Protein AF-A0A3B8Q0F9-F1 (afdb_monomer_lite)

pLDDT: mean 77.48, std 20.97, range [22.42, 98.75]

Secondary structure (DSSP, 8-state):
-PPPTHHHHHHHHHHHHHHHHHHHHTT------PPP-EEEEEE-TT-EEEEEEE--TTEEEEEEEESSTTSPPEEEEEEE--SSEEEEEEEEEPPSS--EEEEEEEETTS---SSSSS--HHHHHT-TTT--TT-TTGGG--SSSSS--HHHHHHHT--TTS----S--EEEESPTT--SB-TTPPEEEEESSPBPTT----TTTEEEEETTEEPPEEEEE-TTSSEEEEEESSPPPTT-EEEEEEEGGG-BBTTSPBP-SS-SSSSS-EEEEEEEBPP--EETT--EEEEEEEEEEPTTT--EEE-TT-EEEETT-TTTSEEE--TTSEEEE-SEESEEEEEEEEGGGSTT--TTTS-B--EEEEEEEE-TT-S-EESTTTSEEEE--B-TT-EEE--SSS-EEEE--HHHHHH-GGGTT-EEEEPTT-EE-TT--B--EEEEEEE-TTS-SSPPPTT---S-EEEEEESS--EESS-BEEEEE-PPPTTT--PPPTT-EEEEEEEETTTTEEEEEEEEEE-TTSSEEEEPTT--B-SSEEEEEE-GGGG--PPPPPP-----HHHHHHHHHHHHHHHHHHHHHHHHHHHHHHHHHHHHHHHHHHHHHHHHHHTTSS-HHHHHHHHHHHHHHHHHHHHHHHHHHHT-HHHHHHHHHHHHHHHHHHHHHHHSS-TTT--HHHHHHHHHHHHHHHHHHHHHHHHHHHHHHHHHS-THHHHHHHHHHHHHTTTT-------------PPPPHHHHHHHHHHHHHHHHHHHTTHHHHTTHHHHHHHHHHHHHHHHHHHHHHHHHS-S-------------

Radius of gyration: 35.99 Å; chains: 1; bounding box: 81×77×98 Å

Sequence (817 aa):
MFCPQSTLRQCAHLRTALWGIVAAVGWWTTVRAQPFQISEVRLDSQGHLQVGFSGDAASYFLLRKQASLSGPEAAVALSLGDSGPSGLTDPQSVSAGSSFFRVEKRPLTDPLDVDGDGLDDVYELNRPEILDPLDPSDGAQDPDGDGASNLEEYGNGTDPQVADSLLTRPTFSPASGEGGVSVRREMVVRFSRPLAVGTLFTSETLFAEFGGRKLLTRLEFSADRRLVTLFYLEPLPGGARIRVSLVGDALIDDQGEEVDADADGLPGGVARVDFETTSNVAVGGTAIQGQVFASEVVAGSGMNRPLAGVTITVDGREETLRAITDAAGRFILEPCPAGEFFVHVDGRTSPGSHWPDGAYYPFVGKKWSAMAGRRDNLAPGNGEIFLPLIAADALQVVSATQPVIVELPPSALVANPQLAGVQLTVPPNALFDELGVRGGRVGIAPVPPDRLPEPLPPGLDFPLVITVQTDGPQNFDRPAAVRFPNLPDPKSGLTLAPGAKSSLWSFNHDVGAWELAGPMTVTADGRFVESDPGVGIRQPGWHGWFSRASLGKKRKKPQCEGLGLQDAWDVFKTGYDCAKNLSSGLQLFGHGMDVISNVKTLSDGLTKLREDYDNRIIDAETLKTGVESLSAAKNAAKSYVELLTAQNPATKAIELGKCASSFAKVGMDKACKNKACAGRVVRGLCSTLQPAVNAADTLVQNFSDLDKSIRSAPLTAVCTSFDLLGTSLGVGSNSGPELSRVRPHADPDPRILALLDAAIRDANEFASHFAPVVTTYDALVVLDAWFTSVLTGGLNLLVDDAGGLGNVSYALMLDGV

Foldseek 3Di:
DDDDPVVVVVVVVVVVVVVVVCVVPVPCPDPPPDQKDFPDWDADPQQKIKIKTQFDQQKKKWKWKDQDPPGDIATQWIAHTDNGIDMTIRPDHDDPHFMFIFMDIGGPVDFDQRCPLQDGPNNQNVVVVQHDSNDSCQQQDQQCPLPDGVNRCVVVVHDSNDRDQPAKEKDWVVAAAAEAFALFFKIKIFIPAAFDPPQDDDCVAKFKDFPRDTFDWDWDAQPRRRMIIIGGPAGHAAQGKMKIKGWQQRTAGPVRFTHPYCPPSHHTDMDIGIYGHHHFDFFALWKEKAFEFALDADPPPNHTHGFFQWKKAFRNGRPPFIWTAHNRRMIMGPRTDAAKTKMKTAFCRTPVHPPPQFKTFHIFIAIAHIHHNYRHHAGPDPRYFYTYTDGNPFKDWAAQAAKDKAAADPVQCVVPVLFPPWIWTAGHQFFAASVRDTIFIKGKHWGQQPRHRDHDDPPDQFLTKMFIDTNHTWWGSFFTKTKTFQAQGPPLRDGDDAFDKKWKWFQDSRSNGIDTQGMWTQHNVSTMIIADPRTHDTTTHMMGMGDPCSVPDDDDDDDDPDDDPVLVVVLVVLVVLLVVLVVVLVVLLVLLVLLLVLLVVLLVLLVVLLVCLQVLVDALLVSLVSLVVSVVSLVSSVVSLVVSVVVPLLVSLVVLLVSLVVNCVSLCPRQVPPVVPRDPVSVVCVVPSPVVSVLSVVSSVLSVLSNVLCVVQPCVQLVVLSVVLSVVSVNPDDDDDDDDDDDRRDNRDVVSSVSSVSNSVSSVVSSVSCVVNVVCVVSVVVVVVVVVVCVVVVVCVVVVVVPDDSIDTDIDDDDDD

Structure (mmCIF, N/CA/C/O backbone):
data_AF-A0A3B8Q0F9-F1
#
_entry.id   AF-A0A3B8Q0F9-F1
#
loop_
_atom_site.group_PDB
_atom_site.id
_atom_site.type_symbol
_atom_site.label_atom_id
_atom_site.label_alt_id
_atom_site.label_comp_id
_atom_site.label_asym_id
_atom_site.label_entity_id
_atom_site.label_seq_id
_atom_site.pdbx_PDB_ins_code
_atom_site.Cartn_x
_atom_site.Cartn_y
_atom_site.Cartn_z
_atom_site.occupancy
_atom_site.B_iso_or_equiv
_atom_site.auth_seq_id
_atom_site.auth_comp_id
_atom_site.auth_asym_id
_atom_site.auth_atom_id
_atom_site.pdbx_PDB_model_num
ATOM 1 N N . MET A 1 1 ? -7.243 -5.416 -47.169 1.00 23.98 1 MET A N 1
ATOM 2 C CA . MET A 1 1 ? -6.537 -4.375 -46.390 1.00 23.98 1 MET A CA 1
ATOM 3 C C . MET A 1 1 ? -7.485 -3.982 -45.267 1.00 23.98 1 MET A C 1
ATOM 5 O O . MET A 1 1 ? -8.503 -3.368 -45.545 1.00 23.98 1 MET A O 1
ATOM 9 N N . PHE A 1 2 ? -7.271 -4.503 -44.058 1.00 23.45 2 PHE A N 1
ATOM 10 C CA . PHE A 1 2 ? -8.232 -4.398 -42.954 1.00 23.45 2 PHE A CA 1
ATOM 11 C C . PHE A 1 2 ? -8.104 -3.041 -42.250 1.00 23.45 2 PHE A C 1
ATOM 13 O O . PHE A 1 2 ? -7.049 -2.724 -41.708 1.00 23.45 2 PHE A O 1
ATOM 20 N N . CYS A 1 3 ? -9.183 -2.258 -42.258 1.00 22.42 3 CYS A N 1
ATOM 21 C CA . CYS A 1 3 ? -9.372 -1.100 -41.387 1.00 22.42 3 CYS A CA 1
ATOM 22 C C . CYS A 1 3 ? -9.876 -1.615 -40.019 1.00 22.42 3 CYS A C 1
ATOM 24 O O . CYS A 1 3 ? -10.807 -2.425 -40.004 1.00 22.42 3 CYS A O 1
ATOM 26 N N . PRO A 1 4 ? -9.270 -1.239 -38.877 1.00 26.61 4 PRO A N 1
ATOM 27 C CA . PRO A 1 4 ? -9.602 -1.842 -37.589 1.00 26.61 4 PRO A CA 1
ATOM 28 C C . PRO A 1 4 ? -10.961 -1.357 -37.063 1.00 26.61 4 PRO A C 1
ATOM 30 O O . PRO A 1 4 ? -11.317 -0.189 -37.194 1.00 26.61 4 PRO A O 1
ATOM 33 N N . GLN A 1 5 ? -11.689 -2.262 -36.400 1.00 27.64 5 GLN A N 1
ATOM 34 C CA . GLN A 1 5 ? -12.982 -2.071 -35.715 1.00 27.64 5 GLN A CA 1
ATOM 35 C C . GLN A 1 5 ? -12.969 -1.030 -34.561 1.00 27.64 5 GLN A C 1
ATOM 37 O O . GLN A 1 5 ? -13.919 -0.960 -33.779 1.00 27.64 5 GLN A O 1
ATOM 42 N N . SER A 1 6 ? -11.913 -0.221 -34.416 1.00 28.28 6 SER A N 1
ATOM 43 C CA . SER A 1 6 ? -11.739 0.731 -33.310 1.00 28.28 6 SER A CA 1
ATOM 44 C C . SER A 1 6 ? -12.651 1.958 -33.406 1.00 28.28 6 SER A C 1
ATOM 46 O O . SER A 1 6 ? -13.071 2.473 -32.373 1.00 28.28 6 SER A O 1
ATOM 48 N N . THR A 1 7 ? -13.047 2.386 -34.605 1.00 35.03 7 THR A N 1
ATOM 49 C CA . THR A 1 7 ? -13.880 3.589 -34.794 1.00 35.03 7 THR A CA 1
ATOM 50 C C . THR A 1 7 ? -15.346 3.392 -34.396 1.00 35.03 7 THR A C 1
ATOM 52 O O . THR A 1 7 ? -15.960 4.309 -33.856 1.00 35.03 7 THR A O 1
ATOM 55 N N . LEU A 1 8 ? -15.908 2.186 -34.548 1.00 33.09 8 LEU A N 1
ATOM 56 C CA . LEU A 1 8 ? -17.293 1.900 -34.131 1.00 33.09 8 LEU A CA 1
ATOM 57 C C . LEU A 1 8 ? -17.437 1.759 -32.604 1.00 33.09 8 LEU A C 1
ATOM 59 O O . LEU A 1 8 ? -18.436 2.212 -32.044 1.00 33.09 8 LEU A O 1
ATOM 63 N N . ARG A 1 9 ? -16.429 1.206 -31.906 1.00 29.66 9 ARG A N 1
ATOM 64 C CA . ARG A 1 9 ? -16.402 1.191 -30.426 1.00 29.66 9 ARG A CA 1
ATOM 65 C C . ARG A 1 9 ? -16.199 2.593 -29.840 1.00 29.66 9 ARG A C 1
ATOM 67 O O . ARG A 1 9 ? -16.775 2.900 -28.802 1.00 29.66 9 ARG A O 1
ATOM 74 N N . GLN A 1 10 ? -15.460 3.466 -30.525 1.00 37.19 10 GLN A N 1
ATOM 75 C CA . GLN A 1 10 ? -15.245 4.854 -30.097 1.00 37.19 10 GLN A CA 1
ATOM 76 C C . GLN A 1 10 ? -16.517 5.719 -30.208 1.00 37.19 10 GLN A C 1
ATOM 78 O O . GLN A 1 10 ? -16.784 6.516 -29.310 1.00 37.19 10 GLN A O 1
ATOM 83 N N . CYS A 1 11 ? -17.379 5.496 -31.208 1.00 30.83 11 CYS A N 1
ATOM 84 C CA . CYS A 1 11 ? -18.694 6.153 -31.271 1.00 30.83 11 CYS A CA 1
ATOM 85 C C . CYS A 1 11 ? -19.674 5.675 -30.178 1.00 30.83 11 CYS A C 1
ATOM 87 O O . CYS A 1 11 ? -20.519 6.450 -29.725 1.00 30.83 11 CYS A O 1
ATOM 89 N N . ALA A 1 12 ? -19.564 4.422 -29.717 1.00 30.06 12 ALA A N 1
ATOM 90 C CA . ALA A 1 12 ? -20.393 3.900 -28.626 1.00 30.06 12 ALA A CA 1
ATOM 91 C C . ALA A 1 12 ? -20.037 4.536 -27.268 1.00 30.06 12 ALA A C 1
ATOM 93 O O . ALA A 1 12 ? -20.944 4.867 -26.504 1.00 30.06 12 ALA A O 1
ATOM 94 N N . HIS A 1 13 ? -18.748 4.803 -27.015 1.00 32.00 13 HIS A N 1
ATOM 95 C CA . HIS A 1 13 ? -18.298 5.522 -25.816 1.00 32.00 13 HIS A CA 1
ATOM 96 C C . HIS A 1 13 ? -18.789 6.977 -25.776 1.00 32.00 13 HIS A C 1
ATOM 98 O O . HIS A 1 13 ? -19.157 7.458 -24.703 1.00 32.00 13 HIS A O 1
ATOM 104 N N . LEU A 1 14 ? -18.898 7.647 -26.934 1.00 33.50 14 LEU A N 1
ATOM 105 C CA . LEU A 1 14 ? -19.500 8.982 -27.027 1.00 33.50 14 LEU A CA 1
ATOM 106 C C . LEU A 1 14 ? -20.990 8.969 -26.648 1.00 33.50 14 LEU A C 1
ATOM 108 O O . LEU A 1 14 ? -21.444 9.884 -25.972 1.00 33.50 14 LEU A O 1
ATOM 112 N N . ARG A 1 15 ? -21.755 7.930 -27.021 1.00 33.16 15 ARG A N 1
ATOM 113 C CA . ARG A 1 15 ? -23.181 7.812 -26.654 1.00 33.16 15 ARG A CA 1
ATOM 114 C C . ARG A 1 15 ? -23.390 7.572 -25.161 1.00 33.16 15 ARG A C 1
ATOM 116 O O . ARG A 1 15 ? -24.294 8.181 -24.601 1.00 33.16 15 ARG A O 1
ATOM 123 N N . THR A 1 16 ? -22.568 6.747 -24.512 1.00 31.69 16 T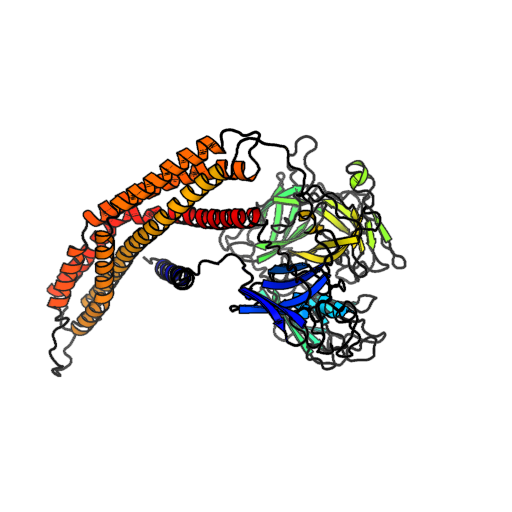HR A N 1
ATOM 124 C CA . THR A 1 16 ? -22.638 6.537 -23.053 1.00 31.69 16 THR A CA 1
ATOM 125 C C . THR A 1 16 ? -22.148 7.750 -22.262 1.00 31.69 16 THR A C 1
ATOM 127 O O . THR A 1 16 ? -22.737 8.072 -21.235 1.00 31.69 16 THR A O 1
ATOM 130 N N . ALA A 1 17 ? -21.144 8.478 -22.765 1.00 35.19 17 ALA A N 1
ATOM 131 C CA . ALA A 1 17 ? -20.680 9.721 -22.151 1.00 35.19 17 ALA A CA 1
ATOM 132 C C . ALA A 1 17 ? -21.689 10.873 -22.339 1.00 35.19 17 ALA A C 1
ATOM 134 O O . ALA A 1 17 ? -21.999 11.570 -21.377 1.00 35.19 17 ALA A O 1
ATOM 135 N N . LEU A 1 18 ? -22.289 11.035 -23.530 1.00 32.78 18 LEU A N 1
ATOM 136 C CA . LEU A 1 18 ? -23.318 12.057 -23.769 1.00 32.78 18 LEU A CA 1
ATOM 137 C C . LEU A 1 18 ? -24.656 11.741 -23.088 1.00 32.78 18 LEU A C 1
ATOM 139 O O . LEU A 1 18 ? -25.292 12.670 -22.603 1.00 32.78 18 LEU A O 1
ATOM 143 N N . TRP A 1 19 ? -25.096 10.478 -23.003 1.00 28.91 19 TRP A N 1
ATOM 144 C CA . TRP A 1 19 ? -26.298 10.133 -22.224 1.00 28.91 19 TRP A CA 1
ATOM 145 C C . TRP A 1 19 ? -26.065 10.257 -20.715 1.00 28.91 19 TRP A C 1
ATOM 147 O O . TRP A 1 19 ? -26.982 10.672 -20.011 1.00 28.91 19 TRP A O 1
ATOM 157 N N . GLY A 1 20 ? -24.843 10.006 -20.230 1.00 32.50 20 GLY A N 1
ATOM 158 C CA . GLY A 1 20 ? -24.444 10.341 -18.858 1.00 32.50 20 GLY A CA 1
ATOM 159 C C . GLY A 1 20 ? -24.546 11.844 -18.571 1.00 32.50 20 GLY A C 1
ATOM 160 O O . GLY A 1 20 ? -25.018 12.238 -17.509 1.00 32.50 20 GLY A O 1
ATOM 161 N N . ILE A 1 21 ? -24.216 12.688 -19.555 1.00 36.66 21 ILE A N 1
ATOM 162 C CA . ILE A 1 21 ? -24.368 14.149 -19.464 1.00 36.66 21 ILE A CA 1
ATOM 163 C C . ILE A 1 21 ? -25.846 14.574 -19.579 1.00 36.66 21 ILE A C 1
ATOM 165 O O . ILE A 1 21 ? -26.286 15.440 -18.830 1.00 36.66 21 ILE A O 1
ATOM 169 N N . VAL A 1 22 ? -26.657 13.962 -20.450 1.00 33.81 22 VAL A N 1
ATOM 170 C CA . VAL A 1 22 ? -28.088 14.310 -20.603 1.00 33.81 22 VAL A CA 1
ATOM 171 C C . VAL A 1 22 ? -28.930 13.845 -19.407 1.00 33.81 22 VAL A C 1
ATOM 173 O O . VAL A 1 22 ? -29.836 14.569 -19.000 1.00 33.81 22 VAL A O 1
ATOM 176 N N . ALA A 1 23 ? -28.613 12.703 -18.789 1.00 30.59 23 ALA A N 1
ATOM 177 C CA . ALA A 1 23 ? -29.279 12.244 -17.567 1.00 30.59 23 ALA A CA 1
ATOM 178 C C . ALA A 1 23 ? -28.883 13.082 -16.335 1.00 30.59 23 ALA A C 1
ATOM 180 O O . ALA A 1 23 ? -29.732 13.361 -15.494 1.00 30.59 23 ALA A O 1
ATOM 181 N N . ALA A 1 24 ? -27.631 13.557 -16.266 1.00 34.50 24 ALA A N 1
ATOM 182 C CA . ALA A 1 24 ? -27.171 14.441 -15.194 1.00 34.50 24 ALA A CA 1
ATOM 183 C C . ALA A 1 24 ? -27.649 15.899 -15.347 1.00 34.50 24 ALA A C 1
ATOM 185 O O . ALA A 1 24 ? -27.795 16.597 -14.348 1.00 34.50 24 ALA A O 1
ATOM 186 N N . VAL A 1 25 ? -27.916 16.371 -16.572 1.00 39.97 25 VAL A N 1
ATOM 187 C CA . VAL A 1 25 ? -28.259 17.784 -16.845 1.00 39.97 25 VAL A CA 1
ATOM 188 C C . VAL A 1 25 ? -29.751 17.992 -17.166 1.00 39.97 25 VAL A C 1
ATOM 190 O O . VAL A 1 25 ? -30.274 19.087 -16.973 1.00 39.97 25 VAL A O 1
ATOM 193 N N . GLY A 1 26 ? -30.478 16.957 -17.600 1.00 26.95 26 GLY A N 1
ATOM 194 C CA . GLY A 1 26 ? -31.901 17.036 -17.966 1.00 26.95 26 GLY A CA 1
ATOM 195 C C . GLY A 1 26 ? -32.890 17.004 -16.793 1.00 26.95 26 GLY A C 1
ATOM 196 O O . GLY A 1 26 ? -34.060 17.329 -16.982 1.00 26.95 26 GLY A O 1
ATOM 197 N N . TRP A 1 27 ? -32.437 16.649 -15.588 1.00 28.58 27 TRP A N 1
ATOM 198 C CA . TRP A 1 27 ? -33.233 16.635 -14.350 1.00 28.58 27 TRP A CA 1
ATOM 199 C C . TRP A 1 27 ? -32.750 17.687 -13.344 1.00 28.58 27 TRP A C 1
ATOM 201 O O . TRP A 1 27 ? -32.653 17.438 -12.152 1.00 28.58 27 TRP A O 1
ATOM 211 N N . TRP A 1 28 ? -32.455 18.897 -13.814 1.00 28.17 28 TRP A N 1
ATOM 212 C CA . TRP A 1 28 ? -32.331 20.059 -12.934 1.00 28.17 28 TRP A CA 1
ATOM 213 C C . TRP A 1 28 ? -33.190 21.182 -13.499 1.00 28.17 28 TRP A C 1
ATOM 215 O O . TRP A 1 28 ? -32.713 22.169 -14.057 1.00 28.17 28 TRP A O 1
ATOM 225 N N . THR A 1 29 ? -34.508 21.044 -13.339 1.00 27.69 29 THR A N 1
ATOM 226 C CA . THR A 1 29 ? -35.329 22.240 -13.154 1.00 27.69 29 THR A CA 1
ATOM 227 C C . THR A 1 29 ? -34.683 23.035 -12.032 1.00 27.69 29 THR A C 1
ATOM 229 O O . THR A 1 29 ? -34.469 22.500 -10.947 1.00 27.69 29 THR A O 1
ATOM 232 N N . THR A 1 30 ? -34.328 24.283 -12.313 1.00 34.12 30 THR A N 1
ATOM 233 C CA . THR A 1 30 ? -33.719 25.219 -11.372 1.00 34.12 30 THR A CA 1
ATOM 234 C C . THR A 1 30 ? -34.550 25.324 -10.093 1.00 34.12 30 THR A C 1
ATOM 236 O O . THR A 1 30 ? -35.436 26.174 -9.992 1.00 34.12 30 THR A O 1
ATOM 239 N N . VAL A 1 31 ? -34.243 24.500 -9.094 1.00 26.25 31 VAL A N 1
ATOM 240 C CA . VAL A 1 31 ? -34.523 24.833 -7.705 1.00 26.25 31 VAL A CA 1
ATOM 241 C C . VAL A 1 31 ? -33.462 25.861 -7.357 1.00 26.25 31 VAL A C 1
ATOM 243 O O . VAL A 1 31 ? -32.296 25.545 -7.142 1.00 26.25 31 VAL A O 1
ATOM 246 N N . ARG A 1 32 ? -33.839 27.139 -7.404 1.00 32.34 32 ARG A N 1
ATOM 247 C CA . ARG A 1 32 ? -33.058 28.161 -6.711 1.00 32.34 32 ARG A CA 1
ATOM 248 C C . ARG A 1 32 ? -33.005 27.720 -5.248 1.00 32.34 32 ARG A C 1
ATOM 250 O O . ARG A 1 32 ? -34.052 27.722 -4.608 1.00 32.34 32 ARG A O 1
ATOM 257 N N . ALA A 1 33 ? -31.835 27.335 -4.741 1.00 35.81 33 ALA A N 1
ATOM 258 C CA . ALA A 1 33 ? -31.642 27.183 -3.306 1.00 35.81 33 ALA A CA 1
ATOM 259 C C . ALA A 1 33 ? -31.989 28.534 -2.665 1.00 35.81 33 ALA A C 1
ATOM 261 O O . ALA A 1 33 ? -31.340 29.548 -2.936 1.00 35.81 33 ALA A O 1
ATOM 262 N N . GLN A 1 34 ? -33.087 28.574 -1.913 1.00 40.88 34 GLN A N 1
ATOM 263 C CA . GLN A 1 34 ? -33.388 29.716 -1.064 1.00 40.88 34 GLN A CA 1
ATOM 264 C C . GLN A 1 34 ? -32.306 29.790 0.026 1.00 40.88 34 GLN A C 1
ATOM 266 O O . GLN A 1 34 ? -31.802 28.745 0.446 1.00 40.88 34 GLN A O 1
ATOM 271 N N . PRO A 1 35 ? -31.909 30.991 0.483 1.00 56.03 35 PRO A N 1
ATOM 272 C CA . PRO A 1 35 ? -31.082 31.099 1.680 1.00 56.03 35 PRO A CA 1
ATOM 273 C C . PRO A 1 35 ? -31.777 30.362 2.834 1.00 56.03 35 PRO A C 1
ATOM 275 O O . PRO A 1 35 ? -33.001 30.419 2.937 1.00 56.03 35 PRO A O 1
ATOM 278 N N . PHE A 1 36 ? -31.010 29.661 3.674 1.00 65.62 36 PHE A N 1
ATOM 279 C CA . PHE A 1 36 ? -31.542 28.967 4.849 1.00 65.62 36 PHE A CA 1
ATOM 280 C C . PHE A 1 36 ? -32.373 29.943 5.691 1.00 65.62 36 PHE A C 1
ATOM 282 O O . PHE A 1 36 ? -31.880 30.993 6.110 1.00 65.62 36 PHE A O 1
ATOM 289 N N . GLN A 1 37 ? -33.649 29.618 5.883 1.00 70.12 37 GLN A N 1
ATOM 290 C CA . GLN A 1 37 ? -34.597 30.441 6.620 1.00 70.12 37 GLN A CA 1
ATOM 291 C C . GLN A 1 37 ? -35.366 29.582 7.611 1.00 70.12 37 GLN A C 1
ATOM 293 O O . GLN A 1 37 ? -35.874 28.507 7.282 1.00 70.12 37 GLN A O 1
ATOM 298 N N . ILE A 1 38 ? -35.471 30.113 8.824 1.00 76.81 38 ILE A N 1
ATOM 299 C CA . ILE A 1 38 ? -36.429 29.651 9.817 1.00 76.81 38 ILE A CA 1
ATOM 300 C C . ILE A 1 38 ? -37.811 30.058 9.318 1.00 76.81 38 ILE A C 1
ATOM 302 O O . ILE A 1 38 ? -38.065 31.235 9.060 1.00 76.81 38 ILE A O 1
ATOM 306 N N . SER A 1 39 ? -38.675 29.069 9.132 1.00 81.19 39 SER A N 1
ATOM 307 C CA . SER A 1 39 ? -40.028 29.239 8.615 1.00 81.19 39 SER A CA 1
ATOM 308 C C . SER A 1 39 ? -41.043 29.499 9.724 1.00 81.19 39 SER A C 1
ATOM 310 O O . SER A 1 39 ? -42.042 30.170 9.481 1.00 81.19 39 SER A O 1
ATOM 312 N N . GLU A 1 40 ? -40.806 28.980 10.933 1.00 84.62 40 GLU A N 1
ATOM 313 C CA . GLU A 1 40 ? -41.718 29.118 12.071 1.00 84.62 40 GLU A CA 1
ATOM 314 C C . GLU A 1 40 ? -40.946 29.086 13.396 1.00 84.62 40 GLU A C 1
ATOM 316 O O . GLU A 1 40 ? -39.981 28.342 13.547 1.00 84.62 40 GLU A O 1
ATOM 321 N N . VAL A 1 41 ? -41.391 29.872 14.376 1.00 85.69 41 VAL A N 1
ATOM 322 C CA . VAL A 1 41 ? -40.988 29.733 15.779 1.00 85.69 41 VAL A CA 1
ATOM 323 C C . VAL A 1 41 ? -42.256 29.787 16.616 1.00 85.69 41 VAL A C 1
ATOM 325 O O . VAL A 1 41 ? -42.997 30.769 16.535 1.00 85.69 41 VAL A O 1
ATOM 328 N N . ARG A 1 42 ? -42.523 28.749 17.408 1.00 87.56 42 ARG A N 1
ATOM 329 C CA . ARG A 1 42 ? -43.707 28.683 18.273 1.00 87.56 42 ARG A CA 1
ATOM 330 C C . ARG A 1 42 ? -43.398 28.014 19.604 1.00 87.56 42 ARG A C 1
ATOM 332 O O . ARG A 1 42 ? -42.406 27.307 19.731 1.00 87.56 42 ARG A O 1
ATOM 339 N N . LEU A 1 43 ? -44.276 28.227 20.575 1.00 86.00 43 LEU A N 1
ATOM 340 C CA . LEU A 1 43 ? -44.323 27.433 21.797 1.00 86.00 43 LEU A CA 1
ATOM 341 C C . LEU A 1 43 ? -45.443 26.402 21.662 1.00 86.00 43 LEU A C 1
ATOM 343 O O . LEU A 1 43 ? -46.529 26.738 21.179 1.00 86.00 43 LEU A O 1
ATOM 347 N N . ASP A 1 44 ? -45.187 25.162 22.062 1.00 84.31 44 ASP A N 1
ATOM 348 C CA . ASP A 1 44 ? -46.238 24.151 22.162 1.00 84.31 44 ASP A CA 1
ATOM 349 C C . ASP A 1 44 ? -47.092 24.333 23.434 1.00 84.31 44 ASP A C 1
ATOM 351 O O . ASP A 1 44 ? -46.878 25.240 24.243 1.00 84.31 44 ASP A O 1
ATOM 355 N N . SER A 1 45 ? -48.087 23.465 23.632 1.00 83.25 45 SER A N 1
ATOM 356 C CA . SER A 1 45 ? -48.972 23.514 24.806 1.00 83.25 45 SER A CA 1
ATOM 357 C C . SER A 1 45 ? -48.267 23.255 26.144 1.00 83.25 45 SER A C 1
ATOM 359 O O . SER A 1 45 ? -48.862 23.495 27.192 1.00 83.25 45 SER A O 1
ATOM 361 N N . GLN A 1 46 ? -47.041 22.731 26.118 1.00 84.81 46 GLN A N 1
ATOM 362 C CA . GLN A 1 46 ? -46.202 22.469 27.288 1.00 84.81 46 GLN A CA 1
ATOM 363 C C . GLN A 1 46 ? -45.168 23.587 27.513 1.00 84.81 46 GLN A C 1
ATOM 365 O O . GLN A 1 46 ? -44.473 23.589 28.526 1.00 84.81 46 GLN A O 1
ATOM 370 N N . GLY A 1 47 ? -45.110 24.577 26.615 1.00 84.19 47 GLY A N 1
ATOM 371 C CA . GLY A 1 47 ? -44.169 25.690 26.681 1.00 84.19 47 GLY A CA 1
ATOM 372 C C . GLY A 1 47 ? -42.788 25.364 26.110 1.00 84.19 47 GLY A C 1
ATOM 373 O O . GLY A 1 47 ? -41.843 26.103 26.394 1.00 84.19 47 GLY A O 1
ATOM 374 N N . HIS A 1 48 ? -42.647 24.293 25.324 1.00 87.94 48 HIS A N 1
ATOM 375 C CA . HIS A 1 48 ? -41.411 23.970 24.611 1.00 87.94 48 HIS A CA 1
ATOM 376 C C . HIS A 1 48 ? -41.282 24.808 23.346 1.00 87.94 48 HIS A C 1
ATOM 378 O O . HIS A 1 48 ? -42.250 24.986 22.600 1.00 87.94 48 HIS A O 1
ATOM 384 N N . LEU A 1 49 ? -40.077 25.313 23.086 1.00 88.75 49 LEU A N 1
ATOM 385 C CA . LEU A 1 49 ? -39.794 26.043 21.858 1.00 88.75 49 LEU A CA 1
ATOM 386 C C . LEU A 1 49 ? -39.671 25.070 20.690 1.00 88.75 49 LEU A C 1
ATOM 388 O O . LEU A 1 49 ? -38.784 24.227 20.692 1.00 88.75 49 LEU A O 1
ATOM 392 N N . GLN A 1 50 ? -40.495 25.260 19.666 1.00 89.25 50 GLN A N 1
ATOM 393 C CA . GLN A 1 50 ? -40.382 24.583 18.380 1.00 89.25 50 GLN A CA 1
ATOM 394 C C . GLN A 1 50 ? -39.904 25.577 17.324 1.00 89.25 50 GLN A C 1
ATOM 396 O O . GLN A 1 50 ? -40.512 26.634 17.126 1.00 89.25 50 GLN A O 1
ATOM 401 N N . VAL A 1 51 ? -38.825 25.227 16.631 1.00 89.25 51 VAL A N 1
ATOM 402 C CA . VAL A 1 51 ? -38.245 26.019 15.545 1.00 89.25 51 VAL A CA 1
ATOM 403 C C . VAL A 1 51 ? -38.351 25.218 14.255 1.00 89.25 51 VAL A C 1
ATOM 405 O O . VAL A 1 51 ? -37.689 24.196 14.111 1.00 89.25 51 VAL A O 1
ATOM 408 N N . GLY A 1 52 ? -39.186 25.676 13.326 1.00 87.75 52 GLY A N 1
ATOM 409 C CA . GLY A 1 52 ? -39.338 25.099 11.992 1.00 87.75 52 GLY A CA 1
ATOM 410 C C . GLY A 1 52 ? -38.454 25.807 10.969 1.00 87.75 52 GLY A C 1
ATOM 411 O O . GLY A 1 52 ? -38.312 27.031 11.001 1.00 87.75 52 GLY A O 1
ATOM 412 N N . PHE A 1 53 ? -37.872 25.058 10.039 1.00 86.50 53 PHE A N 1
ATOM 413 C CA . PHE A 1 53 ? -36.997 25.569 8.984 1.00 86.50 53 PHE A CA 1
ATOM 414 C C . PHE A 1 53 ? -37.066 24.693 7.726 1.00 86.50 53 PHE A C 1
ATOM 416 O O . PHE A 1 53 ? -37.643 23.607 7.719 1.00 86.50 53 PHE A O 1
ATOM 423 N N . SER A 1 54 ? -36.484 25.175 6.626 1.00 82.62 54 SER A N 1
ATOM 424 C CA . SER A 1 54 ? -36.333 24.350 5.419 1.00 82.62 54 SER A CA 1
ATOM 425 C C . SER A 1 54 ? -35.256 23.290 5.649 1.00 82.62 54 SER A C 1
ATOM 427 O O . SER A 1 54 ? -34.110 23.649 5.933 1.00 82.62 54 SER A O 1
ATOM 429 N N . GLY A 1 55 ? -35.622 22.014 5.536 1.00 80.50 55 GLY A N 1
ATOM 430 C CA . GLY A 1 55 ? -34.691 20.898 5.643 1.00 80.50 55 GLY A CA 1
ATOM 431 C C . GLY A 1 55 ? -33.720 20.824 4.466 1.00 80.50 55 GLY A C 1
ATOM 432 O O . GLY A 1 55 ? -33.868 21.498 3.441 1.00 80.50 55 GLY A O 1
ATOM 433 N N . ASP A 1 56 ? -32.685 20.014 4.650 1.00 83.31 56 ASP A N 1
ATOM 434 C CA . ASP A 1 56 ? -31.729 19.639 3.617 1.00 83.31 56 ASP A CA 1
ATOM 435 C C . ASP A 1 56 ? -31.211 18.232 3.919 1.00 83.31 56 ASP A C 1
ATOM 437 O O . ASP A 1 56 ? -30.528 18.039 4.920 1.00 83.31 56 ASP A O 1
ATOM 441 N N . ALA A 1 57 ? -31.502 17.274 3.038 1.00 87.00 57 ALA A N 1
ATOM 442 C CA . ALA A 1 57 ? -31.088 15.879 3.187 1.00 87.00 57 ALA A CA 1
ATOM 443 C C . ALA A 1 57 ? -29.560 15.673 3.175 1.00 87.00 57 ALA A C 1
ATOM 445 O O . ALA A 1 57 ? -29.081 14.612 3.556 1.00 87.00 57 ALA A O 1
ATOM 446 N N . ALA A 1 58 ? -28.778 16.664 2.732 1.00 84.44 58 ALA A N 1
ATOM 447 C CA . ALA A 1 58 ? -27.316 16.626 2.789 1.00 84.44 58 ALA A CA 1
ATOM 448 C C . ALA A 1 58 ? -26.747 17.221 4.094 1.00 84.44 58 ALA A C 1
ATOM 450 O O . ALA A 1 58 ? -25.537 17.445 4.202 1.00 84.44 58 ALA A O 1
ATOM 451 N N . SER A 1 59 ? -27.596 17.559 5.066 1.00 88.00 59 SER A N 1
ATOM 452 C CA . SER A 1 59 ? -27.210 18.223 6.313 1.00 88.00 59 SER A CA 1
ATOM 453 C C . SER A 1 59 ? -27.922 17.633 7.529 1.00 88.00 59 SER A C 1
ATOM 455 O O . SER A 1 59 ? -28.969 17.010 7.406 1.00 88.00 59 SER A O 1
ATOM 457 N N . TYR A 1 60 ? -27.375 17.894 8.711 1.00 92.75 60 TYR A N 1
ATOM 458 C CA . TYR A 1 60 ? -28.067 17.764 9.988 1.00 92.75 60 TYR A CA 1
ATOM 459 C C . TYR A 1 60 ? -28.137 19.136 10.669 1.00 92.75 60 TYR A C 1
ATOM 461 O O . TYR A 1 60 ? -27.466 20.097 10.263 1.00 92.75 60 TYR A O 1
ATOM 469 N N . PHE A 1 61 ? -29.016 19.260 11.656 1.00 92.38 61 PHE A N 1
ATOM 470 C CA . PHE A 1 61 ? -29.356 20.536 12.269 1.00 92.38 61 PHE A CA 1
ATOM 471 C C . PHE A 1 61 ? -29.220 20.463 13.781 1.00 92.38 61 PHE A C 1
ATOM 473 O O . PHE A 1 61 ? -29.632 19.483 14.391 1.00 92.38 61 PHE A O 1
ATOM 480 N N . LEU A 1 62 ? -28.685 21.531 14.373 1.00 92.88 62 LEU A N 1
ATOM 481 C CA . LEU A 1 62 ? -28.517 21.667 15.815 1.00 92.88 62 LEU A CA 1
ATOM 482 C C . LEU A 1 62 ? -29.259 22.904 16.305 1.00 92.88 62 LEU A C 1
ATOM 484 O O . LEU A 1 62 ? -29.114 23.992 15.743 1.00 92.88 62 LEU A O 1
ATOM 488 N N . LEU A 1 63 ? -29.998 22.764 17.397 1.00 92.38 63 LEU A N 1
ATOM 489 C CA . LEU A 1 63 ? -30.595 23.865 18.131 1.00 92.38 63 LEU A CA 1
ATOM 490 C C . LEU A 1 63 ? -29.678 24.199 19.301 1.00 92.38 63 LEU A C 1
ATOM 492 O O . LEU A 1 63 ? -29.468 23.384 20.196 1.00 92.38 63 LEU A O 1
ATOM 496 N N . ARG A 1 64 ? -29.140 25.416 19.299 1.00 89.44 64 ARG A N 1
ATOM 497 C CA . ARG A 1 64 ? -28.337 25.959 20.394 1.00 89.44 64 ARG A CA 1
ATOM 498 C C . ARG A 1 64 ? -29.140 26.964 21.200 1.00 89.44 64 ARG A C 1
ATOM 500 O O . ARG A 1 64 ? -29.886 27.757 20.628 1.00 89.44 64 ARG A O 1
ATOM 507 N N . LYS A 1 65 ? -28.933 26.965 22.513 1.00 88.06 65 LYS A N 1
ATOM 508 C CA . LYS A 1 65 ? -29.558 27.851 23.495 1.00 88.06 65 LYS A CA 1
ATOM 509 C C . LYS A 1 65 ? -28.489 28.574 24.305 1.00 88.06 65 LYS A C 1
ATOM 511 O O . LYS A 1 65 ? -27.491 27.984 24.707 1.00 88.06 65 LYS A O 1
ATOM 516 N N . GLN A 1 66 ? -28.720 29.848 24.589 1.00 85.25 66 GLN A N 1
ATOM 517 C CA . GLN A 1 66 ? -27.889 30.642 25.493 1.00 85.25 66 GLN A CA 1
ATOM 518 C C . GLN A 1 66 ? -28.752 31.588 26.331 1.00 85.25 66 GLN A C 1
ATOM 520 O O . GLN A 1 66 ? -29.761 32.122 25.866 1.00 85.25 66 GLN A O 1
ATOM 525 N N . ALA A 1 67 ? -28.330 31.827 27.571 1.00 80.81 67 ALA A N 1
ATOM 526 C CA . ALA A 1 67 ? -29.026 32.729 28.491 1.00 80.81 67 ALA A CA 1
ATOM 527 C C . ALA A 1 67 ? -28.751 34.221 28.206 1.00 80.81 67 ALA A C 1
ATOM 529 O O . ALA A 1 67 ? -29.487 35.092 28.657 1.00 80.81 67 ALA A O 1
ATOM 530 N N . SER A 1 68 ? -27.678 34.548 27.477 1.00 77.62 68 SER A N 1
ATOM 531 C CA . SER A 1 68 ? -27.365 35.915 27.038 1.00 77.62 68 SER A CA 1
ATOM 532 C C . SER A 1 68 ? -26.579 35.896 25.727 1.00 77.62 68 SER A C 1
ATOM 534 O O . SER A 1 68 ? -25.912 34.909 25.445 1.00 77.62 68 SER A O 1
ATOM 536 N N . LEU A 1 69 ? -26.613 36.987 24.951 1.00 72.12 69 LEU A N 1
ATOM 537 C CA . LEU A 1 69 ? -25.913 37.110 23.654 1.00 72.12 69 LEU A CA 1
ATOM 538 C C . LEU A 1 69 ? -24.379 36.988 23.729 1.00 72.12 69 LEU A C 1
ATOM 540 O O . LEU A 1 69 ? -23.721 36.910 22.696 1.00 72.12 69 LEU A O 1
ATOM 544 N N . SER A 1 70 ? -23.806 37.044 24.931 1.00 72.56 70 SER A N 1
ATOM 545 C CA . SER A 1 70 ? -22.369 36.898 25.180 1.00 72.56 70 SER A CA 1
ATOM 546 C C . SER A 1 70 ? -22.040 35.691 26.064 1.00 72.56 70 SER A C 1
ATOM 548 O O . SER A 1 70 ? -20.913 35.582 26.543 1.00 72.56 70 SER A O 1
ATOM 550 N N . GLY A 1 71 ? -23.032 34.852 26.372 1.00 69.88 71 GLY A N 1
ATOM 551 C CA . GLY A 1 71 ? -22.881 33.680 27.228 1.00 69.88 71 GLY A CA 1
ATOM 552 C C . GLY A 1 71 ? -22.433 32.436 26.455 1.00 69.88 71 GLY A C 1
ATOM 553 O O . GLY A 1 71 ? -22.394 32.456 25.228 1.00 69.88 71 GLY A O 1
ATOM 554 N N . PRO A 1 72 ? -22.089 31.347 27.164 1.00 72.12 72 PRO A N 1
ATOM 555 C CA . PRO A 1 72 ? -21.840 30.061 26.525 1.00 72.12 72 PRO A CA 1
ATOM 556 C C . PRO A 1 72 ? -23.126 29.528 25.877 1.00 72.12 72 PRO A C 1
ATOM 558 O O . PRO A 1 72 ? -24.216 29.649 26.444 1.00 72.12 72 PRO A O 1
ATOM 561 N N . GLU A 1 73 ? -22.985 28.940 24.691 1.00 83.12 73 GLU A N 1
ATOM 562 C CA . GLU A 1 73 ? -24.067 28.278 23.963 1.00 83.12 73 GLU A CA 1
ATOM 563 C C . GLU A 1 73 ? -24.053 26.778 24.266 1.00 83.12 73 GLU A C 1
ATOM 565 O O . GLU A 1 73 ? -23.013 26.135 24.138 1.00 83.12 73 GLU A O 1
ATOM 570 N N . ALA A 1 74 ? -25.207 26.218 24.619 1.00 86.31 74 ALA A N 1
ATOM 571 C CA . ALA A 1 74 ? -25.404 24.781 24.790 1.00 86.31 74 ALA A CA 1
ATOM 572 C C . ALA A 1 74 ? -26.253 24.234 23.638 1.00 86.31 74 ALA A C 1
ATOM 574 O O . ALA A 1 74 ? -27.209 24.894 23.223 1.00 86.31 74 ALA A O 1
ATOM 575 N N . ALA A 1 75 ? -25.916 23.058 23.113 1.00 92.06 75 ALA A N 1
ATOM 576 C CA . ALA A 1 75 ? -26.823 22.325 22.235 1.00 92.06 75 ALA A CA 1
ATOM 577 C C . ALA A 1 75 ? -27.978 21.751 23.071 1.00 92.06 75 ALA A C 1
ATOM 579 O O . ALA A 1 75 ? -27.773 21.358 24.216 1.00 92.06 75 ALA A O 1
ATOM 580 N N . VAL A 1 76 ? -29.197 21.789 22.534 1.00 92.00 76 VAL A N 1
ATOM 581 C CA . VAL A 1 76 ? -30.406 21.318 23.236 1.00 92.00 76 VAL A CA 1
ATOM 582 C C . VAL A 1 76 ? -31.259 20.364 22.407 1.00 92.00 76 VAL A C 1
ATOM 584 O O . VAL A 1 76 ? -32.138 19.718 22.963 1.00 92.00 76 VAL A O 1
ATOM 587 N N . ALA A 1 77 ? -31.041 20.299 21.092 1.00 93.25 77 ALA A N 1
ATOM 588 C CA . ALA A 1 77 ? -31.677 19.323 20.214 1.00 93.25 77 ALA A CA 1
ATOM 589 C C . ALA A 1 77 ? -30.893 19.192 18.907 1.00 93.25 77 ALA A C 1
ATOM 591 O O . ALA A 1 77 ? -30.367 20.192 18.404 1.00 93.25 77 ALA A O 1
ATOM 592 N N . LEU A 1 78 ? -30.865 17.988 18.344 1.00 95.06 78 LEU A N 1
ATOM 593 C CA . LEU A 1 78 ? -30.274 17.690 17.046 1.00 95.06 78 LEU A CA 1
ATOM 594 C C . LEU A 1 78 ? -31.233 16.841 16.205 1.00 95.06 78 LEU A C 1
ATOM 596 O O . LEU A 1 78 ? -32.077 16.128 16.744 1.00 95.06 78 LEU A O 1
ATOM 600 N N . SER A 1 79 ? -31.128 16.928 14.880 1.00 92.88 79 SER A N 1
ATOM 601 C CA . SER A 1 79 ? -31.840 16.023 13.972 1.00 92.88 79 SER A CA 1
ATOM 602 C C . SER A 1 79 ? -31.154 15.929 12.614 1.00 92.88 79 SER A C 1
ATOM 604 O O . SER A 1 79 ? -30.610 16.921 12.114 1.00 92.88 79 SER A O 1
ATOM 606 N N . LEU A 1 80 ? -31.265 14.773 11.957 1.00 92.19 80 LEU A N 1
ATOM 607 C CA . LEU A 1 80 ? -30.952 14.662 10.532 1.00 92.19 80 LEU A CA 1
ATOM 608 C C . LEU A 1 80 ? -31.903 15.538 9.710 1.00 92.19 80 LEU A C 1
ATOM 610 O O . LEU A 1 80 ? -33.041 15.815 10.102 1.00 92.19 80 LEU A O 1
ATOM 614 N N . GLY A 1 81 ? -31.400 16.035 8.588 1.00 86.31 81 GLY A N 1
ATOM 615 C CA . GLY A 1 81 ? -32.178 16.805 7.636 1.00 86.31 81 GLY A CA 1
ATOM 616 C C . GLY A 1 81 ? -32.924 15.923 6.646 1.00 86.31 81 GLY A C 1
ATOM 617 O O . GLY A 1 81 ? -32.438 14.874 6.241 1.00 86.31 81 GLY A O 1
ATOM 618 N N . ASP A 1 82 ? -34.074 16.415 6.191 1.00 83.31 82 ASP A N 1
ATOM 619 C CA . ASP A 1 82 ? -34.863 15.813 5.117 1.00 83.31 82 ASP A CA 1
ATOM 620 C C . ASP A 1 82 ? -35.029 16.788 3.947 1.00 83.31 82 ASP A C 1
ATOM 622 O O . ASP A 1 82 ? -34.789 17.987 4.060 1.00 83.31 82 ASP A O 1
ATOM 626 N N . SER A 1 83 ? -35.504 16.296 2.800 1.00 75.50 83 SER A N 1
ATOM 627 C CA . SER A 1 83 ? -35.788 17.131 1.615 1.00 75.50 83 SER A CA 1
ATOM 628 C C . SER A 1 83 ? -37.019 18.056 1.750 1.00 75.50 83 SER A C 1
ATOM 630 O O . SER A 1 83 ? -37.353 18.775 0.806 1.00 75.50 83 SER A O 1
ATOM 632 N N . GLY A 1 84 ? -37.698 18.046 2.905 1.00 79.38 84 GLY A N 1
ATOM 633 C CA . GLY A 1 84 ? -38.905 18.827 3.208 1.00 79.38 84 GLY A CA 1
ATOM 634 C C . GLY A 1 84 ? -38.733 19.806 4.381 1.00 79.38 84 GLY A C 1
ATOM 635 O O . GLY A 1 84 ? -37.615 20.061 4.818 1.00 79.38 84 GLY A O 1
ATOM 636 N N . PRO A 1 85 ? -39.824 20.404 4.898 1.00 79.75 85 PRO A N 1
ATOM 637 C CA . PRO A 1 85 ? -39.779 21.184 6.133 1.00 79.75 85 PRO A CA 1
ATOM 638 C C . PRO A 1 85 ? -39.302 20.319 7.305 1.00 79.75 85 PRO A C 1
ATOM 640 O O . PRO A 1 85 ? -39.821 19.224 7.512 1.00 79.75 85 PRO A O 1
ATOM 643 N N . SER A 1 86 ? -38.357 20.836 8.081 1.00 84.00 86 SER A N 1
ATOM 644 C CA . SER A 1 86 ? -37.805 20.195 9.278 1.00 84.00 86 SER A CA 1
ATOM 645 C C . SER A 1 86 ? -38.037 21.088 10.497 1.00 84.00 86 SER A C 1
ATOM 647 O O . SER A 1 86 ? -38.408 22.259 10.366 1.00 84.00 86 SER A O 1
ATOM 649 N N . GLY A 1 87 ? -37.830 20.555 11.699 1.00 88.19 87 GLY A N 1
ATOM 650 C CA . GLY A 1 87 ? -37.906 21.361 12.909 1.00 88.19 87 GLY A CA 1
ATOM 651 C C . GLY A 1 87 ? -37.240 20.710 14.109 1.00 88.19 87 GLY A C 1
ATOM 652 O O . GLY A 1 87 ? -37.149 19.491 14.190 1.00 88.19 87 GLY A O 1
ATOM 653 N N . LEU A 1 88 ? -36.792 21.551 15.037 1.00 91.81 88 LEU A N 1
ATOM 654 C CA . LEU A 1 88 ? -36.167 21.151 16.296 1.00 91.81 88 LEU A CA 1
ATOM 655 C C . LEU A 1 88 ? -36.985 21.683 17.468 1.00 91.81 88 LEU A C 1
ATOM 657 O O . LEU A 1 88 ? -37.549 22.779 17.389 1.00 91.81 88 LEU A O 1
ATOM 661 N N . THR A 1 89 ? -37.034 20.911 18.550 1.00 91.38 89 THR A N 1
ATOM 662 C CA . THR A 1 89 ? -37.762 21.268 19.772 1.00 91.38 89 THR A CA 1
ATOM 663 C C . THR A 1 89 ? -36.794 21.308 20.944 1.00 91.38 89 THR A C 1
ATOM 665 O O . THR A 1 89 ? -36.100 20.327 21.168 1.00 91.38 89 THR A O 1
ATOM 668 N N . ASP A 1 90 ? -36.750 22.413 21.693 1.00 90.12 90 ASP A N 1
ATOM 669 C CA . ASP A 1 90 ? -36.077 22.438 23.000 1.00 90.12 90 ASP A CA 1
ATOM 670 C C . ASP A 1 90 ? -36.906 21.582 23.974 1.00 90.12 90 ASP A C 1
ATOM 672 O O . ASP A 1 90 ? -38.058 21.943 24.235 1.00 90.12 90 ASP A O 1
ATOM 676 N N . PRO A 1 91 ? -36.371 20.470 24.510 1.00 85.00 91 PRO A N 1
ATOM 677 C CA . PRO A 1 91 ? -37.117 19.593 25.411 1.00 85.00 91 PRO A CA 1
ATOM 678 C C . PRO A 1 91 ? -37.421 20.249 26.767 1.00 85.00 91 PRO A C 1
ATOM 680 O O . PRO A 1 91 ? -38.178 19.695 27.562 1.00 85.00 91 PRO A O 1
ATOM 683 N N . GLN A 1 92 ? -36.840 21.417 27.065 1.00 84.56 92 GLN A N 1
ATOM 684 C CA . GLN A 1 92 ? -37.115 22.174 28.281 1.00 84.56 92 GLN A CA 1
ATOM 685 C C . GLN A 1 92 ? -38.114 23.306 28.034 1.00 84.56 92 GLN A C 1
ATOM 687 O O . GLN A 1 92 ? -37.999 24.085 27.087 1.00 84.56 92 GLN A O 1
ATOM 692 N N . SER A 1 93 ? -39.076 23.461 28.949 1.00 80.00 93 SER A N 1
ATOM 693 C CA . SER A 1 93 ? -40.023 24.578 28.904 1.00 80.00 93 SER A CA 1
ATOM 694 C C . SER A 1 93 ? -39.284 25.913 29.011 1.00 80.00 93 SER A C 1
ATOM 696 O O . SER A 1 93 ? -38.416 26.079 29.877 1.00 80.00 93 SER A O 1
ATOM 698 N N . VAL A 1 94 ? -39.649 26.888 28.180 1.00 74.12 94 VAL A N 1
ATOM 699 C CA . VAL A 1 94 ? -39.050 28.226 28.228 1.00 74.12 94 VAL A CA 1
ATOM 700 C C . VAL A 1 94 ? -39.454 28.919 29.537 1.00 74.12 94 VAL A C 1
ATOM 702 O O . VAL A 1 94 ? -40.632 29.159 29.793 1.00 74.12 94 VAL A O 1
ATOM 705 N N . SER A 1 95 ? -38.473 29.220 30.391 1.00 67.25 95 SER A N 1
ATOM 706 C CA . SER A 1 95 ? -38.679 29.886 31.682 1.00 67.25 95 SER A CA 1
ATOM 707 C C . SER A 1 95 ? -38.767 31.412 31.542 1.00 67.25 95 SER A C 1
ATOM 709 O O . SER A 1 95 ? -38.356 31.988 30.535 1.00 67.25 95 SER A O 1
ATOM 711 N N . ALA A 1 96 ? -39.314 32.089 32.560 1.00 59.94 96 ALA A N 1
ATOM 712 C CA . ALA A 1 96 ? -39.445 33.547 32.569 1.00 59.94 96 ALA A CA 1
ATOM 713 C C . ALA A 1 96 ? -38.065 34.237 32.495 1.00 59.94 96 ALA A C 1
ATOM 715 O O . ALA A 1 96 ? -37.263 34.137 33.424 1.00 59.94 96 ALA A O 1
ATOM 716 N N . GLY A 1 97 ? -37.801 34.943 31.391 1.00 65.50 97 GLY A N 1
ATOM 717 C CA . GLY A 1 97 ? -36.533 35.617 31.091 1.00 65.50 97 GLY A CA 1
ATOM 718 C C . GLY A 1 97 ? -36.238 35.642 29.584 1.00 65.50 97 GLY A C 1
ATOM 719 O O . GLY A 1 97 ? -37.001 35.104 28.786 1.00 65.50 97 GLY A O 1
ATOM 720 N N . SER A 1 98 ? -35.130 36.266 29.173 1.00 65.06 98 SER A N 1
ATOM 721 C CA . SER A 1 98 ? -34.678 36.237 27.772 1.00 65.06 98 SER A CA 1
ATOM 722 C C . SER A 1 98 ? -33.765 35.030 27.537 1.00 65.06 98 SER A C 1
ATOM 724 O O . SER A 1 98 ? -32.689 34.960 28.122 1.00 65.06 98 SER A O 1
ATOM 726 N N . SER A 1 99 ? -34.175 34.097 26.675 1.00 77.56 99 SER A N 1
ATOM 727 C CA . SER A 1 99 ? -33.319 33.022 26.148 1.00 77.56 99 SER A CA 1
ATOM 728 C C . SER A 1 99 ? -33.124 33.224 24.649 1.00 77.56 99 SER A C 1
ATOM 730 O O . SER A 1 99 ? -34.064 33.585 23.941 1.00 77.56 99 SER A O 1
ATOM 732 N N . PHE A 1 100 ? -31.910 32.998 24.157 1.00 81.25 100 PHE A N 1
ATOM 733 C CA . PHE A 1 100 ? -31.571 33.168 22.747 1.00 81.25 100 PHE A CA 1
ATOM 734 C C . PHE A 1 100 ? -31.295 31.809 22.126 1.00 81.25 100 PHE A C 1
ATOM 736 O O . PHE A 1 100 ? -30.608 30.981 22.724 1.00 81.25 100 PHE A O 1
ATOM 743 N N . PHE A 1 101 ? -31.810 31.611 20.917 1.00 84.88 101 PHE A N 1
ATOM 744 C CA . PHE A 1 101 ? -31.717 30.349 20.203 1.00 84.88 101 PHE A CA 1
ATOM 745 C C . PHE A 1 101 ? -31.069 30.553 18.837 1.00 84.88 101 PHE A C 1
ATOM 747 O O . PHE A 1 101 ? -31.257 31.591 18.198 1.00 84.88 101 PHE A O 1
ATOM 754 N N . ARG A 1 102 ? -30.306 29.558 18.389 1.00 85.88 102 ARG A N 1
ATOM 755 C CA . ARG A 1 102 ? -29.713 29.510 17.052 1.00 85.88 102 ARG A CA 1
ATOM 756 C C . ARG A 1 102 ? -29.910 28.122 16.473 1.00 85.88 102 ARG A C 1
ATOM 758 O O . ARG A 1 102 ? -29.588 27.147 17.139 1.00 85.88 102 ARG A O 1
ATOM 765 N N . VAL A 1 103 ? -30.376 28.049 15.229 1.00 86.00 103 VAL A N 1
ATOM 766 C CA . VAL A 1 103 ? -30.305 26.811 14.447 1.00 86.00 103 VAL A CA 1
ATOM 767 C C . VAL A 1 103 ? -29.030 26.842 13.621 1.00 86.00 103 VAL A C 1
ATOM 769 O O . VAL A 1 103 ? -28.792 27.791 12.871 1.00 86.00 103 VAL A O 1
ATOM 772 N N . GLU A 1 104 ? -28.203 25.823 13.784 1.00 87.38 104 GLU A N 1
ATOM 773 C CA . GLU A 1 104 ? -26.984 25.613 13.019 1.00 87.38 104 GLU A CA 1
ATOM 774 C C . GLU A 1 104 ? -27.216 24.484 12.018 1.00 87.38 104 GLU A C 1
ATOM 776 O O . GLU A 1 104 ? -27.686 23.412 12.384 1.00 87.38 104 GLU A O 1
ATOM 781 N N . LYS A 1 105 ? -26.910 24.743 10.746 1.00 86.62 105 LYS A N 1
ATOM 782 C CA . LYS A 1 105 ? -26.946 23.744 9.679 1.00 86.62 105 LYS A CA 1
ATOM 783 C C . LYS A 1 105 ? -25.529 23.237 9.446 1.00 86.62 105 LYS A C 1
ATOM 785 O O . LYS A 1 105 ? -24.636 24.045 9.180 1.00 86.62 105 LYS A O 1
ATOM 790 N N . ARG A 1 106 ? -25.336 21.923 9.499 1.00 85.69 106 ARG A N 1
ATOM 791 C CA . ARG A 1 106 ? -24.034 21.271 9.343 1.00 85.69 106 ARG A CA 1
ATOM 792 C C . ARG A 1 106 ? -24.100 20.217 8.237 1.00 85.69 106 ARG A C 1
ATOM 794 O O . ARG A 1 106 ? -25.082 19.482 8.175 1.00 85.69 106 ARG A O 1
ATOM 801 N N . PRO A 1 107 ? -23.109 20.137 7.337 1.00 84.00 107 PRO A N 1
ATOM 802 C CA . PRO A 1 107 ? -23.098 19.097 6.315 1.00 84.00 107 PRO A CA 1
ATOM 803 C C . PRO A 1 107 ? -22.842 17.728 6.957 1.00 84.00 107 PRO A C 1
ATOM 805 O O . PRO A 1 107 ? -22.008 17.619 7.853 1.00 84.00 107 PRO A O 1
ATOM 808 N N . LEU A 1 108 ? -23.489 16.675 6.447 1.00 83.31 108 LEU A N 1
ATOM 809 C CA . LEU A 1 108 ? -23.267 15.298 6.930 1.00 83.31 108 LEU A CA 1
ATOM 810 C C . LEU A 1 108 ? -21.817 14.815 6.727 1.00 83.31 108 LEU A C 1
ATOM 812 O O . LEU A 1 108 ? -21.402 13.832 7.319 1.00 83.31 108 LEU A O 1
ATOM 816 N N . THR A 1 109 ? -21.042 15.495 5.877 1.00 84.94 109 THR A N 1
ATOM 817 C CA . THR A 1 109 ? -19.637 15.171 5.581 1.00 84.94 109 THR A CA 1
ATOM 818 C C . THR A 1 109 ? -18.626 15.809 6.542 1.00 84.94 109 THR A C 1
ATOM 820 O O . THR A 1 109 ? -17.431 15.593 6.365 1.00 84.94 109 THR A O 1
ATOM 823 N N . ASP A 1 110 ? -19.070 16.652 7.479 1.00 84.31 110 ASP A N 1
ATOM 824 C CA . ASP A 1 110 ? -18.234 17.281 8.520 1.00 84.31 110 ASP A CA 1
ATOM 825 C C . ASP A 1 110 ? -19.011 17.323 9.856 1.00 84.31 110 ASP A C 1
ATOM 827 O O . ASP A 1 110 ? -19.351 18.418 10.342 1.00 84.31 110 ASP A O 1
ATOM 831 N N . PRO A 1 111 ? -19.385 16.142 10.399 1.00 90.56 111 PRO A N 1
ATOM 832 C CA . PRO A 1 111 ? -20.109 16.054 11.659 1.00 90.56 111 PRO A CA 1
ATOM 833 C C . PRO A 1 111 ? -19.248 16.559 12.822 1.00 90.56 111 PRO A C 1
ATOM 835 O O . PRO A 1 111 ? -18.016 16.519 12.775 1.00 90.56 111 PRO A O 1
ATOM 838 N N . LEU A 1 112 ? -19.910 17.118 13.830 1.00 90.88 112 LEU A N 1
ATOM 839 C CA . LEU A 1 112 ? -19.301 17.435 15.119 1.00 90.88 112 LEU A CA 1
ATOM 840 C C . LEU A 1 112 ? -19.474 16.240 16.065 1.00 90.88 112 LEU A C 1
ATOM 842 O O . LEU A 1 112 ? -20.095 15.256 15.695 1.00 90.88 112 LEU A O 1
ATOM 846 N N . ASP A 1 113 ? -18.894 16.368 17.248 1.00 94.44 113 ASP A N 1
ATOM 847 C CA . ASP A 1 113 ? -19.101 15.529 18.430 1.00 94.44 113 ASP A CA 1
ATOM 848 C C . ASP A 1 113 ? -19.505 16.534 19.522 1.00 94.44 113 ASP A C 1
ATOM 850 O O . ASP A 1 113 ? -18.682 17.347 19.975 1.00 94.44 113 ASP A O 1
ATOM 854 N N . VAL A 1 114 ? -20.813 16.683 19.738 1.00 92.62 114 VAL A N 1
ATOM 855 C CA . VAL A 1 114 ? -21.372 17.807 20.501 1.00 92.62 114 VAL A CA 1
ATOM 856 C C . VAL A 1 114 ? -21.230 17.634 22.003 1.00 92.62 114 VAL A C 1
ATOM 858 O O . VAL A 1 114 ? -21.033 18.641 22.700 1.00 92.62 114 VAL A O 1
ATOM 861 N N . ASP A 1 115 ? -21.336 16.413 22.499 1.00 90.81 115 ASP A N 1
ATOM 862 C CA . ASP A 1 115 ? -21.249 16.090 23.917 1.00 90.81 115 ASP A CA 1
ATOM 863 C C . ASP A 1 115 ? -19.844 15.626 24.347 1.00 90.81 115 ASP A C 1
ATOM 865 O O . ASP A 1 115 ? -19.491 15.774 25.524 1.00 90.81 115 ASP A O 1
ATOM 869 N N . GLY A 1 116 ? -18.979 15.276 23.392 1.00 92.25 116 GLY A N 1
ATOM 870 C CA . GLY A 1 116 ? -17.541 15.108 23.565 1.00 92.25 116 GLY A CA 1
ATOM 871 C C . GLY A 1 116 ? -17.129 13.712 24.011 1.00 92.25 116 GLY A C 1
ATOM 872 O O . GLY A 1 116 ? -16.098 13.589 24.688 1.00 92.25 116 GLY A O 1
ATOM 873 N N . ASP A 1 117 ? -17.925 12.693 23.705 1.00 87.69 117 ASP A N 1
ATOM 874 C CA . ASP A 1 117 ? -17.665 11.306 24.089 1.00 87.69 117 ASP A CA 1
ATOM 875 C C . ASP A 1 117 ? -16.785 10.544 23.073 1.00 87.69 117 ASP A C 1
ATOM 877 O O . ASP A 1 117 ? -16.205 9.503 23.401 1.00 87.69 117 ASP A O 1
ATOM 881 N N . GLY A 1 118 ? -16.574 11.127 21.889 1.00 88.62 118 GLY A N 1
ATOM 882 C CA . GLY A 1 118 ? -15.772 10.584 20.798 1.00 88.62 118 GLY A CA 1
ATOM 883 C C . GLY A 1 118 ? -16.575 9.954 19.655 1.00 88.62 118 GLY A C 1
ATOM 884 O O . GLY A 1 118 ? -15.949 9.547 18.668 1.00 88.62 118 GLY A O 1
ATOM 885 N N . LEU A 1 119 ? -17.904 9.887 19.760 1.00 91.06 119 LEU A N 1
ATOM 886 C CA . LEU A 1 119 ? -18.831 9.559 18.680 1.00 91.06 119 LEU A CA 1
ATOM 887 C C . LEU A 1 119 ? -19.217 10.839 17.924 1.00 91.06 119 LEU A C 1
ATOM 889 O O . LEU A 1 119 ? -19.243 11.930 18.480 1.00 91.06 119 LEU A O 1
ATOM 893 N N . ASP A 1 120 ? -19.438 10.744 16.610 1.00 96.00 120 ASP A N 1
ATOM 894 C CA . ASP A 1 120 ? -19.897 11.906 15.842 1.00 96.00 120 ASP A CA 1
ATOM 895 C C . ASP A 1 120 ? -21.430 11.994 15.805 1.00 96.00 120 ASP A C 1
ATOM 897 O O . ASP A 1 120 ? -22.110 10.975 15.666 1.00 96.00 120 ASP A O 1
ATOM 901 N N . ASP A 1 121 ? -21.963 13.222 15.802 1.00 93.69 121 ASP A N 1
ATOM 902 C CA . ASP A 1 121 ? -23.401 13.507 15.875 1.00 93.69 121 ASP A CA 1
ATOM 903 C C . ASP A 1 121 ? -24.202 12.720 14.819 1.00 93.69 121 ASP A C 1
ATOM 905 O O . ASP A 1 121 ? -25.365 12.371 15.018 1.00 93.69 121 ASP A O 1
ATOM 909 N N . VAL A 1 122 ? -23.627 12.490 13.630 1.00 94.75 122 VAL A N 1
ATOM 910 C CA . VAL A 1 122 ? -24.319 11.795 12.537 1.00 94.75 122 VAL A CA 1
ATOM 911 C C . VAL A 1 122 ? -24.359 10.292 12.796 1.00 94.75 122 VAL A C 1
ATOM 913 O O . VAL A 1 122 ? -25.367 9.658 12.477 1.00 94.75 122 VAL A O 1
ATOM 916 N N . TYR A 1 123 ? -23.304 9.709 13.357 1.00 94.19 123 TYR A N 1
ATOM 917 C CA . TYR A 1 123 ? -23.277 8.305 13.761 1.00 94.19 123 TYR A CA 1
ATOM 918 C C . TYR A 1 123 ? -24.370 7.990 14.788 1.00 94.19 123 TYR A C 1
ATOM 920 O O . TYR A 1 123 ? -25.123 7.026 14.608 1.00 94.19 123 TYR A O 1
ATOM 928 N N . GLU A 1 124 ? -24.498 8.847 15.794 1.00 95.62 124 GLU A N 1
ATOM 929 C CA . GLU A 1 124 ? -25.466 8.731 16.883 1.00 95.62 124 GLU A CA 1
ATOM 930 C C . GLU A 1 124 ? -26.900 8.996 16.409 1.00 95.62 124 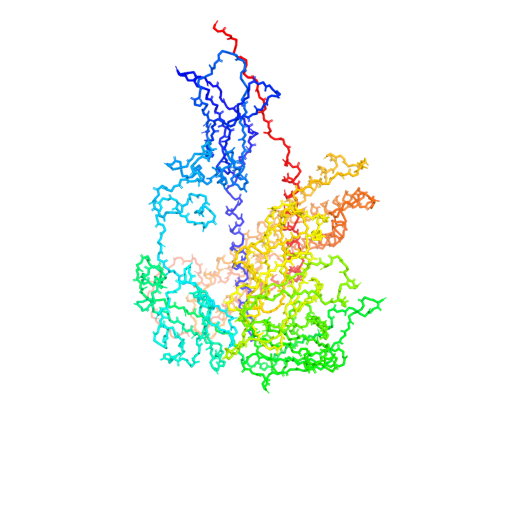GLU A C 1
ATOM 932 O O . GLU A 1 124 ? -27.801 8.194 16.651 1.00 95.62 124 GLU A O 1
ATOM 937 N N . LEU A 1 125 ? -27.121 10.051 15.610 1.00 94.31 125 LEU A N 1
ATOM 938 C CA . LEU A 1 125 ? -28.437 10.355 15.031 1.00 94.31 125 LEU A CA 1
ATOM 939 C C . LEU A 1 125 ? -28.973 9.253 14.101 1.00 94.31 125 LEU A C 1
ATOM 941 O O . LEU A 1 125 ? -30.181 9.189 13.860 1.00 94.31 125 LEU A O 1
ATOM 945 N N . ASN A 1 126 ? -28.100 8.404 13.552 1.00 93.38 126 ASN A N 1
ATOM 946 C CA . ASN A 1 126 ? -28.503 7.227 12.781 1.00 93.38 126 ASN A CA 1
ATOM 947 C C . ASN A 1 126 ? -28.840 6.010 13.665 1.00 93.38 126 ASN A C 1
ATOM 949 O O . ASN A 1 126 ? -29.407 5.045 13.153 1.00 93.38 126 ASN A O 1
ATOM 953 N N . ARG A 1 127 ? -28.529 6.050 14.969 1.00 93.06 127 ARG A N 1
ATOM 954 C CA . ARG A 1 127 ? -28.796 4.992 15.963 1.00 93.06 127 ARG A CA 1
ATOM 955 C C . ARG A 1 127 ? -29.513 5.530 17.217 1.00 93.06 127 ARG A C 1
ATOM 957 O O . ARG A 1 127 ? -29.125 5.195 18.335 1.00 93.06 127 ARG A O 1
ATOM 964 N N . PRO A 1 128 ? -30.627 6.271 17.060 1.00 91.69 128 PRO A N 1
ATOM 965 C CA . PRO A 1 128 ? -31.289 6.971 18.165 1.00 91.69 128 PRO A CA 1
ATOM 966 C C . PRO A 1 128 ? -31.928 6.045 19.217 1.00 91.69 128 PRO A C 1
ATOM 968 O O . PRO A 1 128 ? -32.509 6.523 20.187 1.00 91.69 128 PRO A O 1
ATOM 971 N N . GLU A 1 129 ? -31.915 4.724 19.007 1.00 90.19 129 GLU A N 1
ATOM 972 C CA . GLU A 1 129 ? -32.423 3.753 19.985 1.00 90.19 129 GLU A CA 1
ATOM 973 C C . GLU A 1 129 ? -31.424 3.459 21.113 1.00 90.19 129 GLU A C 1
ATOM 975 O O . GLU A 1 129 ? -31.844 3.021 22.183 1.00 90.19 129 GLU A O 1
ATOM 980 N N . ILE A 1 130 ? -30.128 3.684 20.871 1.00 92.75 130 ILE A N 1
ATOM 981 C CA . ILE A 1 130 ? -29.039 3.370 21.811 1.00 92.75 130 ILE A CA 1
ATOM 982 C C . ILE A 1 130 ? -28.053 4.526 22.024 1.00 92.75 130 ILE A C 1
ATOM 984 O O . ILE A 1 130 ? -27.294 4.458 22.983 1.00 92.75 130 ILE A O 1
ATOM 988 N N . LEU A 1 131 ? -28.068 5.544 21.153 1.00 95.00 131 LEU A N 1
ATOM 989 C CA . LEU A 1 131 ? -27.175 6.703 21.198 1.00 95.00 131 LEU A CA 1
ATOM 990 C C . LEU A 1 131 ? -27.967 8.022 21.160 1.00 95.00 131 LEU A C 1
ATOM 992 O O . LEU A 1 131 ? -28.984 8.118 20.463 1.00 95.00 131 LEU A O 1
ATOM 996 N N . ASP A 1 132 ? -27.492 9.030 21.883 1.00 94.25 132 ASP A N 1
ATOM 997 C CA . ASP A 1 132 ? -28.020 10.388 21.982 1.00 94.25 132 ASP A CA 1
ATOM 998 C C . ASP A 1 132 ? -26.856 11.404 21.925 1.00 94.25 132 ASP A C 1
ATOM 1000 O O . ASP A 1 132 ? -26.148 11.521 22.917 1.00 94.25 132 ASP A O 1
ATOM 1004 N N . PRO A 1 133 ? -26.751 12.245 20.868 1.00 95.69 133 PRO A N 1
ATOM 1005 C CA . PRO A 1 133 ? -25.695 13.269 20.691 1.00 95.69 133 PRO A CA 1
ATOM 1006 C C . PRO A 1 133 ? -25.588 14.366 21.770 1.00 95.69 133 PRO A C 1
ATOM 1008 O O . PRO A 1 133 ? -24.978 15.426 21.564 1.00 95.69 133 PRO A O 1
ATOM 1011 N N . LEU A 1 134 ? -26.333 14.224 22.862 1.00 95.19 134 LEU A N 1
ATOM 1012 C CA . LEU A 1 134 ? -26.373 15.109 24.017 1.00 95.19 134 LEU A CA 1
ATOM 1013 C C . LEU A 1 134 ? -26.083 14.368 25.337 1.00 95.19 134 LEU A C 1
ATOM 1015 O O . LEU A 1 134 ? -26.089 15.031 26.386 1.00 95.19 134 LEU A O 1
ATOM 1019 N N . ASP A 1 135 ? -25.867 13.048 25.318 1.00 93.94 135 ASP A N 1
ATOM 1020 C CA . ASP A 1 135 ? -25.554 12.217 26.481 1.00 93.94 135 ASP A CA 1
ATOM 1021 C C . ASP A 1 135 ? -24.145 11.607 26.373 1.00 93.94 135 ASP A C 1
ATOM 1023 O O . ASP A 1 135 ? -23.999 10.451 25.994 1.00 93.94 135 ASP A O 1
ATOM 1027 N N . PRO A 1 136 ? -23.107 12.275 26.911 1.00 93.88 136 PRO A N 1
ATOM 1028 C CA . PRO A 1 136 ? -21.722 11.831 26.744 1.00 93.88 136 PRO A CA 1
ATOM 1029 C C . PRO A 1 136 ? -21.373 10.541 27.509 1.00 93.88 136 PRO A C 1
ATOM 1031 O O . PRO A 1 136 ? -20.200 10.190 27.668 1.00 93.88 136 PRO A O 1
ATOM 1034 N N . SER A 1 137 ? -22.360 9.905 28.144 1.00 92.88 137 SER A N 1
ATOM 1035 C CA . SER A 1 137 ? -22.184 8.660 28.879 1.00 92.88 137 SER A CA 1
ATOM 1036 C C . SER A 1 137 ? -22.458 7.416 28.040 1.00 92.88 137 SER A C 1
ATOM 1038 O O . SER A 1 137 ? -22.062 6.328 28.465 1.00 92.88 137 SER A O 1
ATOM 1040 N N . ASP A 1 138 ? -23.110 7.542 26.885 1.00 93.88 138 ASP A N 1
ATOM 1041 C CA . ASP A 1 138 ? -23.478 6.413 26.036 1.00 93.88 138 ASP A CA 1
ATOM 1042 C C . ASP A 1 138 ? -22.340 5.902 25.143 1.00 93.88 138 ASP A C 1
ATOM 1044 O O . ASP A 1 138 ? -22.281 4.694 24.921 1.00 93.88 138 ASP A O 1
ATOM 1048 N N . GLY A 1 139 ? -21.339 6.714 24.793 1.00 91.00 139 GLY A N 1
ATOM 1049 C CA . GLY A 1 139 ? -20.120 6.233 24.135 1.00 91.00 139 GLY A CA 1
ATOM 1050 C C . GLY A 1 139 ? -19.369 5.152 24.914 1.00 91.00 139 GLY A C 1
ATOM 1051 O O . GLY A 1 139 ? -18.687 4.315 24.324 1.00 91.00 139 GLY A O 1
ATOM 1052 N N . ALA A 1 140 ? -19.523 5.119 26.242 1.00 91.19 140 ALA A N 1
ATOM 1053 C CA . ALA A 1 140 ? -18.931 4.106 27.118 1.00 91.19 140 ALA A CA 1
ATOM 1054 C C . ALA A 1 140 ? -19.871 2.927 27.444 1.00 91.19 140 ALA A C 1
ATOM 1056 O O . ALA A 1 140 ? -19.486 2.049 28.222 1.00 91.19 140 ALA A O 1
ATOM 1057 N N . GLN A 1 141 ? -21.102 2.923 26.928 1.00 92.81 141 GLN A N 1
ATOM 1058 C CA . GLN A 1 141 ? -22.049 1.826 27.129 1.00 92.81 141 GLN A CA 1
ATOM 1059 C C . GLN A 1 141 ? -21.750 0.660 26.183 1.00 92.81 141 GLN A C 1
ATOM 1061 O O . GLN A 1 141 ? -21.097 0.830 25.161 1.00 92.81 141 GLN A O 1
ATOM 1066 N N . ASP A 1 142 ? -2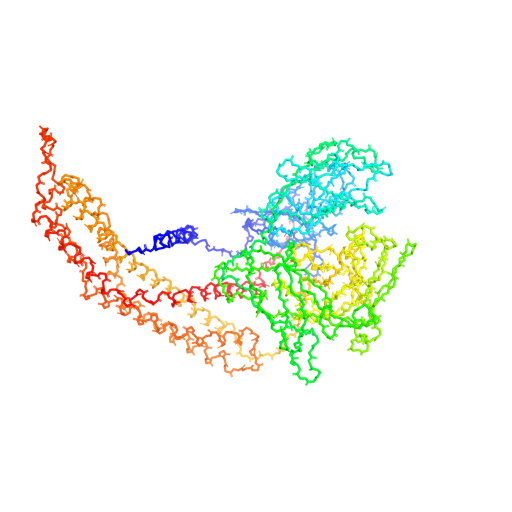2.245 -0.512 26.571 1.00 89.69 142 ASP A N 1
ATOM 1067 C CA . ASP A 1 142 ? -22.144 -1.791 25.859 1.00 89.69 142 ASP A CA 1
ATOM 1068 C C . ASP A 1 142 ? -23.575 -2.368 25.778 1.00 89.69 142 ASP A C 1
ATOM 1070 O O . ASP A 1 142 ? -24.021 -3.071 26.698 1.00 89.69 142 ASP A O 1
ATOM 1074 N N . PRO A 1 143 ? -24.384 -1.924 24.794 1.00 87.00 143 PRO A N 1
ATOM 1075 C CA . PRO A 1 143 ? -25.799 -2.276 24.714 1.00 87.00 143 PRO A CA 1
ATOM 1076 C C . PRO A 1 143 ? -26.049 -3.739 24.332 1.00 87.00 143 PRO A C 1
ATOM 1078 O O . PRO A 1 143 ? -27.092 -4.288 24.706 1.00 87.00 143 PRO A O 1
ATOM 1081 N N . ASP A 1 144 ? -25.135 -4.362 23.588 1.00 83.69 144 ASP A N 1
ATOM 1082 C CA . ASP A 1 144 ? -25.275 -5.732 23.087 1.00 83.69 144 ASP A CA 1
ATOM 1083 C C . ASP A 1 144 ? -24.542 -6.792 23.934 1.00 83.69 144 ASP A C 1
ATOM 1085 O O . ASP A 1 144 ? -24.857 -7.985 23.839 1.00 83.69 144 ASP A O 1
ATOM 1089 N N . GLY A 1 145 ? -23.698 -6.358 24.871 1.00 81.25 145 GLY A N 1
ATOM 1090 C CA . GLY A 1 145 ? -23.110 -7.160 25.936 1.00 81.25 145 GLY A CA 1
ATOM 1091 C C . GLY A 1 145 ? -21.899 -7.982 25.509 1.00 81.25 145 GLY A C 1
ATOM 1092 O O . GLY A 1 145 ? -21.618 -9.003 26.155 1.00 81.25 145 GLY A O 1
ATOM 1093 N N . ASP A 1 146 ? -21.215 -7.601 24.432 1.00 73.94 146 ASP A N 1
ATOM 1094 C CA . ASP A 1 146 ? -20.025 -8.298 23.937 1.00 73.94 146 ASP A CA 1
ATOM 1095 C C . ASP A 1 146 ? -18.712 -7.854 24.615 1.00 73.94 146 ASP A C 1
ATOM 1097 O O . ASP A 1 146 ? -17.674 -8.517 24.483 1.00 73.94 146 ASP A O 1
ATOM 1101 N N . GLY A 1 147 ? -18.777 -6.802 25.438 1.00 77.75 147 GLY A N 1
ATOM 1102 C CA . GLY A 1 147 ? -17.661 -6.242 26.188 1.00 77.75 147 GLY A CA 1
ATOM 1103 C C . GLY A 1 147 ? -16.888 -5.134 25.470 1.00 77.75 147 GLY A C 1
ATOM 1104 O O . GLY A 1 147 ? -15.910 -4.652 26.054 1.00 77.75 147 GLY A O 1
ATOM 1105 N N . ALA A 1 148 ? -17.280 -4.743 24.256 1.00 80.38 148 ALA A N 1
ATOM 1106 C CA . ALA A 1 148 ? -16.840 -3.525 23.590 1.00 80.38 148 ALA A CA 1
ATOM 1107 C C . ALA A 1 148 ? -17.798 -2.370 23.917 1.00 80.38 148 ALA A C 1
ATOM 1109 O O . ALA A 1 148 ? -18.999 -2.541 24.085 1.00 80.38 148 ALA A O 1
ATOM 1110 N N . SER A 1 149 ? -17.248 -1.169 24.068 1.00 88.19 149 SER A N 1
ATOM 1111 C CA . SER A 1 149 ? -18.065 0.042 24.177 1.00 88.19 149 SER A CA 1
ATOM 1112 C C . SER A 1 149 ? -18.469 0.571 22.801 1.00 88.19 149 SER A C 1
ATOM 1114 O O . SER A 1 149 ? -17.714 0.422 21.839 1.00 88.19 149 SER A O 1
ATOM 1116 N N . ASN A 1 150 ? -19.574 1.317 22.732 1.00 90.12 150 ASN A N 1
ATOM 1117 C CA . ASN A 1 150 ? -20.031 1.994 21.513 1.00 90.12 150 ASN A CA 1
ATOM 1118 C C . ASN A 1 150 ? -18.908 2.796 20.815 1.00 90.12 150 ASN A C 1
ATOM 1120 O O . ASN A 1 150 ? -18.816 2.815 19.585 1.00 90.12 150 ASN A O 1
ATOM 1124 N N . LEU A 1 151 ? -18.022 3.439 21.590 1.00 89.94 151 LEU A N 1
ATOM 1125 C CA . LEU A 1 151 ? -16.846 4.162 21.090 1.00 89.94 151 LEU A CA 1
ATOM 1126 C C . LEU A 1 151 ? -15.789 3.237 20.467 1.00 89.94 151 LEU A C 1
ATOM 1128 O O . LEU A 1 151 ? -15.175 3.577 19.450 1.00 89.94 151 LEU A O 1
ATOM 1132 N N . GLU A 1 152 ? -15.535 2.083 21.082 1.00 79.50 152 GLU A N 1
ATOM 1133 C CA . GLU A 1 152 ? -14.599 1.090 20.549 1.00 79.50 152 GLU A CA 1
ATOM 1134 C C . GLU A 1 152 ? -15.128 0.496 19.247 1.00 79.50 152 GLU A C 1
ATOM 1136 O O . GLU A 1 152 ? -14.373 0.376 18.280 1.00 79.50 152 GLU A O 1
ATOM 1141 N N . GLU A 1 153 ? -16.422 0.207 19.186 1.00 85.31 153 GLU A N 1
ATOM 1142 C CA . GLU A 1 153 ? -17.084 -0.289 17.985 1.00 85.31 153 GLU A CA 1
ATOM 1143 C C . GLU A 1 153 ? -17.125 0.751 16.867 1.00 85.31 153 GLU A C 1
ATOM 1145 O O . GLU A 1 153 ? -16.783 0.441 15.725 1.00 85.31 153 GLU A O 1
ATOM 1150 N N . TYR A 1 154 ? -17.401 2.018 17.188 1.00 88.56 154 TYR A N 1
ATOM 1151 C CA . TYR A 1 154 ? -17.267 3.131 16.245 1.00 88.56 154 TYR A CA 1
ATOM 1152 C C . TYR A 1 154 ? -15.844 3.223 15.669 1.00 88.56 154 TYR A C 1
ATOM 1154 O O . TYR A 1 154 ? -15.659 3.374 14.457 1.00 88.56 154 TYR A O 1
ATOM 1162 N N . GLY A 1 155 ? -14.823 3.062 16.517 1.00 77.94 155 GLY A N 1
ATOM 1163 C CA . GLY A 1 155 ? -13.420 3.020 16.098 1.00 77.94 155 GLY A CA 1
ATOM 1164 C C . GLY A 1 155 ? -13.060 1.800 15.240 1.00 77.94 155 GLY A C 1
ATOM 1165 O O . GLY A 1 155 ? -12.173 1.895 14.385 1.00 77.94 155 GLY A O 1
ATOM 1166 N N . ASN A 1 156 ? -13.751 0.676 15.446 1.00 74.44 156 ASN A N 1
ATOM 1167 C CA . ASN A 1 156 ? -13.539 -0.589 14.739 1.00 74.44 156 ASN A CA 1
ATOM 1168 C C . ASN A 1 156 ? -14.436 -0.760 13.499 1.00 74.44 156 ASN A C 1
ATOM 1170 O O . ASN A 1 156 ? -14.160 -1.625 12.664 1.00 74.44 156 ASN A O 1
ATOM 1174 N N . GLY A 1 157 ? -15.462 0.080 13.337 1.00 80.62 157 GLY A N 1
ATOM 1175 C CA . GLY A 1 157 ? -16.464 -0.027 12.279 1.00 80.62 157 GLY A CA 1
ATOM 1176 C C . GLY A 1 157 ? -17.426 -1.207 12.453 1.00 80.62 157 GLY A C 1
ATOM 1177 O O . GLY A 1 157 ? -17.937 -1.702 11.444 1.00 80.62 157 GLY A O 1
ATOM 1178 N N . THR A 1 158 ? -17.627 -1.671 13.688 1.00 79.81 158 THR A N 1
ATOM 1179 C CA . THR A 1 158 ? -18.592 -2.721 14.058 1.00 79.81 158 THR A CA 1
ATOM 1180 C C . THR A 1 158 ? -19.935 -2.096 14.464 1.00 79.81 158 THR A C 1
ATOM 1182 O O . THR A 1 158 ? -20.101 -0.876 14.352 1.00 79.81 158 THR A O 1
ATOM 1185 N N . ASP A 1 159 ? -20.954 -2.913 14.741 1.00 82.00 159 ASP A N 1
ATOM 1186 C CA . ASP A 1 159 ? -22.324 -2.429 14.950 1.00 82.00 159 ASP A CA 1
ATOM 1187 C C . ASP A 1 159 ? -22.731 -2.560 16.426 1.00 82.00 159 ASP A C 1
ATOM 1189 O O . ASP A 1 159 ? -22.997 -3.687 16.827 1.00 82.00 159 ASP A O 1
ATOM 1193 N N . PRO A 1 160 ? -22.921 -1.450 17.172 1.00 87.81 160 PRO A N 1
ATOM 1194 C CA . PRO A 1 160 ? -23.166 -1.432 18.629 1.00 87.81 160 PRO A CA 1
ATOM 1195 C C . PRO A 1 160 ? -24.480 -2.037 19.127 1.00 87.81 160 PRO A C 1
ATOM 1197 O O . PRO A 1 160 ? -24.916 -1.850 20.266 1.00 87.81 160 PRO A O 1
ATOM 1200 N N . GLN A 1 161 ? -25.194 -2.701 18.230 1.00 86.62 161 GLN A N 1
ATOM 1201 C CA . GLN A 1 161 ? -26.410 -3.447 18.518 1.00 86.62 161 GLN A CA 1
ATOM 1202 C C . GLN A 1 161 ? -26.238 -4.945 18.240 1.00 86.62 161 GLN A C 1
ATOM 1204 O O . GLN A 1 161 ? -27.196 -5.710 18.404 1.00 86.62 161 GLN A O 1
ATOM 1209 N N . VAL A 1 162 ? -25.069 -5.368 17.758 1.00 81.50 162 VAL A N 1
ATOM 1210 C CA . VAL A 1 162 ? -24.790 -6.713 17.271 1.00 81.50 162 VAL A CA 1
ATOM 1211 C C . VAL A 1 162 ? -23.498 -7.209 17.897 1.00 81.50 162 VAL A C 1
ATOM 1213 O O . VAL A 1 162 ? -22.430 -7.021 17.327 1.00 81.50 162 VAL A O 1
ATOM 1216 N N . ALA A 1 163 ? -23.658 -7.978 18.977 1.00 77.69 163 ALA A N 1
ATOM 1217 C CA . ALA A 1 163 ? -22.547 -8.565 19.711 1.00 77.69 163 ALA A CA 1
ATOM 1218 C C . ALA A 1 163 ? -21.503 -9.181 18.766 1.00 77.69 163 ALA A C 1
ATOM 1220 O O . ALA A 1 163 ? -21.781 -10.175 18.071 1.00 77.69 163 ALA A O 1
ATOM 1221 N N . ASP A 1 164 ? -20.304 -8.603 18.749 1.00 70.88 164 ASP A N 1
ATOM 1222 C CA . ASP A 1 164 ? -19.197 -9.079 17.951 1.00 70.88 164 ASP A CA 1
ATOM 1223 C C . ASP A 1 164 ? -18.815 -10.490 18.407 1.00 70.88 164 ASP A C 1
ATOM 1225 O O . ASP A 1 164 ? -18.752 -10.850 19.589 1.00 70.88 164 ASP A O 1
ATOM 1229 N N . SER A 1 165 ? -18.537 -11.348 17.426 1.00 62.41 165 SER A N 1
ATOM 1230 C CA . SER A 1 165 ? -18.040 -12.686 17.720 1.00 62.41 165 SER A CA 1
ATOM 1231 C C . SER A 1 165 ? -16.670 -12.570 18.390 1.00 62.41 165 SER A C 1
ATOM 1233 O O . SER A 1 165 ? -15.679 -12.223 17.748 1.00 62.41 165 SER A O 1
ATOM 1235 N N . LEU A 1 166 ? -16.598 -12.932 19.674 1.00 70.50 166 LEU A N 1
ATOM 1236 C CA . LEU A 1 166 ? -15.346 -13.046 20.433 1.00 70.50 166 LEU A CA 1
ATOM 1237 C C . LEU A 1 166 ? -14.398 -14.134 19.892 1.00 70.50 166 LEU A C 1
ATOM 1239 O O . LEU A 1 166 ? -13.290 -14.295 20.417 1.00 70.50 166 LEU A O 1
ATOM 1243 N N . LEU A 1 167 ? -14.819 -14.889 18.869 1.00 84.75 167 LEU A N 1
ATOM 1244 C CA . LEU A 1 167 ? -14.012 -15.929 18.252 1.00 84.75 167 LEU A CA 1
ATOM 1245 C C . LEU A 1 167 ? -12.787 -15.338 17.557 1.00 84.75 167 LEU A C 1
ATOM 1247 O O . LEU A 1 167 ? -12.794 -14.266 16.944 1.00 84.75 167 LEU A O 1
ATOM 1251 N N . THR A 1 168 ? -11.692 -16.082 17.641 1.00 91.81 168 THR A N 1
ATOM 1252 C CA . THR A 1 168 ? -10.460 -15.717 16.956 1.00 91.81 168 THR A CA 1
ATOM 1253 C C . THR A 1 168 ? -10.643 -15.840 15.448 1.00 91.81 168 THR A C 1
ATOM 1255 O O . THR A 1 168 ? -10.922 -16.925 14.949 1.00 91.81 168 THR A O 1
ATOM 1258 N N . ARG A 1 169 ? -10.412 -14.744 14.717 1.00 92.06 169 ARG A N 1
ATOM 1259 C CA . ARG A 1 169 ? -10.558 -14.672 13.257 1.00 92.06 169 ARG A CA 1
ATOM 1260 C C . ARG A 1 169 ? -9.214 -14.448 12.564 1.00 92.06 169 ARG A C 1
ATOM 1262 O O . ARG A 1 169 ? -8.414 -13.631 13.040 1.00 92.06 169 ARG A O 1
ATOM 1269 N N . PRO A 1 170 ? -8.941 -15.137 11.444 1.00 94.50 170 PRO A N 1
ATOM 1270 C CA . PRO A 1 170 ? -7.750 -14.920 10.641 1.00 94.50 170 PRO A CA 1
ATOM 1271 C C . PRO A 1 170 ? -7.954 -13.820 9.587 1.00 94.50 170 PRO A C 1
ATOM 1273 O O . PRO A 1 170 ? -9.002 -13.692 8.963 1.00 94.50 170 PRO A O 1
ATOM 1276 N N . THR A 1 171 ? -6.892 -13.074 9.307 1.00 92.38 171 THR A N 1
ATOM 1277 C CA . THR A 1 171 ? -6.749 -12.224 8.118 1.00 92.38 171 THR A CA 1
ATOM 1278 C C . THR A 1 171 ? -5.558 -12.704 7.301 1.00 92.38 171 THR A C 1
ATOM 1280 O O . THR A 1 171 ? -4.574 -13.196 7.859 1.00 92.38 171 THR A O 1
ATOM 1283 N N . PHE A 1 172 ? -5.644 -12.574 5.979 1.00 92.62 172 PHE A N 1
ATOM 1284 C CA . PHE A 1 172 ? -4.701 -13.181 5.041 1.00 92.62 172 PHE A CA 1
ATOM 1285 C C . PHE A 1 172 ? -4.007 -12.128 4.183 1.00 92.62 172 PHE A C 1
ATOM 1287 O O . PHE A 1 172 ? -4.618 -11.146 3.764 1.00 92.62 172 PHE A O 1
ATOM 1294 N N . SER A 1 173 ? -2.724 -12.351 3.912 1.00 90.81 173 SER A N 1
ATOM 1295 C CA . SER A 1 173 ? -1.923 -11.544 2.997 1.00 90.81 173 SER A CA 1
ATOM 1296 C C . SER A 1 173 ? -0.942 -12.463 2.254 1.00 90.81 173 SER A C 1
ATOM 1298 O O . SER A 1 173 ? -0.037 -12.985 2.905 1.00 90.81 173 SER A O 1
ATOM 1300 N N . PRO A 1 174 ? -1.084 -12.694 0.936 1.00 93.19 174 PRO A N 1
ATOM 1301 C CA . PRO A 1 174 ? -2.058 -12.088 0.023 1.00 93.19 174 PRO A CA 1
ATOM 1302 C C . PRO A 1 174 ? -3.524 -12.319 0.408 1.00 93.19 174 PRO A C 1
ATOM 1304 O O . PRO A 1 174 ? -3.873 -13.354 0.979 1.00 93.19 174 PRO A O 1
ATOM 1307 N N . ALA A 1 175 ? -4.374 -11.344 0.100 1.00 90.69 175 ALA A N 1
ATOM 1308 C CA . ALA A 1 175 ? -5.812 -11.437 0.310 1.00 90.69 175 ALA A CA 1
ATOM 1309 C C . ALA A 1 175 ? -6.478 -12.333 -0.749 1.00 90.69 175 ALA A C 1
ATOM 1311 O O . ALA A 1 175 ? -5.929 -12.602 -1.821 1.00 90.69 175 ALA A O 1
ATOM 1312 N N . SER A 1 176 ? -7.700 -12.794 -0.469 1.00 92.69 176 SER A N 1
ATOM 1313 C CA . SER A 1 176 ? -8.461 -13.583 -1.443 1.00 92.69 176 SER A CA 1
ATOM 1314 C C . SER A 1 176 ? -8.857 -12.717 -2.641 1.00 92.69 176 SER A C 1
ATOM 1316 O O . SER A 1 176 ? -9.371 -11.614 -2.481 1.00 92.69 176 SER A O 1
ATOM 1318 N N . GLY A 1 177 ? -8.605 -13.217 -3.848 1.00 92.81 177 GLY A N 1
ATOM 1319 C CA . GLY A 1 177 ? -8.765 -12.502 -5.111 1.00 92.81 177 GLY A CA 1
ATOM 1320 C C . GLY A 1 177 ? -7.609 -11.562 -5.463 1.00 92.81 177 GLY A C 1
ATOM 1321 O O . GLY A 1 177 ? -7.671 -10.928 -6.516 1.00 92.81 177 GLY A O 1
ATOM 1322 N N . GLU A 1 178 ? -6.567 -11.459 -4.632 1.00 91.69 178 GLU A N 1
ATOM 1323 C CA . GLU A 1 178 ? -5.417 -10.604 -4.928 1.00 91.69 178 GLU A CA 1
ATOM 1324 C C . GLU A 1 178 ? -4.680 -11.109 -6.176 1.00 91.69 178 GLU A C 1
ATOM 1326 O O . GLU A 1 178 ? -4.370 -12.294 -6.306 1.00 91.69 178 GLU A O 1
ATOM 1331 N N . GLY A 1 179 ? -4.418 -10.204 -7.116 1.00 90.75 179 GLY A N 1
ATOM 1332 C CA . GLY A 1 179 ? -3.695 -10.491 -8.350 1.00 90.75 179 GLY A CA 1
ATOM 1333 C C . GLY A 1 179 ? -2.394 -9.708 -8.428 1.00 90.75 179 GLY A C 1
ATOM 1334 O O . GLY A 1 179 ? -2.200 -8.718 -7.727 1.00 90.75 179 GLY A O 1
ATOM 1335 N N . GLY A 1 180 ? -1.501 -10.139 -9.317 1.00 88.38 180 GLY A N 1
ATOM 1336 C CA . GLY A 1 180 ? -0.207 -9.483 -9.472 1.00 88.38 180 GLY A CA 1
ATOM 1337 C C . GLY A 1 180 ? 0.719 -9.740 -8.285 1.00 88.38 180 GLY A C 1
ATOM 1338 O O . GLY A 1 180 ? 1.528 -8.885 -7.953 1.00 88.38 180 GLY A O 1
ATOM 1339 N N . VAL A 1 181 ? 0.621 -10.918 -7.670 1.00 91.88 181 VAL A N 1
ATOM 1340 C CA . VAL A 1 181 ? 1.447 -11.330 -6.530 1.00 91.88 181 VAL A CA 1
ATOM 1341 C C . VAL A 1 181 ? 2.833 -11.801 -7.003 1.00 91.88 181 VAL A C 1
ATOM 1343 O O . VAL A 1 181 ? 2.950 -12.463 -8.041 1.00 91.88 181 VAL A O 1
ATOM 1346 N N . SER A 1 182 ? 3.914 -11.475 -6.282 1.00 91.69 182 SER A N 1
ATOM 1347 C CA . SER A 1 182 ? 5.250 -12.003 -6.619 1.00 91.69 182 SER A CA 1
ATOM 1348 C C . SER A 1 182 ? 5.282 -13.531 -6.508 1.00 91.69 182 SER A C 1
ATOM 1350 O O . SER A 1 182 ? 4.680 -14.124 -5.618 1.00 91.69 182 SER A O 1
ATOM 1352 N N . VAL A 1 183 ? 6.058 -14.188 -7.371 1.00 93.19 183 VAL A N 1
ATOM 1353 C CA . VAL A 1 183 ? 6.309 -15.635 -7.266 1.00 93.19 183 VAL A CA 1
ATOM 1354 C C . VAL A 1 183 ? 7.112 -16.022 -6.017 1.00 93.19 183 VAL A C 1
ATOM 1356 O O . VAL A 1 183 ? 7.221 -17.201 -5.700 1.00 93.19 183 VAL A O 1
ATOM 1359 N N . ARG A 1 184 ? 7.690 -15.052 -5.307 1.00 90.25 184 ARG A N 1
ATOM 1360 C CA . ARG A 1 184 ? 8.407 -15.265 -4.041 1.00 90.25 184 ARG A CA 1
ATOM 1361 C C . ARG A 1 184 ? 7.592 -14.873 -2.811 1.00 90.25 184 ARG A C 1
ATOM 1363 O O . ARG A 1 184 ? 8.059 -15.071 -1.698 1.00 90.25 184 ARG A O 1
ATOM 1370 N N . ARG A 1 185 ? 6.385 -14.336 -3.010 1.00 90.25 185 ARG A N 1
ATOM 1371 C CA . ARG A 1 185 ? 5.544 -13.819 -1.935 1.00 90.25 185 ARG A CA 1
ATOM 1372 C C . ARG A 1 185 ? 5.123 -14.937 -0.987 1.00 90.25 185 ARG A C 1
ATOM 1374 O O . ARG A 1 185 ? 4.511 -15.910 -1.418 1.00 90.25 185 ARG A O 1
ATOM 1381 N N . GLU A 1 186 ? 5.416 -14.768 0.294 1.00 92.31 186 GLU A N 1
ATOM 1382 C CA . GLU A 1 186 ? 4.951 -15.613 1.398 1.00 92.31 186 GLU A CA 1
ATOM 1383 C C . GLU A 1 186 ? 3.464 -15.398 1.721 1.00 92.31 186 GLU A C 1
ATOM 1385 O O . GLU A 1 186 ? 2.890 -14.361 1.397 1.00 92.31 186 GLU A O 1
ATOM 1390 N N . MET A 1 187 ? 2.829 -16.371 2.380 1.00 94.12 187 MET A N 1
ATOM 1391 C CA . MET A 1 187 ? 1.479 -16.200 2.925 1.00 94.12 187 MET A CA 1
ATOM 1392 C C . MET A 1 187 ? 1.558 -15.865 4.413 1.00 94.12 187 MET A C 1
ATOM 1394 O O . MET A 1 187 ? 2.065 -16.658 5.200 1.00 94.12 187 MET A O 1
ATOM 1398 N N . VAL A 1 188 ? 1.001 -14.729 4.813 1.00 92.12 188 VAL A N 1
ATOM 1399 C CA . VAL A 1 188 ? 0.899 -14.292 6.206 1.00 92.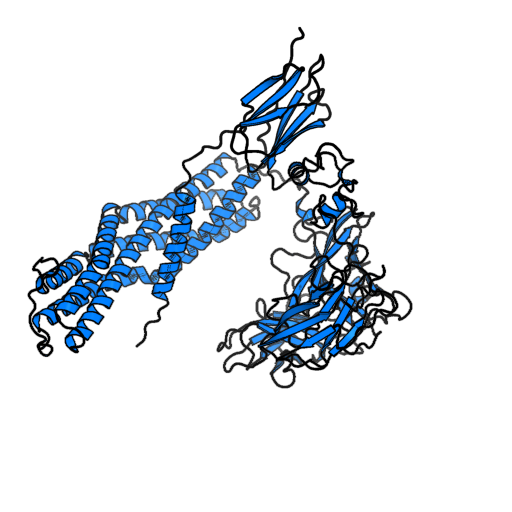12 188 VAL A CA 1
ATOM 1400 C C . VAL A 1 188 ? -0.546 -14.424 6.669 1.00 92.12 188 VAL A C 1
ATOM 1402 O O . VAL A 1 188 ? -1.443 -13.811 6.092 1.00 92.12 188 VAL A O 1
ATOM 1405 N N . VAL A 1 189 ? -0.757 -15.173 7.751 1.00 94.75 189 VAL A N 1
ATOM 1406 C CA . VAL A 1 189 ? -2.044 -15.275 8.445 1.00 94.75 189 VAL A CA 1
ATOM 1407 C C . VAL A 1 189 ? -1.920 -14.583 9.798 1.00 94.75 189 VAL A C 1
ATOM 1409 O O . VAL A 1 189 ? -1.050 -14.941 10.597 1.00 94.75 189 VAL A O 1
ATOM 1412 N N . ARG A 1 190 ? -2.762 -13.577 10.056 1.00 91.94 190 ARG A N 1
ATOM 1413 C CA . ARG A 1 190 ? -2.815 -12.866 11.345 1.00 91.94 190 ARG A CA 1
ATOM 1414 C C . ARG A 1 190 ? -4.123 -13.165 12.055 1.00 91.94 190 ARG A C 1
ATOM 1416 O O . ARG A 1 190 ? -5.179 -13.002 11.459 1.00 91.94 190 ARG A O 1
ATOM 1423 N N . PHE A 1 191 ? -4.042 -13.529 13.321 1.00 93.12 191 PHE A N 1
ATOM 1424 C CA . PHE A 1 191 ? -5.184 -13.828 14.172 1.00 93.12 191 PHE A CA 1
ATOM 1425 C C . PHE A 1 191 ? -5.553 -12.608 15.024 1.00 93.12 191 PHE A C 1
ATOM 1427 O O . PHE A 1 191 ? -4.669 -11.914 15.538 1.00 93.12 191 PHE A O 1
ATOM 1434 N N . SER A 1 192 ? -6.854 -12.354 15.195 1.00 89.12 192 SER A N 1
ATOM 1435 C CA . SER A 1 192 ? -7.364 -11.278 16.062 1.00 89.12 192 SER A CA 1
ATOM 1436 C C . SER A 1 192 ? -6.954 -11.461 17.532 1.00 89.12 192 SER A C 1
ATOM 1438 O O . SER A 1 192 ? -6.736 -10.479 18.250 1.00 89.12 192 SER A O 1
ATOM 1440 N N . ARG A 1 193 ? -6.740 -12.711 17.962 1.00 89.50 193 ARG A N 1
ATOM 1441 C CA . ARG A 1 193 ? -6.262 -13.097 19.297 1.00 89.50 193 ARG A CA 1
ATOM 1442 C C . ARG A 1 193 ? -5.100 -14.102 19.208 1.00 89.50 193 ARG A C 1
ATOM 1444 O O . ARG A 1 193 ? -4.905 -14.723 18.163 1.00 89.50 193 ARG A O 1
ATOM 1451 N N . PRO A 1 194 ? -4.281 -14.251 20.265 1.00 92.19 194 PRO A N 1
ATOM 1452 C CA . PRO A 1 194 ? -3.232 -15.263 20.315 1.00 92.19 194 PRO A CA 1
ATOM 1453 C C . PRO A 1 194 ? -3.794 -16.683 20.254 1.00 92.19 194 PRO A C 1
ATOM 1455 O O . PRO A 1 194 ? -4.801 -16.987 20.887 1.00 92.19 194 PRO A O 1
ATOM 1458 N N . LEU A 1 195 ? -3.075 -17.582 19.588 1.00 94.94 195 LEU A N 1
ATOM 1459 C CA . LEU A 1 195 ? -3.331 -19.017 19.696 1.00 94.94 195 LEU A CA 1
ATOM 1460 C C . LEU A 1 195 ? -2.800 -19.587 21.017 1.00 94.94 195 LEU A C 1
ATOM 1462 O O . LEU A 1 195 ? -1.762 -19.148 21.525 1.00 94.94 195 LEU A O 1
ATOM 1466 N N . ALA A 1 196 ? -3.446 -20.624 21.553 1.00 94.50 196 ALA A N 1
ATOM 1467 C CA . ALA A 1 196 ? -2.993 -21.274 22.780 1.00 94.50 196 ALA A CA 1
ATOM 1468 C C . ALA A 1 196 ? -1.597 -21.902 22.636 1.00 94.50 196 ALA A C 1
ATOM 1470 O O . ALA A 1 196 ? -1.307 -22.576 21.652 1.00 94.50 196 ALA A O 1
ATOM 1471 N N . VAL A 1 197 ? -0.768 -21.769 23.686 1.00 89.00 197 VAL A N 1
ATOM 1472 C CA . VAL A 1 197 ? 0.205 -22.762 24.219 1.00 89.00 197 VAL A CA 1
ATOM 1473 C C . VAL A 1 197 ? 0.568 -23.986 23.345 1.00 89.00 197 VAL A C 1
ATOM 1475 O O . VAL A 1 197 ? 1.670 -24.177 22.822 1.00 89.00 197 VAL A O 1
ATOM 1478 N N . GLY A 1 198 ? -0.412 -24.879 23.241 1.00 86.50 198 GLY A N 1
ATOM 1479 C CA . GLY A 1 198 ? -0.282 -26.206 22.650 1.00 86.50 198 GLY A CA 1
ATOM 1480 C C . GLY A 1 198 ? -0.846 -26.342 21.241 1.00 86.50 198 GLY A C 1
ATOM 1481 O O . GLY A 1 198 ? -0.785 -27.443 20.707 1.00 86.50 198 GLY A O 1
ATOM 1482 N N . THR A 1 199 ? -1.383 -25.279 20.641 1.00 91.56 199 THR A N 1
ATOM 1483 C CA . THR A 1 199 ? -1.950 -25.331 19.290 1.00 91.56 199 THR A CA 1
ATOM 1484 C C . THR A 1 199 ? -0.851 -25.638 18.279 1.00 91.56 199 THR A C 1
ATOM 1486 O O . THR A 1 199 ? 0.146 -24.918 18.186 1.00 91.56 199 THR A O 1
ATOM 1489 N N . LEU A 1 200 ? -1.014 -26.748 17.556 1.00 85.56 200 LEU A N 1
ATOM 1490 C CA . LEU A 1 200 ? -0.043 -27.248 16.590 1.00 85.56 200 LEU A CA 1
ATOM 1491 C C . LEU A 1 200 ? -0.548 -27.009 15.175 1.00 85.56 200 LEU A C 1
ATOM 1493 O O . LEU A 1 200 ? -1.650 -27.416 14.818 1.00 85.56 200 LEU A O 1
ATOM 1497 N N . PHE A 1 201 ? 0.312 -26.437 14.342 1.00 87.69 201 PHE A N 1
ATOM 1498 C CA . PHE A 1 201 ? 0.084 -26.430 12.908 1.00 87.69 201 PHE A CA 1
ATOM 1499 C C . PHE A 1 201 ? 0.712 -27.654 12.264 1.00 87.69 201 PHE A C 1
ATOM 1501 O O . PHE A 1 201 ? 1.807 -28.091 12.622 1.00 87.69 201 PHE A O 1
ATOM 1508 N N . THR A 1 202 ? 0.025 -28.170 11.260 1.00 84.00 202 THR A N 1
ATOM 1509 C CA . THR A 1 202 ? 0.511 -29.248 10.409 1.00 84.00 202 THR A CA 1
ATOM 1510 C C . THR A 1 202 ? 0.324 -28.851 8.949 1.00 84.00 202 THR A C 1
ATOM 1512 O O . THR A 1 202 ? -0.395 -27.902 8.637 1.00 84.00 202 THR A O 1
ATOM 1515 N N . SER A 1 203 ? 0.903 -29.626 8.033 1.00 82.31 203 SER A N 1
ATOM 1516 C CA . SER A 1 203 ? 0.617 -29.510 6.596 1.00 82.31 203 SER A CA 1
ATOM 1517 C C . SER A 1 203 ? -0.843 -29.817 6.228 1.00 82.31 203 SER A C 1
ATOM 1519 O O . SER A 1 203 ? -1.204 -29.761 5.053 1.00 82.31 203 SER A O 1
ATOM 1521 N N . GLU A 1 204 ? -1.679 -30.191 7.199 1.00 87.56 204 GLU A N 1
ATOM 1522 C CA . GLU A 1 204 ? -3.117 -30.399 7.034 1.00 87.56 204 GLU A CA 1
ATOM 1523 C C . GLU A 1 204 ? -3.947 -29.225 7.564 1.00 87.56 204 GLU A C 1
ATOM 1525 O O . GLU A 1 204 ? -5.078 -29.060 7.123 1.00 87.56 204 GLU A O 1
ATOM 1530 N N . THR A 1 205 ? -3.401 -28.386 8.454 1.00 93.31 205 THR A N 1
ATOM 1531 C CA . THR A 1 205 ? -4.139 -27.241 9.016 1.00 93.31 205 THR A CA 1
ATOM 1532 C C . THR A 1 205 ? -3.863 -25.936 8.286 1.00 93.31 205 THR A C 1
ATOM 1534 O O . THR A 1 205 ? -4.765 -25.118 8.171 1.00 93.31 205 THR A O 1
ATOM 1537 N N . LEU A 1 206 ? -2.649 -25.738 7.767 1.00 95.81 206 LEU A N 1
ATOM 1538 C CA . LEU A 1 206 ? -2.309 -24.603 6.911 1.00 95.81 206 LEU A CA 1
ATOM 1539 C C . LEU A 1 206 ? -1.410 -25.076 5.774 1.00 95.81 206 LEU A C 1
ATOM 1541 O O . LEU A 1 206 ? -0.273 -25.499 5.995 1.00 95.81 206 LEU A O 1
ATOM 1545 N N . PHE A 1 207 ? -1.923 -25.013 4.550 1.00 96.19 207 PHE A N 1
ATOM 1546 C CA . PHE A 1 207 ? -1.203 -25.479 3.371 1.00 96.19 207 PHE A CA 1
ATOM 1547 C C . PHE A 1 207 ? -1.594 -24.699 2.124 1.00 96.19 207 PHE A C 1
ATOM 1549 O O . PHE A 1 207 ? -2.688 -24.143 2.028 1.00 96.19 207 PHE A O 1
ATOM 1556 N N . ALA A 1 208 ? -0.684 -24.694 1.155 1.00 97.44 208 ALA A N 1
ATOM 1557 C CA . ALA A 1 208 ? -0.888 -24.086 -0.146 1.00 97.44 208 ALA A CA 1
ATOM 1558 C C . ALA A 1 208 ? -0.927 -25.149 -1.246 1.00 97.44 208 ALA A C 1
ATOM 1560 O O . ALA A 1 208 ? -0.229 -26.161 -1.169 1.00 97.44 208 ALA A O 1
ATOM 1561 N N . GLU A 1 209 ? -1.713 -24.908 -2.287 1.00 97.12 209 GLU A N 1
ATOM 1562 C CA . GLU A 1 209 ? -1.941 -25.823 -3.394 1.00 97.12 209 GLU A CA 1
ATOM 1563 C C . GLU A 1 209 ? -1.854 -25.119 -4.746 1.00 97.12 209 GLU A C 1
ATOM 1565 O O . GLU A 1 209 ? -2.293 -23.980 -4.923 1.00 97.12 209 GLU A O 1
ATOM 1570 N N . PHE A 1 210 ? -1.358 -25.859 -5.735 1.00 96.50 210 PHE A N 1
ATOM 1571 C CA . PHE A 1 210 ? -1.423 -25.494 -7.143 1.00 96.50 210 PHE A CA 1
ATOM 1572 C C . PHE A 1 210 ? -1.763 -26.729 -7.981 1.00 96.50 210 PHE A C 1
ATOM 1574 O O . PHE A 1 210 ? -1.155 -27.790 -7.828 1.00 96.50 210 PHE A O 1
ATOM 1581 N N . GLY A 1 211 ? -2.765 -26.617 -8.859 1.00 92.31 211 GLY A N 1
ATOM 1582 C CA . GLY A 1 211 ? -3.190 -27.731 -9.717 1.00 92.31 211 GLY A CA 1
ATOM 1583 C C . GLY A 1 211 ? -3.619 -28.989 -8.944 1.00 92.31 211 GLY A C 1
ATOM 1584 O O . GLY A 1 211 ? -3.390 -30.101 -9.417 1.00 92.31 211 GLY A O 1
ATOM 1585 N N . GLY A 1 212 ? -4.187 -28.822 -7.742 1.00 88.94 212 GLY A N 1
ATOM 1586 C CA . GLY A 1 212 ? -4.611 -29.920 -6.863 1.00 88.94 212 GLY A CA 1
ATOM 1587 C C . GLY A 1 212 ? -3.470 -30.655 -6.149 1.00 88.94 212 GLY A C 1
ATOM 1588 O O . GLY A 1 212 ? -3.676 -31.757 -5.647 1.00 88.94 212 GLY A O 1
ATOM 1589 N N . ARG A 1 213 ? -2.256 -30.091 -6.136 1.00 93.81 213 ARG A N 1
ATOM 1590 C CA . ARG A 1 213 ? -1.106 -30.624 -5.395 1.00 93.81 213 ARG A CA 1
ATOM 1591 C C . ARG A 1 213 ? -0.682 -29.642 -4.316 1.00 93.81 213 ARG A C 1
ATOM 1593 O O . ARG A 1 213 ? -0.541 -28.456 -4.608 1.00 93.81 213 ARG A O 1
ATOM 1600 N N . LYS A 1 214 ? -0.410 -30.151 -3.112 1.00 94.94 214 LYS A N 1
ATOM 1601 C CA . LYS A 1 214 ? 0.200 -29.364 -2.038 1.00 94.94 214 LYS A CA 1
ATOM 1602 C C . LYS A 1 214 ? 1.620 -28.951 -2.422 1.00 94.94 214 LYS A C 1
ATOM 1604 O O . LYS A 1 214 ? 2.402 -29.771 -2.909 1.00 94.94 214 LYS A O 1
ATOM 1609 N N . LEU A 1 215 ? 1.926 -27.680 -2.209 1.00 95.62 215 LEU A N 1
ATOM 1610 C CA . LEU A 1 215 ? 3.257 -27.114 -2.366 1.00 95.62 215 LEU A CA 1
ATOM 1611 C C . LEU A 1 215 ? 4.107 -27.442 -1.136 1.00 95.62 215 LEU A C 1
ATOM 1613 O O . LEU A 1 215 ? 3.583 -27.648 -0.041 1.00 95.62 215 LEU A O 1
ATOM 1617 N N . LEU A 1 216 ? 5.426 -27.496 -1.316 1.00 94.06 216 LEU A N 1
ATOM 1618 C CA . LEU A 1 216 ? 6.349 -27.661 -0.200 1.00 94.06 216 LEU A CA 1
ATOM 1619 C C . LEU A 1 216 ? 6.488 -26.335 0.541 1.00 94.06 216 LEU A C 1
ATOM 1621 O O . LEU A 1 216 ? 6.895 -25.328 -0.042 1.00 94.06 216 LEU A O 1
ATOM 1625 N N . THR A 1 217 ? 6.151 -26.352 1.826 1.00 93.44 217 THR A N 1
ATOM 1626 C CA . THR A 1 217 ? 6.085 -25.146 2.646 1.00 93.44 217 THR A CA 1
ATOM 1627 C C . THR A 1 217 ? 6.730 -25.348 4.010 1.00 93.44 217 THR A C 1
ATOM 1629 O O . THR A 1 217 ? 6.856 -26.467 4.511 1.00 93.44 217 THR A O 1
ATOM 1632 N N . ARG A 1 218 ? 7.109 -24.236 4.633 1.00 91.00 218 ARG A N 1
ATOM 1633 C CA . ARG A 1 218 ? 7.559 -24.148 6.023 1.00 91.00 218 ARG A CA 1
ATOM 1634 C C . ARG A 1 218 ? 6.729 -23.088 6.733 1.00 91.00 218 ARG A C 1
ATOM 1636 O O . ARG A 1 218 ? 6.413 -22.066 6.137 1.00 91.00 218 ARG A O 1
ATOM 1643 N N . LEU A 1 219 ? 6.390 -23.328 7.994 1.00 91.69 219 LEU A N 1
ATOM 1644 C CA . LEU A 1 219 ? 5.656 -22.372 8.820 1.00 91.69 219 LEU A CA 1
ATOM 1645 C C . LEU A 1 219 ? 6.606 -21.718 9.828 1.00 91.69 219 LEU A C 1
ATOM 1647 O O . LEU A 1 219 ? 7.421 -22.411 10.439 1.00 91.69 219 LEU A O 1
ATOM 1651 N N . GLU A 1 220 ? 6.484 -20.406 10.007 1.00 90.31 220 GLU A N 1
ATOM 1652 C CA . GLU A 1 220 ? 7.145 -19.635 11.062 1.00 90.31 220 GLU A CA 1
ATOM 1653 C C . GLU A 1 220 ? 6.094 -18.955 11.938 1.00 90.31 220 GLU A C 1
ATOM 1655 O O . GLU A 1 220 ? 5.156 -18.350 11.421 1.00 90.31 220 GLU A O 1
ATOM 1660 N N . PHE A 1 221 ? 6.263 -19.026 13.259 1.00 88.75 221 PHE A N 1
ATOM 1661 C CA . PHE A 1 221 ? 5.317 -18.465 14.223 1.00 88.75 221 PHE A CA 1
ATOM 1662 C C . PHE A 1 221 ? 5.885 -17.228 14.898 1.00 88.75 221 PHE A C 1
ATOM 1664 O O . PHE A 1 221 ? 7.046 -17.201 15.320 1.00 88.75 221 PHE A O 1
ATOM 1671 N N . SER A 1 222 ? 5.037 -16.223 15.081 1.00 90.56 222 SER A N 1
ATOM 1672 C CA . SER A 1 222 ? 5.349 -15.136 15.996 1.00 90.56 222 SER A CA 1
ATOM 1673 C C . SER A 1 222 ? 5.340 -15.640 17.438 1.00 90.56 222 SER A C 1
ATOM 1675 O O . SER A 1 222 ? 4.520 -16.482 17.819 1.00 90.56 222 SER A O 1
ATOM 1677 N N . ALA A 1 223 ? 6.233 -15.124 18.289 1.00 89.50 223 ALA A N 1
ATOM 1678 C CA . ALA A 1 223 ? 6.241 -15.581 19.683 1.00 89.50 223 ALA A CA 1
ATOM 1679 C C . ALA A 1 223 ? 5.035 -15.084 20.507 1.00 89.50 223 ALA A C 1
ATOM 1681 O O . ALA A 1 223 ? 4.799 -15.612 21.590 1.00 89.50 223 ALA A O 1
ATOM 1682 N N . ASP A 1 224 ? 4.271 -14.103 20.012 1.00 89.12 224 ASP A N 1
ATOM 1683 C CA . ASP A 1 224 ? 2.977 -13.694 20.584 1.00 89.12 224 ASP A CA 1
ATOM 1684 C C . ASP A 1 224 ? 1.794 -14.537 20.075 1.00 89.12 224 ASP A C 1
ATOM 1686 O O . ASP A 1 224 ? 0.665 -14.317 20.504 1.00 89.12 224 ASP A O 1
ATOM 1690 N N . ARG A 1 225 ? 2.051 -15.501 19.177 1.00 92.25 225 ARG A N 1
ATOM 1691 C CA . ARG A 1 225 ? 1.075 -16.444 18.610 1.00 92.25 225 ARG A CA 1
ATOM 1692 C C . ARG A 1 225 ? -0.100 -15.807 17.878 1.00 92.25 225 ARG A C 1
ATOM 1694 O O . ARG A 1 225 ? -1.128 -16.453 17.702 1.00 92.25 225 ARG A O 1
ATOM 1701 N N . ARG A 1 226 ? 0.054 -14.564 17.431 1.00 91.94 226 ARG A N 1
ATOM 1702 C CA . ARG A 1 226 ? -0.935 -13.857 16.608 1.00 91.94 226 ARG A CA 1
ATOM 1703 C C . ARG A 1 226 ? -0.627 -13.928 15.116 1.00 91.94 226 ARG A C 1
ATOM 1705 O O . ARG A 1 226 ? -1.419 -13.443 14.317 1.00 91.94 226 ARG A O 1
ATOM 1712 N N . LEU A 1 227 ? 0.507 -14.499 14.714 1.00 91.62 227 LEU A N 1
ATOM 1713 C CA . LEU A 1 227 ? 0.913 -14.581 13.317 1.00 91.62 227 LEU A CA 1
ATOM 1714 C C . LEU A 1 227 ? 1.567 -15.923 12.994 1.00 91.62 227 LEU A C 1
ATOM 1716 O O . LEU A 1 227 ? 2.410 -16.427 13.740 1.00 91.62 227 LEU A O 1
ATOM 1720 N N . VAL A 1 228 ? 1.206 -16.457 11.830 1.00 92.62 228 VAL A N 1
ATOM 1721 C CA . VAL A 1 228 ? 1.945 -17.518 11.147 1.00 92.62 228 VAL A CA 1
ATOM 1722 C C . VAL A 1 228 ? 2.280 -17.067 9.728 1.00 92.62 228 VAL A C 1
ATOM 1724 O O . VAL A 1 228 ? 1.409 -16.593 8.998 1.00 92.62 228 VAL A O 1
ATOM 1727 N N . THR A 1 229 ? 3.540 -17.228 9.334 1.00 92.06 229 THR A N 1
ATOM 1728 C CA . THR A 1 229 ? 3.982 -17.046 7.948 1.00 92.06 229 THR A CA 1
ATOM 1729 C C . THR A 1 229 ? 4.268 -18.407 7.327 1.00 92.06 229 THR A C 1
ATOM 1731 O O . THR A 1 229 ? 5.052 -19.193 7.858 1.00 92.06 229 THR A O 1
ATOM 1734 N N . LEU A 1 230 ? 3.634 -18.685 6.193 1.00 94.06 230 LEU A N 1
ATOM 1735 C CA . LEU A 1 230 ? 3.891 -19.828 5.333 1.00 94.06 230 LEU A CA 1
ATOM 1736 C C . LEU A 1 230 ? 4.866 -19.404 4.228 1.00 94.06 230 LEU A C 1
ATOM 1738 O O . LEU A 1 230 ? 4.525 -18.635 3.328 1.00 94.06 230 LEU A O 1
ATOM 1742 N N . PHE A 1 231 ? 6.076 -19.950 4.305 1.00 92.81 231 PHE A N 1
ATOM 1743 C CA . PHE A 1 231 ? 7.132 -19.811 3.309 1.00 92.81 231 PHE A CA 1
ATOM 1744 C C . PHE A 1 231 ? 7.076 -20.962 2.315 1.00 92.81 231 PHE A C 1
ATOM 1746 O O . PHE A 1 231 ? 6.929 -22.123 2.706 1.00 92.81 231 PHE A O 1
ATOM 1753 N N . TYR A 1 232 ? 7.249 -20.650 1.037 1.00 93.19 232 TYR A N 1
ATOM 1754 C CA . TYR A 1 232 ? 7.386 -21.643 -0.023 1.00 93.19 232 TYR A CA 1
ATOM 1755 C C . TYR A 1 232 ? 8.852 -22.064 -0.145 1.00 93.19 232 TYR A C 1
ATOM 1757 O O . TYR A 1 232 ? 9.743 -21.221 -0.110 1.00 93.19 232 TYR A O 1
ATOM 1765 N N . LEU A 1 233 ? 9.120 -23.366 -0.282 1.00 91.44 233 LEU A N 1
ATOM 1766 C CA . LEU A 1 233 ? 10.498 -23.867 -0.424 1.00 91.44 233 LEU A CA 1
ATOM 1767 C C . LEU A 1 233 ? 11.049 -23.739 -1.852 1.00 91.44 233 LEU A C 1
ATOM 1769 O O . LEU A 1 233 ? 12.240 -23.938 -2.079 1.00 91.44 233 LEU A O 1
ATOM 1773 N N . GLU A 1 234 ? 10.186 -23.398 -2.805 1.00 90.44 234 GLU A N 1
ATOM 1774 C CA . GLU A 1 234 ? 10.515 -23.093 -4.194 1.00 90.44 234 GLU A CA 1
ATOM 1775 C C . GLU A 1 234 ? 9.667 -21.890 -4.639 1.00 90.44 234 GLU A C 1
ATOM 1777 O O . GLU A 1 234 ? 8.557 -21.720 -4.121 1.00 90.44 234 GLU A O 1
ATOM 1782 N N . PRO A 1 235 ? 10.134 -21.064 -5.598 1.00 91.88 235 PRO A N 1
ATOM 1783 C CA . PRO A 1 235 ? 9.306 -20.007 -6.163 1.00 91.88 235 PRO A CA 1
ATOM 1784 C C . PRO A 1 235 ? 7.980 -20.562 -6.685 1.00 91.88 235 PRO A C 1
ATOM 1786 O O . PRO A 1 235 ? 7.941 -21.587 -7.373 1.00 91.88 235 PRO A O 1
ATOM 1789 N N . LEU A 1 236 ? 6.895 -19.850 -6.398 1.00 95.38 236 LEU A N 1
ATOM 1790 C CA . LEU A 1 236 ? 5.577 -20.158 -6.922 1.00 95.38 236 LEU A CA 1
ATOM 1791 C C . LEU A 1 236 ? 5.599 -20.172 -8.461 1.00 95.38 236 LEU A C 1
ATOM 1793 O O . LEU A 1 236 ? 6.331 -19.405 -9.098 1.00 95.38 236 LEU A O 1
ATOM 1797 N N . PRO A 1 237 ? 4.766 -21.005 -9.103 1.00 94.31 237 PRO A N 1
ATOM 1798 C CA . PRO A 1 237 ? 4.555 -20.914 -10.541 1.00 94.31 237 PRO A CA 1
ATOM 1799 C C . PRO A 1 237 ? 4.079 -19.504 -10.922 1.00 94.31 237 PRO A C 1
ATOM 1801 O O . PRO A 1 237 ? 3.232 -18.936 -10.238 1.00 94.31 237 PRO A O 1
ATOM 1804 N N . GLY A 1 238 ? 4.620 -18.929 -11.999 1.00 93.88 238 GLY A N 1
ATOM 1805 C CA . GLY A 1 238 ? 4.199 -17.615 -12.500 1.00 93.88 238 GLY A CA 1
ATOM 1806 C C . GLY A 1 238 ? 2.926 -17.697 -13.345 1.00 93.88 238 GLY A C 1
ATOM 1807 O O . GLY A 1 238 ? 2.734 -18.675 -14.069 1.00 93.88 238 GLY A O 1
ATOM 1808 N N . GLY A 1 239 ? 2.078 -16.667 -13.282 1.00 93.00 239 GLY A N 1
ATOM 1809 C CA . GLY A 1 239 ? 0.792 -16.632 -13.989 1.00 93.00 239 GLY A CA 1
ATOM 1810 C C . GLY A 1 239 ? -0.177 -17.713 -13.507 1.00 93.00 239 GLY A C 1
ATOM 1811 O O . GLY A 1 239 ? -0.909 -18.291 -14.311 1.00 93.00 239 GLY A O 1
ATOM 1812 N N . ALA A 1 240 ? -0.120 -18.047 -12.219 1.00 95.31 240 ALA A N 1
ATOM 1813 C CA . ALA A 1 240 ? -0.825 -19.172 -11.630 1.00 95.31 240 ALA A CA 1
ATOM 1814 C C . ALA A 1 240 ? -1.765 -18.724 -10.514 1.00 95.31 240 ALA A C 1
ATOM 1816 O O . ALA A 1 240 ? -1.440 -17.834 -9.732 1.00 95.31 240 ALA A O 1
ATOM 1817 N N . ARG A 1 241 ? -2.905 -19.411 -10.401 1.00 96.69 241 ARG A N 1
ATOM 1818 C CA . ARG A 1 241 ? -3.795 -19.300 -9.245 1.00 96.69 241 ARG A CA 1
ATOM 1819 C C . ARG A 1 241 ? -3.327 -20.250 -8.149 1.00 96.69 241 ARG A C 1
ATOM 1821 O O . ARG A 1 241 ? -3.336 -21.467 -8.349 1.00 96.69 241 ARG A O 1
ATOM 1828 N N . ILE A 1 242 ? -2.934 -19.689 -7.015 1.00 98.12 242 ILE A N 1
ATOM 1829 C CA . ILE A 1 242 ? -2.516 -20.417 -5.819 1.00 98.12 242 ILE A CA 1
ATOM 1830 C C . ILE A 1 242 ? -3.668 -20.400 -4.826 1.00 98.12 242 ILE A C 1
ATOM 1832 O O . ILE A 1 242 ? -4.299 -19.364 -4.626 1.00 98.12 242 ILE A O 1
ATOM 1836 N N . ARG A 1 243 ? -3.937 -21.549 -4.206 1.00 97.94 243 ARG A N 1
ATOM 1837 C CA . ARG A 1 243 ? -4.921 -21.671 -3.131 1.00 97.94 243 ARG A CA 1
ATOM 1838 C C . ARG A 1 243 ? -4.217 -21.935 -1.818 1.00 97.94 243 ARG A C 1
ATOM 1840 O O . ARG A 1 243 ? -3.477 -22.904 -1.727 1.00 97.94 243 ARG A O 1
ATOM 1847 N N . VAL A 1 244 ? -4.500 -21.150 -0.793 1.00 97.94 244 VAL A N 1
ATOM 1848 C CA . VAL A 1 244 ? -4.140 -21.461 0.591 1.00 97.94 244 VAL A CA 1
ATOM 1849 C C . VAL A 1 244 ? -5.401 -21.855 1.342 1.00 97.94 244 VAL A C 1
ATOM 1851 O O . VAL A 1 244 ? -6.430 -21.194 1.212 1.00 97.94 244 VAL A O 1
ATOM 1854 N N . SER A 1 245 ? -5.320 -22.930 2.121 1.00 97.06 245 SER A N 1
ATOM 1855 C CA . SER A 1 245 ? -6.396 -23.354 3.015 1.00 97.06 245 SER A CA 1
ATOM 1856 C C . SER A 1 245 ? -5.938 -23.284 4.467 1.00 97.06 245 SER A C 1
ATOM 1858 O O . SER A 1 245 ? -4.829 -23.724 4.777 1.00 97.06 245 SER A O 1
ATOM 1860 N N . LEU A 1 246 ? -6.806 -22.761 5.334 1.00 97.56 246 LEU A N 1
ATOM 1861 C CA . LEU A 1 246 ? -6.660 -22.779 6.788 1.00 97.56 246 LEU A CA 1
ATOM 1862 C C . LEU A 1 246 ? -7.842 -23.549 7.384 1.00 97.56 246 LEU A C 1
ATOM 1864 O O . LEU A 1 246 ? -8.986 -23.174 7.151 1.00 97.56 246 LEU A O 1
ATOM 1868 N N . VAL A 1 247 ? -7.566 -24.612 8.134 1.00 96.88 247 VAL A N 1
ATOM 1869 C CA . VAL A 1 247 ? -8.577 -25.418 8.834 1.00 96.88 247 VAL A CA 1
ATOM 1870 C C . VAL A 1 247 ? -8.626 -24.973 10.294 1.00 96.88 247 VAL A C 1
ATOM 1872 O O . VAL A 1 247 ? -7.653 -25.182 11.020 1.00 96.88 247 VAL A O 1
ATOM 1875 N N . GLY A 1 248 ? -9.734 -24.350 10.696 1.00 95.81 248 GLY A N 1
ATOM 1876 C CA . GLY A 1 248 ? -9.962 -23.787 12.029 1.00 95.81 248 GLY A CA 1
ATOM 1877 C C . GLY A 1 248 ? -10.239 -24.828 13.109 1.00 95.81 248 GLY A C 1
ATOM 1878 O O . GLY A 1 248 ? -9.805 -24.637 14.238 1.00 95.81 248 GLY A O 1
ATOM 1879 N N . ASP A 1 249 ? -10.838 -25.970 12.747 1.00 93.62 249 ASP A N 1
ATOM 1880 C CA . ASP A 1 249 ? -11.307 -27.020 13.679 1.00 93.62 249 ASP A CA 1
ATOM 1881 C C . ASP A 1 249 ? -10.223 -27.556 14.641 1.00 93.62 249 ASP A C 1
ATOM 1883 O O . ASP A 1 249 ? -10.505 -28.149 15.678 1.00 93.62 249 ASP A O 1
ATOM 1887 N N . ALA A 1 250 ? -8.945 -27.422 14.273 1.00 88.50 250 ALA A N 1
ATOM 1888 C CA . ALA A 1 250 ? -7.808 -27.889 15.070 1.00 88.50 250 ALA A CA 1
ATOM 1889 C C . ALA A 1 250 ? -6.992 -26.746 15.697 1.00 88.50 250 ALA A C 1
ATOM 1891 O O . ALA A 1 250 ? -5.974 -26.996 16.353 1.00 88.50 250 ALA A O 1
ATOM 1892 N N . LEU A 1 251 ? -7.386 -25.495 15.460 1.00 95.06 251 LEU A N 1
ATOM 1893 C CA . LEU A 1 251 ? -6.682 -24.309 15.921 1.00 95.06 251 LEU A CA 1
ATOM 1894 C C . LEU A 1 251 ? -7.408 -23.740 17.128 1.00 95.06 251 LEU A C 1
ATOM 1896 O O . LEU A 1 251 ? -8.479 -23.167 16.995 1.00 95.06 251 LEU A O 1
ATOM 1900 N N . ILE A 1 252 ? -6.797 -23.896 18.300 1.00 95.12 252 ILE A N 1
ATOM 1901 C CA . ILE A 1 252 ? -7.357 -23.419 19.562 1.00 95.12 252 ILE A CA 1
ATOM 1902 C C . ILE A 1 252 ? -6.730 -22.078 19.935 1.00 95.12 252 ILE A C 1
ATOM 1904 O O . ILE A 1 252 ? -5.497 -21.922 19.893 1.00 95.12 252 ILE A O 1
ATOM 1908 N N . ASP A 1 253 ? -7.565 -21.119 20.303 1.00 93.69 253 ASP A N 1
ATOM 1909 C CA . ASP A 1 253 ? -7.137 -19.811 20.773 1.00 93.69 253 ASP A CA 1
ATOM 1910 C C . ASP A 1 253 ? -6.797 -19.779 22.269 1.00 93.69 253 ASP A C 1
ATOM 1912 O O . ASP A 1 253 ? -6.871 -20.784 22.976 1.00 93.69 253 ASP A O 1
ATOM 1916 N N . ASP A 1 254 ? -6.350 -18.626 22.765 1.00 90.94 254 ASP A N 1
ATOM 1917 C CA . ASP A 1 254 ? -5.976 -18.452 24.169 1.00 90.94 254 ASP A CA 1
ATOM 1918 C C . ASP A 1 254 ? -7.139 -18.536 25.177 1.00 90.94 254 ASP A C 1
ATOM 1920 O O . ASP A 1 254 ? -6.869 -18.603 26.379 1.00 90.94 254 ASP A O 1
ATOM 1924 N N . GLN A 1 255 ? -8.395 -18.579 24.718 1.00 89.44 255 GLN A N 1
ATOM 1925 C CA . GLN A 1 255 ? -9.585 -18.834 25.539 1.00 89.44 255 GLN A CA 1
ATOM 1926 C C . GLN A 1 255 ? -10.041 -20.293 25.492 1.00 89.44 255 GLN A C 1
ATOM 1928 O O . GLN A 1 255 ? -10.861 -20.699 26.313 1.00 89.44 255 GLN A O 1
ATOM 1933 N N . GLY A 1 256 ? -9.460 -21.103 24.607 1.00 90.12 256 GLY A N 1
ATOM 1934 C CA . GLY A 1 256 ? -9.833 -22.503 24.442 1.00 90.12 256 GLY A CA 1
ATOM 1935 C C . GLY A 1 256 ? -10.895 -22.741 23.369 1.00 90.12 256 GLY A C 1
ATOM 1936 O O . GLY A 1 256 ? -11.358 -23.875 23.264 1.00 90.12 256 GLY A O 1
ATOM 1937 N N . GLU A 1 257 ? -11.242 -21.724 22.579 1.00 92.94 257 GLU A N 1
ATOM 1938 C CA . GLU A 1 257 ? -12.209 -21.824 21.484 1.00 92.94 257 GLU A CA 1
ATOM 1939 C C . GLU A 1 257 ? -11.510 -22.155 20.158 1.00 92.94 257 GLU A C 1
ATOM 1941 O O . GLU A 1 257 ? -10.328 -21.846 19.957 1.00 92.94 257 GLU A O 1
ATOM 1946 N N . GLU A 1 258 ? -12.233 -22.806 19.244 1.00 95.38 258 GLU A N 1
ATOM 1947 C CA . GLU A 1 258 ? -11.746 -23.038 17.881 1.00 95.38 258 GLU A CA 1
ATOM 1948 C C . GLU A 1 258 ? -11.749 -21.725 17.086 1.00 95.38 258 GLU A C 1
ATOM 1950 O O . GLU A 1 258 ? -12.671 -20.914 17.184 1.00 95.38 258 GLU A O 1
ATOM 1955 N N . VAL A 1 259 ? -10.709 -21.516 16.278 1.00 95.12 259 VAL A N 1
ATOM 1956 C CA . VAL A 1 259 ? -10.601 -20.363 15.374 1.00 95.12 259 VAL A CA 1
ATOM 1957 C C . VAL A 1 259 ? -11.730 -20.423 14.346 1.00 95.12 259 VAL A C 1
ATOM 1959 O O . VAL A 1 259 ? -11.806 -21.398 13.603 1.00 95.12 259 VAL A O 1
ATOM 1962 N N . ASP A 1 260 ? -12.533 -19.360 14.268 1.00 95.12 260 ASP A N 1
ATOM 1963 C CA . ASP A 1 260 ? -13.526 -19.094 13.215 1.00 95.12 260 ASP A CA 1
ATOM 1964 C C . ASP A 1 260 ? -12.775 -18.761 11.916 1.00 95.12 260 ASP A C 1
ATOM 1966 O O . ASP A 1 260 ? -12.401 -17.614 11.647 1.00 95.12 260 ASP A O 1
ATOM 1970 N N . ALA A 1 261 ? -12.413 -19.800 11.163 1.00 95.62 261 ALA A N 1
ATOM 1971 C CA . ALA A 1 261 ? -11.491 -19.678 10.042 1.00 95.62 261 ALA A CA 1
ATOM 1972 C C . ALA A 1 261 ? -12.154 -19.081 8.795 1.00 95.62 261 ALA A C 1
ATOM 1974 O O . ALA A 1 261 ? -11.490 -18.359 8.048 1.00 95.62 261 ALA A O 1
ATOM 1975 N N . ASP A 1 262 ? -13.428 -19.385 8.546 1.00 92.75 262 ASP A N 1
ATOM 1976 C CA . ASP A 1 262 ? -14.209 -18.864 7.419 1.00 92.75 262 ASP A CA 1
ATOM 1977 C C . ASP A 1 262 ? -15.064 -17.633 7.763 1.00 92.75 262 ASP A C 1
ATOM 1979 O O . ASP A 1 262 ? -15.703 -17.082 6.862 1.00 92.75 262 ASP A O 1
ATOM 1983 N N . ALA A 1 263 ? -14.953 -17.126 8.995 1.00 88.38 263 ALA A N 1
ATOM 1984 C CA . ALA A 1 263 ? -15.580 -15.899 9.477 1.00 88.38 263 ALA A CA 1
ATOM 1985 C C . ALA A 1 263 ? -17.116 -15.938 9.414 1.00 88.38 263 ALA A C 1
ATOM 1987 O O . ALA A 1 263 ? -17.755 -14.909 9.171 1.00 88.38 263 ALA A O 1
ATOM 1988 N N . ASP A 1 264 ? -17.715 -17.116 9.608 1.00 86.25 264 ASP A N 1
ATOM 1989 C CA . ASP A 1 264 ? -19.170 -17.301 9.611 1.00 86.25 264 ASP A CA 1
ATOM 1990 C C . ASP A 1 264 ? -19.801 -17.088 11.001 1.00 86.25 264 ASP A C 1
ATOM 1992 O O . ASP A 1 264 ? -21.027 -17.102 11.144 1.00 86.25 264 ASP A O 1
ATOM 1996 N N . GLY A 1 265 ? -18.963 -16.814 12.010 1.00 86.19 265 GLY A N 1
ATOM 1997 C CA . GLY A 1 265 ? -19.369 -16.602 13.394 1.00 86.19 265 GLY A CA 1
ATOM 1998 C C . GLY A 1 265 ? -19.510 -17.890 14.206 1.00 86.19 265 GLY A C 1
ATOM 1999 O O . GLY A 1 265 ? -19.945 -17.812 15.358 1.00 86.19 265 GLY A O 1
ATOM 2000 N N . LEU A 1 266 ? -19.149 -19.050 13.651 1.00 89.25 266 LEU A N 1
ATOM 2001 C CA . LEU A 1 266 ? -19.095 -20.330 14.350 1.00 89.25 266 LEU A CA 1
ATOM 2002 C C . LEU A 1 266 ? -17.636 -20.760 14.596 1.00 89.25 266 LEU A C 1
ATOM 2004 O O . LEU A 1 266 ? -16.746 -20.428 13.817 1.00 89.25 266 LEU A O 1
ATOM 2008 N N . PRO A 1 267 ? -17.354 -21.507 15.681 1.00 92.00 267 PRO A N 1
ATOM 2009 C CA . PRO A 1 267 ? -16.021 -22.058 15.900 1.00 92.00 267 PRO A CA 1
ATOM 2010 C C . PRO A 1 267 ? -15.643 -23.063 14.801 1.00 92.00 267 PRO A C 1
ATOM 2012 O O . PRO A 1 267 ? -16.471 -23.886 14.397 1.00 92.00 267 PRO A O 1
ATOM 2015 N N . GLY A 1 268 ? -14.384 -23.020 14.358 1.00 94.69 268 GLY A N 1
ATOM 2016 C CA . GLY A 1 268 ? -13.832 -23.952 13.377 1.00 94.69 268 GLY A CA 1
ATOM 2017 C C . GLY A 1 268 ? -13.978 -23.474 11.928 1.00 94.69 268 GLY A C 1
ATOM 2018 O O . GLY A 1 268 ? -13.748 -22.311 11.605 1.00 94.69 268 GLY A O 1
ATOM 2019 N N . GLY A 1 269 ? -14.269 -24.398 11.015 1.00 96.38 269 GLY A N 1
ATOM 2020 C CA . GLY A 1 269 ? -14.489 -24.086 9.602 1.00 96.38 269 GLY A CA 1
ATOM 2021 C C . GLY A 1 269 ? -13.215 -24.088 8.753 1.00 96.38 269 GLY A C 1
ATOM 2022 O O . GLY A 1 269 ? -12.115 -24.429 9.204 1.00 96.38 269 GLY A O 1
ATOM 2023 N N . VAL A 1 270 ? -13.355 -23.766 7.461 1.00 97.25 270 VAL A N 1
ATOM 2024 C CA . VAL A 1 270 ? -12.228 -23.813 6.508 1.00 97.25 270 VAL A CA 1
ATOM 2025 C C . VAL A 1 270 ? -12.168 -22.568 5.637 1.00 97.25 270 VAL A C 1
ATOM 2027 O O . VAL A 1 270 ? -12.872 -22.455 4.627 1.00 97.25 270 VAL A O 1
ATOM 2030 N N . ALA A 1 271 ? -11.198 -21.706 5.935 1.00 97.19 271 ALA A N 1
ATOM 2031 C CA . ALA A 1 271 ? -10.843 -20.587 5.077 1.00 97.19 271 ALA A CA 1
ATOM 2032 C C . ALA A 1 271 ? -10.176 -21.090 3.793 1.00 97.19 271 ALA A C 1
ATOM 2034 O O . ALA A 1 271 ? -9.255 -21.913 3.834 1.00 97.19 271 ALA A O 1
ATOM 2035 N N . ARG A 1 272 ? -10.585 -20.547 2.642 1.00 96.81 272 ARG A N 1
ATOM 2036 C CA . ARG A 1 272 ? -9.896 -20.751 1.359 1.00 96.81 272 ARG A CA 1
ATOM 2037 C C . ARG A 1 272 ? -9.584 -19.411 0.721 1.00 96.81 272 ARG A C 1
ATOM 2039 O O . ARG A 1 272 ? -10.486 -18.655 0.370 1.00 96.81 272 ARG A O 1
ATOM 2046 N N . VAL A 1 273 ? -8.299 -19.161 0.530 1.00 97.12 273 VAL A N 1
ATOM 2047 C CA . VAL A 1 273 ? -7.776 -17.934 -0.060 1.00 97.12 273 VAL A CA 1
ATOM 2048 C C . VAL A 1 273 ? -7.170 -18.277 -1.402 1.00 97.12 273 VAL A C 1
ATOM 2050 O O . VAL A 1 273 ? -6.240 -19.075 -1.481 1.00 97.12 273 VAL A O 1
ATOM 2053 N N . ASP A 1 274 ? -7.710 -17.696 -2.464 1.00 97.31 274 ASP A N 1
ATOM 2054 C CA . ASP A 1 274 ? -7.163 -17.840 -3.807 1.00 97.31 274 ASP A CA 1
ATOM 2055 C C . ASP A 1 274 ? -6.493 -16.532 -4.227 1.00 97.31 274 ASP A C 1
ATOM 2057 O O . ASP A 1 274 ? -7.130 -15.491 -4.143 1.00 97.31 274 ASP A O 1
ATOM 2061 N N . PHE A 1 275 ? -5.262 -16.572 -4.731 1.00 96.62 275 PHE A N 1
ATOM 2062 C CA . PHE A 1 275 ? -4.581 -15.397 -5.293 1.00 96.62 275 PHE A CA 1
ATOM 2063 C C . PHE A 1 275 ? -3.846 -15.752 -6.591 1.00 96.62 275 PHE A C 1
ATOM 2065 O O . PHE A 1 275 ? -3.601 -16.928 -6.875 1.00 96.62 275 PHE A O 1
ATOM 2072 N N . GLU A 1 276 ? -3.504 -14.748 -7.399 1.00 95.88 276 GLU A N 1
ATOM 2073 C CA . GLU A 1 276 ? -2.869 -14.922 -8.709 1.00 95.88 276 GLU A CA 1
ATOM 2074 C C . GLU A 1 276 ? -1.461 -14.314 -8.760 1.00 95.88 276 GLU A C 1
ATOM 2076 O O . GLU A 1 276 ? -1.256 -13.120 -8.522 1.00 95.88 276 GLU A O 1
ATOM 2081 N N . THR A 1 277 ? -0.477 -15.139 -9.122 1.00 95.19 277 THR A N 1
ATOM 2082 C CA . THR A 1 277 ? 0.916 -14.710 -9.282 1.00 95.19 277 THR A CA 1
ATOM 2083 C C . THR A 1 277 ? 1.157 -14.011 -10.620 1.00 95.19 277 THR A C 1
ATOM 2085 O O . THR A 1 277 ? 0.562 -14.338 -11.650 1.00 95.19 277 THR A O 1
ATOM 2088 N N . THR A 1 278 ? 2.096 -13.066 -10.632 1.00 92.50 278 THR A N 1
ATOM 2089 C CA . THR A 1 278 ? 2.600 -12.420 -11.854 1.00 92.50 278 THR A CA 1
ATOM 2090 C C . THR A 1 278 ? 3.242 -13.425 -12.810 1.00 92.50 278 THR A C 1
ATOM 2092 O O . THR A 1 278 ? 3.798 -14.451 -12.407 1.00 92.50 278 THR A O 1
ATOM 2095 N N . SER A 1 279 ? 3.192 -13.129 -14.111 1.00 90.62 279 SER A N 1
ATOM 2096 C CA . SER A 1 279 ? 3.965 -13.882 -15.100 1.00 90.62 279 SER A CA 1
ATOM 2097 C C . SER A 1 279 ? 5.435 -13.475 -15.035 1.00 90.62 279 SER A C 1
ATOM 2099 O O . SER A 1 279 ? 5.764 -12.294 -15.065 1.00 90.62 279 SER A O 1
ATOM 2101 N N . ASN A 1 280 ? 6.333 -14.458 -15.035 1.00 92.12 280 ASN A N 1
ATOM 2102 C CA . ASN A 1 280 ? 7.777 -14.252 -15.174 1.00 92.12 280 ASN A CA 1
ATOM 2103 C C . ASN A 1 280 ? 8.321 -14.806 -16.503 1.00 92.12 280 ASN A C 1
ATOM 2105 O O . ASN A 1 280 ? 9.514 -15.071 -16.648 1.00 92.12 280 ASN A O 1
ATOM 2109 N N . VAL A 1 281 ? 7.447 -15.011 -17.493 1.00 93.12 281 VAL A N 1
ATOM 2110 C CA . VAL A 1 281 ? 7.834 -15.490 -18.826 1.00 93.12 281 VAL A CA 1
ATOM 2111 C C . VAL A 1 281 ? 8.250 -14.309 -19.694 1.00 93.12 281 VAL A C 1
ATOM 2113 O O . VAL A 1 281 ? 7.480 -13.372 -19.888 1.00 93.12 281 VAL A O 1
ATOM 2116 N N . ALA A 1 282 ? 9.457 -14.370 -20.253 1.00 94.50 282 ALA A N 1
ATOM 2117 C CA . ALA A 1 282 ? 9.961 -13.333 -21.142 1.00 94.50 282 ALA A CA 1
ATOM 2118 C C . ALA A 1 282 ? 9.198 -13.285 -22.476 1.00 94.50 282 ALA A C 1
ATOM 2120 O O . ALA A 1 282 ? 8.915 -14.320 -23.084 1.00 94.50 282 ALA A O 1
ATOM 2121 N N . VAL A 1 283 ? 8.925 -12.073 -22.963 1.00 95.75 283 VAL A N 1
ATOM 2122 C CA . VAL A 1 283 ? 8.241 -11.832 -24.238 1.00 95.75 283 VAL A CA 1
ATOM 2123 C C . VAL A 1 283 ? 9.217 -11.200 -25.227 1.00 95.75 283 VAL A C 1
ATOM 2125 O O . VAL A 1 283 ? 9.787 -10.139 -24.975 1.00 95.75 283 VAL A O 1
ATOM 2128 N N . GLY A 1 284 ? 9.407 -11.840 -26.383 1.00 94.88 284 GLY A N 1
ATOM 2129 C CA . GLY A 1 284 ? 10.323 -11.359 -27.421 1.00 94.88 284 GLY A CA 1
ATOM 2130 C C . GLY A 1 284 ? 10.013 -9.926 -27.874 1.00 94.88 284 GLY A C 1
ATOM 2131 O O . GLY A 1 284 ? 8.851 -9.543 -28.001 1.00 94.88 284 GLY A O 1
ATOM 2132 N N . GLY A 1 285 ? 11.060 -9.128 -28.102 1.00 94.19 285 GLY A N 1
ATOM 2133 C CA . GLY A 1 285 ? 10.931 -7.716 -28.480 1.00 94.19 285 GLY A CA 1
ATOM 2134 C C . GLY A 1 285 ? 10.436 -6.795 -27.358 1.00 94.19 285 GLY A C 1
ATOM 2135 O O . GLY A 1 285 ? 10.149 -5.632 -27.629 1.00 94.19 285 GLY A O 1
ATOM 2136 N N . THR A 1 286 ? 10.331 -7.295 -26.123 1.00 97.69 286 THR A N 1
ATOM 2137 C CA . THR A 1 286 ? 9.954 -6.509 -24.942 1.00 97.69 286 THR A CA 1
ATOM 2138 C C . THR A 1 286 ? 11.193 -6.210 -24.109 1.00 97.69 286 THR A C 1
ATOM 2140 O O . THR A 1 286 ? 11.925 -7.135 -23.757 1.00 97.69 286 THR A O 1
ATOM 2143 N N . ALA A 1 287 ? 11.423 -4.938 -23.790 1.00 97.44 287 ALA A N 1
ATOM 2144 C CA . ALA A 1 287 ? 12.509 -4.515 -22.912 1.00 97.44 287 ALA A CA 1
ATOM 2145 C C . ALA A 1 287 ? 12.045 -3.436 -21.933 1.00 97.44 287 ALA A C 1
ATOM 2147 O O . ALA A 1 287 ? 11.177 -2.631 -22.280 1.00 97.44 287 ALA A O 1
ATOM 2148 N N . ILE A 1 288 ? 12.668 -3.410 -20.752 1.00 97.31 288 ILE A N 1
ATOM 2149 C CA . ILE A 1 288 ? 12.629 -2.282 -19.815 1.00 97.31 288 ILE A CA 1
ATOM 2150 C C . ILE A 1 288 ? 14.012 -1.644 -19.755 1.00 97.31 288 ILE A C 1
ATOM 2152 O O . ILE A 1 288 ? 15.013 -2.339 -19.584 1.00 97.31 288 ILE A O 1
ATOM 2156 N N . GLN A 1 289 ? 14.059 -0.319 -19.831 1.00 97.38 289 GLN A N 1
ATOM 2157 C CA . GLN A 1 289 ? 15.273 0.464 -19.638 1.00 97.38 289 GLN A CA 1
ATOM 2158 C C . GLN A 1 289 ? 15.145 1.399 -18.433 1.00 97.38 289 GLN A C 1
ATOM 2160 O O . GLN A 1 289 ? 14.059 1.865 -18.086 1.00 97.38 289 GLN A O 1
ATOM 2165 N N . GLY A 1 290 ? 16.271 1.707 -17.805 1.00 97.00 290 GLY A N 1
ATOM 2166 C CA . GLY A 1 290 ? 16.311 2.640 -16.688 1.00 97.00 290 GLY A CA 1
ATOM 2167 C C . GLY A 1 290 ? 17.732 3.031 -16.323 1.00 97.00 290 GLY A C 1
ATOM 2168 O O . GLY A 1 290 ? 18.701 2.608 -16.962 1.00 97.00 290 GLY A O 1
ATOM 2169 N N . GLN A 1 291 ? 17.849 3.853 -15.288 1.00 97.50 291 GLN A N 1
ATOM 2170 C CA . GLN A 1 291 ? 19.119 4.334 -14.773 1.00 97.50 291 GLN A CA 1
ATOM 2171 C C . GLN A 1 291 ? 19.109 4.317 -13.245 1.00 97.50 291 GLN A C 1
ATOM 2173 O O . GLN A 1 291 ? 18.180 4.814 -12.613 1.00 97.50 291 GLN A O 1
ATOM 2178 N N . VAL A 1 292 ? 20.147 3.733 -12.650 1.00 97.38 292 VAL A N 1
ATOM 2179 C CA . VAL A 1 292 ? 20.303 3.637 -11.199 1.00 97.38 292 VAL A CA 1
ATOM 2180 C C . VAL A 1 292 ? 21.296 4.687 -10.717 1.00 97.38 292 VAL A C 1
ATOM 2182 O O . VAL A 1 292 ? 22.400 4.829 -11.251 1.00 97.38 292 VAL A O 1
ATOM 2185 N N . PHE A 1 293 ? 20.903 5.409 -9.678 1.00 96.81 293 PHE A N 1
ATOM 2186 C CA . PHE A 1 293 ? 21.660 6.468 -9.038 1.00 96.81 293 PHE A CA 1
ATOM 2187 C C . PHE A 1 293 ? 21.776 6.224 -7.538 1.00 96.81 293 PHE A C 1
ATOM 2189 O O . PHE A 1 293 ? 20.971 5.523 -6.928 1.00 96.81 293 PHE A O 1
ATOM 2196 N N . ALA A 1 294 ? 22.761 6.866 -6.925 1.00 95.69 294 ALA A N 1
ATOM 2197 C CA . ALA A 1 294 ? 22.789 7.008 -5.485 1.00 95.69 294 ALA A CA 1
ATOM 2198 C C . ALA A 1 294 ? 21.712 8.006 -5.032 1.00 95.69 294 ALA A C 1
ATOM 2200 O O . ALA A 1 294 ? 21.482 9.034 -5.692 1.00 95.69 294 ALA A O 1
ATOM 2201 N N . SER A 1 295 ? 21.082 7.745 -3.887 1.00 93.31 295 SER A N 1
ATOM 2202 C CA . SER A 1 295 ? 20.196 8.724 -3.250 1.00 93.31 295 SER A CA 1
ATOM 2203 C C . SER A 1 295 ? 20.976 9.962 -2.800 1.00 93.31 295 SER A C 1
ATOM 2205 O O . SER A 1 295 ? 20.402 11.043 -2.754 1.00 93.31 295 SER A O 1
ATOM 2207 N N . GLU A 1 296 ? 22.284 9.876 -2.552 1.00 89.00 296 GLU A N 1
ATOM 2208 C CA . GLU A 1 296 ? 23.114 11.063 -2.347 1.00 89.00 296 GLU A CA 1
ATOM 2209 C C . GLU A 1 296 ? 23.433 11.751 -3.678 1.00 89.00 296 GLU A C 1
ATOM 2211 O O . GLU A 1 296 ? 23.837 11.123 -4.663 1.00 89.00 296 GLU A O 1
ATOM 2216 N N . VAL A 1 297 ? 23.318 13.077 -3.690 1.00 86.81 297 VAL A N 1
ATOM 2217 C CA . VAL A 1 297 ? 23.782 13.901 -4.811 1.00 86.81 297 VAL A CA 1
ATOM 2218 C C . VAL A 1 297 ? 25.297 14.099 -4.758 1.00 86.81 297 VAL A C 1
ATOM 2220 O O . VAL A 1 297 ? 25.922 14.032 -3.697 1.00 86.81 297 VAL A O 1
ATOM 2223 N N . VAL A 1 298 ? 25.904 14.408 -5.904 1.00 84.00 298 VAL A N 1
ATOM 2224 C CA . VAL A 1 298 ? 27.313 14.812 -5.956 1.00 84.00 298 VAL A CA 1
ATOM 2225 C C . VAL A 1 298 ? 27.480 16.119 -5.176 1.00 84.00 298 VAL A C 1
ATOM 2227 O O . VAL A 1 298 ? 26.896 17.151 -5.537 1.00 84.00 298 VAL A O 1
ATOM 2230 N N . ALA A 1 299 ? 28.281 16.062 -4.107 1.00 75.19 299 ALA A N 1
ATOM 2231 C CA . ALA A 1 299 ? 28.471 17.152 -3.155 1.00 75.19 299 ALA A CA 1
ATOM 2232 C C . ALA A 1 299 ? 28.753 18.490 -3.860 1.00 75.19 299 ALA A C 1
ATOM 2234 O O . ALA A 1 299 ? 29.627 18.589 -4.719 1.00 75.19 299 ALA A O 1
ATOM 2235 N N . GLY A 1 300 ? 27.977 19.518 -3.505 1.00 71.44 300 GLY A N 1
ATOM 2236 C CA . GLY A 1 300 ? 28.121 20.879 -4.035 1.00 71.44 300 GLY A CA 1
ATOM 2237 C C . GLY A 1 300 ? 27.566 21.124 -5.444 1.00 71.44 300 GLY A C 1
ATOM 2238 O O . GLY A 1 300 ? 27.581 22.270 -5.881 1.00 71.44 300 GLY A O 1
ATOM 2239 N N . SER A 1 301 ? 27.059 20.104 -6.148 1.00 79.06 301 SER A N 1
ATOM 2240 C CA . SER A 1 301 ? 26.538 20.261 -7.521 1.00 79.06 301 SER A CA 1
ATOM 2241 C C . SER A 1 301 ? 25.041 19.985 -7.682 1.00 79.06 301 SER A C 1
ATOM 2243 O O . SER A 1 301 ? 24.452 20.422 -8.665 1.00 79.06 301 SER A O 1
ATOM 2245 N N . GLY A 1 302 ? 24.430 19.233 -6.757 1.00 78.75 302 GLY A N 1
ATOM 2246 C CA . GLY A 1 302 ? 23.036 18.786 -6.880 1.00 78.75 302 GLY A CA 1
ATOM 2247 C C . GLY A 1 302 ? 22.798 17.753 -7.991 1.00 78.75 302 GLY A C 1
ATOM 2248 O O . GLY A 1 302 ? 21.657 17.372 -8.228 1.00 78.75 302 GLY A O 1
ATOM 2249 N N . MET A 1 303 ? 23.851 17.290 -8.673 1.00 89.31 303 MET A N 1
ATOM 2250 C CA . MET A 1 303 ? 23.745 16.323 -9.766 1.00 89.31 303 MET A CA 1
ATOM 2251 C C . MET A 1 303 ? 23.590 14.888 -9.251 1.00 89.31 303 MET A C 1
ATOM 2253 O O . MET A 1 303 ? 24.171 14.512 -8.228 1.00 89.31 303 MET A O 1
ATOM 2257 N N . ASN A 1 304 ? 22.855 14.067 -10.007 1.00 94.12 304 ASN A N 1
ATOM 2258 C CA . ASN A 1 304 ? 22.717 12.634 -9.753 1.00 94.12 304 ASN A CA 1
ATOM 2259 C C . ASN A 1 304 ? 24.063 11.905 -9.918 1.00 94.12 304 ASN A C 1
ATOM 2261 O O . ASN A 1 304 ? 24.788 12.129 -10.889 1.00 94.12 304 ASN A O 1
ATOM 2265 N N . ARG A 1 305 ? 24.384 10.999 -8.983 1.00 95.31 305 ARG A N 1
ATOM 2266 C CA . ARG A 1 305 ? 25.568 10.127 -9.041 1.00 95.31 305 ARG A CA 1
ATOM 2267 C C . ARG A 1 305 ? 25.174 8.748 -9.591 1.00 95.31 305 ARG A C 1
ATOM 2269 O O . ARG A 1 305 ? 24.490 8.026 -8.869 1.00 95.31 305 ARG A O 1
ATOM 2276 N N . PRO A 1 306 ? 25.561 8.364 -10.821 1.00 97.00 306 PRO A N 1
ATOM 2277 C CA . PRO A 1 306 ? 25.202 7.061 -11.386 1.00 97.00 306 PRO A CA 1
ATOM 2278 C C . PRO A 1 306 ? 25.892 5.900 -10.666 1.00 97.00 306 PRO A C 1
ATOM 2280 O O . PRO A 1 306 ? 27.035 6.034 -10.227 1.00 97.00 306 PRO A O 1
ATOM 2283 N N . LEU A 1 307 ? 25.205 4.759 -10.575 1.00 98.06 307 LEU A N 1
ATOM 2284 C CA . LEU A 1 307 ? 25.720 3.533 -9.963 1.00 98.06 307 LEU A CA 1
ATOM 2285 C C . LEU A 1 307 ? 25.936 2.443 -11.008 1.00 98.06 307 LEU A C 1
ATOM 2287 O O . LEU A 1 307 ? 24.983 1.869 -11.529 1.00 98.06 307 LEU A O 1
ATOM 2291 N N . ALA A 1 308 ? 27.203 2.136 -11.277 1.00 98.38 308 ALA A N 1
ATOM 2292 C CA . ALA A 1 308 ? 27.608 1.039 -12.150 1.00 98.38 308 ALA A CA 1
ATOM 2293 C C . ALA A 1 308 ? 27.579 -0.314 -11.429 1.00 98.38 308 ALA A C 1
ATOM 2295 O O . ALA A 1 308 ? 27.751 -0.372 -10.210 1.00 98.38 308 ALA A O 1
ATOM 2296 N N . GLY A 1 309 ? 27.417 -1.402 -12.183 1.00 98.31 309 GLY A N 1
ATOM 2297 C CA . GLY A 1 309 ? 27.493 -2.775 -11.676 1.00 98.31 309 GLY A CA 1
ATOM 2298 C C . GLY A 1 309 ? 26.342 -3.206 -10.762 1.00 98.31 309 GLY A C 1
ATOM 2299 O O . GLY A 1 309 ? 26.433 -4.259 -10.139 1.00 98.31 309 GLY A O 1
ATOM 2300 N N . VAL A 1 310 ? 25.265 -2.426 -10.669 1.00 98.50 310 VAL A N 1
ATOM 2301 C CA . VAL A 1 310 ? 24.031 -2.832 -9.982 1.00 98.50 310 VAL A CA 1
ATOM 2302 C C . VAL A 1 310 ? 23.381 -3.944 -10.797 1.00 98.50 310 VAL A C 1
ATOM 2304 O O . VAL A 1 310 ? 23.240 -3.811 -12.014 1.00 98.50 310 VAL A O 1
ATOM 2307 N N . THR A 1 311 ? 23.005 -5.039 -10.141 1.00 98.38 311 THR A N 1
ATOM 2308 C CA . THR A 1 311 ? 22.348 -6.180 -10.787 1.00 98.38 311 THR A CA 1
ATOM 2309 C C . THR A 1 311 ? 20.836 -6.032 -10.682 1.00 98.38 311 THR A C 1
ATOM 2311 O O . THR A 1 311 ? 20.313 -5.794 -9.602 1.00 98.38 311 THR A O 1
ATOM 2314 N N . ILE A 1 312 ? 20.129 -6.212 -11.793 1.00 97.81 312 ILE A N 1
ATOM 2315 C CA . ILE A 1 312 ? 18.669 -6.274 -11.846 1.00 97.81 312 ILE A CA 1
ATOM 2316 C C . ILE A 1 312 ? 18.278 -7.690 -12.259 1.00 97.81 312 ILE A C 1
ATOM 2318 O O . ILE A 1 312 ? 18.765 -8.158 -13.285 1.00 97.81 312 ILE A O 1
ATOM 2322 N N . THR A 1 313 ? 17.403 -8.358 -11.513 1.00 97.00 313 THR A N 1
ATOM 2323 C CA . THR A 1 313 ? 16.902 -9.712 -11.815 1.00 97.00 313 THR A CA 1
ATOM 2324 C C . THR A 1 313 ? 15.382 -9.762 -11.769 1.00 97.00 313 THR A C 1
ATOM 2326 O O . THR A 1 313 ? 14.780 -9.052 -10.973 1.00 97.00 313 THR A O 1
ATOM 2329 N N . VAL A 1 314 ? 14.759 -10.610 -12.587 1.00 96.12 314 VAL A N 1
ATOM 2330 C CA . VAL A 1 314 ? 13.318 -10.914 -12.488 1.00 96.12 314 VAL A CA 1
ATOM 2331 C C . VAL A 1 314 ? 13.088 -12.031 -11.473 1.00 96.12 314 VAL A C 1
ATOM 2333 O O . VAL A 1 314 ? 13.777 -13.054 -11.529 1.00 96.12 314 VAL A O 1
ATOM 2336 N N . ASP A 1 315 ? 12.091 -11.858 -10.605 1.00 92.81 315 ASP A N 1
ATOM 2337 C CA . ASP A 1 315 ? 11.757 -12.832 -9.565 1.00 92.81 315 ASP A CA 1
ATOM 2338 C C . ASP A 1 315 ? 11.366 -14.208 -10.160 1.00 92.81 315 ASP A C 1
ATOM 2340 O O . ASP A 1 315 ? 10.547 -14.338 -11.079 1.00 92.81 315 ASP A O 1
ATOM 2344 N N . GLY A 1 316 ? 11.988 -15.270 -9.643 1.00 91.81 316 GLY A N 1
ATOM 2345 C CA . GLY A 1 316 ? 11.874 -16.653 -10.117 1.00 91.81 316 GLY A CA 1
ATOM 2346 C C . GLY A 1 316 ? 12.607 -16.945 -11.434 1.00 91.81 316 GLY A C 1
ATOM 2347 O O . GLY A 1 316 ? 12.423 -18.021 -12.017 1.00 91.81 316 GLY A O 1
ATOM 2348 N N . ARG A 1 317 ? 13.396 -15.993 -11.950 1.00 94.75 317 ARG A N 1
ATOM 2349 C CA . ARG A 1 317 ? 14.179 -16.107 -13.195 1.00 94.75 317 ARG A CA 1
ATOM 2350 C C . ARG A 1 317 ? 15.557 -15.454 -13.083 1.00 94.75 317 ARG A C 1
ATOM 2352 O O . ARG A 1 317 ? 16.137 -15.073 -14.097 1.00 94.75 317 ARG A O 1
ATOM 2359 N N . GLU A 1 318 ? 16.115 -15.360 -11.886 1.00 92.75 318 GLU A N 1
ATOM 2360 C CA . GLU A 1 318 ? 17.307 -14.556 -11.590 1.00 92.75 318 GLU A CA 1
ATOM 2361 C C . GLU A 1 318 ? 18.536 -14.974 -12.405 1.00 92.75 318 GLU A C 1
ATOM 2363 O O . GLU A 1 318 ? 19.363 -14.142 -12.779 1.00 92.75 318 GLU A O 1
ATOM 2368 N N . GLU A 1 319 ? 18.641 -16.264 -12.727 1.00 92.06 319 GLU A N 1
ATOM 2369 C CA . GLU A 1 319 ? 19.742 -16.815 -13.520 1.00 92.06 319 GLU A CA 1
ATOM 2370 C C . GLU A 1 319 ? 19.637 -16.499 -15.019 1.00 92.06 319 GLU A C 1
ATOM 2372 O O . GLU A 1 319 ? 20.647 -16.512 -15.721 1.00 92.06 319 GLU A O 1
ATOM 2377 N N . THR A 1 320 ? 18.431 -16.218 -15.523 1.00 92.88 320 THR A N 1
ATOM 2378 C CA . THR A 1 320 ? 18.151 -16.146 -16.971 1.00 92.88 320 THR A CA 1
ATOM 2379 C C . THR A 1 320 ? 17.665 -14.779 -17.440 1.00 92.88 320 THR A C 1
ATOM 2381 O O . THR A 1 320 ? 17.981 -14.384 -18.559 1.00 92.88 320 THR A O 1
ATOM 2384 N N . LEU A 1 321 ? 16.941 -14.036 -16.601 1.00 96.00 321 LEU A N 1
ATOM 2385 C CA . LEU A 1 321 ? 16.407 -12.709 -16.897 1.00 96.00 321 LEU A CA 1
ATOM 2386 C C . LEU A 1 321 ? 17.041 -11.690 -15.953 1.00 96.00 321 LEU A C 1
ATOM 2388 O O . LEU A 1 321 ? 16.547 -11.438 -14.850 1.00 96.00 321 LEU A O 1
ATOM 2392 N N . ARG A 1 322 ? 18.162 -11.114 -16.395 1.00 97.00 322 ARG A N 1
ATOM 2393 C CA . ARG A 1 322 ? 18.926 -10.138 -15.617 1.00 97.00 322 ARG A CA 1
ATOM 2394 C C . ARG A 1 322 ? 19.612 -9.083 -16.477 1.00 97.00 322 ARG A C 1
ATOM 2396 O O . ARG A 1 322 ? 19.953 -9.340 -17.628 1.00 97.00 322 ARG A O 1
ATOM 2403 N N . ALA A 1 323 ? 19.875 -7.924 -15.884 1.00 97.75 323 ALA A N 1
ATOM 2404 C CA . ALA A 1 323 ? 20.667 -6.840 -16.456 1.00 97.75 323 ALA A CA 1
ATOM 2405 C C . ALA A 1 323 ? 21.691 -6.323 -15.435 1.00 97.75 323 ALA A C 1
ATOM 2407 O O . ALA A 1 323 ? 21.543 -6.532 -14.232 1.00 97.75 323 ALA A O 1
ATOM 2408 N N . ILE A 1 324 ? 22.740 -5.656 -15.915 1.00 98.38 324 ILE A N 1
ATOM 2409 C CA . ILE A 1 324 ? 23.755 -5.009 -15.076 1.00 98.38 324 ILE A CA 1
ATOM 2410 C C . ILE A 1 324 ? 23.911 -3.571 -15.554 1.00 98.38 324 ILE A C 1
ATOM 2412 O O . ILE A 1 324 ? 23.971 -3.331 -16.762 1.00 98.38 324 ILE A O 1
ATOM 2416 N N . THR A 1 325 ? 23.971 -2.619 -14.624 1.00 98.75 325 THR A N 1
ATOM 2417 C CA . THR A 1 325 ? 24.143 -1.211 -14.983 1.00 98.75 325 THR A CA 1
ATOM 2418 C C . THR A 1 325 ? 25.547 -0.903 -15.505 1.00 98.75 325 THR A C 1
ATOM 2420 O O . THR A 1 325 ? 26.554 -1.383 -14.976 1.00 98.75 325 THR A O 1
ATOM 2423 N N . ASP A 1 326 ? 25.622 -0.065 -16.537 1.00 98.56 326 ASP A N 1
ATOM 2424 C CA . ASP A 1 326 ? 26.876 0.429 -17.109 1.00 98.56 326 ASP A CA 1
ATOM 2425 C C . ASP A 1 326 ? 27.532 1.535 -16.253 1.00 98.56 326 ASP A C 1
ATOM 2427 O O . ASP A 1 326 ? 27.056 1.888 -15.176 1.00 98.56 326 ASP A O 1
ATOM 2431 N N . ALA A 1 327 ? 28.633 2.126 -16.733 1.00 97.94 327 ALA A N 1
ATOM 2432 C CA . ALA A 1 327 ? 29.336 3.214 -16.039 1.00 97.94 327 ALA A CA 1
ATOM 2433 C C . ALA A 1 327 ? 28.480 4.480 -15.823 1.00 97.94 327 ALA A C 1
ATOM 2435 O O . ALA A 1 327 ? 28.750 5.261 -14.911 1.00 97.94 327 ALA A O 1
ATOM 2436 N N . ALA A 1 328 ? 27.458 4.692 -16.654 1.00 97.62 328 ALA A N 1
ATOM 2437 C CA . ALA A 1 328 ? 26.480 5.757 -16.492 1.00 97.62 328 ALA A CA 1
ATOM 2438 C C . ALA A 1 328 ? 25.280 5.307 -15.643 1.00 97.62 328 ALA A C 1
ATOM 2440 O O . ALA A 1 328 ? 24.340 6.075 -15.489 1.00 97.62 328 ALA A O 1
ATOM 2441 N N . GLY A 1 329 ? 25.288 4.105 -15.070 1.00 98.12 329 GLY A N 1
ATOM 2442 C CA . GLY A 1 329 ? 24.189 3.561 -14.282 1.00 98.12 329 GLY A CA 1
ATOM 2443 C C . GLY A 1 329 ? 23.008 3.072 -15.118 1.00 98.12 329 GLY A C 1
ATOM 2444 O O . GLY A 1 329 ? 21.974 2.740 -14.548 1.00 98.12 329 GLY A O 1
ATOM 2445 N N . ARG A 1 330 ? 23.116 3.032 -16.451 1.00 98.50 330 ARG A N 1
ATOM 2446 C CA . ARG A 1 330 ? 22.016 2.631 -17.338 1.00 98.50 330 ARG A CA 1
ATOM 2447 C C . ARG A 1 330 ? 21.948 1.122 -17.485 1.00 98.50 330 ARG A C 1
ATOM 2449 O O . ARG A 1 330 ? 22.982 0.464 -17.537 1.00 98.50 330 ARG A O 1
ATOM 2456 N N . PHE A 1 331 ? 20.742 0.586 -17.618 1.00 98.38 331 PHE A N 1
ATOM 2457 C CA . PHE A 1 331 ? 20.514 -0.821 -17.932 1.00 98.38 331 PHE A CA 1
ATOM 2458 C C . PHE A 1 331 ? 19.395 -0.982 -18.963 1.00 98.38 331 PHE A C 1
ATOM 2460 O O . PHE A 1 331 ? 18.525 -0.119 -19.098 1.00 98.38 331 PHE A O 1
ATOM 2467 N N . ILE A 1 332 ? 19.415 -2.121 -19.655 1.00 97.94 332 ILE A N 1
ATOM 2468 C CA . ILE A 1 332 ? 18.301 -2.629 -20.457 1.00 97.94 332 ILE A CA 1
ATOM 2469 C C . ILE A 1 332 ? 18.098 -4.090 -20.053 1.00 97.94 332 ILE A C 1
ATOM 2471 O O . ILE A 1 332 ? 19.020 -4.897 -20.166 1.00 97.94 332 ILE A O 1
ATOM 2475 N N . LEU A 1 333 ? 16.906 -4.418 -19.560 1.00 97.69 333 LEU A N 1
ATOM 2476 C CA . LEU A 1 333 ? 16.468 -5.781 -19.282 1.00 97.69 333 LEU A CA 1
ATOM 2477 C C . LEU A 1 333 ? 15.700 -6.296 -20.503 1.00 97.69 333 LEU A C 1
ATOM 2479 O O . LEU A 1 333 ? 14.564 -5.884 -20.732 1.00 97.69 333 LEU A O 1
ATOM 2483 N N . GLU A 1 334 ? 16.332 -7.165 -21.294 1.00 95.81 334 GLU A N 1
ATOM 2484 C CA . GLU A 1 334 ? 15.773 -7.695 -22.541 1.00 95.81 334 GLU A CA 1
ATOM 2485 C C . GLU A 1 334 ? 16.214 -9.152 -22.804 1.00 95.81 334 GLU A C 1
ATOM 2487 O O . GLU A 1 334 ? 17.410 -9.442 -22.739 1.00 95.81 334 GLU A O 1
ATOM 2492 N N . PRO A 1 335 ? 15.287 -10.056 -23.177 1.00 94.50 335 PRO A N 1
ATOM 2493 C CA . PRO A 1 335 ? 13.839 -9.860 -23.129 1.00 94.50 335 PRO A CA 1
ATOM 2494 C C . PRO A 1 335 ? 13.347 -9.785 -21.674 1.00 94.50 335 PRO A C 1
ATOM 2496 O O . PRO A 1 335 ? 13.940 -10.389 -20.783 1.00 94.50 335 PRO A O 1
ATOM 2499 N N . CYS A 1 336 ? 12.255 -9.066 -21.424 1.00 95.38 336 CYS A N 1
ATOM 2500 C CA . CYS A 1 336 ? 11.584 -9.058 -20.119 1.00 95.38 336 CYS A CA 1
ATOM 2501 C C . CYS A 1 336 ? 10.144 -9.593 -20.222 1.00 95.38 336 CYS A C 1
ATOM 2503 O O . CYS A 1 336 ? 9.616 -9.729 -21.335 1.00 95.38 336 CYS A O 1
ATOM 2505 N N . PRO A 1 337 ? 9.495 -9.934 -19.093 1.00 96.25 337 PRO A N 1
ATOM 2506 C CA . PRO A 1 337 ? 8.062 -10.207 -19.084 1.00 96.25 337 PRO A CA 1
ATOM 2507 C C . PRO A 1 337 ? 7.243 -8.992 -19.537 1.00 96.25 337 PRO A C 1
ATOM 2509 O O . PRO A 1 337 ? 7.726 -7.860 -19.523 1.00 96.25 337 PRO A O 1
ATOM 2512 N N . ALA A 1 338 ? 6.004 -9.241 -19.959 1.00 93.19 338 ALA A N 1
ATOM 2513 C CA . ALA A 1 338 ? 5.019 -8.206 -20.264 1.00 93.19 338 ALA A CA 1
ATOM 2514 C C . ALA A 1 338 ? 3.912 -8.188 -19.201 1.00 93.19 338 ALA A C 1
ATOM 2516 O O . ALA A 1 338 ? 3.653 -9.205 -18.559 1.00 93.19 338 ALA A O 1
ATOM 2517 N N . GLY A 1 339 ? 3.229 -7.051 -19.060 1.00 92.75 339 GLY A N 1
ATOM 2518 C CA . GLY A 1 339 ? 2.341 -6.796 -17.928 1.00 92.75 339 GLY A CA 1
ATOM 2519 C C . GLY A 1 339 ? 3.142 -6.492 -16.664 1.00 92.75 339 GLY A C 1
ATOM 2520 O O . GLY A 1 339 ? 4.283 -6.040 -16.758 1.00 92.75 339 GLY A O 1
ATOM 2521 N N . GLU A 1 340 ? 2.537 -6.727 -15.501 1.00 92.31 340 GLU A N 1
ATOM 2522 C CA . GLU A 1 340 ? 3.203 -6.556 -14.211 1.00 92.31 340 GLU A CA 1
ATOM 2523 C C . GLU A 1 340 ? 4.074 -7.766 -13.850 1.00 92.31 340 GLU A C 1
ATOM 2525 O O . GLU A 1 340 ? 3.655 -8.914 -14.010 1.00 92.31 340 GLU A O 1
ATOM 2530 N N . PHE A 1 341 ? 5.273 -7.505 -13.333 1.00 93.50 341 PHE A N 1
ATOM 2531 C CA . PHE A 1 341 ? 6.196 -8.520 -12.827 1.00 93.50 341 PHE A CA 1
ATOM 2532 C C . PHE A 1 341 ? 7.126 -7.930 -11.767 1.00 93.50 341 PHE A C 1
ATOM 2534 O O . PHE A 1 341 ? 7.377 -6.726 -11.748 1.00 93.50 341 PHE A O 1
ATOM 2541 N N . PHE A 1 342 ? 7.659 -8.777 -10.890 1.00 93.62 342 PHE A N 1
ATOM 2542 C CA . PHE A 1 342 ? 8.586 -8.344 -9.847 1.00 93.62 342 PHE A CA 1
ATOM 2543 C C . PHE A 1 342 ? 10.036 -8.443 -10.295 1.00 93.62 342 PHE A C 1
ATOM 2545 O O . PHE A 1 342 ? 10.436 -9.363 -11.017 1.00 93.62 342 PHE A O 1
ATOM 2552 N N . VAL A 1 343 ? 10.822 -7.478 -9.834 1.00 93.88 343 VAL A N 1
ATOM 2553 C CA . VAL A 1 343 ? 12.268 -7.474 -9.978 1.00 93.88 343 VAL A CA 1
ATOM 2554 C C . VAL A 1 343 ? 12.949 -7.219 -8.647 1.00 93.88 343 VAL A C 1
ATOM 2556 O O . VAL A 1 343 ? 12.424 -6.527 -7.776 1.00 93.88 343 VAL A O 1
ATOM 2559 N N . HIS A 1 344 ? 14.186 -7.683 -8.571 1.00 93.00 344 HIS A N 1
ATOM 2560 C CA . HIS A 1 344 ? 15.149 -7.330 -7.548 1.00 93.00 344 HIS A CA 1
ATOM 2561 C C . HIS A 1 344 ? 16.235 -6.439 -8.147 1.00 93.00 344 HIS A C 1
ATOM 2563 O O . HIS A 1 344 ? 16.905 -6.824 -9.105 1.00 93.00 344 HIS A O 1
ATOM 2569 N N . VAL A 1 345 ? 16.420 -5.248 -7.579 1.00 95.38 345 VAL A N 1
ATOM 2570 C CA . VAL A 1 345 ? 17.535 -4.344 -7.895 1.00 95.38 345 VAL A CA 1
ATOM 2571 C C . VAL A 1 345 ? 18.546 -4.442 -6.759 1.00 95.38 345 VAL A C 1
ATOM 2573 O O . VAL A 1 345 ? 18.291 -3.929 -5.676 1.00 95.38 345 VAL A O 1
ATOM 2576 N N . ASP A 1 346 ? 19.678 -5.105 -6.987 1.00 96.00 346 ASP A N 1
ATOM 2577 C CA . ASP A 1 346 ? 20.703 -5.370 -5.976 1.00 96.00 346 ASP A CA 1
ATOM 2578 C C . ASP A 1 346 ? 21.893 -4.407 -6.101 1.00 96.00 346 ASP A C 1
ATOM 2580 O O . ASP A 1 346 ? 22.784 -4.571 -6.943 1.00 96.00 346 ASP A O 1
ATOM 2584 N N . GLY A 1 347 ? 21.913 -3.388 -5.238 1.00 96.62 347 GLY A N 1
ATOM 2585 C CA . GLY A 1 347 ? 23.000 -2.417 -5.147 1.00 96.62 347 GLY A CA 1
ATOM 2586 C C . GLY A 1 347 ? 24.301 -2.982 -4.573 1.00 96.62 347 GLY A C 1
ATOM 2587 O O . GLY A 1 347 ? 25.368 -2.396 -4.790 1.00 96.62 347 GLY A O 1
ATOM 2588 N N . ARG A 1 348 ? 24.267 -4.136 -3.893 1.00 95.88 348 ARG A N 1
ATOM 2589 C CA . ARG A 1 348 ? 25.454 -4.737 -3.260 1.00 95.88 348 ARG A CA 1
ATOM 2590 C C . ARG A 1 348 ? 26.459 -5.230 -4.292 1.00 95.88 348 ARG A C 1
ATOM 2592 O O . ARG A 1 348 ? 27.642 -5.314 -3.988 1.00 95.88 348 ARG A O 1
ATOM 2599 N N . THR A 1 349 ? 26.009 -5.510 -5.517 1.00 97.19 349 THR A N 1
ATOM 2600 C CA . THR A 1 349 ? 26.889 -5.927 -6.619 1.00 97.19 349 THR A CA 1
ATOM 2601 C C . THR A 1 349 ? 27.639 -4.763 -7.266 1.00 97.19 349 THR A C 1
ATOM 2603 O O . THR A 1 349 ? 28.544 -4.992 -8.068 1.00 97.19 349 THR A O 1
ATOM 2606 N N . SER A 1 350 ? 27.281 -3.513 -6.944 1.00 97.69 350 SER A N 1
ATOM 2607 C CA . SER A 1 350 ? 28.001 -2.343 -7.442 1.00 97.69 350 SER A CA 1
ATOM 2608 C C . SER A 1 350 ? 29.443 -2.333 -6.919 1.00 97.69 350 SER A C 1
ATOM 2610 O O . SER A 1 350 ? 29.645 -2.556 -5.729 1.00 97.69 350 SER A O 1
ATOM 2612 N N . PRO A 1 351 ? 30.450 -1.955 -7.729 1.00 96.31 351 PRO A N 1
ATOM 2613 C CA . PRO A 1 351 ? 31.810 -1.721 -7.240 1.00 96.31 351 PRO A CA 1
ATOM 2614 C C . PRO A 1 351 ? 31.906 -0.626 -6.167 1.00 96.31 351 PRO A C 1
ATOM 2616 O O . PRO A 1 351 ? 32.921 -0.523 -5.488 1.00 96.31 351 PRO A O 1
ATOM 2619 N N . GLY A 1 352 ? 30.877 0.222 -6.034 1.00 93.94 352 GLY A N 1
ATOM 2620 C CA . GLY A 1 352 ? 30.779 1.204 -4.953 1.00 93.94 352 GLY A CA 1
ATOM 2621 C C . GLY A 1 352 ? 30.321 0.620 -3.611 1.00 93.94 352 GLY A C 1
ATOM 2622 O O . GLY A 1 352 ? 30.350 1.341 -2.615 1.00 93.94 352 GLY A O 1
ATOM 2623 N N . SER A 1 353 ? 29.900 -0.647 -3.583 1.00 96.25 353 SER A N 1
ATOM 2624 C CA . SER A 1 353 ? 29.461 -1.366 -2.388 1.00 96.25 353 SER A CA 1
ATOM 2625 C C . SER A 1 353 ? 30.576 -2.250 -1.835 1.00 96.25 353 SER A C 1
ATOM 2627 O O . SER A 1 353 ? 31.197 -3.020 -2.562 1.00 96.25 353 SER A O 1
ATOM 2629 N N . HIS A 1 354 ? 30.784 -2.188 -0.522 1.00 93.81 354 HIS A N 1
ATOM 2630 C CA . HIS A 1 354 ? 31.731 -3.023 0.221 1.00 93.81 354 HIS A CA 1
ATOM 2631 C C . HIS A 1 354 ? 30.978 -3.960 1.172 1.00 93.81 354 HIS A C 1
ATOM 2633 O O . HIS A 1 354 ? 31.201 -3.962 2.375 1.00 93.81 354 HIS A O 1
ATOM 2639 N N . TRP A 1 355 ? 30.026 -4.725 0.646 1.00 88.56 355 TRP A N 1
ATOM 2640 C CA . TRP A 1 355 ? 29.212 -5.644 1.441 1.00 88.56 355 TRP A CA 1
ATOM 2641 C C . TRP A 1 355 ? 29.964 -6.956 1.761 1.00 88.56 355 TRP A C 1
ATOM 2643 O O . TRP A 1 355 ? 30.629 -7.480 0.864 1.00 88.56 355 TRP A O 1
ATOM 2653 N N . PRO A 1 356 ? 29.840 -7.535 2.976 1.00 85.62 356 PRO A N 1
ATOM 2654 C CA . PRO A 1 356 ? 29.029 -7.073 4.112 1.00 85.62 356 PRO A CA 1
ATOM 2655 C C . PRO A 1 356 ? 29.775 -6.191 5.133 1.00 85.62 356 PRO A C 1
ATOM 2657 O O . PRO A 1 356 ? 29.163 -5.753 6.107 1.00 85.62 356 PRO A O 1
ATOM 2660 N N . ASP A 1 357 ? 31.074 -5.938 4.939 1.00 84.00 357 ASP A N 1
ATOM 2661 C CA . ASP A 1 357 ? 31.974 -5.380 5.969 1.00 84.00 357 ASP A CA 1
ATOM 2662 C C . ASP A 1 357 ? 32.284 -3.876 5.810 1.00 84.00 357 ASP A C 1
ATOM 2664 O O . ASP A 1 357 ? 33.242 -3.351 6.380 1.00 84.00 357 ASP A O 1
ATOM 2668 N N . GLY A 1 358 ? 31.489 -3.157 5.024 1.00 89.00 358 GLY A N 1
ATOM 2669 C CA . GLY A 1 358 ? 31.690 -1.748 4.704 1.00 89.00 358 GLY A CA 1
ATOM 2670 C C . GLY A 1 358 ? 30.414 -1.075 4.209 1.00 89.00 358 GLY A C 1
ATOM 2671 O O . GLY A 1 358 ? 29.331 -1.651 4.259 1.00 89.00 358 GLY A O 1
ATOM 2672 N N . ALA A 1 359 ? 30.531 0.170 3.741 1.00 91.69 359 ALA A N 1
ATOM 2673 C CA . ALA A 1 359 ? 29.382 0.908 3.222 1.00 91.69 359 ALA A CA 1
ATOM 2674 C C . ALA A 1 359 ? 28.886 0.294 1.904 1.00 91.69 359 ALA A C 1
ATOM 2676 O O . ALA A 1 359 ? 29.696 -0.101 1.060 1.00 91.69 359 ALA A O 1
ATOM 2677 N N . TYR A 1 360 ? 27.571 0.221 1.716 1.00 95.12 360 TYR A N 1
ATOM 2678 C CA . TYR A 1 360 ? 26.962 -0.479 0.583 1.00 95.12 360 TYR A CA 1
ATOM 2679 C C . TYR A 1 360 ? 25.628 0.143 0.167 1.00 95.12 360 TYR A C 1
ATOM 2681 O O . TYR A 1 360 ? 24.963 0.801 0.964 1.00 95.12 360 TYR A O 1
ATOM 2689 N N . TYR A 1 361 ? 25.228 -0.080 -1.083 1.00 95.25 361 TYR A N 1
ATOM 2690 C CA . TYR A 1 361 ? 23.867 0.195 -1.544 1.00 95.25 361 TYR A CA 1
ATOM 2691 C C . TYR A 1 361 ? 23.001 -1.050 -1.332 1.00 95.25 361 TYR A C 1
ATOM 2693 O O . TYR A 1 361 ? 23.442 -2.145 -1.700 1.00 95.25 361 TYR A O 1
ATOM 2701 N N . PRO A 1 362 ? 21.798 -0.921 -0.752 1.00 93.31 362 PRO A N 1
ATOM 2702 C CA . PRO A 1 362 ? 20.957 -2.062 -0.435 1.00 93.31 362 PRO A CA 1
ATOM 2703 C C . PRO A 1 362 ? 20.339 -2.655 -1.702 1.00 93.31 362 PRO A C 1
ATOM 2705 O O . PRO A 1 362 ? 20.497 -2.132 -2.811 1.00 93.31 362 PRO A O 1
ATOM 2708 N N . PHE A 1 363 ? 19.618 -3.756 -1.527 1.00 91.00 363 PHE A N 1
ATOM 2709 C CA . PHE A 1 363 ? 18.741 -4.280 -2.563 1.00 91.00 363 PHE A CA 1
ATOM 2710 C C . PHE A 1 363 ? 17.300 -3.807 -2.341 1.00 91.00 363 PHE A C 1
ATOM 2712 O O . PHE A 1 363 ? 16.928 -3.397 -1.243 1.00 91.00 363 PHE A O 1
ATOM 2719 N N . VAL A 1 364 ? 16.491 -3.851 -3.396 1.00 89.69 364 VAL A N 1
ATOM 2720 C CA . VAL A 1 364 ? 15.055 -3.565 -3.333 1.00 89.69 364 VAL A CA 1
ATOM 2721 C C . VAL A 1 364 ? 14.291 -4.485 -4.277 1.00 89.69 364 VAL A C 1
ATOM 2723 O O . VAL A 1 364 ? 14.577 -4.525 -5.477 1.00 89.69 364 VAL A O 1
ATOM 2726 N N . GLY A 1 365 ? 13.311 -5.201 -3.728 1.00 89.25 365 GLY A N 1
ATOM 2727 C CA . GLY A 1 365 ? 12.253 -5.853 -4.493 1.00 89.25 365 GLY A CA 1
ATOM 2728 C C . GLY A 1 365 ? 11.160 -4.843 -4.842 1.00 89.25 365 GLY A C 1
ATOM 2729 O O . GLY A 1 365 ? 10.755 -4.059 -3.976 1.00 89.25 365 GLY A O 1
ATOM 2730 N N . LYS A 1 366 ? 10.723 -4.813 -6.105 1.00 88.06 366 LYS A N 1
ATOM 2731 C CA . LYS A 1 366 ? 9.617 -3.956 -6.564 1.00 88.06 366 LYS A CA 1
ATOM 2732 C C . LYS A 1 366 ? 8.948 -4.468 -7.833 1.00 88.06 366 LYS A C 1
ATOM 2734 O O . LYS A 1 366 ? 9.537 -5.218 -8.611 1.00 88.06 366 LYS A O 1
ATOM 2739 N N . LYS A 1 367 ? 7.724 -3.996 -8.061 1.00 90.06 367 LYS A N 1
ATOM 2740 C CA . LYS A 1 367 ? 6.907 -4.340 -9.223 1.00 90.06 367 LYS A CA 1
ATOM 2741 C C . LYS A 1 367 ? 7.169 -3.387 -10.387 1.00 90.06 367 LYS A C 1
ATOM 2743 O O . LYS A 1 367 ? 7.123 -2.171 -10.223 1.00 90.06 367 LYS A O 1
ATOM 2748 N N . TRP A 1 368 ? 7.433 -3.933 -11.568 1.00 92.31 368 TRP A N 1
ATOM 2749 C CA . TRP A 1 368 ? 7.570 -3.208 -12.832 1.00 92.31 368 TRP A CA 1
ATOM 2750 C C . TRP A 1 368 ? 6.447 -3.587 -13.793 1.00 92.31 368 TRP A C 1
ATOM 2752 O O . TRP A 1 368 ? 5.807 -4.623 -13.631 1.00 92.31 368 TRP A O 1
ATOM 2762 N N . SER A 1 369 ? 6.219 -2.748 -14.805 1.00 93.38 369 SER A N 1
ATOM 2763 C CA . SER A 1 369 ? 5.244 -3.011 -15.861 1.00 93.38 369 SER A CA 1
ATOM 2764 C C . SER A 1 369 ? 5.844 -2.746 -17.237 1.00 93.38 369 SER A C 1
ATOM 2766 O O . SER A 1 369 ? 6.520 -1.737 -17.438 1.00 93.38 369 SER A O 1
ATOM 2768 N N . ALA A 1 370 ? 5.601 -3.650 -18.188 1.00 95.25 370 ALA A N 1
ATOM 2769 C CA . ALA A 1 370 ? 6.043 -3.503 -19.573 1.00 95.25 370 ALA A CA 1
ATOM 2770 C C . ALA A 1 370 ? 4.920 -3.801 -20.569 1.00 95.25 370 ALA A C 1
ATOM 2772 O O . ALA A 1 370 ? 4.215 -4.807 -20.472 1.00 95.25 370 ALA A O 1
ATOM 2773 N N . MET A 1 371 ? 4.800 -2.964 -21.598 1.00 95.00 371 MET A N 1
ATOM 2774 C CA . MET A 1 371 ? 3.964 -3.250 -22.759 1.00 95.00 371 MET A CA 1
ATOM 2775 C C . MET A 1 371 ? 4.674 -4.252 -23.674 1.00 95.00 371 MET A C 1
ATOM 2777 O O . MET A 1 371 ? 5.809 -4.021 -24.097 1.00 95.00 371 MET A O 1
ATOM 2781 N N . ALA A 1 372 ? 3.994 -5.350 -24.008 1.00 95.06 372 ALA A N 1
ATOM 2782 C CA . ALA A 1 372 ? 4.530 -6.399 -24.873 1.00 95.06 372 ALA A CA 1
ATOM 2783 C C . ALA A 1 372 ? 4.993 -5.853 -26.238 1.00 95.06 372 ALA A C 1
ATOM 2785 O O . ALA A 1 372 ? 4.302 -5.051 -26.868 1.00 95.06 372 ALA A O 1
ATOM 2786 N N . GLY A 1 373 ? 6.152 -6.315 -26.712 1.00 94.25 373 GLY A N 1
ATOM 2787 C CA . GLY A 1 373 ? 6.716 -5.951 -28.017 1.00 94.25 373 GLY A CA 1
ATOM 2788 C C . GLY A 1 373 ? 7.283 -4.528 -28.101 1.00 94.25 373 GLY A C 1
ATOM 2789 O O . GLY A 1 373 ? 7.621 -4.070 -29.194 1.00 94.25 373 GLY A O 1
ATOM 2790 N N . ARG A 1 374 ? 7.375 -3.816 -26.971 1.00 96.12 374 ARG A N 1
ATOM 2791 C CA . ARG A 1 374 ? 7.977 -2.481 -26.867 1.00 96.12 374 ARG A CA 1
ATOM 2792 C C . ARG A 1 374 ? 9.337 -2.567 -26.183 1.00 96.12 374 ARG A C 1
ATOM 2794 O O . ARG A 1 374 ? 9.488 -3.245 -25.172 1.00 96.12 374 ARG A O 1
ATOM 2801 N N . ARG A 1 375 ? 10.327 -1.850 -26.718 1.00 95.94 375 ARG A N 1
ATOM 2802 C CA . ARG A 1 375 ? 11.688 -1.776 -26.146 1.00 95.94 375 ARG A CA 1
ATOM 2803 C C . ARG A 1 375 ? 11.955 -0.481 -25.378 1.00 95.94 375 ARG A C 1
ATOM 2805 O O . ARG A 1 375 ? 12.986 -0.354 -24.738 1.00 95.94 375 ARG A O 1
ATOM 2812 N N . ASP A 1 376 ? 11.033 0.470 -25.458 1.00 93.62 376 ASP A N 1
ATOM 2813 C CA . ASP A 1 376 ? 11.097 1.788 -24.833 1.00 93.62 376 ASP A CA 1
ATOM 2814 C C . ASP A 1 376 ? 10.301 1.866 -23.520 1.00 93.62 376 ASP A C 1
ATOM 2816 O O . ASP A 1 376 ? 10.047 2.967 -23.033 1.00 93.62 376 ASP A O 1
ATOM 2820 N N . ASN A 1 377 ? 9.906 0.726 -22.928 1.00 96.25 377 ASN A N 1
ATOM 2821 C CA . ASN A 1 377 ? 9.322 0.741 -21.586 1.00 96.25 377 ASN A CA 1
ATOM 2822 C C . ASN A 1 377 ? 10.365 1.255 -20.593 1.00 96.25 377 ASN A C 1
ATOM 2824 O O . ASN A 1 377 ? 11.522 0.831 -20.615 1.00 96.25 377 ASN A O 1
ATOM 2828 N N . LEU A 1 378 ? 9.949 2.144 -19.701 1.00 95.31 378 LEU A N 1
ATOM 2829 C CA . LEU A 1 378 ? 10.804 2.645 -18.636 1.00 95.31 378 LEU A CA 1
ATOM 2830 C C . LEU A 1 378 ? 10.565 1.843 -17.359 1.00 95.31 378 LEU A C 1
ATOM 2832 O O . LEU A 1 378 ? 9.453 1.382 -17.103 1.00 95.31 378 LEU A O 1
ATOM 2836 N N . ALA A 1 379 ? 11.602 1.721 -16.532 1.00 91.88 379 ALA A N 1
ATOM 2837 C CA . ALA A 1 379 ? 11.402 1.417 -15.119 1.00 91.88 379 ALA A CA 1
ATOM 2838 C C . ALA A 1 379 ? 10.454 2.473 -14.487 1.00 91.88 379 ALA A C 1
ATOM 2840 O O . ALA A 1 379 ? 10.307 3.558 -15.061 1.00 91.88 379 ALA A O 1
ATOM 2841 N N . PRO A 1 380 ? 9.800 2.183 -13.344 1.00 84.50 380 PRO A N 1
ATOM 2842 C CA . PRO A 1 380 ? 8.774 3.044 -12.754 1.00 84.50 380 PRO A CA 1
ATOM 2843 C C . PRO A 1 380 ? 9.136 4.533 -12.679 1.00 84.50 380 PRO A C 1
ATOM 2845 O O . PRO A 1 380 ? 10.303 4.919 -12.585 1.00 84.50 380 PRO A O 1
ATOM 2848 N N . GLY A 1 381 ? 8.105 5.379 -12.730 1.00 82.88 381 GLY A N 1
ATOM 2849 C CA . GLY A 1 381 ? 8.261 6.829 -12.792 1.00 82.88 381 GLY A CA 1
ATOM 2850 C C . GLY A 1 381 ? 8.858 7.282 -14.125 1.00 82.88 381 GLY A C 1
ATOM 2851 O O . GLY A 1 381 ? 8.276 7.077 -15.187 1.00 82.88 381 GLY A O 1
ATOM 2852 N N . ASN A 1 382 ? 10.013 7.938 -14.063 1.00 87.50 382 ASN A N 1
ATOM 2853 C CA . ASN A 1 382 ? 10.755 8.445 -15.220 1.00 87.50 382 ASN A CA 1
ATOM 2854 C C . ASN A 1 382 ? 11.920 7.523 -15.637 1.00 87.50 382 ASN A C 1
ATOM 2856 O O . ASN A 1 382 ? 12.768 7.934 -16.428 1.00 87.50 382 ASN A O 1
ATOM 2860 N N . GLY A 1 383 ? 11.979 6.296 -15.107 1.00 91.50 383 GLY A N 1
ATOM 2861 C CA . GLY A 1 383 ? 13.078 5.361 -15.340 1.00 91.50 383 GLY A CA 1
ATOM 2862 C C . GLY A 1 383 ? 14.293 5.568 -14.431 1.00 91.50 383 GLY A C 1
ATOM 2863 O O . GLY A 1 383 ? 15.297 4.881 -14.621 1.00 91.50 383 GLY A O 1
ATOM 2864 N N . GLU A 1 384 ? 14.229 6.481 -13.458 1.00 93.88 384 GLU A N 1
ATOM 2865 C CA . GLU A 1 384 ? 15.286 6.694 -12.467 1.00 93.88 384 GLU A CA 1
ATOM 2866 C C . GLU A 1 384 ? 15.026 5.884 -11.191 1.00 93.88 384 GLU A C 1
ATOM 2868 O O . GLU A 1 384 ? 13.912 5.825 -10.677 1.00 93.88 384 GLU A O 1
ATOM 2873 N N . ILE A 1 385 ? 16.074 5.254 -10.662 1.00 94.25 385 ILE A N 1
ATOM 2874 C CA . ILE A 1 385 ? 16.018 4.455 -9.435 1.00 94.25 385 ILE A CA 1
ATOM 2875 C C . ILE A 1 385 ? 17.110 4.948 -8.497 1.00 94.25 385 ILE A C 1
ATOM 2877 O O . ILE A 1 385 ? 18.276 4.974 -8.882 1.00 94.25 385 ILE A O 1
ATOM 2881 N N . PHE A 1 386 ? 16.757 5.291 -7.261 1.00 95.00 386 PHE A N 1
ATOM 2882 C CA . PHE A 1 386 ? 17.708 5.793 -6.271 1.00 95.00 386 PHE A CA 1
ATOM 2883 C C . PHE A 1 386 ? 17.943 4.769 -5.162 1.00 95.00 386 PHE A C 1
ATOM 2885 O O . PHE A 1 386 ? 16.989 4.289 -4.556 1.00 95.00 386 PHE A O 1
ATOM 2892 N N . LEU A 1 387 ? 19.208 4.439 -4.895 1.00 95.31 387 LEU A N 1
ATOM 2893 C CA . LEU A 1 387 ? 19.608 3.574 -3.785 1.00 95.31 387 LEU A CA 1
ATOM 2894 C C . LEU A 1 387 ? 20.423 4.381 -2.761 1.00 95.31 387 LEU A C 1
ATOM 2896 O O . LEU A 1 387 ? 21.414 5.009 -3.151 1.00 95.31 387 LEU A O 1
ATOM 2900 N N . PRO A 1 388 ? 20.056 4.373 -1.467 1.00 93.62 388 PRO A N 1
ATOM 2901 C CA . PRO A 1 388 ? 20.818 5.072 -0.436 1.00 93.62 388 PRO A CA 1
ATOM 2902 C C . PRO A 1 388 ? 22.113 4.330 -0.108 1.00 93.62 388 PRO A C 1
ATOM 2904 O O . PRO A 1 388 ? 22.154 3.102 -0.154 1.00 93.62 388 PRO A O 1
ATOM 2907 N N . LEU A 1 389 ? 23.174 5.055 0.243 1.00 92.44 389 LEU A N 1
ATOM 2908 C CA . LEU A 1 389 ? 24.395 4.454 0.765 1.00 92.44 389 LEU A CA 1
ATOM 2909 C C . LEU A 1 389 ? 24.228 4.190 2.264 1.00 92.44 389 LEU A C 1
ATOM 2911 O O . LEU A 1 389 ? 24.171 5.112 3.078 1.00 92.44 389 LEU A O 1
ATOM 2915 N N . ILE A 1 390 ? 24.200 2.918 2.640 1.00 92.19 390 ILE A N 1
ATOM 2916 C CA . ILE A 1 390 ? 24.183 2.497 4.037 1.00 92.19 390 ILE A CA 1
ATOM 2917 C C . ILE A 1 390 ? 25.605 2.574 4.576 1.00 92.19 390 ILE A C 1
ATOM 2919 O O . ILE A 1 390 ? 26.530 1.991 4.008 1.00 92.19 390 ILE A O 1
ATOM 2923 N N . ALA A 1 391 ? 25.790 3.325 5.661 1.00 89.31 391 ALA A N 1
ATOM 2924 C CA . ALA A 1 391 ? 27.094 3.493 6.284 1.00 89.31 391 ALA A CA 1
ATOM 2925 C C . ALA A 1 391 ? 27.590 2.174 6.901 1.00 89.31 391 ALA A C 1
ATOM 2927 O O . ALA A 1 391 ? 26.803 1.358 7.378 1.00 89.31 391 ALA A O 1
ATOM 2928 N N . ALA A 1 392 ? 28.911 1.980 6.923 1.00 86.12 392 ALA A N 1
ATOM 2929 C CA . ALA A 1 392 ? 29.534 0.766 7.458 1.00 86.12 392 ALA A CA 1
ATOM 2930 C C . ALA A 1 392 ? 29.208 0.525 8.946 1.00 86.12 392 ALA A C 1
ATOM 2932 O O . ALA A 1 392 ? 29.181 -0.614 9.400 1.00 86.12 392 ALA A O 1
ATOM 2933 N N . ASP A 1 393 ? 28.959 1.599 9.697 1.00 85.44 393 ASP A N 1
ATOM 2934 C CA . ASP A 1 393 ? 28.626 1.595 11.121 1.00 85.44 393 ASP A CA 1
ATOM 2935 C C . ASP A 1 393 ? 27.113 1.604 11.398 1.00 85.44 393 ASP A C 1
ATOM 2937 O O . ASP A 1 393 ? 26.705 1.732 12.549 1.00 85.44 393 ASP A O 1
ATOM 2941 N N . ALA A 1 394 ? 26.268 1.473 10.369 1.00 87.00 394 ALA A N 1
ATOM 2942 C CA . ALA A 1 394 ? 24.819 1.581 10.531 1.00 87.00 394 ALA A CA 1
ATOM 2943 C C . ALA A 1 394 ? 24.183 0.359 11.214 1.00 87.00 394 ALA A C 1
ATOM 2945 O O . ALA A 1 394 ? 23.168 0.505 11.890 1.00 87.00 394 ALA A O 1
ATOM 2946 N N . LEU A 1 395 ? 24.735 -0.844 11.012 1.00 91.50 395 LEU A N 1
ATOM 2947 C CA . LEU A 1 395 ? 24.116 -2.095 11.458 1.00 91.50 395 LEU A CA 1
ATOM 2948 C C . LEU A 1 395 ? 24.550 -2.482 12.883 1.00 91.50 395 LEU A C 1
ATOM 2950 O O . LEU A 1 395 ? 25.741 -2.590 13.174 1.00 91.50 395 LEU A O 1
ATOM 2954 N N . GLN A 1 396 ? 23.581 -2.787 13.744 1.00 93.06 396 GLN A N 1
ATOM 2955 C CA . GLN A 1 396 ? 23.771 -3.240 15.124 1.00 93.06 396 GLN A CA 1
ATOM 2956 C C . GLN A 1 396 ? 23.259 -4.671 15.303 1.00 93.06 396 GLN A C 1
ATOM 2958 O O . GLN A 1 396 ? 22.234 -5.038 14.734 1.00 93.06 396 GLN A O 1
ATOM 2963 N N . VAL A 1 397 ? 23.952 -5.486 16.103 1.00 95.31 397 VAL A N 1
ATOM 2964 C CA . VAL A 1 397 ? 23.552 -6.877 16.388 1.00 95.31 397 VAL A CA 1
ATOM 2965 C C . VAL A 1 397 ? 22.277 -6.901 17.231 1.00 95.31 397 VAL A C 1
ATOM 2967 O O . VAL A 1 397 ? 22.212 -6.244 18.270 1.00 95.31 397 VAL A O 1
ATOM 2970 N N . VAL A 1 398 ? 21.278 -7.680 16.808 1.00 96.75 398 VAL A N 1
ATOM 2971 C CA . VAL A 1 398 ? 20.049 -7.880 17.593 1.00 96.75 398 VAL A CA 1
ATOM 2972 C C . VAL A 1 398 ? 20.259 -8.910 18.705 1.00 96.75 398 VAL A C 1
ATOM 2974 O O . VAL A 1 398 ? 21.168 -9.737 18.651 1.00 96.75 398 VAL A O 1
ATOM 2977 N N . SER A 1 399 ? 19.401 -8.890 19.726 1.00 96.75 399 SER A N 1
ATOM 2978 C CA . SER A 1 399 ? 19.482 -9.813 20.861 1.00 96.75 399 SER A CA 1
ATOM 2979 C C . SER A 1 399 ? 18.349 -10.837 20.837 1.00 96.75 399 SER A C 1
ATOM 2981 O O . SER A 1 399 ? 17.213 -10.531 20.485 1.00 96.75 399 SER A O 1
ATOM 2983 N N . ALA A 1 400 ? 18.654 -12.066 21.254 1.00 96.19 400 ALA A N 1
ATOM 2984 C CA . ALA A 1 400 ? 17.659 -13.122 21.429 1.00 96.19 400 ALA A CA 1
ATOM 2985 C C . ALA A 1 400 ? 16.830 -12.959 22.719 1.00 96.19 400 ALA A C 1
ATOM 2987 O O . ALA A 1 400 ? 15.794 -13.597 22.867 1.00 96.19 400 ALA A O 1
ATOM 2988 N N . THR A 1 401 ? 17.282 -12.142 23.675 1.00 96.62 401 THR A N 1
ATOM 2989 C CA . THR A 1 401 ? 16.706 -12.106 25.034 1.00 96.62 401 THR A CA 1
ATOM 2990 C C . THR A 1 401 ? 16.333 -10.715 25.520 1.00 96.62 401 THR A C 1
ATOM 2992 O O . THR A 1 401 ? 15.637 -10.606 26.526 1.00 96.62 401 THR A O 1
ATOM 2995 N N . GLN A 1 402 ? 16.787 -9.657 24.849 1.00 97.06 402 GLN A N 1
ATOM 2996 C CA . GLN A 1 402 ? 16.488 -8.270 25.206 1.00 97.06 402 GLN A CA 1
ATOM 2997 C C . GLN A 1 402 ? 16.060 -7.472 23.966 1.00 97.06 402 GLN A C 1
ATOM 2999 O O . GLN A 1 402 ? 16.557 -7.755 22.875 1.00 97.06 402 GLN A O 1
ATOM 3004 N N . PRO A 1 403 ? 15.173 -6.473 24.105 1.00 97.19 403 PRO A N 1
ATOM 3005 C CA . PRO A 1 403 ? 14.944 -5.497 23.047 1.00 97.19 403 PRO A CA 1
ATOM 3006 C C . PRO A 1 403 ? 16.235 -4.743 22.701 1.00 97.19 403 PRO A C 1
ATOM 3008 O O . PRO A 1 403 ? 17.043 -4.453 23.586 1.00 97.19 403 PRO A O 1
ATOM 3011 N N . VAL A 1 404 ? 16.413 -4.396 21.427 1.00 97.94 404 VAL A N 1
ATOM 3012 C CA . VAL A 1 404 ? 17.550 -3.596 20.947 1.00 97.94 404 VAL A CA 1
ATOM 3013 C C . VAL A 1 404 ? 17.038 -2.292 20.350 1.00 97.94 404 VAL A C 1
ATOM 3015 O O . VAL A 1 404 ? 16.174 -2.309 19.476 1.00 97.94 404 VAL A O 1
ATOM 3018 N N . ILE A 1 405 ? 17.574 -1.165 20.822 1.00 97.75 405 ILE A N 1
ATOM 3019 C CA . ILE A 1 405 ? 17.294 0.164 20.271 1.00 97.75 405 ILE A CA 1
ATOM 3020 C C . ILE A 1 405 ? 18.341 0.457 19.199 1.00 97.75 405 ILE A C 1
ATOM 3022 O O . ILE A 1 405 ? 19.529 0.547 19.494 1.00 97.75 405 ILE A O 1
ATOM 3026 N N . VAL A 1 406 ? 17.887 0.605 17.961 1.00 96.69 406 VAL A N 1
ATOM 3027 C CA . VAL A 1 406 ? 18.708 0.941 16.800 1.00 96.69 406 VAL A CA 1
ATOM 3028 C C . VAL A 1 406 ? 18.495 2.415 16.474 1.00 96.69 406 VAL A C 1
ATOM 3030 O O . VAL A 1 406 ? 17.381 2.834 16.160 1.00 96.69 406 VAL A O 1
ATOM 3033 N N . GLU A 1 407 ? 19.564 3.199 16.545 1.00 95.31 407 GLU A N 1
ATOM 3034 C CA . GLU A 1 407 ? 19.572 4.638 16.258 1.00 95.31 407 GLU A CA 1
ATOM 3035 C C . GLU A 1 407 ? 20.303 4.930 14.941 1.00 95.31 407 GLU A C 1
ATOM 3037 O O . GLU A 1 407 ? 21.009 4.077 14.396 1.00 95.31 407 GLU A O 1
ATOM 3042 N N . LEU A 1 408 ? 20.152 6.155 14.429 1.00 92.94 408 LEU A N 1
ATOM 3043 C CA . LEU A 1 408 ? 20.949 6.622 13.296 1.00 92.94 408 LEU A CA 1
ATOM 3044 C C . LEU A 1 408 ? 22.443 6.635 13.660 1.00 92.94 408 LEU A C 1
ATOM 3046 O O . LEU A 1 408 ? 22.796 7.101 14.748 1.00 92.94 408 LEU A O 1
ATOM 3050 N N . PRO A 1 409 ? 23.340 6.201 12.755 1.00 89.19 409 PRO A N 1
ATOM 3051 C CA . PRO A 1 409 ? 24.767 6.214 13.037 1.00 89.19 409 PRO A CA 1
ATOM 3052 C C . PRO A 1 409 ? 25.270 7.655 13.240 1.00 89.19 409 PRO A C 1
ATOM 3054 O O . PRO A 1 409 ? 24.741 8.590 12.621 1.00 89.19 409 PRO A O 1
ATOM 3057 N N . PRO A 1 410 ? 26.328 7.870 14.047 1.00 87.62 410 PRO A N 1
ATOM 3058 C CA . PRO A 1 410 ? 26.879 9.204 14.295 1.00 87.62 410 PRO A CA 1
ATOM 3059 C C . PRO A 1 410 ? 27.214 9.969 13.009 1.00 87.62 410 PRO A C 1
ATOM 3061 O O . PRO A 1 410 ? 27.009 11.180 12.928 1.00 87.62 410 PRO A O 1
ATOM 3064 N N . SER A 1 411 ? 27.674 9.253 11.979 1.00 82.56 411 SER A N 1
ATOM 3065 C CA . SER A 1 411 ? 27.962 9.791 10.647 1.00 82.56 411 SER A CA 1
ATOM 3066 C C . SER A 1 411 ? 26.745 10.470 9.996 1.00 82.56 411 SER A C 1
ATOM 3068 O O . SER A 1 411 ? 26.879 11.554 9.424 1.00 82.56 411 SER A O 1
ATOM 3070 N N . ALA A 1 412 ? 25.546 9.896 10.142 1.00 85.62 412 ALA A N 1
ATOM 3071 C CA . ALA A 1 412 ? 24.302 10.463 9.623 1.00 85.62 412 ALA A CA 1
ATOM 3072 C C . ALA A 1 412 ? 23.827 11.680 10.435 1.00 85.62 412 ALA A C 1
ATOM 3074 O O . ALA A 1 412 ? 23.331 12.654 9.860 1.00 85.62 412 ALA A O 1
ATOM 3075 N N . LEU A 1 413 ? 24.018 11.655 11.759 1.00 88.75 413 LEU A N 1
ATOM 3076 C CA . LEU A 1 413 ? 23.616 12.739 12.663 1.00 88.75 413 LEU A CA 1
ATOM 3077 C C . LEU A 1 413 ? 24.487 13.992 12.522 1.00 88.75 413 LEU A C 1
ATOM 3079 O O . LEU A 1 413 ? 23.977 15.099 12.661 1.00 88.75 413 LEU A O 1
ATOM 3083 N N . VAL A 1 414 ? 25.775 13.849 12.194 1.00 85.81 414 VAL A N 1
ATOM 3084 C CA . VAL A 1 414 ? 26.646 15.004 11.897 1.00 85.81 414 VAL A CA 1
ATOM 3085 C C . VAL A 1 414 ? 26.130 15.783 10.685 1.00 85.81 414 VAL A C 1
ATOM 3087 O O . VAL A 1 414 ? 26.133 17.013 10.699 1.00 85.81 414 VAL A O 1
ATOM 3090 N N . ALA A 1 415 ? 25.664 15.079 9.651 1.00 79.69 415 ALA A N 1
ATOM 3091 C CA . ALA A 1 415 ? 25.092 15.705 8.463 1.00 79.69 415 ALA A CA 1
ATOM 3092 C C . ALA A 1 415 ? 23.677 16.257 8.708 1.00 79.69 415 ALA A C 1
ATOM 3094 O O . ALA A 1 415 ? 23.285 17.232 8.069 1.00 79.69 415 ALA A O 1
ATOM 3095 N N . ASN A 1 416 ? 22.920 15.650 9.629 1.00 86.12 416 ASN A N 1
ATOM 3096 C CA . ASN A 1 416 ? 21.523 15.989 9.895 1.00 86.12 416 ASN A CA 1
ATOM 3097 C C . ASN A 1 416 ? 21.198 15.987 11.405 1.00 86.12 416 ASN A C 1
ATOM 3099 O O . ASN A 1 416 ? 20.495 15.089 11.882 1.00 86.12 416 ASN A O 1
ATOM 3103 N N . PRO A 1 417 ? 21.656 16.991 12.177 1.00 89.44 417 PRO A N 1
ATOM 3104 C CA . PRO A 1 417 ? 21.470 17.020 13.632 1.00 89.44 417 PRO A CA 1
ATOM 3105 C C . PRO A 1 417 ? 20.000 17.010 14.078 1.00 89.44 417 PRO A C 1
ATOM 3107 O O . PRO A 1 417 ? 19.677 16.533 15.163 1.00 89.44 417 PRO A O 1
ATOM 3110 N N . GLN A 1 418 ? 19.092 17.506 13.233 1.00 88.62 418 GLN A N 1
ATOM 3111 C CA . GLN A 1 418 ? 17.644 17.509 13.458 1.00 88.62 418 GLN A CA 1
ATOM 3112 C C . GLN A 1 418 ? 17.015 16.107 13.489 1.00 88.62 418 GLN A C 1
ATOM 3114 O O . GLN A 1 418 ? 15.869 15.968 13.903 1.00 88.62 418 GLN A O 1
ATOM 3119 N N . LEU A 1 419 ? 17.747 15.079 13.046 1.00 93.19 419 LEU A N 1
ATOM 3120 C CA . LEU A 1 419 ? 17.303 13.684 13.064 1.00 93.19 419 LEU A CA 1
ATOM 3121 C C . LEU A 1 419 ? 17.689 12.952 14.357 1.00 93.19 419 LEU A C 1
ATOM 3123 O O . LEU A 1 419 ? 17.481 11.746 14.475 1.00 93.19 419 LEU A O 1
ATOM 3127 N N . ALA A 1 420 ? 18.252 13.662 15.337 1.00 93.12 420 ALA A N 1
ATOM 3128 C CA . ALA A 1 420 ? 18.537 13.091 16.643 1.00 93.12 420 ALA A CA 1
ATOM 3129 C C . ALA A 1 420 ? 17.258 12.528 17.291 1.00 93.12 420 ALA A C 1
ATOM 3131 O O . ALA A 1 420 ? 16.231 13.204 17.368 1.00 93.12 420 ALA A O 1
ATOM 3132 N N . GLY A 1 421 ? 17.342 11.289 17.780 1.00 92.62 421 GLY A N 1
ATOM 3133 C CA . GLY A 1 421 ? 16.233 10.585 18.428 1.00 92.62 421 GLY A CA 1
ATOM 3134 C C . GLY A 1 421 ? 15.332 9.774 17.491 1.00 92.62 421 GLY A C 1
ATOM 3135 O O . GLY A 1 421 ? 14.351 9.208 17.971 1.00 92.62 421 GLY A O 1
ATOM 3136 N N . VAL A 1 422 ? 15.648 9.677 16.191 1.00 96.56 422 VAL A N 1
ATOM 3137 C CA . VAL A 1 422 ? 15.100 8.593 15.356 1.00 96.56 422 VAL A CA 1
ATOM 3138 C C . VAL A 1 422 ? 15.578 7.259 15.934 1.00 96.56 422 VAL A C 1
ATOM 3140 O O . VAL A 1 422 ? 16.785 7.053 16.074 1.00 96.56 422 VAL A O 1
ATOM 3143 N N . GLN A 1 423 ? 14.646 6.356 16.233 1.00 96.69 423 GLN A N 1
ATOM 3144 C CA . GLN A 1 423 ? 14.966 5.030 16.763 1.00 96.69 423 GLN A CA 1
ATOM 3145 C C . GLN A 1 423 ? 13.996 3.963 16.251 1.00 96.69 423 GLN A C 1
ATOM 3147 O O . GLN A 1 423 ? 12.804 4.217 16.066 1.00 96.69 423 GLN A O 1
ATOM 3152 N N . LEU A 1 424 ? 14.519 2.752 16.095 1.00 98.19 424 LEU A N 1
ATOM 3153 C CA . LEU A 1 424 ? 13.774 1.515 15.896 1.00 98.19 424 LEU A CA 1
ATOM 3154 C C . LEU A 1 424 ? 14.013 0.611 17.109 1.00 98.19 424 LEU A C 1
ATOM 3156 O O . LEU A 1 424 ? 15.157 0.348 17.463 1.00 98.19 424 LEU A O 1
ATOM 3160 N N . THR A 1 425 ? 12.956 0.113 17.740 1.00 98.25 425 THR A N 1
ATOM 3161 C CA . THR A 1 425 ? 13.062 -0.859 18.836 1.00 98.25 425 THR A CA 1
ATOM 3162 C C . THR A 1 425 ? 12.759 -2.249 18.299 1.00 98.25 425 THR A C 1
ATOM 3164 O O . THR A 1 425 ? 11.603 -2.585 18.047 1.00 98.25 425 THR A O 1
ATOM 3167 N N . VAL A 1 426 ? 13.804 -3.058 18.121 1.00 97.94 426 VAL A N 1
ATOM 3168 C CA . VAL A 1 426 ? 13.690 -4.443 17.656 1.00 97.94 426 VAL A CA 1
ATOM 3169 C C . VAL A 1 426 ? 13.404 -5.351 18.856 1.00 97.94 426 VAL A C 1
ATOM 3171 O O . VAL A 1 426 ? 14.217 -5.394 19.786 1.00 97.94 426 VAL A O 1
ATOM 3174 N N . PRO A 1 427 ? 12.278 -6.084 18.874 1.00 96.75 427 PRO A N 1
ATOM 3175 C CA . PRO A 1 427 ? 11.965 -6.992 19.971 1.00 96.75 427 PRO A CA 1
ATOM 3176 C C . PRO A 1 427 ? 12.943 -8.179 20.033 1.00 96.75 427 PRO A C 1
ATOM 3178 O O . PRO A 1 427 ? 13.542 -8.551 19.017 1.00 96.75 427 PRO A O 1
ATOM 3181 N N . PRO A 1 428 ? 13.118 -8.797 21.215 1.00 96.44 428 PRO A N 1
ATOM 3182 C CA . PRO A 1 428 ? 14.035 -9.915 21.373 1.00 96.44 428 PRO A CA 1
ATOM 3183 C C . PRO A 1 428 ? 13.653 -11.071 20.453 1.00 96.44 428 PRO A C 1
ATOM 3185 O O . PRO A 1 428 ? 12.484 -11.451 20.380 1.00 96.44 428 PRO A O 1
ATOM 3188 N N . ASN A 1 429 ? 14.653 -11.645 19.784 1.00 95.44 429 ASN A N 1
ATOM 3189 C CA . ASN A 1 429 ? 14.499 -12.793 18.889 1.00 95.44 429 ASN A CA 1
ATOM 3190 C C . ASN A 1 429 ? 13.517 -12.561 17.721 1.00 95.44 429 ASN A C 1
ATOM 3192 O O . ASN A 1 429 ? 13.064 -13.531 17.122 1.00 95.44 429 ASN A O 1
ATOM 3196 N N . ALA A 1 430 ? 13.161 -11.311 17.404 1.00 95.56 430 ALA A N 1
ATOM 3197 C CA . ALA A 1 430 ? 12.113 -11.025 16.425 1.00 95.56 430 ALA A CA 1
ATOM 3198 C C . ALA A 1 430 ? 12.591 -11.050 14.973 1.00 95.56 430 ALA A C 1
ATOM 3200 O O . ALA A 1 430 ? 11.788 -11.317 14.092 1.00 95.56 430 ALA A O 1
ATOM 3201 N N . LEU A 1 431 ? 13.865 -10.758 14.709 1.00 96.25 431 LEU A N 1
ATOM 3202 C CA . LEU A 1 431 ? 14.403 -10.720 13.350 1.00 96.25 431 LEU A CA 1
ATOM 3203 C C . LEU A 1 431 ? 14.723 -12.134 12.848 1.00 96.25 431 LEU A C 1
ATOM 3205 O O . LEU A 1 431 ? 15.415 -12.877 13.550 1.00 96.25 431 LEU A O 1
ATOM 3209 N N . PHE A 1 432 ? 14.261 -12.481 11.644 1.00 94.12 432 PHE A N 1
ATOM 3210 C CA . PHE A 1 432 ? 14.521 -13.781 11.026 1.00 94.12 432 PHE A CA 1
ATOM 3211 C C . PHE A 1 432 ? 14.544 -13.733 9.489 1.00 94.12 432 PHE A C 1
ATOM 3213 O O . PHE A 1 432 ? 14.019 -12.806 8.864 1.00 94.12 432 PHE A O 1
ATOM 3220 N N . ASP A 1 433 ? 15.212 -14.709 8.875 1.00 90.25 433 ASP A N 1
ATOM 3221 C CA . ASP A 1 433 ? 15.287 -14.868 7.419 1.00 90.25 433 ASP A CA 1
ATOM 3222 C C . ASP A 1 433 ? 14.207 -15.816 6.859 1.00 90.25 433 ASP A C 1
ATOM 3224 O O . ASP A 1 433 ? 13.447 -16.441 7.596 1.00 90.25 433 ASP A O 1
ATOM 3228 N N . GLU A 1 434 ? 14.133 -15.949 5.534 1.00 84.25 434 GLU A N 1
ATOM 3229 C CA . GLU A 1 434 ? 13.154 -16.824 4.864 1.00 84.25 434 GLU A CA 1
ATOM 3230 C C . GLU A 1 434 ? 13.316 -18.315 5.241 1.00 84.25 434 GLU A C 1
ATOM 3232 O O . GLU A 1 434 ? 12.363 -19.098 5.161 1.00 84.25 434 GLU A O 1
ATOM 3237 N N . LEU A 1 435 ? 14.495 -18.720 5.733 1.00 85.56 435 LEU A N 1
ATOM 3238 C CA . LEU A 1 435 ? 14.775 -20.071 6.229 1.00 85.56 435 LEU A CA 1
ATOM 3239 C C . LEU A 1 435 ? 14.387 -20.258 7.708 1.00 85.56 435 LEU A C 1
ATOM 3241 O O . LEU A 1 435 ? 14.426 -21.383 8.209 1.00 85.56 435 LEU A O 1
ATOM 3245 N N . GLY A 1 436 ? 13.968 -19.191 8.394 1.00 86.69 436 GLY A N 1
ATOM 3246 C CA . GLY A 1 436 ? 13.581 -19.197 9.807 1.00 86.69 436 GLY A CA 1
ATOM 3247 C C . GLY A 1 436 ? 14.762 -19.039 10.761 1.00 86.69 436 GLY A C 1
ATOM 3248 O O . GLY A 1 436 ? 14.607 -19.198 11.973 1.00 86.69 436 GLY A O 1
ATOM 3249 N N . VAL A 1 437 ? 15.956 -18.737 10.246 1.00 92.00 437 VAL A N 1
ATOM 3250 C CA . VAL A 1 437 ? 17.126 -18.470 11.081 1.00 92.00 437 VAL A CA 1
ATOM 3251 C C . VAL A 1 437 ? 16.937 -17.111 11.741 1.00 92.00 437 VAL A C 1
ATOM 3253 O O . VAL A 1 437 ? 16.778 -16.093 11.070 1.00 92.00 437 VAL A O 1
ATOM 3256 N N . ARG A 1 438 ? 16.941 -17.104 13.077 1.00 94.31 438 ARG A N 1
ATOM 3257 C CA . ARG A 1 438 ? 16.728 -15.903 13.892 1.00 94.31 438 ARG A CA 1
ATOM 3258 C C . ARG A 1 438 ? 18.040 -15.214 14.255 1.00 94.31 438 ARG A C 1
ATOM 3260 O O . ARG A 1 438 ? 19.071 -15.864 14.428 1.00 94.31 438 ARG A O 1
ATOM 3267 N N . GLY A 1 439 ? 17.970 -13.901 14.455 1.00 94.94 439 GLY A N 1
ATOM 3268 C CA . GLY A 1 439 ? 19.119 -13.050 14.766 1.00 94.94 439 GLY A CA 1
ATOM 3269 C C . GLY A 1 439 ? 19.615 -12.279 13.544 1.00 94.94 439 GLY A C 1
ATOM 3270 O O . GLY A 1 439 ? 18.903 -12.177 12.555 1.00 94.94 439 GLY A O 1
ATOM 3271 N N . GLY A 1 440 ? 20.817 -11.706 13.632 1.00 94.25 440 GLY A N 1
ATOM 3272 C CA . GLY A 1 440 ? 21.416 -10.865 12.588 1.00 94.25 440 GLY A CA 1
ATOM 3273 C C . GLY A 1 440 ? 21.720 -9.451 13.079 1.00 94.25 440 GLY A C 1
ATOM 3274 O O . GLY A 1 440 ? 21.849 -9.202 14.285 1.00 94.25 440 GLY A O 1
ATOM 3275 N N . ARG A 1 441 ? 21.844 -8.514 12.144 1.00 94.19 441 ARG A N 1
ATOM 3276 C CA . ARG A 1 441 ? 22.053 -7.092 12.414 1.00 94.19 441 ARG A CA 1
ATOM 3277 C C . ARG A 1 441 ? 20.987 -6.241 11.737 1.00 94.19 441 ARG A C 1
ATOM 3279 O O . ARG A 1 441 ? 20.517 -6.581 10.658 1.00 94.19 441 ARG A O 1
ATOM 3286 N N . VAL A 1 442 ? 20.647 -5.114 12.359 1.00 95.38 442 VAL A N 1
ATOM 3287 C CA . VAL A 1 442 ? 19.681 -4.127 11.853 1.00 95.38 442 VAL A CA 1
ATOM 3288 C C . VAL A 1 442 ? 20.271 -2.731 11.978 1.00 95.38 442 VAL A C 1
ATOM 3290 O O . VAL A 1 442 ? 20.907 -2.415 12.979 1.00 95.38 442 VAL A O 1
ATOM 3293 N N . GLY A 1 443 ? 20.045 -1.887 10.981 1.00 93.69 443 GLY A N 1
ATOM 3294 C CA . GLY A 1 443 ? 20.421 -0.480 10.997 1.00 93.69 443 GLY A CA 1
ATOM 3295 C C . GLY A 1 443 ? 19.358 0.398 10.366 1.00 93.69 443 GLY A C 1
ATOM 3296 O O . GLY A 1 443 ? 18.497 -0.083 9.628 1.00 93.69 443 GLY A O 1
ATOM 3297 N N . ILE A 1 444 ? 19.445 1.696 10.645 1.00 94.81 444 ILE A N 1
ATOM 3298 C CA . ILE A 1 444 ? 18.585 2.710 10.040 1.00 94.81 444 ILE A CA 1
ATOM 3299 C C . ILE A 1 444 ? 19.407 3.807 9.367 1.00 94.81 444 ILE A C 1
ATOM 3301 O O . ILE A 1 444 ? 20.458 4.209 9.866 1.00 94.81 444 ILE A O 1
ATOM 3305 N N . ALA A 1 445 ? 18.920 4.312 8.235 1.00 92.69 445 ALA A N 1
ATOM 3306 C CA . ALA A 1 445 ? 19.522 5.437 7.519 1.00 92.69 445 ALA A CA 1
ATOM 3307 C C . ALA A 1 445 ? 18.437 6.389 6.985 1.00 92.69 445 ALA A C 1
ATOM 3309 O O . ALA A 1 445 ? 17.367 5.922 6.593 1.00 92.69 445 ALA A O 1
ATOM 3310 N N . PRO A 1 446 ? 18.669 7.713 6.953 1.00 92.62 446 PRO A N 1
ATOM 3311 C CA . PRO A 1 446 ? 17.706 8.647 6.389 1.00 92.62 446 PRO A CA 1
ATOM 3312 C C . PRO A 1 446 ? 17.758 8.608 4.860 1.00 92.62 446 PRO A C 1
ATOM 3314 O O . PRO A 1 446 ? 18.831 8.505 4.266 1.00 92.62 446 PRO A O 1
ATOM 3317 N N . VAL A 1 447 ? 16.602 8.745 4.219 1.00 92.62 447 VAL A N 1
ATOM 3318 C CA . VAL A 1 447 ? 16.477 8.803 2.761 1.00 92.62 447 VAL A CA 1
ATOM 3319 C C . VAL A 1 447 ? 15.631 10.023 2.385 1.00 92.62 447 VAL A C 1
ATOM 3321 O O . VAL A 1 447 ? 14.553 10.212 2.953 1.00 92.62 447 VAL A O 1
ATOM 3324 N N . PRO A 1 448 ? 16.085 10.877 1.451 1.00 89.56 448 PRO A N 1
ATOM 3325 C CA . PRO A 1 448 ? 15.257 11.964 0.940 1.00 89.56 448 PRO A CA 1
ATOM 3326 C C . PRO A 1 448 ? 13.966 11.423 0.288 1.00 89.56 448 PRO A C 1
ATOM 3328 O O . PRO A 1 448 ? 14.062 10.519 -0.549 1.00 89.56 448 PRO A O 1
ATOM 3331 N N . PRO A 1 449 ? 12.772 11.955 0.627 1.00 90.62 449 PRO A N 1
ATOM 3332 C CA . PRO A 1 449 ? 11.492 11.483 0.082 1.00 90.62 449 PRO A CA 1
ATOM 3333 C C . PRO A 1 449 ? 11.358 11.579 -1.448 1.00 90.62 449 PRO A C 1
ATOM 3335 O O . PRO A 1 449 ? 10.563 10.865 -2.049 1.00 90.62 449 PRO A O 1
ATOM 3338 N N . ASP A 1 450 ? 12.137 12.447 -2.093 1.00 88.38 450 ASP A N 1
ATOM 3339 C CA . ASP A 1 450 ? 12.193 12.632 -3.547 1.00 88.38 450 ASP A CA 1
ATOM 3340 C C . ASP A 1 450 ? 13.246 11.743 -4.237 1.00 88.38 450 ASP A C 1
ATOM 3342 O O . ASP A 1 450 ? 13.379 11.773 -5.459 1.00 88.38 450 ASP A O 1
ATOM 3346 N N . ARG A 1 451 ? 14.004 10.946 -3.470 1.00 91.81 451 ARG A N 1
ATOM 3347 C CA . ARG A 1 451 ? 15.109 10.095 -3.957 1.00 91.81 451 ARG A CA 1
ATOM 3348 C C . ARG A 1 451 ? 14.991 8.669 -3.431 1.00 91.81 451 ARG A C 1
ATOM 3350 O O . ARG A 1 451 ? 15.964 8.068 -2.961 1.00 91.81 451 ARG A O 1
ATOM 3357 N N . LEU A 1 452 ? 13.771 8.155 -3.506 1.00 90.94 452 LEU A N 1
ATOM 3358 C CA . LEU A 1 452 ? 13.396 6.808 -3.104 1.00 90.94 452 LEU A CA 1
ATOM 3359 C C . LEU A 1 452 ? 13.539 5.832 -4.283 1.00 90.94 452 LEU A C 1
ATOM 3361 O O . LEU A 1 452 ? 13.386 6.241 -5.438 1.00 90.94 452 LEU A O 1
ATOM 3365 N N . PRO A 1 453 ? 13.792 4.536 -4.025 1.00 84.75 453 PRO A N 1
ATOM 3366 C CA . PRO A 1 453 ? 13.750 3.530 -5.080 1.00 84.75 453 PRO A CA 1
ATOM 3367 C C . PRO A 1 453 ? 12.350 3.347 -5.673 1.00 84.75 453 PRO A C 1
ATOM 3369 O O . PRO A 1 453 ? 12.257 2.893 -6.814 1.00 84.75 453 PRO A O 1
ATOM 3372 N N . GLU A 1 454 ? 11.307 3.686 -4.908 1.00 86.38 454 GLU A N 1
ATOM 3373 C CA . GLU A 1 454 ? 9.917 3.793 -5.347 1.00 86.38 454 GLU A CA 1
ATOM 3374 C C . GLU A 1 454 ? 9.335 5.141 -4.878 1.00 86.38 454 GLU A C 1
ATOM 3376 O O . GLU A 1 454 ? 9.376 5.421 -3.673 1.00 86.38 454 GLU A O 1
ATOM 3381 N N . PRO A 1 455 ? 8.811 5.990 -5.784 1.00 85.56 455 PRO A N 1
ATOM 3382 C CA . PRO A 1 455 ? 8.224 7.274 -5.414 1.00 85.56 455 PRO A CA 1
ATOM 3383 C C . PRO A 1 455 ? 7.057 7.142 -4.430 1.00 85.56 455 PRO A C 1
ATOM 3385 O O . PRO A 1 455 ? 6.361 6.127 -4.386 1.00 85.56 455 PRO A O 1
ATOM 3388 N N . LEU A 1 456 ? 6.800 8.205 -3.667 1.00 87.75 456 LEU A N 1
ATOM 3389 C CA . LEU A 1 456 ? 5.611 8.265 -2.821 1.00 87.75 456 LEU A CA 1
ATOM 3390 C C . LEU A 1 456 ? 4.328 8.311 -3.675 1.00 87.75 456 LEU A C 1
ATOM 3392 O O . LEU A 1 456 ? 4.305 8.989 -4.709 1.00 87.75 456 LEU A O 1
ATOM 3396 N N . PRO A 1 457 ? 3.235 7.661 -3.229 1.00 84.75 457 PRO A N 1
ATOM 3397 C CA . PRO A 1 457 ? 1.923 7.807 -3.844 1.00 84.75 457 PRO A CA 1
ATOM 3398 C C . PRO A 1 457 ? 1.496 9.280 -3.947 1.00 84.75 457 PRO A C 1
ATOM 3400 O O . PRO A 1 457 ? 1.758 10.061 -3.023 1.00 84.75 457 PRO A O 1
ATOM 3403 N N . PRO A 1 458 ? 0.789 9.683 -5.022 1.00 80.56 458 PRO A N 1
ATOM 3404 C CA . PRO A 1 458 ? 0.293 11.046 -5.163 1.00 80.56 458 PRO A CA 1
ATOM 3405 C C . PRO A 1 458 ? -0.485 11.513 -3.927 1.00 80.56 458 PRO A C 1
ATOM 3407 O O . PRO A 1 458 ? -1.435 10.873 -3.486 1.00 80.56 458 PRO A O 1
ATOM 3410 N N . GLY A 1 459 ? -0.089 12.661 -3.377 1.00 80.44 459 GLY A N 1
ATOM 3411 C CA . GLY A 1 459 ? -0.724 13.257 -2.200 1.00 80.44 459 GLY A CA 1
ATOM 3412 C C . GLY A 1 459 ? 0.035 13.033 -0.891 1.00 80.44 459 GLY A C 1
ATOM 3413 O O . GLY A 1 459 ? -0.072 13.897 -0.014 1.00 80.44 459 GLY A O 1
ATOM 3414 N N . LEU A 1 460 ? 0.855 11.981 -0.794 1.00 83.44 460 LEU A N 1
ATOM 3415 C CA . LEU A 1 460 ? 1.752 11.756 0.340 1.00 83.44 460 LEU A CA 1
ATOM 3416 C C . LEU A 1 460 ? 3.033 12.580 0.187 1.00 83.44 460 LEU A C 1
ATOM 3418 O O . LEU A 1 460 ? 3.593 12.695 -0.899 1.00 83.44 460 LEU A O 1
ATOM 3422 N N . ASP A 1 461 ? 3.460 13.198 1.284 1.00 85.19 461 ASP A N 1
ATOM 3423 C CA . ASP A 1 461 ? 4.645 14.054 1.334 1.00 85.19 461 ASP A CA 1
ATOM 3424 C C . ASP A 1 461 ? 5.272 13.918 2.723 1.00 85.19 461 ASP A C 1
ATOM 3426 O O . ASP A 1 461 ? 4.893 14.607 3.673 1.00 85.19 461 ASP A O 1
ATOM 3430 N N . PHE A 1 462 ? 6.125 12.905 2.877 1.00 91.75 462 PHE A N 1
ATOM 3431 C CA . PHE A 1 462 ? 6.679 12.548 4.179 1.00 91.75 462 PHE A CA 1
ATOM 3432 C C . PHE A 1 462 ? 7.741 13.569 4.609 1.00 91.75 462 PHE A C 1
ATOM 3434 O O . PHE A 1 462 ? 8.643 13.861 3.826 1.00 91.75 462 PHE A O 1
ATOM 3441 N N . PRO A 1 463 ? 7.717 14.066 5.864 1.00 90.38 463 PRO A N 1
ATOM 3442 C CA . PRO A 1 463 ? 8.778 14.937 6.380 1.00 90.38 463 PRO A CA 1
ATOM 3443 C C . PRO A 1 463 ? 10.155 14.258 6.398 1.00 90.38 463 PRO A C 1
ATOM 3445 O O . PRO A 1 463 ? 11.188 14.917 6.289 1.00 90.38 463 PRO A O 1
ATOM 3448 N N . LEU A 1 464 ? 10.167 12.933 6.569 1.00 92.38 464 LEU A N 1
ATOM 3449 C CA . LEU A 1 464 ? 11.351 12.085 6.573 1.00 92.38 464 LEU A CA 1
ATOM 3450 C C . LEU A 1 464 ? 10.971 10.681 6.108 1.00 92.38 464 LEU A C 1
ATOM 3452 O O . LEU A 1 464 ? 9.956 10.140 6.548 1.00 92.38 464 LEU A O 1
ATOM 3456 N N . VAL A 1 465 ? 11.836 10.075 5.297 1.00 95.44 465 VAL A N 1
ATOM 3457 C CA . VAL A 1 465 ? 11.863 8.625 5.101 1.00 95.44 465 VAL A CA 1
ATOM 3458 C C . VAL A 1 465 ? 13.108 8.076 5.776 1.00 95.44 465 VAL A C 1
ATOM 3460 O O . VAL A 1 465 ? 14.192 8.650 5.667 1.00 95.44 465 VAL A O 1
ATOM 3463 N N . ILE A 1 466 ? 12.961 6.966 6.484 1.00 95.56 466 ILE A N 1
ATOM 3464 C CA . ILE A 1 466 ? 14.083 6.135 6.904 1.00 95.56 466 ILE A CA 1
ATOM 3465 C C . ILE A 1 466 ? 14.060 4.851 6.096 1.00 95.56 466 ILE A C 1
ATOM 3467 O O . ILE A 1 466 ? 12.997 4.368 5.708 1.00 95.56 466 ILE A O 1
ATOM 3471 N N . THR A 1 467 ? 15.230 4.274 5.879 1.00 95.12 467 THR A N 1
ATOM 3472 C CA . THR A 1 467 ? 15.332 2.881 5.486 1.00 95.12 467 THR A CA 1
ATOM 3473 C C . THR A 1 467 ? 15.823 2.040 6.655 1.00 95.12 467 THR A C 1
ATOM 3475 O O . THR A 1 467 ? 16.762 2.441 7.341 1.00 95.12 467 THR A O 1
ATOM 3478 N N . VAL A 1 468 ? 15.166 0.905 6.894 1.00 96.25 468 VAL A N 1
ATOM 3479 C CA . VAL A 1 468 ? 15.598 -0.149 7.815 1.00 96.25 468 VAL A CA 1
ATOM 3480 C C . VAL A 1 468 ? 16.296 -1.215 6.983 1.00 96.25 468 VAL A C 1
ATOM 3482 O O . VAL A 1 468 ? 15.707 -1.743 6.046 1.00 96.25 468 VAL A O 1
ATOM 3485 N N . GLN A 1 469 ? 17.544 -1.522 7.315 1.00 93.81 469 GLN A N 1
ATOM 3486 C CA . GLN A 1 469 ? 18.381 -2.460 6.569 1.00 93.81 469 GLN A CA 1
ATOM 3487 C C . GLN A 1 469 ? 18.936 -3.531 7.494 1.00 93.81 469 GLN A C 1
ATOM 3489 O O . GLN A 1 469 ? 19.172 -3.275 8.675 1.00 93.81 469 GLN A O 1
ATOM 3494 N N . THR A 1 470 ? 19.157 -4.722 6.954 1.00 93.00 470 THR A N 1
ATOM 3495 C CA . THR A 1 470 ? 19.649 -5.880 7.706 1.00 93.00 470 THR A CA 1
ATOM 3496 C C . THR A 1 470 ? 20.818 -6.533 6.994 1.00 93.00 470 THR A C 1
ATOM 3498 O O . THR A 1 470 ? 21.106 -6.211 5.844 1.00 93.00 470 THR A O 1
ATOM 3501 N N . ASP A 1 471 ? 21.495 -7.466 7.662 1.00 88.81 471 ASP A N 1
ATOM 3502 C CA . ASP A 1 471 ? 22.562 -8.277 7.070 1.00 88.81 471 ASP A CA 1
ATOM 3503 C C . ASP A 1 471 ? 22.086 -9.565 6.371 1.00 88.81 471 ASP A C 1
ATOM 3505 O O . ASP A 1 471 ? 22.892 -10.453 6.093 1.00 88.81 471 ASP A O 1
ATOM 3509 N N . GLY A 1 472 ? 20.795 -9.658 6.043 1.00 86.94 472 GLY A N 1
ATOM 3510 C CA . GLY A 1 472 ? 20.207 -10.826 5.381 1.00 86.94 472 GLY A CA 1
ATOM 3511 C C . GLY A 1 472 ? 18.752 -11.096 5.771 1.00 86.94 472 GLY A C 1
ATOM 3512 O O . GLY A 1 472 ? 17.933 -11.246 4.871 1.00 86.94 472 GLY A O 1
ATOM 3513 N N . PRO A 1 473 ? 18.406 -11.138 7.070 1.00 91.56 473 PRO A N 1
ATOM 3514 C CA . PRO A 1 473 ? 17.037 -11.368 7.532 1.00 91.56 473 PRO A CA 1
ATOM 3515 C C . PRO A 1 473 ? 16.032 -10.337 7.004 1.00 91.56 473 PRO A C 1
ATOM 3517 O O . PRO A 1 473 ? 16.305 -9.140 7.043 1.00 91.56 473 PRO A O 1
ATOM 3520 N N . GLN A 1 474 ? 14.856 -10.772 6.551 1.00 90.19 474 GLN A N 1
ATOM 3521 C CA . GLN A 1 474 ? 13.884 -9.903 5.864 1.00 90.19 474 GLN A CA 1
ATOM 3522 C C . GLN A 1 474 ? 12.553 -9.753 6.605 1.00 90.19 474 GLN A C 1
ATOM 3524 O O . GLN A 1 474 ? 11.673 -9.042 6.135 1.00 90.19 474 GLN A O 1
ATOM 3529 N N . ASN A 1 475 ? 12.398 -10.371 7.777 1.00 92.25 475 ASN A N 1
ATOM 3530 C CA . ASN A 1 475 ? 11.131 -10.371 8.495 1.00 92.25 475 ASN A CA 1
ATOM 3531 C C . ASN A 1 475 ? 11.311 -10.090 9.990 1.00 92.25 475 ASN A C 1
ATOM 3533 O O . ASN A 1 475 ? 12.281 -10.532 10.613 1.00 92.25 475 ASN A O 1
ATOM 3537 N N . PHE A 1 476 ? 10.344 -9.373 10.569 1.00 94.25 476 PHE A N 1
ATOM 3538 C CA . PHE A 1 476 ? 10.162 -9.272 12.014 1.00 94.25 476 PHE A CA 1
ATOM 3539 C C . PHE A 1 476 ? 8.932 -10.080 12.440 1.00 94.25 476 PHE A C 1
ATOM 3541 O O . PHE A 1 476 ? 7.837 -9.891 11.912 1.00 94.25 476 PHE A O 1
ATOM 3548 N N . ASP A 1 477 ? 9.092 -10.961 13.430 1.00 89.75 477 ASP A N 1
ATOM 3549 C CA . ASP A 1 477 ? 8.019 -11.842 13.912 1.00 89.75 477 ASP A CA 1
ATOM 3550 C C . ASP A 1 477 ? 6.883 -11.076 14.603 1.00 89.75 477 ASP A C 1
ATOM 3552 O O . ASP A 1 477 ? 5.760 -11.562 14.698 1.00 89.75 477 ASP A O 1
ATOM 3556 N N . ARG A 1 478 ? 7.171 -9.851 15.044 1.00 91.31 478 ARG A N 1
ATOM 3557 C CA . ARG A 1 478 ? 6.220 -8.879 15.570 1.00 91.31 478 ARG A CA 1
ATOM 3558 C C . ARG A 1 478 ? 6.677 -7.466 15.199 1.00 91.31 478 ARG A C 1
ATOM 3560 O O . ARG A 1 478 ? 7.866 -7.269 14.941 1.00 91.31 478 ARG A O 1
ATOM 3567 N N . PRO A 1 479 ? 5.776 -6.474 15.204 1.00 93.75 479 PRO A N 1
ATOM 3568 C CA . PRO A 1 479 ? 6.121 -5.118 14.792 1.00 93.75 479 PRO A CA 1
ATOM 3569 C C . PRO A 1 479 ? 7.262 -4.519 15.625 1.00 93.75 479 PRO A C 1
ATOM 3571 O O . PRO A 1 479 ? 7.216 -4.513 16.856 1.00 93.75 479 PRO A O 1
ATOM 3574 N N . ALA A 1 480 ? 8.282 -3.993 14.948 1.00 97.50 480 ALA A N 1
ATOM 3575 C CA . ALA A 1 480 ? 9.352 -3.222 15.562 1.00 97.50 480 ALA A CA 1
ATOM 3576 C C . ALA A 1 480 ? 8.900 -1.764 15.719 1.00 97.50 480 ALA A C 1
ATOM 3578 O O . ALA A 1 480 ? 8.664 -1.065 14.728 1.00 97.50 480 ALA A O 1
ATOM 3579 N N . ALA A 1 481 ? 8.742 -1.312 16.964 1.00 98.00 481 ALA A N 1
ATOM 3580 C CA . ALA A 1 481 ? 8.261 0.035 17.260 1.00 98.00 481 ALA A CA 1
ATOM 3581 C C . ALA A 1 481 ? 9.238 1.089 16.725 1.00 98.00 481 ALA A C 1
ATOM 3583 O O . ALA A 1 481 ? 10.457 0.913 16.800 1.00 98.00 481 ALA A O 1
ATOM 3584 N N . VAL A 1 482 ? 8.717 2.196 16.204 1.00 98.44 482 VAL A N 1
ATOM 3585 C CA . VAL A 1 482 ? 9.525 3.231 15.554 1.00 98.44 482 VAL A CA 1
ATOM 3586 C C . VAL A 1 482 ? 9.152 4.618 16.062 1.00 98.44 482 VAL A C 1
ATOM 3588 O O . VAL A 1 482 ? 7.982 4.935 16.280 1.00 98.44 482 VAL A O 1
ATOM 3591 N N . ARG A 1 483 ? 10.170 5.460 16.239 1.00 98.12 483 ARG A N 1
ATOM 3592 C CA . ARG A 1 483 ? 10.043 6.866 16.623 1.00 98.12 483 ARG A CA 1
ATOM 3593 C C . ARG A 1 483 ? 10.703 7.734 15.565 1.00 98.12 483 ARG A C 1
ATOM 3595 O O . ARG A 1 483 ? 11.861 7.518 15.206 1.00 98.12 483 ARG A O 1
ATOM 3602 N N . PHE A 1 484 ? 9.987 8.767 15.147 1.00 97.62 484 PHE A N 1
ATOM 3603 C CA . PHE A 1 484 ? 10.490 9.823 14.280 1.00 97.62 484 PHE A CA 1
ATOM 3604 C C . PHE A 1 484 ? 10.498 11.163 15.029 1.00 97.62 484 PHE A C 1
ATOM 3606 O O . PHE A 1 484 ? 9.660 11.379 15.905 1.00 97.62 484 PHE A O 1
ATOM 3613 N N . PRO A 1 485 ? 11.394 12.104 14.694 1.00 96.44 485 PRO A N 1
ATOM 3614 C CA . PRO A 1 485 ? 11.244 13.493 15.106 1.00 96.44 485 PRO A CA 1
ATOM 3615 C C . PRO A 1 485 ? 9.962 14.077 14.498 1.00 96.44 485 PRO A C 1
ATOM 3617 O O . PRO A 1 485 ? 9.648 13.824 13.332 1.00 96.44 485 PRO A O 1
ATOM 3620 N N . ASN A 1 486 ? 9.244 14.896 15.270 1.00 95.19 486 ASN A N 1
ATOM 3621 C CA . ASN A 1 486 ? 8.073 15.648 14.810 1.00 95.19 486 ASN A CA 1
ATOM 3622 C C . ASN A 1 486 ? 8.522 16.840 13.949 1.00 95.19 486 ASN A C 1
ATOM 3624 O O . ASN A 1 486 ? 8.448 18.000 14.355 1.00 95.19 486 ASN A O 1
ATOM 3628 N N . LEU A 1 487 ? 9.093 16.533 12.783 1.00 93.06 487 LEU A N 1
ATOM 3629 C CA . LEU A 1 487 ? 9.558 17.521 11.818 1.00 93.06 487 LEU A CA 1
ATOM 3630 C C . LEU A 1 487 ? 8.374 18.279 11.199 1.00 93.06 487 LEU A C 1
ATOM 3632 O O . LEU A 1 487 ? 7.276 17.729 11.099 1.00 93.06 487 LEU A O 1
ATOM 3636 N N . PRO A 1 488 ? 8.585 19.531 10.756 1.00 90.56 488 PRO A N 1
ATOM 3637 C CA . PRO A 1 488 ? 7.554 20.285 10.061 1.00 90.56 488 PRO A CA 1
ATOM 3638 C C . PRO A 1 488 ? 7.070 19.559 8.805 1.00 90.56 488 PRO A C 1
ATOM 3640 O O . PRO A 1 488 ? 7.878 19.110 7.993 1.00 90.56 488 PRO A O 1
ATOM 3643 N N . ASP A 1 489 ? 5.755 19.506 8.621 1.00 86.06 489 ASP A N 1
ATOM 3644 C CA . ASP A 1 489 ? 5.141 18.990 7.401 1.00 86.06 489 ASP A CA 1
ATOM 3645 C C . ASP A 1 489 ? 5.639 19.793 6.174 1.00 86.06 489 ASP A C 1
ATOM 3647 O O . ASP A 1 489 ? 5.623 21.032 6.217 1.00 86.06 489 ASP A O 1
ATOM 3651 N N . PRO A 1 490 ? 6.088 19.140 5.081 1.00 85.62 490 PRO A N 1
ATOM 3652 C CA . PRO A 1 490 ? 6.715 19.828 3.947 1.00 85.62 490 PRO A CA 1
ATOM 3653 C C . PRO A 1 490 ? 5.823 20.868 3.253 1.00 85.62 490 PRO A C 1
ATOM 3655 O O . PRO A 1 490 ? 6.326 21.827 2.657 1.00 85.62 490 PRO A O 1
ATOM 3658 N N . LYS A 1 491 ? 4.493 20.722 3.336 1.00 82.94 491 LYS A N 1
ATOM 3659 C CA . LYS A 1 491 ? 3.527 21.608 2.668 1.00 82.94 491 LYS A CA 1
ATOM 3660 C C . LYS A 1 491 ? 3.158 22.813 3.529 1.00 82.94 491 LYS A C 1
ATOM 3662 O O . LYS A 1 491 ? 3.118 23.944 3.032 1.00 82.94 491 LYS A O 1
ATOM 3667 N N . SER A 1 492 ? 2.864 22.580 4.802 1.00 82.50 492 SER A N 1
ATOM 3668 C CA . SER A 1 492 ? 2.395 23.584 5.762 1.00 82.50 492 SER A CA 1
ATOM 3669 C C . SER A 1 492 ? 3.541 24.291 6.494 1.00 82.50 492 SER A C 1
ATOM 3671 O O . SER A 1 492 ? 3.412 25.467 6.850 1.00 82.50 492 SER A O 1
ATOM 3673 N N . GLY A 1 493 ? 4.669 23.603 6.690 1.00 87.19 493 GLY A N 1
ATOM 3674 C CA . GLY A 1 493 ? 5.788 24.038 7.523 1.00 87.19 493 GLY A CA 1
ATOM 3675 C C . GLY A 1 493 ? 5.486 24.013 9.025 1.00 87.19 493 GLY A C 1
ATOM 3676 O O . GLY A 1 493 ? 6.190 24.679 9.784 1.00 87.19 493 GLY A O 1
ATOM 3677 N N . LEU A 1 494 ? 4.438 23.304 9.457 1.00 86.12 494 LEU A N 1
ATOM 3678 C CA . LEU A 1 494 ? 4.036 23.185 10.859 1.00 86.12 494 LEU A CA 1
ATOM 3679 C C . LEU A 1 494 ? 4.309 21.776 11.386 1.00 86.12 494 LEU A C 1
ATOM 3681 O O . LEU A 1 494 ? 4.156 20.795 10.665 1.00 86.12 494 LEU A O 1
ATOM 3685 N N . THR A 1 495 ? 4.689 21.684 12.656 1.00 90.69 495 THR A N 1
ATOM 3686 C CA . THR A 1 495 ? 4.748 20.416 13.390 1.00 90.69 495 THR A CA 1
ATOM 3687 C C . THR A 1 495 ? 3.366 20.067 13.938 1.00 90.69 495 THR A C 1
ATOM 3689 O O . THR A 1 495 ? 2.520 20.949 14.137 1.00 90.69 495 THR A O 1
ATOM 3692 N N . LEU A 1 496 ? 3.135 18.789 14.229 1.00 89.81 496 LEU A N 1
ATOM 3693 C CA . LEU A 1 496 ? 1.909 18.359 14.897 1.00 89.81 496 LEU A CA 1
ATOM 3694 C C . LEU A 1 496 ? 1.908 18.777 16.378 1.00 89.81 496 LEU A C 1
ATOM 3696 O O . LEU A 1 496 ? 2.969 18.947 16.983 1.00 89.81 496 LEU A O 1
ATOM 3700 N N . ALA A 1 497 ? 0.723 18.970 16.961 1.00 91.50 497 ALA A N 1
ATOM 3701 C CA . ALA A 1 497 ? 0.581 19.265 18.389 1.00 91.50 497 ALA A CA 1
ATOM 3702 C C . ALA A 1 497 ? 0.834 18.005 19.246 1.00 91.50 497 ALA A C 1
ATOM 3704 O O . ALA A 1 497 ? 0.608 16.901 18.751 1.00 91.50 497 ALA A O 1
ATOM 3705 N N . PRO A 1 498 ? 1.259 18.141 20.518 1.00 93.81 498 PRO A N 1
ATOM 3706 C CA . PRO A 1 498 ? 1.327 17.012 21.447 1.00 93.81 498 PRO A CA 1
ATOM 3707 C C . PRO A 1 498 ? 0.017 16.215 21.491 1.00 93.81 498 PRO A C 1
ATOM 3709 O O . PRO A 1 498 ? -1.058 16.814 21.494 1.00 93.81 498 PRO A O 1
ATOM 3712 N N . GLY A 1 499 ? 0.106 14.884 21.503 1.00 88.38 499 GLY A N 1
ATOM 3713 C CA . GLY A 1 499 ? -1.051 13.982 21.492 1.00 88.38 499 GLY A CA 1
ATOM 3714 C C . GLY A 1 499 ? -1.772 13.852 20.145 1.00 88.38 499 GLY A C 1
ATOM 3715 O O . GLY A 1 499 ? -2.660 13.014 20.018 1.00 88.38 499 GLY A O 1
ATOM 3716 N N . ALA A 1 500 ? -1.403 14.631 19.121 1.00 89.25 500 ALA A N 1
ATOM 3717 C CA . ALA A 1 500 ? -2.033 14.515 17.810 1.00 89.25 500 ALA A CA 1
ATOM 3718 C C . ALA A 1 500 ? -1.738 13.154 17.160 1.00 89.25 500 ALA A C 1
ATOM 3720 O O . ALA A 1 500 ? -0.642 12.601 17.297 1.00 89.25 500 ALA A O 1
ATOM 3721 N N . LYS A 1 501 ? -2.714 12.647 16.402 1.00 89.31 501 LYS A N 1
ATOM 3722 C CA . LYS A 1 501 ? -2.587 11.405 15.640 1.00 89.31 501 LYS A CA 1
ATOM 3723 C C . LYS A 1 501 ? -1.898 11.619 14.290 1.00 89.31 501 LYS A C 1
ATOM 3725 O O . LYS A 1 501 ? -1.996 12.665 13.636 1.00 89.31 501 LYS A O 1
ATOM 3730 N N . SER A 1 502 ? -1.181 10.586 13.883 1.00 90.69 502 SER A N 1
ATOM 3731 C CA . SER A 1 502 ? -0.449 10.460 12.631 1.00 90.69 502 SER A CA 1
ATOM 3732 C C . SER A 1 502 ? -0.507 9.001 12.167 1.00 90.69 502 SER A C 1
ATOM 3734 O O . SER A 1 502 ? -1.134 8.157 12.805 1.00 90.69 502 SER A O 1
ATOM 3736 N N . SER A 1 503 ? 0.127 8.696 11.042 1.00 91.75 503 SER A N 1
ATOM 3737 C CA . SER A 1 503 ? 0.146 7.358 10.459 1.00 91.75 503 SER A CA 1
ATOM 3738 C C . SER A 1 503 ? 1.553 6.935 10.062 1.00 91.75 503 SER A C 1
ATOM 3740 O O . SER A 1 503 ? 2.289 7.730 9.475 1.00 91.75 503 SER A O 1
ATOM 3742 N N . LEU A 1 504 ? 1.903 5.683 10.360 1.00 95.19 504 LEU A N 1
ATOM 3743 C CA . LEU A 1 504 ? 3.111 5.015 9.890 1.00 95.19 504 LEU A CA 1
ATOM 3744 C C . LEU A 1 504 ? 2.833 4.434 8.509 1.00 95.19 504 LEU A C 1
ATOM 3746 O O . LEU A 1 504 ? 1.894 3.662 8.337 1.00 95.19 504 LEU A O 1
ATOM 3750 N N . TRP A 1 505 ? 3.686 4.748 7.546 1.00 94.62 505 TRP A N 1
ATOM 3751 C CA . TRP A 1 505 ? 3.642 4.192 6.201 1.00 94.62 505 TRP A CA 1
ATOM 3752 C C . TRP A 1 505 ? 4.896 3.375 5.945 1.00 94.62 505 TRP A C 1
ATOM 3754 O O . TRP A 1 505 ? 5.999 3.792 6.300 1.00 94.62 505 TRP A O 1
ATOM 3764 N N . SER A 1 506 ? 4.728 2.212 5.327 1.00 93.88 506 SER A N 1
ATOM 3765 C CA . SER A 1 506 ? 5.825 1.314 4.971 1.00 93.88 506 SER A CA 1
ATOM 3766 C C . SER A 1 506 ? 5.726 0.936 3.505 1.00 93.88 506 SER A C 1
ATOM 3768 O O . SER A 1 506 ? 4.636 0.668 3.006 1.00 93.88 506 SER A O 1
ATOM 3770 N N . PHE A 1 507 ? 6.858 0.900 2.815 1.00 91.31 507 PHE A N 1
ATOM 3771 C CA . PHE A 1 507 ? 6.932 0.263 1.515 1.00 91.31 507 PHE A CA 1
ATOM 3772 C C . PHE A 1 507 ? 6.954 -1.250 1.717 1.00 91.31 507 PHE A C 1
ATOM 3774 O O . PHE A 1 507 ? 7.906 -1.803 2.267 1.00 91.31 507 PHE A O 1
ATOM 3781 N N . ASN A 1 508 ? 5.875 -1.900 1.307 1.00 86.56 508 ASN A N 1
ATOM 3782 C CA . ASN A 1 508 ? 5.721 -3.337 1.352 1.00 86.56 508 ASN A CA 1
ATOM 3783 C C . ASN A 1 508 ? 6.398 -3.926 0.104 1.00 86.56 508 ASN A C 1
ATOM 3785 O O . ASN A 1 508 ? 5.863 -3.837 -1.001 1.00 86.56 508 ASN A O 1
ATOM 3789 N N . HIS A 1 509 ? 7.593 -4.501 0.271 1.00 81.56 509 HIS A N 1
ATOM 3790 C CA . HIS A 1 509 ? 8.388 -5.103 -0.817 1.00 81.56 509 HIS A CA 1
ATOM 3791 C C . HIS A 1 509 ? 7.707 -6.291 -1.490 1.00 81.56 509 HIS A C 1
ATOM 3793 O O . HIS A 1 509 ? 7.938 -6.590 -2.660 1.00 81.56 509 HIS A O 1
ATOM 3799 N N . ASP A 1 510 ? 6.843 -6.918 -0.721 1.00 72.31 510 ASP A N 1
ATOM 3800 C CA . ASP A 1 510 ? 6.101 -8.123 -1.002 1.00 72.31 510 ASP A CA 1
ATOM 3801 C C . ASP A 1 510 ? 4.900 -7.837 -1.933 1.00 72.31 510 ASP A C 1
ATOM 3803 O O . ASP A 1 510 ? 4.533 -8.660 -2.775 1.00 72.31 510 ASP A O 1
ATOM 3807 N N . VAL A 1 511 ? 4.331 -6.629 -1.836 1.00 77.88 511 VAL A N 1
ATOM 3808 C CA . VAL A 1 511 ? 3.274 -6.090 -2.722 1.00 77.88 511 VAL A CA 1
ATOM 3809 C C . VAL A 1 511 ? 3.850 -5.132 -3.780 1.00 77.88 511 VAL A C 1
ATOM 3811 O O . VAL A 1 511 ? 3.265 -4.912 -4.843 1.00 77.88 511 VAL A O 1
ATOM 3814 N N . GLY A 1 512 ? 5.031 -4.568 -3.522 1.00 79.94 512 GLY A N 1
ATOM 3815 C CA . GLY A 1 512 ? 5.657 -3.542 -4.351 1.00 79.94 512 GLY A CA 1
ATOM 3816 C C . GLY A 1 512 ? 4.953 -2.184 -4.262 1.00 79.94 512 GLY A C 1
ATOM 3817 O O . GLY A 1 512 ? 4.948 -1.450 -5.248 1.00 79.94 512 GLY A O 1
ATOM 3818 N N . ALA A 1 513 ? 4.341 -1.862 -3.117 1.00 84.44 513 ALA A N 1
ATOM 3819 C CA . ALA A 1 513 ? 3.560 -0.641 -2.914 1.00 84.44 513 ALA A CA 1
ATOM 3820 C C . ALA A 1 513 ? 3.737 -0.051 -1.505 1.00 84.44 513 ALA A C 1
ATOM 3822 O O . ALA A 1 513 ? 4.134 -0.732 -0.564 1.00 84.44 513 ALA A O 1
ATOM 3823 N N . TRP A 1 514 ? 3.427 1.238 -1.358 1.00 87.88 514 TRP A N 1
ATOM 3824 C CA . TRP A 1 514 ? 3.353 1.904 -0.056 1.00 87.88 514 TRP A CA 1
ATOM 3825 C C . TRP A 1 514 ? 2.015 1.620 0.624 1.00 87.88 514 TRP A C 1
ATOM 3827 O O . TRP A 1 514 ? 0.962 1.849 0.033 1.00 87.88 514 TRP A O 1
ATOM 3837 N N . GLU A 1 515 ? 2.061 1.202 1.886 1.00 87.56 515 GLU A N 1
ATOM 3838 C CA . GLU A 1 515 ? 0.887 0.830 2.673 1.00 87.56 515 GLU A CA 1
ATOM 3839 C C . GLU A 1 515 ? 0.880 1.513 4.041 1.00 87.56 515 GLU A C 1
ATOM 3841 O O . GLU A 1 515 ? 1.927 1.815 4.628 1.00 87.56 515 GLU A O 1
ATOM 3846 N N . LEU A 1 516 ? -0.326 1.734 4.564 1.00 88.25 516 LEU A N 1
ATOM 3847 C CA . LEU A 1 516 ? -0.544 2.172 5.935 1.00 88.25 516 LEU A CA 1
ATOM 3848 C C . LEU A 1 516 ? -0.205 1.016 6.887 1.00 88.25 516 LEU A C 1
ATOM 3850 O O . LEU A 1 516 ? -0.898 0.005 6.921 1.00 88.25 516 LEU A O 1
ATOM 3854 N N . ALA A 1 517 ? 0.849 1.174 7.682 1.00 86.75 517 ALA A N 1
ATOM 3855 C CA . ALA A 1 517 ? 1.291 0.166 8.646 1.00 86.75 517 ALA A CA 1
ATOM 3856 C C . ALA A 1 517 ? 0.593 0.286 10.013 1.00 86.75 517 ALA A C 1
ATOM 3858 O O . ALA A 1 517 ? 0.584 -0.682 10.779 1.00 86.75 517 ALA A O 1
ATOM 3859 N N . GLY A 1 518 ? 0.016 1.455 10.318 1.00 87.31 518 GLY A N 1
ATOM 3860 C CA . GLY A 1 518 ? -0.826 1.684 11.494 1.00 87.31 518 GLY A CA 1
ATOM 3861 C C . GLY A 1 518 ? -0.718 3.103 12.070 1.00 87.31 518 GLY A C 1
ATOM 3862 O O . GLY A 1 518 ? 0.007 3.942 11.525 1.00 87.31 518 GLY A O 1
ATOM 3863 N N . PRO A 1 519 ? -1.450 3.394 13.157 1.00 89.12 519 PRO A N 1
ATOM 3864 C CA . PRO A 1 519 ? -1.464 4.709 13.787 1.00 89.12 519 PRO A CA 1
ATOM 3865 C C . PRO A 1 519 ? -0.163 5.043 14.527 1.00 89.12 519 PRO A C 1
ATOM 3867 O O . PRO A 1 519 ? 0.599 4.179 14.971 1.00 89.12 519 PRO A O 1
ATOM 3870 N N . MET A 1 520 ? 0.074 6.343 14.656 1.00 94.94 520 MET A N 1
ATOM 3871 C CA . MET A 1 520 ? 1.151 6.924 15.443 1.00 94.94 520 MET A CA 1
ATOM 3872 C C . MET A 1 520 ? 0.630 8.101 16.270 1.00 94.94 520 MET A C 1
ATOM 3874 O O . MET A 1 520 ? -0.292 8.802 15.844 1.00 94.94 520 MET A O 1
ATOM 3878 N N . THR A 1 521 ? 1.278 8.390 17.394 1.00 93.94 521 THR A N 1
ATOM 3879 C CA . THR A 1 521 ? 0.915 9.485 18.300 1.00 93.94 521 THR A CA 1
ATOM 3880 C C . THR A 1 521 ? 2.107 10.400 18.556 1.00 93.94 521 THR A C 1
ATOM 3882 O O . THR A 1 521 ? 3.239 9.956 18.753 1.00 93.94 521 THR A O 1
ATOM 3885 N N . VAL A 1 522 ? 1.858 11.711 18.551 1.00 96.56 522 VAL A N 1
ATOM 3886 C CA . VAL A 1 522 ? 2.860 12.706 18.943 1.00 96.56 522 VAL A CA 1
ATOM 3887 C C . VAL A 1 522 ? 3.066 12.653 20.455 1.00 96.56 522 VAL A C 1
ATOM 3889 O O . VAL A 1 522 ? 2.103 12.737 21.219 1.00 96.56 522 VAL A O 1
ATOM 3892 N N . THR A 1 523 ? 4.319 12.582 20.899 1.00 94.25 523 THR A N 1
ATOM 3893 C CA . THR A 1 523 ? 4.676 12.542 22.323 1.00 94.25 523 THR A CA 1
ATOM 3894 C C . THR A 1 523 ? 4.141 13.755 23.089 1.00 94.25 523 THR A C 1
ATOM 3896 O O . THR A 1 523 ? 3.928 14.831 22.528 1.00 94.25 523 THR A O 1
ATOM 3899 N N . ALA A 1 524 ? 3.949 13.610 24.404 1.00 93.25 524 ALA A N 1
ATOM 3900 C CA . ALA A 1 524 ? 3.399 14.667 25.262 1.00 93.25 524 ALA A CA 1
ATOM 3901 C C . ALA A 1 524 ? 4.234 15.966 25.267 1.00 93.25 524 ALA A C 1
ATOM 3903 O O . ALA A 1 524 ? 3.705 17.050 25.497 1.00 93.25 524 ALA A O 1
ATOM 3904 N N . ASP A 1 525 ? 5.535 15.873 24.984 1.00 94.19 525 ASP A N 1
ATOM 3905 C CA . ASP A 1 525 ? 6.430 17.025 24.831 1.00 94.19 525 ASP A CA 1
ATOM 3906 C C . ASP A 1 525 ? 6.422 17.631 23.412 1.00 94.19 525 ASP A C 1
ATOM 3908 O O . ASP A 1 525 ? 7.095 18.630 23.159 1.00 94.19 525 ASP A O 1
ATOM 3912 N N . GLY A 1 526 ? 5.672 17.040 22.477 1.00 94.88 526 GLY A N 1
ATOM 3913 C CA . GLY A 1 526 ? 5.549 17.481 21.090 1.00 94.88 526 GLY A CA 1
ATOM 3914 C C . GLY A 1 526 ? 6.772 17.204 20.217 1.00 94.88 526 GLY A C 1
ATOM 3915 O O . GLY A 1 526 ? 6.810 17.677 19.080 1.00 94.88 526 GLY A O 1
ATOM 3916 N N . ARG A 1 527 ? 7.791 16.497 20.720 1.00 95.69 527 ARG A N 1
ATOM 3917 C CA . ARG A 1 527 ? 9.092 16.374 20.041 1.00 95.69 527 ARG A CA 1
ATOM 3918 C C . ARG A 1 527 ? 9.166 15.224 19.050 1.00 95.69 527 ARG A C 1
ATOM 3920 O O . ARG A 1 527 ? 9.920 15.319 18.080 1.00 95.69 527 ARG A O 1
ATOM 3927 N N . PHE A 1 528 ? 8.408 14.160 19.277 1.00 97.75 528 PHE A N 1
ATOM 3928 C CA . PHE A 1 528 ? 8.483 12.939 18.489 1.00 97.75 528 PHE A CA 1
ATOM 3929 C C . PHE A 1 528 ? 7.103 12.460 18.058 1.00 97.75 528 PHE A C 1
ATOM 3931 O O . PHE A 1 528 ? 6.094 12.831 18.649 1.00 97.75 528 PHE A O 1
ATOM 3938 N N . VAL A 1 529 ? 7.085 11.629 17.023 1.00 97.12 529 VAL A N 1
ATOM 3939 C CA . VAL A 1 529 ? 5.926 10.874 16.551 1.00 97.12 529 VAL A CA 1
ATOM 3940 C C . VAL A 1 529 ? 6.285 9.399 16.689 1.00 97.12 529 VAL A C 1
ATOM 3942 O O . VAL A 1 529 ? 7.258 8.943 16.084 1.00 97.12 529 VAL A O 1
ATOM 3945 N N . GLU A 1 530 ? 5.548 8.669 17.517 1.00 97.81 530 GLU A N 1
ATOM 3946 C CA . GLU A 1 530 ? 5.823 7.270 17.860 1.00 97.81 530 GLU A CA 1
ATOM 3947 C C . GLU A 1 530 ? 4.716 6.362 17.352 1.00 97.81 530 GLU A C 1
ATOM 3949 O O . GLU A 1 530 ? 3.549 6.738 17.392 1.00 97.81 530 GLU A O 1
ATOM 3954 N N . SER A 1 531 ? 5.070 5.172 16.873 1.00 96.88 531 SER A N 1
ATOM 3955 C CA . SER A 1 531 ? 4.078 4.130 16.607 1.00 96.88 531 SER A CA 1
ATOM 3956 C C . SER A 1 531 ? 3.314 3.781 17.881 1.00 96.88 531 SER A C 1
ATOM 3958 O O . SER A 1 531 ? 3.930 3.597 18.934 1.00 96.88 531 SER A O 1
ATOM 3960 N N . ASP A 1 532 ? 1.991 3.661 17.771 1.00 94.19 532 ASP A N 1
ATOM 3961 C CA . ASP A 1 532 ? 1.132 3.286 18.896 1.00 94.19 532 ASP A CA 1
ATOM 3962 C C . ASP A 1 532 ? 1.466 1.854 19.387 1.00 94.19 532 ASP A C 1
ATOM 3964 O O . ASP A 1 532 ? 2.088 1.071 18.658 1.00 94.19 532 ASP A O 1
ATOM 3968 N N . PRO A 1 533 ? 1.101 1.472 20.627 1.00 89.69 533 PRO A N 1
ATOM 3969 C CA . PRO A 1 533 ? 1.371 0.131 21.145 1.00 89.69 533 PRO A CA 1
ATOM 3970 C C . PRO A 1 533 ? 0.878 -0.980 20.204 1.00 89.69 533 PRO A C 1
ATOM 3972 O O . PRO A 1 533 ? -0.254 -0.957 19.735 1.00 89.69 533 PRO A O 1
ATOM 3975 N N . GLY A 1 534 ? 1.739 -1.959 19.912 1.00 85.25 534 GLY A N 1
ATOM 3976 C CA . GLY A 1 534 ? 1.433 -3.047 18.971 1.00 85.25 534 GLY A CA 1
ATOM 3977 C C . GLY A 1 534 ? 1.561 -2.679 17.485 1.00 85.25 534 GLY A C 1
ATOM 3978 O O . GLY A 1 534 ? 1.464 -3.563 16.633 1.00 85.25 534 GLY A O 1
ATOM 3979 N N . VAL A 1 535 ? 1.838 -1.414 17.158 1.00 90.75 535 VAL A N 1
ATOM 3980 C CA . VAL A 1 535 ? 2.112 -0.925 15.800 1.00 90.75 535 VAL A CA 1
ATOM 3981 C C . VAL A 1 535 ? 3.618 -0.782 15.592 1.00 90.75 535 VAL A C 1
ATOM 3983 O O . VAL A 1 535 ? 4.372 -0.460 16.509 1.00 90.75 535 VAL A O 1
ATOM 3986 N N . GLY A 1 536 ? 4.081 -1.012 14.366 1.00 94.50 536 GLY A N 1
ATOM 3987 C CA . GLY A 1 536 ? 5.489 -0.865 14.028 1.00 94.50 536 GLY A CA 1
ATOM 3988 C C . GLY A 1 536 ? 5.839 -1.418 12.654 1.00 94.50 536 GLY A C 1
ATOM 3989 O O . GLY A 1 536 ? 4.977 -1.832 11.877 1.00 94.50 536 GLY A O 1
ATOM 3990 N N . ILE A 1 537 ? 7.135 -1.433 12.376 1.00 96.62 537 ILE A N 1
ATOM 3991 C CA . ILE A 1 537 ? 7.721 -1.924 11.132 1.00 96.62 537 ILE A CA 1
ATOM 3992 C C . ILE A 1 537 ? 7.752 -3.455 11.154 1.00 96.62 537 ILE A C 1
ATOM 3994 O O . ILE A 1 537 ? 8.232 -4.058 12.111 1.00 96.62 537 ILE A O 1
ATOM 3998 N N . ARG A 1 538 ? 7.215 -4.090 10.107 1.00 91.69 538 ARG A N 1
ATOM 3999 C CA . ARG A 1 538 ? 7.052 -5.557 10.027 1.00 91.69 538 ARG A CA 1
ATOM 4000 C C . ARG A 1 538 ? 8.118 -6.241 9.171 1.00 91.69 538 ARG A C 1
ATOM 4002 O O . ARG A 1 538 ? 8.436 -7.399 9.407 1.00 91.69 538 ARG A O 1
ATOM 4009 N N . GLN A 1 539 ? 8.691 -5.508 8.225 1.00 92.00 539 GLN A N 1
ATOM 4010 C CA . GLN A 1 539 ? 9.766 -5.951 7.343 1.00 92.00 539 GLN A CA 1
ATOM 4011 C C . GLN A 1 539 ? 10.767 -4.797 7.181 1.00 92.00 539 GLN A C 1
ATOM 4013 O O . GLN A 1 539 ? 10.342 -3.637 7.213 1.00 92.00 539 GLN A O 1
ATOM 4018 N N . PRO A 1 540 ? 12.076 -5.072 7.036 1.00 93.12 540 PRO A N 1
ATOM 4019 C CA . PRO A 1 540 ? 13.050 -4.077 6.602 1.00 93.12 540 PRO A CA 1
ATOM 4020 C C . PRO A 1 540 ? 12.632 -3.461 5.262 1.00 93.12 540 PRO A C 1
ATOM 4022 O O . PRO A 1 540 ? 11.977 -4.112 4.450 1.00 93.12 540 PRO A O 1
ATOM 4025 N N . GLY A 1 541 ? 13.005 -2.210 5.021 1.00 94.12 541 GLY A N 1
ATOM 4026 C CA . GLY A 1 541 ? 12.535 -1.480 3.849 1.00 94.12 541 GLY A CA 1
ATOM 4027 C C . GLY A 1 541 ? 12.551 0.024 4.047 1.00 94.12 541 GLY A C 1
ATOM 4028 O O . GLY A 1 541 ? 13.455 0.559 4.688 1.00 94.12 541 GLY A O 1
ATOM 4029 N N . TRP A 1 542 ? 11.579 0.722 3.463 1.00 95.19 542 TRP A N 1
ATOM 4030 C CA . TRP A 1 542 ? 11.446 2.179 3.533 1.00 95.19 542 TRP A CA 1
ATOM 4031 C C . TRP A 1 542 ? 10.191 2.559 4.307 1.00 95.19 542 TRP A C 1
ATOM 4033 O O . TRP A 1 542 ? 9.114 2.024 4.056 1.00 95.19 542 TRP A O 1
ATOM 4043 N N . HIS A 1 543 ? 10.328 3.499 5.240 1.00 96.75 543 HIS A N 1
ATOM 4044 C CA . HIS A 1 543 ? 9.267 3.856 6.174 1.00 96.75 543 HIS A CA 1
ATOM 4045 C C . HIS A 1 543 ? 9.240 5.358 6.413 1.00 96.75 543 HIS A C 1
ATOM 4047 O O . HIS A 1 543 ? 10.282 6.008 6.521 1.00 96.75 543 HIS A O 1
ATOM 4053 N N . GLY A 1 544 ? 8.044 5.909 6.530 1.00 95.38 544 GLY A N 1
ATOM 4054 C CA . GLY A 1 544 ? 7.829 7.316 6.828 1.00 95.38 544 GLY A CA 1
ATOM 4055 C C . GLY A 1 544 ? 6.556 7.503 7.629 1.00 95.38 544 GLY A C 1
ATOM 4056 O O . GLY A 1 544 ? 5.848 6.545 7.935 1.00 95.38 544 GLY A O 1
ATOM 4057 N N . TRP A 1 545 ? 6.257 8.748 7.966 1.00 92.62 545 TRP A N 1
ATOM 4058 C CA . TRP A 1 545 ? 5.016 9.086 8.641 1.00 92.62 545 TRP A CA 1
ATOM 4059 C C . TRP A 1 545 ? 4.325 10.253 7.956 1.00 92.62 545 TRP A C 1
ATOM 4061 O O . TRP A 1 545 ? 4.961 11.093 7.314 1.00 92.62 545 TRP A O 1
ATOM 4071 N N . PHE A 1 546 ? 3.005 10.297 8.093 1.00 85.50 546 PHE A N 1
ATOM 4072 C CA . PHE A 1 546 ? 2.178 11.324 7.479 1.00 85.50 546 PHE A CA 1
ATOM 4073 C C . PHE A 1 546 ? 0.951 11.633 8.329 1.00 85.50 546 PHE A C 1
ATOM 4075 O O . PHE A 1 546 ? 0.350 10.739 8.924 1.00 85.50 546 PHE A O 1
ATOM 4082 N N . SER A 1 547 ? 0.539 12.899 8.342 1.00 77.12 547 SER A N 1
ATOM 4083 C CA . SER A 1 547 ? -0.725 13.321 8.940 1.00 77.12 547 SER A CA 1
ATOM 4084 C C . SER A 1 547 ? -1.400 14.364 8.058 1.00 77.12 547 SER A C 1
ATOM 4086 O O . SER A 1 547 ? -0.769 15.324 7.619 1.00 77.12 547 SER A O 1
ATOM 4088 N N . ARG A 1 548 ? -2.710 14.206 7.834 1.00 61.56 548 ARG A N 1
ATOM 4089 C CA . ARG A 1 548 ? -3.543 15.214 7.154 1.00 61.56 548 ARG A CA 1
ATOM 4090 C C . ARG A 1 548 ? -3.857 16.428 8.039 1.00 61.56 548 ARG A C 1
ATOM 4092 O O . ARG A 1 548 ? -4.265 17.464 7.517 1.00 61.56 548 ARG A O 1
ATOM 4099 N N . ALA A 1 549 ? -3.635 16.338 9.354 1.00 50.75 549 ALA A N 1
ATOM 4100 C CA . ALA A 1 549 ? -3.964 17.395 10.315 1.00 50.75 549 ALA A CA 1
ATOM 4101 C C . ALA A 1 549 ? -3.129 18.686 10.140 1.00 50.75 549 ALA A C 1
ATOM 4103 O O . ALA A 1 549 ? -3.473 19.732 10.694 1.00 50.75 549 ALA A O 1
ATOM 4104 N N . SER A 1 550 ? -2.062 18.659 9.329 1.00 42.72 550 SER A N 1
ATOM 4105 C CA . SER A 1 550 ? -1.222 19.826 9.009 1.00 42.72 550 SER A CA 1
ATOM 4106 C C . SER A 1 550 ? -1.945 20.923 8.201 1.00 42.72 550 SER A C 1
ATOM 4108 O O . SER A 1 550 ? -1.457 22.052 8.100 1.00 42.72 550 SER A O 1
ATOM 4110 N N . LEU A 1 551 ? -3.150 20.644 7.689 1.00 42.75 551 LEU A N 1
ATOM 4111 C CA . LEU A 1 551 ? -3.998 21.597 6.960 1.00 42.75 551 LEU A CA 1
ATOM 4112 C C . LEU A 1 551 ? -4.835 22.526 7.873 1.00 42.75 551 LEU A C 1
ATOM 4114 O O . LEU A 1 551 ? -5.469 23.456 7.379 1.00 42.75 551 LEU A O 1
ATOM 4118 N N . GLY A 1 552 ? -4.817 22.328 9.199 1.00 36.69 552 GLY A N 1
ATOM 4119 C CA . GLY A 1 552 ? -5.795 22.916 10.129 1.00 36.69 552 GLY A CA 1
ATOM 4120 C C . GLY A 1 552 ? -5.484 24.266 10.804 1.00 36.69 552 GLY A C 1
ATOM 4121 O O . GLY A 1 552 ? -6.301 24.719 11.604 1.00 36.69 552 GLY A O 1
ATOM 4122 N N . LYS A 1 553 ? -4.357 24.961 10.557 1.00 35.41 553 LYS A N 1
ATOM 4123 C CA . LYS A 1 553 ? -4.080 26.266 11.223 1.00 35.41 553 LYS A CA 1
ATOM 4124 C C . LYS A 1 553 ? -3.802 27.422 10.251 1.00 35.41 553 LYS A C 1
ATOM 4126 O O . LYS A 1 553 ? -2.781 27.469 9.568 1.00 35.41 553 LYS A O 1
ATOM 4131 N N . LYS A 1 554 ? -4.712 28.411 10.241 1.00 33.59 554 LYS A N 1
ATOM 4132 C CA . LYS A 1 554 ? -4.659 29.651 9.437 1.00 33.59 554 LYS A CA 1
ATOM 4133 C C . LYS A 1 554 ? -3.374 30.461 9.709 1.00 33.59 554 LYS A C 1
ATOM 4135 O O . LYS A 1 554 ? -3.167 30.952 10.818 1.00 33.59 554 LYS A O 1
ATOM 4140 N N . ARG A 1 555 ? -2.543 30.694 8.681 1.00 34.53 555 ARG A N 1
ATOM 4141 C CA . ARG A 1 555 ? -1.450 31.698 8.716 1.00 34.53 555 ARG A CA 1
ATOM 4142 C C . ARG A 1 555 ? -2.027 33.120 8.600 1.00 34.53 555 ARG A C 1
ATOM 4144 O O . ARG A 1 555 ? -2.900 33.365 7.769 1.00 34.53 555 ARG A O 1
ATOM 4151 N N . LYS A 1 556 ? -1.501 34.084 9.372 1.00 35.75 556 LYS A N 1
ATOM 4152 C CA . LYS A 1 556 ? -1.768 35.529 9.180 1.00 35.75 556 LYS A CA 1
ATOM 4153 C C . LYS A 1 556 ? -1.240 35.981 7.804 1.00 35.75 556 LYS A C 1
ATOM 4155 O O . LYS A 1 556 ? -0.054 35.812 7.527 1.00 35.75 556 LYS A O 1
ATOM 4160 N N . LYS A 1 557 ? -2.111 36.545 6.954 1.00 30.22 557 LYS A N 1
ATOM 4161 C CA . LYS A 1 557 ? -1.775 37.058 5.607 1.00 30.22 557 LYS A CA 1
ATOM 4162 C C . LYS A 1 557 ? -1.119 38.458 5.673 1.00 30.22 557 LYS A C 1
ATOM 4164 O O . LYS A 1 557 ? -1.528 39.258 6.516 1.00 30.22 557 LYS A O 1
ATOM 4169 N N . PRO A 1 558 ? -0.153 38.785 4.789 1.00 36.19 558 PRO A N 1
ATOM 4170 C CA . PRO A 1 558 ? 0.302 40.161 4.572 1.00 36.19 558 PRO A CA 1
ATOM 4171 C C . PRO A 1 558 ? -0.784 40.987 3.860 1.00 36.19 558 PRO A C 1
ATOM 4173 O O . PRO A 1 558 ? -1.560 40.444 3.074 1.00 36.19 558 PRO A O 1
ATOM 4176 N N . GLN A 1 559 ? -0.855 42.291 4.143 1.00 37.16 559 GLN A N 1
ATOM 4177 C CA . GLN A 1 559 ? -1.823 43.195 3.512 1.00 37.16 559 GLN A CA 1
ATOM 4178 C C . GLN A 1 559 ? -1.440 43.473 2.051 1.00 37.16 559 GLN A C 1
ATOM 4180 O O . GLN A 1 559 ? -0.357 43.983 1.770 1.00 37.16 559 GLN A O 1
ATOM 4185 N N . CYS A 1 560 ? -2.356 43.157 1.136 1.00 41.59 560 CYS A N 1
ATOM 4186 C CA . CYS A 1 560 ? -2.308 43.535 -0.272 1.00 41.59 560 CYS A CA 1
ATOM 4187 C C . CYS A 1 560 ? -3.524 44.428 -0.552 1.00 41.59 560 CYS A C 1
ATOM 4189 O O . CYS A 1 560 ? -4.653 43.949 -0.478 1.00 41.59 560 CYS A O 1
ATOM 4191 N N . GLU A 1 561 ? -3.324 45.706 -0.869 1.00 40.19 561 GLU A N 1
ATOM 4192 C CA . GLU A 1 561 ? -4.390 46.534 -1.446 1.00 40.19 561 GLU A CA 1
ATOM 4193 C C . GLU A 1 561 ? -4.427 46.318 -2.966 1.00 40.19 561 GLU A C 1
ATOM 4195 O O . GLU A 1 561 ? -3.391 46.416 -3.626 1.00 40.19 561 GLU A O 1
ATOM 4200 N N . GLY A 1 562 ? -5.611 46.028 -3.526 1.00 42.78 562 GLY A N 1
ATOM 4201 C CA . GLY A 1 562 ? -5.844 46.161 -4.973 1.00 42.78 562 GLY A CA 1
ATOM 4202 C C . GLY A 1 562 ? -6.493 45.004 -5.744 1.00 42.78 562 GLY A C 1
ATOM 4203 O O . GLY A 1 562 ? -6.344 44.977 -6.959 1.00 42.78 562 GLY A O 1
ATOM 4204 N N . LEU A 1 563 ? -7.220 44.077 -5.111 1.00 40.69 563 LEU A N 1
ATOM 4205 C CA . LEU A 1 563 ? -8.146 43.167 -5.812 1.00 40.69 563 LEU A CA 1
ATOM 4206 C C . LEU A 1 563 ? -9.452 43.086 -5.017 1.00 40.69 563 LEU A C 1
ATOM 4208 O O . LEU A 1 563 ? -9.511 42.435 -3.976 1.00 40.69 563 LEU A O 1
ATOM 4212 N N . GLY A 1 564 ? -10.477 43.811 -5.469 1.00 39.44 564 GLY A N 1
ATOM 4213 C CA . GLY A 1 564 ? -11.802 43.790 -4.851 1.00 39.44 564 GLY A CA 1
ATOM 4214 C C . GLY A 1 564 ? -12.658 42.624 -5.355 1.00 39.44 564 GLY A C 1
ATOM 4215 O O . GLY A 1 564 ? -12.427 42.099 -6.443 1.00 39.44 564 GLY A O 1
ATOM 4216 N N . LEU A 1 565 ? -13.703 42.269 -4.596 1.00 34.59 565 LEU A N 1
ATOM 4217 C CA . LEU A 1 565 ? -14.725 41.271 -4.971 1.00 34.59 565 LEU A CA 1
ATOM 4218 C C . LEU A 1 565 ? -15.328 41.519 -6.368 1.00 34.59 565 LEU A C 1
ATOM 4220 O O . LEU A 1 565 ? -15.676 40.574 -7.069 1.00 34.59 565 LEU A O 1
ATOM 4224 N N . GLN A 1 566 ? -15.398 42.783 -6.797 1.00 40.34 566 GLN A N 1
ATOM 4225 C CA . GLN A 1 566 ? -15.887 43.174 -8.120 1.00 40.34 566 GLN A CA 1
ATOM 4226 C C . GLN A 1 566 ? -14.972 42.682 -9.258 1.00 40.34 566 GLN A C 1
ATOM 4228 O O . GLN A 1 566 ? -15.460 42.188 -10.269 1.00 40.34 566 GLN A O 1
ATOM 4233 N N . ASP A 1 567 ? -13.648 42.764 -9.085 1.00 42.78 567 ASP A N 1
ATOM 4234 C CA . ASP A 1 567 ? -12.682 42.332 -10.102 1.00 42.78 567 ASP A CA 1
ATOM 4235 C C . ASP A 1 567 ? -12.623 40.799 -10.209 1.00 42.78 567 ASP A C 1
ATOM 4237 O O . ASP A 1 567 ? -12.460 40.261 -11.304 1.00 42.78 567 ASP A O 1
ATOM 4241 N N . ALA A 1 568 ? -12.811 40.087 -9.092 1.00 39.12 568 ALA A N 1
ATOM 4242 C CA . ALA A 1 568 ? -12.947 38.628 -9.082 1.00 39.12 568 ALA A CA 1
ATOM 4243 C C . ALA A 1 568 ? -14.250 38.171 -9.766 1.00 39.12 568 ALA A C 1
ATOM 4245 O O . ALA A 1 568 ? -14.245 37.210 -10.540 1.00 39.12 568 ALA A O 1
ATOM 4246 N N . TRP A 1 569 ? -15.349 38.901 -9.546 1.00 39.41 569 TRP A N 1
ATOM 4247 C CA . TRP A 1 569 ? -16.638 38.653 -10.193 1.00 39.41 569 TRP A CA 1
ATOM 4248 C C . TRP A 1 569 ? -16.598 38.870 -11.711 1.00 39.41 569 TRP A C 1
ATOM 4250 O O . TRP A 1 569 ? -17.132 38.053 -12.461 1.00 39.41 569 TRP A O 1
ATOM 4260 N N . ASP A 1 570 ? -15.921 39.915 -12.188 1.00 47.06 570 ASP A N 1
ATOM 4261 C CA . ASP A 1 570 ? -15.808 40.199 -13.624 1.00 47.06 570 ASP A CA 1
ATOM 4262 C C . ASP A 1 570 ? -14.984 39.132 -14.367 1.00 47.06 570 ASP A C 1
ATOM 4264 O O . ASP A 1 570 ? -15.332 38.744 -15.487 1.00 47.06 570 ASP A O 1
ATOM 4268 N N . VAL A 1 571 ? -13.932 38.596 -13.736 1.00 43.56 571 VAL A N 1
ATOM 4269 C CA . VAL A 1 571 ? -13.145 37.472 -14.278 1.00 43.56 571 VAL A CA 1
ATOM 4270 C C . VAL A 1 571 ? -13.984 36.190 -14.324 1.00 43.56 571 VAL A C 1
ATOM 4272 O O . VAL A 1 571 ? -13.989 35.500 -15.346 1.00 43.56 571 VAL A O 1
ATOM 4275 N N . PHE A 1 572 ? -14.747 35.902 -13.264 1.00 42.47 572 PHE A N 1
ATOM 4276 C CA . PHE A 1 572 ? -15.622 34.729 -13.196 1.00 42.47 572 PHE A CA 1
ATOM 4277 C C . PHE A 1 572 ? -16.762 34.788 -14.220 1.00 42.47 572 PHE A C 1
ATOM 4279 O O . PHE A 1 572 ? -16.956 33.845 -14.986 1.00 42.47 572 PHE A O 1
ATOM 4286 N N . LYS A 1 573 ? -17.486 35.911 -14.293 1.00 45.31 573 LYS A N 1
ATOM 4287 C CA . LYS A 1 573 ? -18.602 36.094 -15.229 1.00 45.31 573 LYS A CA 1
ATOM 4288 C C . LYS A 1 573 ? -18.150 35.986 -16.685 1.00 45.31 573 LYS A C 1
ATOM 4290 O O . LYS A 1 573 ? -18.810 35.324 -17.481 1.00 45.31 573 LYS A O 1
ATOM 4295 N N . THR A 1 574 ? -16.991 36.559 -17.012 1.00 49.41 574 THR A N 1
ATOM 4296 C CA . THR A 1 574 ? -16.395 36.445 -18.352 1.00 49.41 574 THR A CA 1
ATOM 4297 C C . THR A 1 574 ? -16.030 34.990 -18.686 1.00 49.41 574 THR A C 1
ATOM 4299 O O . THR A 1 574 ? -16.256 34.547 -19.810 1.00 49.41 574 THR A O 1
ATOM 4302 N N . GLY A 1 575 ? -15.530 34.213 -17.715 1.00 45.97 575 GLY A N 1
ATOM 4303 C CA . GLY A 1 575 ? -15.276 32.775 -17.878 1.00 45.97 575 GLY A CA 1
ATOM 4304 C C . GLY A 1 575 ? -16.553 31.936 -18.031 1.00 45.97 575 GLY A C 1
ATOM 4305 O O . GLY A 1 575 ? -16.616 31.055 -18.890 1.00 45.97 575 GLY A O 1
ATOM 4306 N N . TYR A 1 576 ? -17.598 32.243 -17.258 1.00 42.56 576 TYR A N 1
ATOM 4307 C CA . TYR A 1 576 ? -18.898 31.565 -17.311 1.00 42.56 576 TYR A CA 1
ATOM 4308 C C . TYR A 1 576 ? -19.625 31.789 -18.646 1.00 42.56 576 TYR A C 1
ATOM 4310 O O . TYR A 1 576 ? -20.054 30.830 -19.296 1.00 42.56 576 TYR A O 1
ATOM 4318 N N . ASP A 1 577 ? -19.708 33.043 -19.101 1.00 50.56 577 ASP A N 1
ATOM 4319 C CA . ASP A 1 577 ? -20.328 33.384 -20.386 1.00 50.56 577 ASP A CA 1
ATOM 4320 C C . ASP A 1 577 ? -19.553 32.752 -21.565 1.00 50.56 577 ASP A C 1
ATOM 4322 O O . ASP A 1 577 ? -20.148 32.390 -22.586 1.00 50.56 577 ASP A O 1
ATOM 4326 N N . CYS A 1 578 ? -18.243 32.520 -21.408 1.00 53.94 578 CYS A N 1
ATOM 4327 C CA . CYS A 1 578 ? -17.432 31.775 -22.372 1.00 53.94 578 CYS A CA 1
ATOM 4328 C C . CYS A 1 578 ? -17.777 30.287 -22.441 1.00 53.94 578 CYS A C 1
ATOM 4330 O O . CYS A 1 578 ? -18.016 29.745 -23.522 1.00 53.94 578 CYS A O 1
ATOM 4332 N N . ALA A 1 579 ? -17.813 29.625 -21.282 1.00 47.53 579 ALA A N 1
ATOM 4333 C CA . ALA A 1 579 ? -18.071 28.194 -21.160 1.00 47.53 579 ALA A CA 1
ATOM 4334 C C . ALA A 1 579 ? -19.435 27.811 -21.757 1.00 47.53 579 ALA A C 1
ATOM 4336 O O . ALA A 1 579 ? -19.581 26.804 -22.459 1.00 47.53 579 ALA A O 1
ATOM 4337 N N . LYS A 1 580 ? -20.438 28.667 -21.540 1.00 47.16 580 LYS A N 1
ATOM 4338 C CA . LYS A 1 580 ? -21.784 28.507 -22.095 1.00 47.16 580 LYS A CA 1
ATOM 4339 C C . LYS A 1 580 ? -21.810 28.580 -23.629 1.00 47.16 580 LYS A C 1
ATOM 4341 O O . LYS A 1 580 ? -22.496 27.789 -24.278 1.00 47.16 580 LYS A O 1
ATOM 4346 N N . ASN A 1 581 ? -21.049 29.495 -24.226 1.00 55.59 581 ASN A N 1
ATOM 4347 C CA . ASN A 1 581 ? -20.977 29.621 -25.684 1.00 55.59 581 ASN A CA 1
ATOM 4348 C C . ASN A 1 581 ? -20.117 28.521 -26.328 1.00 55.59 581 ASN A C 1
ATOM 4350 O O . ASN A 1 581 ? -20.425 28.086 -27.439 1.00 55.59 581 ASN A O 1
ATOM 4354 N N . LEU A 1 582 ? -19.105 28.009 -25.618 1.00 55.69 582 LEU A N 1
ATOM 4355 C CA . LEU A 1 582 ? -18.273 26.896 -26.078 1.00 55.69 582 LEU A CA 1
ATOM 4356 C C . LEU A 1 582 ? -18.984 25.546 -26.069 1.00 55.69 582 LEU A C 1
ATOM 4358 O O . LEU A 1 582 ? -18.919 24.831 -27.065 1.00 55.69 582 LEU A O 1
ATOM 4362 N N . SER A 1 583 ? -19.709 25.217 -25.001 1.00 49.81 583 SER A N 1
ATOM 4363 C CA . SER A 1 583 ? -20.517 23.987 -24.942 1.00 49.81 583 SER A CA 1
ATOM 4364 C C . SER A 1 583 ? -21.551 23.926 -26.071 1.00 49.81 583 SER A C 1
ATOM 4366 O O . SER A 1 583 ? -21.679 22.907 -26.747 1.00 49.81 583 SER A O 1
ATOM 4368 N N . SER A 1 584 ? -22.209 25.054 -26.346 1.00 54.88 584 SER A N 1
ATOM 4369 C CA . SER A 1 584 ? -23.136 25.193 -27.474 1.00 54.88 584 SER A CA 1
ATOM 4370 C C . SER A 1 584 ? -22.438 24.980 -28.830 1.00 54.88 584 SER A C 1
ATOM 4372 O O . SER A 1 584 ? -23.004 24.368 -29.731 1.00 54.88 584 SER A O 1
ATOM 4374 N N . GLY A 1 585 ? -21.196 25.458 -28.987 1.00 58.28 585 GLY A N 1
ATOM 4375 C CA . GLY A 1 585 ? -20.389 25.244 -30.194 1.00 58.28 585 GLY A CA 1
ATOM 4376 C C . GLY A 1 585 ? -19.930 23.792 -30.371 1.00 58.28 585 GLY A C 1
ATOM 4377 O O . GLY A 1 585 ? -20.009 23.249 -31.470 1.00 58.28 585 GLY A O 1
ATOM 4378 N N . LEU A 1 586 ? -19.503 23.125 -29.298 1.00 55.31 586 LEU A N 1
ATOM 4379 C CA . LEU A 1 586 ? -19.050 21.729 -29.334 1.00 55.31 586 LEU A CA 1
ATOM 4380 C C . LEU A 1 586 ? -20.169 20.754 -29.727 1.00 55.31 586 LEU A C 1
ATOM 4382 O O . LEU A 1 586 ? -19.917 19.808 -30.472 1.00 55.31 586 LEU A O 1
ATOM 4386 N N . GLN A 1 587 ? -21.411 21.015 -29.307 1.00 58.09 587 GLN A N 1
ATOM 4387 C CA . GLN A 1 587 ? -22.583 20.241 -29.742 1.00 58.09 587 GLN A CA 1
ATOM 4388 C C . GLN A 1 587 ? -22.801 20.328 -31.260 1.00 58.09 587 GLN A C 1
ATOM 4390 O O . GLN A 1 587 ? -23.040 19.317 -31.918 1.00 58.09 587 GLN A O 1
ATOM 4395 N N . LEU A 1 588 ? -22.635 21.521 -31.838 1.00 59.69 588 LEU A N 1
ATOM 4396 C CA . LEU A 1 588 ? -22.700 21.739 -33.285 1.00 59.69 588 LEU A CA 1
ATOM 4397 C C . LEU A 1 588 ? -21.595 20.988 -34.038 1.00 59.69 588 LEU A C 1
ATOM 4399 O O . LEU A 1 588 ? -21.856 20.401 -35.084 1.00 59.69 588 LEU A O 1
ATOM 4403 N N . PHE A 1 589 ? -20.375 20.956 -33.502 1.00 61.38 589 PHE A N 1
ATOM 4404 C CA . PHE A 1 589 ? -19.288 20.177 -34.099 1.00 61.38 589 PHE A CA 1
ATOM 4405 C C . PHE A 1 589 ? -19.569 18.666 -34.053 1.00 61.38 589 PHE A C 1
ATOM 4407 O O . PHE A 1 589 ? -19.363 17.967 -35.045 1.00 61.38 589 PHE A O 1
ATOM 4414 N N . GLY A 1 590 ? -20.115 18.174 -32.934 1.00 58.81 590 GLY A N 1
ATOM 4415 C CA . GLY A 1 590 ? -20.555 16.784 -32.781 1.00 58.81 590 GLY A CA 1
ATOM 4416 C C . GLY A 1 590 ? -21.593 16.376 -33.829 1.00 58.81 590 GLY A C 1
ATOM 4417 O O . GLY A 1 590 ? -21.424 15.356 -34.493 1.00 58.81 590 GLY A O 1
ATOM 4418 N N . HIS A 1 591 ? -22.594 17.225 -34.079 1.00 64.56 591 HIS A N 1
ATOM 4419 C CA . HIS A 1 591 ? -23.563 16.996 -35.155 1.00 64.56 591 HIS A CA 1
ATOM 4420 C C . HIS A 1 591 ? -22.912 16.949 -36.548 1.00 64.56 591 HIS A C 1
ATOM 4422 O O . HIS A 1 591 ? -23.345 16.169 -37.393 1.00 64.56 591 HIS A O 1
ATOM 4428 N N . GLY A 1 592 ? -21.846 17.721 -36.789 1.00 64.88 592 GLY A N 1
ATOM 4429 C CA . GLY A 1 592 ? -21.041 17.629 -38.014 1.00 64.88 592 GLY A CA 1
ATOM 4430 C C . GLY A 1 592 ? -20.384 16.257 -38.193 1.00 64.88 592 GLY A C 1
ATOM 4431 O O . GLY A 1 592 ? -20.434 15.680 -39.279 1.00 64.88 592 GLY A O 1
ATOM 4432 N N . MET A 1 593 ? -19.836 15.691 -37.115 1.00 62.78 593 MET A N 1
ATOM 4433 C CA . MET A 1 593 ? -19.252 14.344 -37.125 1.00 62.78 593 MET A CA 1
ATOM 4434 C C . MET A 1 593 ? -20.309 13.245 -37.297 1.00 62.78 593 MET A C 1
ATOM 4436 O O . MET A 1 593 ? -20.056 12.257 -37.992 1.00 62.78 593 MET A O 1
ATOM 4440 N N . ASP A 1 594 ? -21.510 13.431 -36.744 1.00 67.06 594 ASP A N 1
ATOM 4441 C CA . ASP A 1 594 ? -22.630 12.503 -36.930 1.00 67.06 594 ASP A CA 1
ATOM 4442 C C . ASP A 1 594 ? -23.085 12.433 -38.396 1.00 67.06 594 ASP A C 1
ATOM 4444 O O . ASP A 1 594 ? -23.390 11.344 -38.891 1.00 67.06 594 ASP A O 1
ATOM 4448 N N . VAL A 1 595 ? -23.072 13.553 -39.131 1.00 68.44 595 VAL A N 1
ATOM 4449 C CA . VAL A 1 595 ? -23.333 13.555 -40.583 1.00 68.44 595 VAL A CA 1
ATOM 4450 C C . VAL A 1 595 ? -22.324 12.660 -41.307 1.00 68.44 595 VAL A C 1
ATOM 4452 O O . VAL A 1 595 ? -22.722 11.781 -42.073 1.00 68.44 595 VAL A O 1
ATOM 4455 N N . ILE A 1 596 ? -21.027 12.833 -41.033 1.00 68.50 596 ILE A N 1
ATOM 4456 C CA . ILE A 1 596 ? -19.951 12.071 -41.689 1.00 68.50 596 ILE A CA 1
ATOM 4457 C C . ILE A 1 596 ? -20.071 10.576 -41.371 1.00 68.50 596 ILE A C 1
ATOM 4459 O O . ILE A 1 596 ? -19.970 9.740 -42.269 1.00 68.50 596 ILE A O 1
ATOM 4463 N N . SER A 1 597 ? -20.326 10.232 -40.107 1.00 68.69 597 SER A N 1
ATOM 4464 C CA . SER A 1 597 ? -20.470 8.843 -39.656 1.00 68.69 597 SER A CA 1
ATOM 4465 C C . SER A 1 597 ? -21.630 8.118 -40.349 1.00 68.69 597 SER A C 1
ATOM 4467 O O . SER A 1 597 ? -21.478 6.996 -40.846 1.00 68.69 597 SER A O 1
ATOM 4469 N N . ASN A 1 598 ? -22.783 8.782 -40.466 1.00 68.31 598 ASN A N 1
ATOM 4470 C CA . ASN A 1 598 ? -23.954 8.210 -41.129 1.00 68.31 598 ASN A CA 1
ATOM 4471 C C . ASN A 1 598 ? -23.764 8.082 -42.653 1.00 68.31 598 ASN A C 1
ATOM 4473 O O . ASN A 1 598 ? -24.164 7.069 -43.226 1.00 68.31 598 ASN A O 1
ATOM 4477 N N . VAL A 1 599 ? -23.099 9.041 -43.312 1.00 73.88 599 VAL A N 1
ATOM 4478 C CA . VAL A 1 599 ? -22.781 8.939 -44.752 1.00 73.88 599 VAL A CA 1
ATOM 4479 C C . VAL A 1 599 ? -21.735 7.857 -45.031 1.00 73.88 599 VAL A C 1
ATOM 4481 O O . VAL A 1 599 ? -21.841 7.139 -46.024 1.00 73.88 599 VAL A O 1
ATOM 4484 N N . LYS A 1 600 ? -20.762 7.663 -44.136 1.00 72.06 600 LYS A N 1
ATOM 4485 C CA . LYS A 1 600 ? -19.799 6.559 -44.247 1.00 72.06 600 LYS A CA 1
ATOM 4486 C C . LYS A 1 600 ? -20.481 5.198 -44.085 1.00 72.06 600 LYS A C 1
ATOM 4488 O O . LYS A 1 600 ? -20.255 4.308 -44.895 1.00 72.06 600 LYS A O 1
ATOM 4493 N N . THR A 1 601 ? -21.377 5.074 -43.105 1.00 70.88 601 THR A N 1
ATOM 4494 C CA . THR A 1 601 ? -22.201 3.867 -42.905 1.00 70.88 601 THR A CA 1
ATOM 4495 C C . THR A 1 601 ? -23.030 3.544 -44.152 1.00 70.88 601 THR A C 1
ATOM 4497 O O . THR A 1 601 ? -23.131 2.384 -44.549 1.00 70.88 601 THR A O 1
ATOM 4500 N N . LEU A 1 602 ? -23.580 4.573 -44.804 1.00 75.25 602 LEU A N 1
ATOM 4501 C CA . LEU A 1 602 ? -24.297 4.445 -46.070 1.00 75.25 602 LEU A CA 1
ATOM 4502 C C . LEU A 1 602 ? -23.386 3.933 -47.199 1.00 75.25 602 LEU A C 1
ATOM 4504 O O . LEU A 1 602 ? -23.747 2.979 -47.883 1.00 75.25 602 LEU A O 1
ATOM 4508 N N . SER A 1 603 ? -22.204 4.534 -47.370 1.00 77.62 603 SER A N 1
ATOM 4509 C CA . SER A 1 603 ? -21.230 4.152 -48.405 1.00 77.62 603 SER A CA 1
ATOM 4510 C C . SER A 1 603 ? -20.735 2.711 -48.242 1.00 77.62 603 SER A C 1
ATOM 4512 O O . SER A 1 603 ? -20.774 1.924 -49.192 1.00 77.62 603 SER A O 1
ATOM 4514 N N . ASP A 1 604 ? -20.338 2.332 -47.024 1.00 68.88 604 ASP A N 1
ATOM 4515 C CA . ASP A 1 604 ? -19.822 0.995 -46.719 1.00 68.88 604 ASP A CA 1
ATOM 4516 C C . ASP A 1 604 ? -20.917 -0.074 -46.921 1.00 68.88 604 ASP A C 1
ATOM 4518 O O . ASP A 1 604 ? -20.670 -1.132 -47.505 1.00 68.88 604 ASP A O 1
ATOM 4522 N N . GLY A 1 605 ? -22.155 0.224 -46.505 1.00 75.00 605 GLY A N 1
ATOM 4523 C CA . GLY A 1 605 ? -23.310 -0.654 -46.705 1.00 75.00 605 GLY A CA 1
ATOM 4524 C C . GLY A 1 605 ? -23.662 -0.859 -48.181 1.00 75.00 605 GLY A C 1
ATOM 4525 O O . GLY A 1 605 ? -23.870 -1.993 -48.611 1.00 75.00 605 GLY A O 1
ATOM 4526 N N . LEU A 1 606 ? -23.684 0.218 -48.974 1.00 82.44 606 LEU A N 1
ATOM 4527 C CA . LEU A 1 606 ? -23.944 0.144 -50.416 1.00 82.44 606 LEU A CA 1
ATOM 4528 C C . LEU A 1 606 ? -22.837 -0.603 -51.163 1.00 82.44 606 LEU A C 1
ATOM 4530 O O . LEU A 1 606 ? -23.136 -1.385 -52.062 1.00 82.44 606 LEU A O 1
ATOM 4534 N N . THR A 1 607 ? -21.576 -0.402 -50.771 1.00 83.56 607 THR A N 1
ATOM 4535 C CA . THR A 1 607 ? -20.423 -1.103 -51.357 1.00 83.56 607 THR A CA 1
ATOM 4536 C C . THR A 1 607 ? -20.552 -2.607 -51.161 1.00 83.56 607 THR A C 1
ATOM 4538 O O . THR A 1 607 ? -20.440 -3.365 -52.123 1.00 83.56 607 THR A O 1
ATOM 4541 N N . LYS A 1 608 ? -20.898 -3.037 -49.944 1.00 80.44 608 LYS A N 1
ATOM 4542 C CA . LYS A 1 608 ? -21.116 -4.453 -49.645 1.00 80.44 608 LYS A CA 1
ATOM 4543 C C . LYS A 1 608 ? -22.289 -5.045 -50.431 1.00 80.44 608 LYS A C 1
ATOM 4545 O O . LYS A 1 608 ? -22.146 -6.096 -51.043 1.00 80.44 608 LYS A O 1
ATOM 4550 N N . LEU A 1 609 ? -23.435 -4.360 -50.461 1.00 85.25 609 LEU A N 1
ATOM 4551 C CA . LEU A 1 609 ? -24.607 -4.824 -51.215 1.00 85.25 609 LEU A CA 1
ATOM 4552 C C . LEU A 1 609 ? -24.331 -4.924 -52.719 1.00 85.25 609 LEU A C 1
ATOM 4554 O O . LEU A 1 609 ? -24.804 -5.850 -53.375 1.00 85.25 609 LEU A O 1
ATOM 4558 N N . ARG A 1 610 ? -23.547 -3.990 -53.265 1.00 90.75 610 ARG A N 1
ATOM 4559 C CA . ARG A 1 610 ? -23.105 -4.022 -54.658 1.00 90.75 610 ARG A CA 1
ATOM 4560 C C . ARG A 1 610 ? -22.217 -5.229 -54.940 1.00 90.75 610 ARG A C 1
ATOM 4562 O O . ARG A 1 610 ? -22.455 -5.911 -55.930 1.00 90.75 610 ARG A O 1
ATOM 4569 N N . GLU A 1 611 ? -21.218 -5.491 -54.098 1.00 86.94 611 GLU A N 1
ATOM 4570 C CA . GLU A 1 611 ? -20.339 -6.661 -54.233 1.00 86.94 611 GLU A CA 1
ATOM 4571 C C . GLU A 1 611 ? -21.125 -7.974 -54.145 1.00 86.94 611 GLU A C 1
ATOM 4573 O O . GLU A 1 611 ? -20.936 -8.862 -54.978 1.00 86.94 611 GLU A O 1
ATOM 4578 N N . ASP A 1 612 ? -22.042 -8.089 -53.184 1.00 84.38 612 ASP A N 1
ATOM 4579 C CA . ASP A 1 612 ? -22.853 -9.293 -53.001 1.00 84.38 612 ASP A CA 1
ATOM 4580 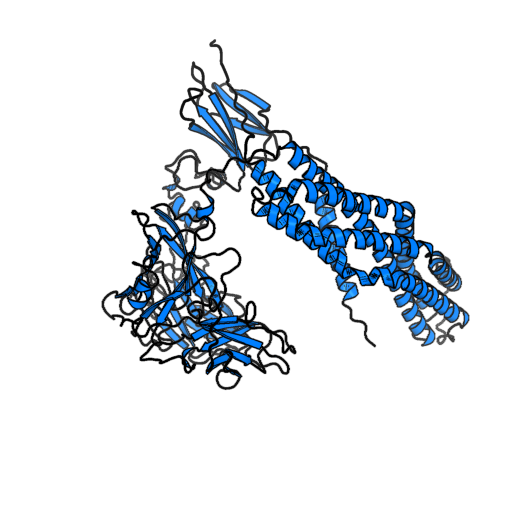C C . ASP A 1 612 ? -23.807 -9.521 -54.192 1.00 84.38 612 ASP A C 1
ATOM 4582 O O . ASP A 1 612 ? -23.997 -10.656 -54.634 1.00 84.38 612 ASP A O 1
ATOM 4586 N N . TYR A 1 613 ? -24.382 -8.458 -54.763 1.00 86.19 613 TYR A N 1
ATOM 4587 C CA . TYR A 1 613 ? -25.270 -8.560 -55.926 1.00 86.19 613 TYR A CA 1
ATOM 4588 C C . TYR A 1 613 ? -24.511 -8.904 -57.218 1.00 86.19 613 TYR A C 1
ATOM 4590 O O . TYR A 1 613 ? -24.927 -9.796 -57.956 1.00 86.19 613 TYR A O 1
ATOM 4598 N N . ASP A 1 614 ? -23.366 -8.262 -57.469 1.00 90.00 614 ASP A N 1
ATOM 4599 C CA . ASP A 1 614 ? -22.507 -8.511 -58.642 1.00 90.00 614 ASP A CA 1
ATOM 4600 C C . ASP A 1 614 ? -21.983 -9.961 -58.658 1.00 90.00 614 ASP A C 1
ATOM 4602 O O . ASP A 1 614 ? -21.995 -10.650 -59.680 1.00 90.00 614 ASP A O 1
ATOM 4606 N N . ASN A 1 615 ? -21.632 -10.483 -57.477 1.00 86.00 615 ASN A N 1
ATOM 4607 C CA . ASN A 1 615 ? -21.166 -11.859 -57.301 1.00 86.00 615 ASN A CA 1
ATOM 4608 C C . ASN A 1 615 ? -22.292 -12.907 -57.270 1.00 86.00 615 ASN A C 1
ATOM 4610 O O . ASN A 1 615 ? -22.015 -14.088 -57.046 1.00 86.00 615 ASN A O 1
ATOM 4614 N N . ARG A 1 616 ? -23.551 -12.510 -57.515 1.00 86.44 616 ARG A N 1
ATOM 4615 C CA . ARG A 1 616 ? -24.742 -13.380 -57.473 1.00 86.44 616 ARG A CA 1
ATOM 4616 C C . ARG A 1 616 ? -24.966 -14.048 -56.106 1.00 86.44 616 ARG A C 1
ATOM 4618 O O . ARG A 1 616 ? -25.546 -15.129 -56.038 1.00 86.44 616 ARG A O 1
ATOM 4625 N N . ILE A 1 617 ? -24.489 -13.423 -55.028 1.00 82.50 617 ILE A N 1
ATOM 4626 C CA . ILE A 1 617 ? -24.693 -13.883 -53.646 1.00 82.50 617 ILE A CA 1
ATOM 4627 C C . ILE A 1 617 ? -26.113 -13.533 -53.186 1.00 82.50 617 ILE A C 1
ATOM 4629 O O . ILE A 1 617 ? -26.738 -14.313 -52.471 1.00 82.50 617 ILE A O 1
ATOM 4633 N N . ILE A 1 618 ? -26.634 -12.384 -53.624 1.00 80.50 618 ILE A N 1
ATOM 4634 C CA . ILE A 1 618 ? -28.000 -11.924 -53.344 1.00 80.50 618 ILE A CA 1
ATOM 4635 C C . ILE A 1 618 ? -28.763 -11.650 -54.644 1.00 80.50 618 ILE A C 1
ATOM 4637 O O . ILE A 1 618 ? -28.169 -11.320 -55.670 1.00 80.50 618 ILE A O 1
ATOM 4641 N N . ASP A 1 619 ? -30.088 -11.785 -54.611 1.00 83.44 619 ASP A N 1
ATOM 4642 C CA . ASP A 1 619 ? -30.974 -11.403 -55.714 1.00 83.44 619 ASP A CA 1
ATOM 4643 C C . ASP A 1 619 ? -31.518 -9.972 -55.552 1.00 83.44 619 ASP A C 1
ATOM 4645 O O . ASP A 1 619 ? -31.252 -9.285 -54.565 1.00 83.44 619 ASP A O 1
ATOM 4649 N N . ALA A 1 620 ? -32.274 -9.498 -56.548 1.00 80.50 620 ALA A N 1
ATOM 4650 C CA . ALA A 1 620 ? -32.815 -8.139 -56.561 1.00 80.50 620 ALA A CA 1
ATOM 4651 C C . ALA A 1 620 ? -33.801 -7.867 -55.406 1.00 80.50 620 ALA A C 1
ATOM 4653 O O . ALA A 1 620 ? -33.911 -6.728 -54.952 1.00 80.50 620 ALA A O 1
ATOM 4654 N N . GLU A 1 621 ? -34.493 -8.896 -54.909 1.00 79.56 621 GLU A N 1
ATOM 4655 C CA . GLU A 1 621 ? -35.421 -8.782 -53.779 1.00 79.56 621 GLU A CA 1
ATOM 4656 C C . GLU A 1 621 ? -34.660 -8.610 -52.458 1.00 79.56 621 GLU A C 1
ATOM 4658 O O . GLU A 1 621 ? -34.944 -7.698 -51.683 1.00 79.56 621 GLU A O 1
ATOM 4663 N N . THR A 1 622 ? -33.606 -9.398 -52.250 1.00 81.31 622 THR A N 1
ATOM 4664 C CA . THR A 1 622 ? -32.717 -9.265 -51.089 1.00 81.31 622 THR A CA 1
ATOM 4665 C C . THR A 1 622 ? -31.938 -7.944 -51.126 1.00 81.31 622 THR A C 1
ATOM 4667 O O . THR A 1 622 ? -31.779 -7.278 -50.099 1.00 81.31 622 THR A O 1
ATOM 4670 N N . LEU A 1 623 ? -31.505 -7.508 -52.315 1.00 83.44 623 LEU A N 1
ATOM 4671 C CA . LEU A 1 623 ? -30.874 -6.204 -52.524 1.00 83.44 623 LEU A CA 1
ATOM 4672 C C . LEU A 1 623 ? -31.823 -5.051 -52.160 1.00 83.44 623 LEU A C 1
ATOM 4674 O O . LEU A 1 623 ? -31.400 -4.099 -51.502 1.00 83.44 623 LEU A O 1
ATOM 4678 N N . LYS A 1 624 ? -33.105 -5.148 -52.534 1.00 84.38 624 LYS A N 1
ATOM 4679 C CA . LYS A 1 624 ? -34.144 -4.171 -52.176 1.00 84.38 624 LYS A CA 1
ATOM 4680 C C . LYS A 1 624 ? -34.269 -4.020 -50.657 1.00 84.38 624 LYS A C 1
ATOM 4682 O O . LYS A 1 624 ? -34.211 -2.895 -50.163 1.00 84.38 624 LYS A O 1
ATOM 4687 N N . THR A 1 625 ? -34.359 -5.125 -49.913 1.00 76.56 625 THR A N 1
ATOM 4688 C CA . THR A 1 625 ? -34.411 -5.098 -48.438 1.00 76.56 625 THR A CA 1
ATOM 4689 C C . THR A 1 625 ? -33.126 -4.526 -47.828 1.00 76.56 625 THR A C 1
ATOM 4691 O O . THR A 1 625 ? -33.173 -3.766 -46.857 1.00 76.56 625 THR A O 1
ATOM 4694 N N . GLY A 1 626 ? -31.968 -4.831 -48.421 1.00 78.00 626 GLY A N 1
ATOM 4695 C CA . GLY A 1 626 ? -30.685 -4.247 -48.031 1.00 78.00 626 GLY A CA 1
ATOM 4696 C C . GLY A 1 626 ? -30.668 -2.722 -48.175 1.00 78.00 626 GLY A C 1
ATOM 4697 O O . GLY A 1 626 ? -30.330 -2.017 -47.224 1.00 78.00 626 GLY A O 1
ATOM 4698 N N . VAL A 1 627 ? -31.099 -2.200 -49.326 1.00 81.81 627 VAL A N 1
ATOM 4699 C CA . VAL A 1 627 ? -31.196 -0.752 -49.579 1.00 81.81 627 VAL A CA 1
ATOM 4700 C C . VAL A 1 627 ? -32.237 -0.096 -48.661 1.00 81.81 627 VAL A C 1
ATOM 4702 O O . VAL A 1 627 ? -31.978 0.974 -48.116 1.00 81.81 627 VAL A O 1
ATOM 4705 N N . GLU A 1 628 ? -33.369 -0.750 -48.394 1.00 82.44 628 GLU A N 1
ATOM 4706 C CA . GLU A 1 628 ? -34.377 -0.274 -47.433 1.00 82.44 628 GLU A CA 1
ATOM 4707 C C . GLU A 1 628 ? -33.801 -0.083 -46.026 1.00 82.44 628 GLU A C 1
ATOM 4709 O O . GLU A 1 628 ? -34.057 0.945 -45.397 1.00 82.44 628 GLU A O 1
ATOM 4714 N N . SER A 1 629 ? -32.968 -1.014 -45.554 1.00 77.38 629 SER A N 1
ATOM 4715 C CA . SER A 1 629 ? -32.329 -0.932 -44.232 1.00 77.38 629 SER A CA 1
ATOM 4716 C C . SER A 1 629 ? -31.365 0.258 -44.081 1.00 77.38 629 SER A C 1
ATOM 4718 O O . SER A 1 629 ? -31.209 0.798 -42.984 1.00 77.38 629 SER A O 1
ATOM 4720 N N . LEU A 1 630 ? -30.768 0.727 -45.183 1.00 79.06 630 LEU A N 1
ATOM 4721 C CA . LEU A 1 630 ? -29.825 1.852 -45.194 1.00 79.06 630 LEU A CA 1
ATOM 4722 C C . LEU A 1 630 ? -30.514 3.228 -45.228 1.00 79.06 630 LEU A C 1
ATOM 4724 O O . LEU A 1 630 ? -29.878 4.255 -44.968 1.00 79.06 630 LEU A O 1
ATOM 4728 N N . SER A 1 631 ? -31.827 3.263 -45.475 1.00 75.62 631 SER A N 1
ATOM 4729 C CA . SER A 1 631 ? -32.630 4.495 -45.481 1.00 75.62 631 SER A CA 1
ATOM 4730 C C . SER A 1 631 ? -32.598 5.235 -44.135 1.00 75.62 631 SER A C 1
ATOM 4732 O O . SER A 1 631 ? -32.629 6.467 -44.102 1.00 75.62 631 SER A O 1
ATOM 4734 N N . ALA A 1 632 ? -32.438 4.506 -43.024 1.00 71.75 632 ALA A N 1
ATOM 4735 C CA . ALA A 1 632 ? -32.302 5.075 -41.686 1.00 71.75 632 ALA A CA 1
ATOM 4736 C C . ALA A 1 632 ? -31.025 5.920 -41.531 1.00 71.75 632 ALA A C 1
ATOM 4738 O O . ALA A 1 632 ? -31.091 7.033 -41.009 1.00 71.75 632 ALA A O 1
ATOM 4739 N N . ALA A 1 633 ? -29.886 5.440 -42.044 1.00 64.06 633 ALA A N 1
ATOM 4740 C CA . ALA A 1 633 ? -28.616 6.168 -42.018 1.00 64.06 633 ALA A CA 1
ATOM 4741 C C . ALA A 1 633 ? -28.676 7.430 -42.897 1.00 64.06 633 ALA A C 1
ATOM 4743 O O . ALA A 1 633 ? -28.268 8.512 -42.473 1.00 64.06 633 ALA A O 1
ATOM 4744 N N . LYS A 1 634 ? -29.276 7.327 -44.091 1.00 82.88 634 LYS A N 1
ATOM 4745 C CA . LYS A 1 634 ? -29.520 8.478 -44.976 1.00 82.88 634 LYS A CA 1
ATOM 4746 C C . LYS A 1 634 ? -30.392 9.546 -44.299 1.00 82.88 634 LYS A C 1
ATOM 4748 O O . LYS A 1 634 ? -30.051 10.729 -44.318 1.00 82.88 634 LYS A O 1
ATOM 4753 N N . ASN A 1 635 ? -31.512 9.146 -43.696 1.00 78.56 635 ASN A N 1
ATOM 4754 C CA . ASN A 1 635 ? -32.442 10.075 -43.050 1.00 78.56 635 ASN A CA 1
ATOM 4755 C C . ASN A 1 635 ? -31.824 10.736 -41.809 1.00 78.56 635 ASN A C 1
ATOM 4757 O O . ASN A 1 635 ? -32.026 11.931 -41.595 1.00 78.56 635 ASN A O 1
ATOM 4761 N N . ALA A 1 636 ? -31.018 9.995 -41.042 1.00 68.00 636 ALA A N 1
ATOM 4762 C CA . ALA A 1 636 ? -30.248 10.549 -39.934 1.00 68.00 636 ALA A CA 1
ATOM 4763 C C . ALA A 1 636 ? -29.242 11.606 -40.422 1.00 68.00 636 ALA A C 1
ATOM 4765 O O . ALA A 1 636 ? -29.248 12.728 -39.918 1.00 68.00 636 ALA A O 1
ATOM 4766 N N . ALA A 1 637 ? -28.448 11.303 -41.457 1.00 70.94 637 ALA A N 1
ATOM 4767 C CA . ALA A 1 637 ? -27.509 12.264 -42.044 1.00 70.94 637 ALA A CA 1
ATOM 4768 C C . ALA A 1 637 ? -28.215 13.545 -42.522 1.00 70.94 637 ALA A C 1
ATOM 4770 O O . ALA A 1 637 ? -27.755 14.652 -42.238 1.00 70.94 637 ALA A O 1
ATOM 4771 N N . LYS A 1 638 ? -29.369 13.407 -43.188 1.00 80.25 638 LYS A N 1
ATOM 4772 C CA . LYS A 1 638 ? -30.183 14.541 -43.643 1.00 80.25 638 LYS A CA 1
ATOM 4773 C C . LYS A 1 638 ? -30.675 15.404 -42.481 1.00 80.25 638 LYS A C 1
ATOM 4775 O O . LYS A 1 638 ? -30.510 16.621 -42.528 1.00 80.25 638 LYS A O 1
ATOM 4780 N N . SER A 1 639 ? -31.208 14.785 -41.427 1.00 72.62 639 SER A N 1
ATOM 4781 C CA . SER A 1 639 ? -31.687 15.502 -40.240 1.00 72.62 639 SER A CA 1
ATOM 4782 C C . SER A 1 639 ? -30.576 16.311 -39.567 1.00 72.62 639 SER A C 1
ATOM 4784 O O . SER A 1 639 ? -30.817 17.435 -39.129 1.00 72.62 639 SER A O 1
ATOM 4786 N N . TYR A 1 640 ? -29.355 15.774 -39.492 1.00 70.94 640 TYR A N 1
ATOM 4787 C CA . TYR A 1 640 ? -28.229 16.493 -38.898 1.00 70.94 640 TYR A CA 1
ATOM 4788 C C . TYR A 1 640 ? -27.728 17.642 -39.786 1.00 70.94 640 TYR A C 1
ATOM 4790 O O . TYR A 1 640 ? -27.421 18.711 -39.264 1.00 70.94 640 TYR A O 1
ATOM 4798 N N . VAL A 1 641 ? -27.722 17.493 -41.117 1.00 72.69 641 VAL A N 1
ATOM 4799 C CA . VAL A 1 641 ? -27.403 18.603 -42.040 1.00 72.69 641 VAL A CA 1
ATOM 4800 C C . VAL A 1 641 ? -28.432 19.733 -41.940 1.00 72.69 641 VAL A C 1
ATOM 4802 O O . VAL A 1 641 ? -28.055 20.906 -41.938 1.00 72.69 641 VAL A O 1
ATOM 4805 N N . GLU A 1 642 ? -29.719 19.407 -41.811 1.00 76.19 642 GLU A N 1
ATOM 4806 C CA . GLU A 1 642 ? -30.785 20.400 -41.620 1.00 76.19 642 GLU A CA 1
ATOM 4807 C C . GLU A 1 642 ? -30.624 21.155 -40.289 1.00 76.19 642 GLU A C 1
ATOM 4809 O O . GLU A 1 642 ? -30.705 22.386 -40.269 1.00 76.19 642 GLU A O 1
ATOM 4814 N N . LEU A 1 643 ? -30.290 20.449 -39.200 1.00 69.88 643 LEU A N 1
ATOM 4815 C CA . LEU A 1 643 ? -29.977 21.049 -37.895 1.00 69.88 643 LEU A CA 1
ATOM 4816 C C . LEU A 1 643 ? -28.757 21.982 -37.955 1.00 69.88 643 LEU A C 1
ATOM 4818 O O . LEU A 1 643 ? -28.812 23.099 -37.437 1.00 69.88 643 LEU A O 1
ATOM 4822 N N . LEU A 1 644 ? -27.677 21.558 -38.616 1.00 65.38 644 LEU A N 1
ATOM 4823 C CA . LEU A 1 644 ? -26.460 22.360 -38.790 1.00 65.38 644 LEU A CA 1
ATOM 4824 C C . LEU A 1 644 ? -26.721 23.619 -39.622 1.00 65.38 644 LEU A C 1
ATOM 4826 O O . LEU A 1 644 ? -26.254 24.704 -39.281 1.00 65.38 644 LEU A O 1
ATOM 4830 N N . THR A 1 645 ? -27.507 23.491 -40.692 1.00 70.12 645 THR A N 1
ATOM 4831 C CA . THR A 1 645 ? -27.838 24.611 -41.582 1.00 70.12 645 THR A CA 1
ATOM 4832 C C . THR A 1 645 ? -28.723 25.643 -40.876 1.00 70.12 645 THR A C 1
ATOM 4834 O O . THR A 1 645 ? -28.523 26.845 -41.049 1.00 70.12 645 THR A O 1
ATOM 4837 N N . ALA A 1 646 ? -29.660 25.195 -40.031 1.00 71.69 646 ALA A N 1
ATOM 4838 C CA . ALA A 1 646 ? -30.554 26.071 -39.272 1.00 71.69 646 ALA A CA 1
ATOM 4839 C C . ALA A 1 646 ? -29.838 26.885 -38.176 1.00 71.69 646 ALA A C 1
ATOM 4841 O O . ALA A 1 646 ? -30.266 27.993 -37.856 1.00 71.69 646 ALA A O 1
ATOM 4842 N N . GLN A 1 647 ? -28.747 26.363 -37.609 1.00 65.38 647 GLN A N 1
ATOM 4843 C CA . GLN A 1 647 ? -28.049 26.978 -36.472 1.00 65.38 647 GLN A CA 1
ATOM 4844 C C . GLN A 1 647 ? -26.876 27.907 -36.855 1.00 65.38 647 GLN A C 1
ATOM 4846 O O . GLN A 1 647 ? -26.255 28.494 -35.971 1.00 65.38 647 GLN A O 1
ATOM 4851 N N . ASN A 1 648 ? -26.600 28.091 -38.154 1.00 65.69 648 ASN A N 1
ATOM 4852 C CA . ASN A 1 648 ? -25.608 29.025 -38.715 1.00 65.69 648 ASN A CA 1
ATOM 4853 C C . ASN A 1 648 ? -24.220 28.983 -38.017 1.00 65.69 648 ASN A C 1
ATOM 4855 O O . ASN A 1 648 ? -23.859 29.905 -37.270 1.00 65.69 648 ASN A O 1
ATOM 4859 N N . PRO A 1 649 ? -23.411 27.936 -38.275 1.00 60.62 649 PRO A N 1
ATOM 4860 C CA . PRO A 1 649 ? -22.149 27.681 -37.573 1.00 60.62 649 PRO A CA 1
ATOM 4861 C C . PRO A 1 649 ? -21.131 28.830 -37.679 1.00 60.62 649 PRO A C 1
ATOM 4863 O O . PRO A 1 649 ? -20.365 29.058 -36.742 1.00 60.62 649 PRO A O 1
ATOM 4866 N N . ALA A 1 650 ? -21.180 29.637 -38.746 1.00 57.78 650 ALA A N 1
ATOM 4867 C CA . ALA A 1 650 ? -20.344 30.830 -38.896 1.00 57.78 650 ALA A CA 1
ATOM 4868 C C . ALA A 1 650 ? -20.646 31.925 -37.850 1.00 57.78 650 ALA A C 1
ATOM 4870 O O . ALA A 1 650 ? -19.732 32.582 -37.352 1.00 57.78 650 ALA A O 1
ATOM 4871 N N . THR A 1 651 ? -21.915 32.118 -37.468 1.00 62.25 651 THR A N 1
ATOM 4872 C CA . THR A 1 651 ? -22.279 33.087 -36.414 1.00 62.25 651 THR A CA 1
ATOM 4873 C C . THR A 1 651 ? -21.788 32.618 -35.042 1.00 62.25 651 THR A C 1
ATOM 4875 O O . THR A 1 651 ? -21.263 33.421 -34.270 1.00 62.25 651 THR A O 1
ATOM 4878 N N . LYS A 1 652 ? -21.849 31.309 -34.775 1.00 61.88 652 LYS A N 1
ATOM 4879 C CA . LYS A 1 652 ? -21.321 30.699 -33.545 1.00 61.88 652 LYS A CA 1
ATOM 4880 C C . LYS A 1 652 ? -19.791 30.765 -33.455 1.00 61.88 652 LYS A C 1
ATOM 4882 O O . LYS A 1 652 ? -19.263 31.051 -32.384 1.00 61.88 652 LYS A O 1
ATOM 4887 N N . ALA A 1 653 ? -19.079 30.622 -34.574 1.00 55.56 653 ALA A N 1
ATOM 4888 C CA . ALA A 1 653 ? -17.626 30.819 -34.635 1.00 55.56 653 ALA A CA 1
ATOM 4889 C C . ALA A 1 653 ? -17.202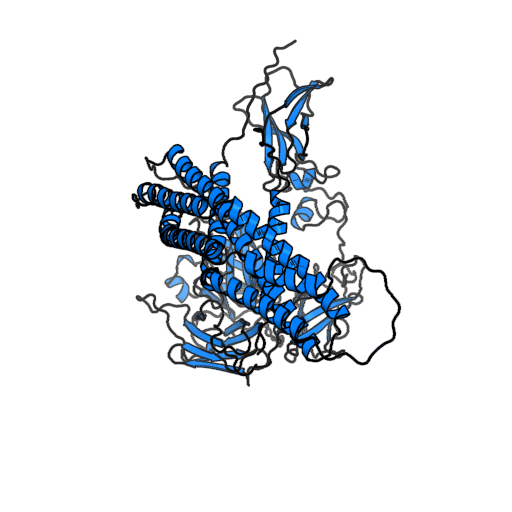 32.256 -34.258 1.00 55.56 653 ALA A C 1
ATOM 4891 O O . ALA A 1 653 ? -16.201 32.459 -33.570 1.00 55.56 653 ALA A O 1
ATOM 4892 N N . ILE A 1 654 ? -17.994 33.263 -34.650 1.00 56.69 654 ILE A N 1
ATOM 4893 C CA . ILE A 1 654 ? -17.759 34.672 -34.291 1.00 56.69 654 ILE A CA 1
ATOM 4894 C C . ILE A 1 654 ? -18.003 34.918 -32.792 1.00 56.69 654 ILE A C 1
ATOM 4896 O O . ILE A 1 654 ? -17.256 35.675 -32.167 1.00 56.69 654 ILE A O 1
ATOM 4900 N N . GLU A 1 655 ? -19.019 34.287 -32.193 1.00 59.53 655 GLU A N 1
ATOM 4901 C CA . GLU A 1 655 ? -19.267 34.350 -30.741 1.00 59.53 655 GLU A CA 1
ATOM 4902 C C . GLU A 1 655 ? -18.120 33.715 -29.935 1.00 59.53 655 GLU A C 1
ATOM 4904 O O . GLU A 1 655 ? -17.701 34.268 -28.916 1.00 59.53 655 GLU A O 1
ATOM 4909 N N . LEU A 1 656 ? -17.542 32.621 -30.440 1.00 54.94 656 LEU A N 1
ATOM 4910 C CA . LEU A 1 656 ? -16.378 31.950 -29.851 1.00 54.94 656 LEU A CA 1
ATOM 4911 C C . LEU A 1 656 ? -15.100 32.796 -29.919 1.00 54.94 656 LEU A C 1
ATOM 4913 O O . LEU A 1 656 ? -14.409 32.945 -28.910 1.00 54.94 656 LEU A O 1
ATOM 4917 N N . GLY A 1 657 ? -14.817 33.429 -31.062 1.00 53.75 657 GLY A N 1
ATOM 4918 C CA . GLY A 1 657 ? -13.667 34.334 -31.202 1.00 53.75 657 GLY A CA 1
ATOM 4919 C C . GLY A 1 657 ? -13.779 35.599 -30.336 1.00 53.75 657 GLY A C 1
ATOM 4920 O O . GLY A 1 657 ? -12.789 36.097 -29.788 1.00 53.75 657 GLY A O 1
ATOM 4921 N N . LYS A 1 658 ? -15.004 36.102 -30.126 1.00 59.50 658 LYS A N 1
ATOM 4922 C CA . LYS A 1 658 ? -15.268 37.180 -29.156 1.00 59.50 658 LYS A CA 1
ATOM 4923 C C . LYS A 1 658 ? -15.008 36.735 -27.718 1.00 59.50 658 LYS A C 1
ATOM 4925 O O . LYS A 1 658 ? -14.549 37.553 -26.918 1.00 59.50 658 LYS A O 1
ATOM 4930 N N . CYS A 1 659 ? -15.232 35.461 -27.391 1.00 58.97 659 CYS A N 1
ATOM 4931 C CA . CYS A 1 659 ? -14.853 34.956 -26.080 1.00 58.97 659 CYS A CA 1
ATOM 4932 C C . CYS A 1 659 ? -13.324 34.943 -25.885 1.00 58.97 659 CYS A C 1
ATOM 4934 O O . CYS A 1 659 ? -12.817 35.515 -24.920 1.00 58.97 659 CYS A O 1
ATOM 4936 N N . ALA A 1 660 ? -12.578 34.350 -26.819 1.00 54.44 660 ALA A N 1
ATOM 4937 C CA . ALA A 1 660 ? -11.122 34.232 -26.704 1.00 54.44 660 ALA A CA 1
ATOM 4938 C C . ALA A 1 660 ? -10.436 35.603 -26.533 1.00 54.44 660 ALA A C 1
ATOM 4940 O O . ALA A 1 660 ? -9.580 35.793 -25.665 1.00 54.44 660 ALA A O 1
ATOM 4941 N N . SER A 1 661 ? -10.882 36.593 -27.312 1.00 50.28 661 SER A N 1
ATOM 4942 C CA . SER A 1 661 ? -10.335 37.955 -27.288 1.00 50.28 661 SER A CA 1
ATOM 4943 C C . SER A 1 661 ? -10.690 38.760 -26.030 1.00 50.28 661 SER A C 1
ATOM 4945 O O . SER A 1 661 ? -9.863 39.544 -25.561 1.00 50.28 661 SER A O 1
ATOM 4947 N N . SER A 1 662 ? -11.881 38.578 -25.448 1.00 54.56 662 SER A N 1
ATOM 4948 C CA . SER A 1 662 ? -12.270 39.247 -24.194 1.00 54.56 662 SER A CA 1
ATOM 4949 C C . SER A 1 662 ? -11.562 38.645 -22.975 1.00 54.56 662 SER A C 1
ATOM 4951 O O . SER A 1 662 ? -11.099 39.389 -22.106 1.00 54.56 662 SER A O 1
ATOM 4953 N N . PHE A 1 663 ? -11.362 37.326 -22.962 1.00 52.34 663 PHE A N 1
ATOM 4954 C CA . PHE A 1 663 ? -10.646 36.616 -21.902 1.00 52.34 663 PHE A CA 1
ATOM 4955 C C . PHE A 1 663 ? -9.143 36.947 -21.877 1.00 52.34 663 PHE A C 1
ATOM 4957 O O . PHE A 1 663 ? -8.592 37.243 -20.815 1.00 52.34 663 PHE A O 1
ATOM 4964 N N . ALA A 1 664 ? -8.494 37.022 -23.047 1.00 52.94 664 ALA A N 1
ATOM 4965 C CA . ALA A 1 664 ? -7.097 37.452 -23.163 1.00 52.94 664 ALA A CA 1
ATOM 4966 C C . ALA A 1 664 ? -6.878 38.883 -22.633 1.00 52.94 664 ALA A C 1
ATOM 4968 O O . ALA A 1 664 ? -5.865 39.175 -21.994 1.00 52.94 664 ALA A O 1
ATOM 4969 N N . LYS A 1 665 ? -7.852 39.774 -22.856 1.00 51.00 665 LYS A N 1
ATOM 4970 C CA . LYS A 1 665 ? -7.760 41.194 -22.494 1.00 51.00 665 LYS A CA 1
ATOM 4971 C C . LYS A 1 665 ? -7.985 41.455 -21.000 1.00 51.00 665 LYS A C 1
ATOM 4973 O O . LYS A 1 665 ? -7.326 42.323 -20.440 1.00 51.00 665 LYS A O 1
ATOM 4978 N N . VAL A 1 666 ? -8.883 40.713 -20.347 1.00 51.16 666 VAL A N 1
ATOM 4979 C CA . VAL A 1 666 ? -9.176 40.873 -18.907 1.00 51.16 666 VAL A CA 1
ATOM 4980 C C . VAL A 1 666 ? -8.216 40.046 -18.040 1.00 51.16 666 VAL A C 1
ATOM 4982 O O . VAL A 1 666 ? -7.708 40.551 -17.038 1.00 51.16 666 VAL A O 1
ATOM 4985 N N . GLY A 1 667 ? -7.907 38.809 -18.447 1.00 48.75 667 GLY A N 1
ATOM 4986 C CA . GLY A 1 667 ? -7.070 37.881 -17.682 1.00 48.75 667 GLY A CA 1
ATOM 4987 C C . GLY A 1 667 ? -5.589 38.261 -17.649 1.00 48.75 667 GLY A C 1
ATOM 4988 O O . GLY A 1 667 ? -4.971 38.231 -16.586 1.00 48.75 667 GLY A O 1
ATOM 4989 N N . MET A 1 668 ? -5.003 38.676 -18.778 1.00 50.81 668 MET A N 1
ATOM 4990 C CA . MET A 1 668 ? -3.564 38.970 -18.805 1.00 50.81 668 MET A CA 1
ATOM 4991 C C . MET A 1 668 ? -3.208 40.343 -18.228 1.00 50.81 668 MET A C 1
ATOM 4993 O O . MET A 1 668 ? -2.168 40.487 -17.581 1.00 50.81 668 MET A O 1
ATOM 4997 N N . ASP A 1 669 ? -4.053 41.352 -18.449 1.00 51.06 669 ASP A N 1
ATOM 4998 C CA . ASP A 1 669 ? -3.688 42.746 -18.181 1.00 51.06 669 ASP A CA 1
ATOM 4999 C C . ASP A 1 669 ? -3.925 43.167 -16.721 1.00 51.06 669 ASP A C 1
ATOM 5001 O O . ASP A 1 669 ? -3.176 43.994 -16.201 1.00 51.06 669 ASP A O 1
ATOM 5005 N N . LYS A 1 670 ? -4.898 42.557 -16.024 1.00 50.75 670 LYS A N 1
ATOM 5006 C CA . LYS A 1 670 ? -5.172 42.826 -14.599 1.00 50.75 670 LYS A CA 1
ATOM 5007 C C . LYS A 1 670 ? -4.513 41.825 -13.640 1.00 50.75 670 LYS A C 1
ATOM 5009 O O . LYS A 1 670 ? -3.988 42.246 -12.614 1.00 50.75 670 LYS A O 1
ATOM 5014 N N . ALA A 1 671 ? -4.491 40.524 -13.956 1.00 50.06 671 ALA A N 1
ATOM 5015 C CA . ALA A 1 671 ? -4.021 39.495 -13.014 1.00 50.06 671 ALA A CA 1
ATOM 5016 C C . ALA A 1 671 ? -2.501 39.236 -13.072 1.00 50.06 671 ALA A C 1
ATOM 5018 O O . ALA A 1 671 ? -1.868 39.010 -12.041 1.00 50.06 671 ALA A O 1
ATOM 5019 N N . CYS A 1 672 ? -1.886 39.294 -14.259 1.00 52.97 672 CYS A N 1
ATOM 5020 C CA . CYS A 1 672 ? -0.503 38.832 -14.450 1.00 52.97 672 CYS A CA 1
ATOM 5021 C C . CYS A 1 672 ? 0.563 39.944 -14.363 1.00 52.97 672 CYS A C 1
ATOM 5023 O O . CYS A 1 672 ? 1.760 39.644 -14.321 1.00 52.97 672 CYS A O 1
ATOM 5025 N N . LYS A 1 673 ? 0.165 41.227 -14.306 1.00 50.22 673 LYS A N 1
ATOM 5026 C CA . LYS A 1 673 ? 1.100 42.369 -14.287 1.00 50.22 673 LYS A CA 1
ATOM 5027 C C . LYS A 1 673 ? 1.733 42.666 -12.918 1.00 50.22 673 LYS A C 1
ATOM 5029 O O . LYS A 1 673 ? 2.781 43.304 -12.895 1.00 50.22 673 LYS A O 1
ATOM 5034 N N . ASN A 1 674 ? 1.195 42.169 -11.796 1.00 51.25 674 ASN A N 1
ATOM 5035 C CA . ASN A 1 674 ? 1.717 42.484 -10.454 1.00 51.25 674 ASN A CA 1
ATOM 5036 C C . ASN A 1 674 ? 2.273 41.247 -9.713 1.00 51.25 674 ASN A C 1
ATOM 5038 O O . ASN A 1 674 ? 1.698 40.733 -8.752 1.00 51.25 674 ASN A O 1
ATOM 5042 N N . LYS A 1 675 ? 3.426 40.745 -10.184 1.00 49.41 675 LYS A N 1
ATOM 5043 C CA . LYS A 1 675 ? 4.048 39.470 -9.757 1.00 49.41 675 LYS A CA 1
ATOM 5044 C C . LYS A 1 675 ? 4.347 39.355 -8.253 1.00 49.41 675 LYS A C 1
ATOM 5046 O O . LYS A 1 675 ? 4.448 38.235 -7.759 1.00 49.41 675 LYS A O 1
ATOM 5051 N N . ALA A 1 676 ? 4.471 40.470 -7.529 1.00 42.28 676 ALA A N 1
ATOM 5052 C CA . ALA A 1 676 ? 4.795 40.474 -6.100 1.00 42.28 676 ALA A CA 1
ATOM 5053 C C . ALA A 1 676 ? 3.608 40.095 -5.187 1.00 42.28 676 ALA A C 1
ATOM 5055 O O . ALA A 1 676 ? 3.835 39.596 -4.090 1.00 42.28 676 ALA A O 1
ATOM 5056 N N . CYS A 1 677 ? 2.360 40.269 -5.646 1.00 43.47 677 CYS A N 1
ATOM 5057 C CA . CYS A 1 677 ? 1.143 39.887 -4.906 1.00 43.47 677 CYS A CA 1
ATOM 5058 C C . CYS A 1 677 ? 0.438 38.648 -5.494 1.00 43.47 677 CYS A C 1
ATOM 5060 O O . CYS A 1 677 ? -0.590 38.207 -4.984 1.00 43.47 677 CYS A O 1
ATOM 5062 N N . ALA A 1 678 ? 0.985 38.057 -6.559 1.00 49.25 678 ALA A N 1
ATOM 5063 C CA . ALA A 1 678 ? 0.415 36.882 -7.203 1.00 49.25 678 ALA A CA 1
ATOM 5064 C C . ALA A 1 678 ? 0.697 35.615 -6.372 1.00 49.25 678 ALA A C 1
ATOM 5066 O O . ALA A 1 678 ? 1.789 35.023 -6.415 1.00 49.25 678 ALA A O 1
ATOM 5067 N N . GLY A 1 679 ? -0.318 35.190 -5.613 1.00 48.56 679 GLY A N 1
ATOM 5068 C CA . GLY A 1 679 ? -0.356 33.886 -4.953 1.00 48.56 679 GLY A CA 1
ATOM 5069 C C . GLY A 1 679 ? -0.094 32.730 -5.930 1.00 48.56 679 GLY A C 1
ATOM 5070 O O . GLY A 1 679 ? -0.161 32.890 -7.151 1.00 48.56 679 GLY A O 1
ATOM 5071 N N . ARG A 1 680 ? 0.221 31.548 -5.383 1.00 42.19 680 ARG A N 1
ATOM 5072 C CA . ARG A 1 680 ? 0.626 30.340 -6.137 1.00 42.19 680 ARG A CA 1
ATOM 5073 C C . ARG A 1 680 ? -0.362 29.994 -7.273 1.00 42.19 680 ARG A C 1
ATOM 5075 O O . ARG A 1 680 ? 0.065 29.598 -8.351 1.00 42.19 680 ARG A O 1
ATOM 5082 N N . VAL A 1 681 ? -1.649 30.273 -7.052 1.00 41.16 681 VAL A N 1
ATOM 5083 C CA . VAL A 1 681 ? -2.769 30.083 -7.992 1.00 41.16 681 VAL A CA 1
ATOM 5084 C C . VAL A 1 681 ? -2.709 31.032 -9.198 1.00 41.16 681 VAL A C 1
ATOM 5086 O O . VAL A 1 681 ? -2.795 30.574 -10.331 1.00 41.16 681 VAL A O 1
ATOM 5089 N N . VAL A 1 682 ? -2.469 32.334 -8.994 1.00 42.16 682 VAL A N 1
ATOM 5090 C CA . VAL A 1 682 ? -2.398 33.327 -10.089 1.00 42.16 682 VAL A CA 1
ATOM 5091 C C . VAL A 1 682 ? -1.185 33.070 -10.988 1.00 42.16 682 VAL A C 1
ATOM 5093 O O . VAL A 1 682 ? -1.277 33.204 -12.204 1.00 42.16 682 VAL A O 1
ATOM 5096 N N . ARG A 1 683 ? -0.058 32.614 -10.420 1.00 47.38 683 ARG A N 1
ATOM 5097 C CA . ARG A 1 683 ? 1.114 32.190 -11.207 1.00 47.38 683 ARG A CA 1
ATOM 5098 C C . ARG A 1 683 ? 0.840 30.947 -12.059 1.00 47.38 683 ARG A C 1
ATOM 5100 O O . ARG A 1 683 ? 1.255 30.938 -13.213 1.00 47.38 683 ARG A O 1
ATOM 5107 N N . GLY A 1 684 ? 0.127 29.956 -11.515 1.00 43.84 684 GLY A N 1
ATOM 5108 C CA . GLY A 1 684 ? -0.290 28.754 -12.250 1.00 43.84 684 GLY A CA 1
ATOM 5109 C C . GLY A 1 684 ? -1.295 29.052 -13.366 1.00 43.84 684 GLY A C 1
ATOM 5110 O O . GLY A 1 684 ? -1.156 28.528 -14.471 1.00 43.84 684 GLY A O 1
ATOM 5111 N N . LEU A 1 685 ? -2.242 29.963 -13.118 1.00 45.00 685 LEU A N 1
ATOM 5112 C CA . LEU A 1 685 ? -3.171 30.483 -14.127 1.00 45.00 685 LEU A CA 1
ATOM 5113 C C . LEU A 1 685 ? -2.425 31.219 -15.252 1.00 45.00 685 LEU A C 1
ATOM 5115 O O . LEU A 1 685 ? -2.613 30.903 -16.421 1.00 45.00 685 LEU A O 1
ATOM 5119 N N . CYS A 1 686 ? -1.506 32.137 -14.939 1.00 49.44 686 CYS A N 1
ATOM 5120 C CA . CYS A 1 686 ? -0.772 32.884 -15.971 1.00 49.44 686 CYS A CA 1
ATOM 5121 C C . CYS A 1 686 ? 0.108 31.987 -16.871 1.00 49.44 686 CYS A C 1
ATOM 5123 O O . CYS A 1 686 ? 0.288 32.311 -18.042 1.00 49.44 686 CYS A O 1
ATOM 5125 N N . SER A 1 687 ? 0.634 30.857 -16.372 1.00 47.00 687 SER A N 1
ATOM 5126 C CA . SER A 1 687 ? 1.410 29.900 -17.184 1.00 47.00 687 SER A CA 1
ATOM 5127 C C . SER A 1 687 ? 0.557 28.949 -18.032 1.00 47.00 687 SER A C 1
ATOM 5129 O O . SER A 1 687 ? 1.052 28.408 -19.016 1.00 47.00 687 SER A O 1
ATOM 5131 N N . THR A 1 688 ? -0.713 28.747 -17.673 1.00 43.31 688 THR A N 1
ATOM 5132 C CA . THR A 1 688 ? -1.651 27.842 -18.370 1.00 43.31 688 THR A CA 1
ATOM 5133 C C . THR A 1 688 ? -2.576 28.562 -19.355 1.00 43.31 688 THR A C 1
ATOM 5135 O O . THR A 1 688 ? -3.208 27.916 -20.186 1.00 43.31 688 THR A O 1
ATOM 5138 N N . LEU A 1 689 ? -2.632 29.898 -19.317 1.00 49.00 689 LEU A N 1
ATOM 5139 C CA . LEU A 1 689 ? -3.515 30.707 -20.166 1.00 49.00 689 LEU A CA 1
ATOM 5140 C C . LEU A 1 689 ? -3.023 30.875 -21.614 1.00 49.00 689 LEU A C 1
ATOM 5142 O O . LEU A 1 689 ? -3.839 30.933 -22.531 1.00 49.00 689 LEU A O 1
ATOM 5146 N N . GLN A 1 690 ? -1.709 30.923 -21.854 1.00 51.50 690 GLN A N 1
ATOM 5147 C CA . GLN A 1 690 ? -1.159 31.176 -23.196 1.00 51.50 690 GLN A CA 1
ATOM 5148 C C . GLN A 1 690 ? -1.485 30.068 -24.227 1.00 51.50 690 GLN A C 1
ATOM 5150 O O . GLN A 1 690 ? -1.850 30.406 -25.355 1.00 51.50 690 GLN A O 1
ATOM 5155 N N . PRO A 1 691 ? -1.415 28.764 -23.886 1.00 47.41 691 PRO A N 1
ATOM 5156 C CA . PRO A 1 691 ? -1.817 27.690 -24.798 1.00 47.41 691 PRO A CA 1
ATOM 5157 C C . PRO A 1 691 ? -3.325 27.679 -25.092 1.00 47.41 691 PRO A C 1
ATOM 5159 O O . PRO A 1 691 ? -3.722 27.386 -26.217 1.00 47.41 691 PRO A O 1
ATOM 5162 N N . ALA A 1 692 ? -4.163 28.045 -24.114 1.00 48.56 692 ALA A N 1
ATOM 5163 C CA . ALA A 1 692 ? -5.621 28.065 -24.257 1.00 48.56 692 ALA A CA 1
ATOM 5164 C C . ALA A 1 692 ? -6.104 29.155 -25.233 1.00 48.56 692 ALA A C 1
ATOM 5166 O O . ALA A 1 692 ? -7.023 28.922 -26.017 1.00 48.56 692 ALA A O 1
ATOM 5167 N N . VAL A 1 693 ? -5.443 30.319 -25.245 1.00 52.38 693 VAL A N 1
ATOM 5168 C CA . VAL A 1 693 ? -5.714 31.386 -26.226 1.00 52.38 693 VAL A CA 1
ATOM 5169 C C . VAL A 1 693 ? -5.393 30.914 -27.653 1.00 52.38 693 VAL A C 1
ATOM 5171 O O . VAL A 1 693 ? -6.215 31.085 -28.549 1.00 52.38 693 VAL A O 1
ATOM 5174 N N . ASN A 1 694 ? -4.263 30.225 -27.852 1.00 54.94 694 ASN A N 1
ATOM 5175 C CA . ASN A 1 694 ? -3.874 29.683 -29.163 1.00 54.94 694 ASN A CA 1
ATOM 5176 C C . ASN A 1 694 ? -4.803 28.539 -29.639 1.00 54.94 694 ASN A C 1
ATOM 5178 O O . ASN A 1 694 ? -5.068 28.395 -30.836 1.00 54.94 694 ASN A O 1
ATOM 5182 N N . ALA A 1 695 ? -5.323 27.727 -28.711 1.00 53.78 695 ALA A N 1
ATOM 5183 C CA . ALA A 1 695 ? -6.284 26.663 -29.012 1.00 53.78 695 ALA A CA 1
ATOM 5184 C C . ALA A 1 695 ? -7.653 27.220 -29.443 1.00 53.78 695 ALA A C 1
ATOM 5186 O O . ALA A 1 695 ? -8.290 26.668 -30.341 1.00 53.78 695 ALA A O 1
ATOM 5187 N N . ALA A 1 696 ? -8.087 28.342 -28.861 1.00 55.88 696 ALA A N 1
ATOM 5188 C CA . ALA A 1 696 ? -9.342 28.990 -29.230 1.00 55.88 696 ALA A CA 1
ATOM 5189 C C . ALA A 1 696 ? -9.309 29.580 -30.654 1.00 55.88 696 ALA A C 1
ATOM 5191 O O . ALA A 1 696 ? -10.279 29.422 -31.396 1.00 55.88 696 ALA A O 1
ATOM 5192 N N . ASP A 1 697 ? -8.186 30.174 -31.075 1.00 57.78 697 ASP A N 1
ATOM 5193 C CA . ASP A 1 697 ? -8.004 30.658 -32.453 1.00 57.78 697 ASP A CA 1
ATOM 5194 C C . ASP A 1 697 ? -8.068 29.511 -33.478 1.00 57.78 697 ASP A C 1
ATOM 5196 O O . ASP A 1 697 ? -8.683 29.643 -34.539 1.00 57.78 697 ASP A O 1
ATOM 5200 N N . THR A 1 698 ? -7.507 28.352 -33.126 1.00 57.78 698 THR A N 1
ATOM 5201 C CA . THR A 1 698 ? -7.567 27.129 -33.946 1.00 57.78 698 THR A CA 1
ATOM 5202 C C . THR A 1 698 ? -9.000 26.588 -34.042 1.00 57.78 698 THR A C 1
ATOM 5204 O O . THR A 1 698 ? -9.458 26.188 -35.112 1.00 57.78 698 THR A O 1
ATOM 5207 N N . LEU A 1 699 ? -9.761 26.636 -32.945 1.00 57.12 699 LEU A N 1
ATOM 5208 C CA . LEU A 1 699 ? -11.156 26.197 -32.910 1.00 57.12 699 LEU A CA 1
ATOM 5209 C C . LEU A 1 699 ? -12.066 27.076 -33.788 1.00 57.12 699 LEU A C 1
ATOM 5211 O O . LEU A 1 699 ? -12.933 26.562 -34.496 1.00 57.12 699 LEU A O 1
ATOM 5215 N N . VAL A 1 700 ? -11.849 28.395 -33.790 1.00 64.62 700 VAL A N 1
ATOM 5216 C CA . VAL A 1 700 ? -12.573 29.338 -34.662 1.00 64.62 700 VAL A CA 1
ATOM 5217 C C . VAL A 1 700 ? -12.312 29.035 -36.142 1.00 64.62 700 VAL A C 1
ATOM 5219 O O . VAL A 1 700 ? -13.244 29.079 -36.949 1.00 64.62 700 VAL A O 1
ATOM 5222 N N . GLN A 1 701 ? -11.072 28.685 -36.500 1.00 64.75 701 GLN A N 1
ATOM 5223 C CA . GLN A 1 701 ? -10.729 28.259 -37.861 1.00 64.75 701 GLN A CA 1
ATOM 5224 C C . GLN A 1 701 ? -11.448 26.956 -38.244 1.00 64.75 701 GLN A C 1
ATOM 5226 O O . GLN A 1 701 ? -12.065 26.900 -39.306 1.00 64.75 701 GLN A O 1
ATOM 5231 N N . ASN A 1 702 ? -11.507 25.972 -37.343 1.00 63.88 702 ASN A N 1
ATOM 5232 C CA . ASN A 1 702 ? -12.184 24.693 -37.592 1.00 63.88 702 ASN A CA 1
ATOM 5233 C C . ASN A 1 702 ? -13.699 24.840 -37.826 1.00 63.88 702 ASN A C 1
ATOM 5235 O O . ASN A 1 702 ? -14.248 24.190 -38.715 1.00 63.88 702 ASN A O 1
ATOM 5239 N N . PHE A 1 703 ? -14.389 25.713 -37.082 1.00 63.03 703 PHE A N 1
ATOM 5240 C CA . PHE A 1 703 ? -15.813 25.987 -37.335 1.00 63.03 703 PHE A CA 1
ATOM 5241 C C . PHE A 1 703 ? -16.050 26.714 -38.664 1.00 63.03 703 PHE A C 1
ATOM 5243 O O . PHE A 1 703 ? -17.050 26.457 -39.336 1.00 63.03 703 PHE A O 1
ATOM 5250 N N . SER A 1 704 ? -15.130 27.599 -39.059 1.00 66.06 704 SER A N 1
ATOM 5251 C CA . SER A 1 704 ? -15.164 28.266 -40.366 1.00 66.06 704 SER A CA 1
ATOM 5252 C C . SER A 1 704 ? -14.985 27.264 -41.509 1.00 66.06 704 SER A C 1
ATOM 5254 O O . SER A 1 704 ? -15.709 27.312 -42.504 1.00 66.06 704 SER A O 1
ATOM 5256 N N . ASP A 1 705 ? -14.068 26.311 -41.354 1.00 65.81 705 ASP A N 1
ATOM 5257 C CA . ASP A 1 705 ? -13.813 25.286 -42.364 1.00 65.81 705 ASP A CA 1
ATOM 5258 C C . ASP A 1 705 ? -14.921 24.222 -42.417 1.00 65.81 705 ASP A C 1
ATOM 5260 O O . ASP A 1 705 ? -15.271 23.764 -43.507 1.00 65.81 705 ASP A O 1
ATOM 5264 N N . LEU A 1 706 ? -15.571 23.911 -41.288 1.00 64.19 706 LEU A N 1
ATOM 5265 C CA . LEU A 1 706 ? -16.790 23.094 -41.252 1.00 64.19 706 LEU A CA 1
ATOM 5266 C C . LEU A 1 706 ? -17.956 23.771 -42.000 1.00 64.19 706 LEU A C 1
ATOM 5268 O O . LEU A 1 706 ? -18.608 23.117 -42.812 1.00 64.19 706 LEU A O 1
ATOM 5272 N N . ASP A 1 707 ? -18.194 25.076 -41.802 1.00 68.81 707 ASP A N 1
ATOM 5273 C CA . ASP A 1 707 ? -19.230 25.826 -42.542 1.00 68.81 707 ASP A CA 1
ATOM 5274 C C . ASP A 1 707 ? -18.949 25.842 -44.057 1.00 68.81 707 ASP A C 1
ATOM 5276 O O . ASP A 1 707 ? -19.847 25.565 -44.858 1.00 68.81 707 ASP A O 1
ATOM 5280 N N . LYS A 1 708 ? -17.693 26.069 -44.471 1.00 70.62 708 LYS A N 1
ATOM 5281 C CA . LYS A 1 708 ? -17.293 25.986 -45.890 1.00 70.62 708 LYS A CA 1
ATOM 5282 C C . LYS A 1 708 ? -17.490 24.584 -46.471 1.00 70.62 708 LYS A C 1
ATOM 5284 O O . LYS A 1 708 ? -17.925 24.458 -47.617 1.00 70.62 708 LYS A O 1
ATOM 5289 N N . SER A 1 709 ? -17.191 23.538 -45.701 1.00 65.62 709 SER A N 1
ATOM 5290 C CA . SER A 1 709 ? -17.340 22.142 -46.137 1.00 65.62 709 SER A CA 1
ATOM 5291 C C . SER A 1 709 ? -18.815 21.779 -46.339 1.00 65.62 709 SER A C 1
ATOM 5293 O O . SER A 1 709 ? -19.184 21.270 -47.393 1.00 65.62 709 SER A O 1
ATOM 5295 N N . ILE A 1 710 ? -19.691 22.171 -45.404 1.00 66.00 710 ILE A N 1
ATOM 5296 C CA . ILE A 1 710 ? -21.149 21.977 -45.516 1.00 66.00 710 ILE A CA 1
ATOM 5297 C C . ILE A 1 710 ? -21.727 22.720 -46.733 1.00 66.00 710 ILE A C 1
ATOM 5299 O O . ILE A 1 710 ? -22.606 22.198 -47.418 1.00 66.00 710 ILE A O 1
ATOM 5303 N N . ARG A 1 711 ? -21.235 23.930 -47.035 1.00 69.62 711 ARG A N 1
ATOM 5304 C CA . ARG A 1 711 ? -21.705 24.723 -48.187 1.00 69.62 711 ARG A CA 1
ATOM 5305 C C . ARG A 1 711 ? -21.187 24.225 -49.536 1.00 69.62 711 ARG A C 1
ATOM 5307 O O . ARG A 1 711 ? -21.869 24.424 -50.538 1.00 69.62 711 ARG A O 1
ATOM 5314 N N . SER A 1 712 ? -19.988 23.645 -49.581 1.00 68.38 712 SER A N 1
ATOM 5315 C CA . SER A 1 712 ? -19.332 23.239 -50.834 1.00 68.38 712 SER A CA 1
ATOM 5316 C C . SER A 1 712 ? -19.770 21.867 -51.347 1.00 68.38 712 SER A C 1
ATOM 5318 O O . SER A 1 712 ? -19.738 21.658 -52.557 1.00 68.38 712 SER A O 1
ATOM 5320 N N . ALA A 1 713 ? -20.245 20.975 -50.471 1.00 66.81 713 ALA A N 1
ATOM 5321 C CA . ALA A 1 713 ? -20.731 19.647 -50.843 1.00 66.81 713 ALA A CA 1
ATOM 5322 C C . ALA A 1 713 ? -22.069 19.331 -50.147 1.00 66.81 713 ALA A C 1
ATOM 5324 O O . ALA A 1 713 ? -22.082 18.695 -49.095 1.00 66.81 713 ALA A O 1
ATOM 5325 N N . PRO A 1 714 ? -23.221 19.778 -50.683 1.00 70.25 714 PRO A N 1
ATOM 5326 C CA . PRO A 1 714 ? -24.512 19.509 -50.061 1.00 70.25 714 PRO A CA 1
ATOM 5327 C C . PRO A 1 714 ? -24.887 18.023 -50.162 1.00 70.25 714 PRO A C 1
ATOM 5329 O O . PRO A 1 714 ? -24.736 17.394 -51.210 1.00 70.25 714 PRO A O 1
ATOM 5332 N N . LEU A 1 715 ? -25.491 17.481 -49.096 1.00 77.19 715 LEU A N 1
ATOM 5333 C CA . LEU A 1 715 ? -25.947 16.080 -49.009 1.00 77.19 715 LEU A CA 1
ATOM 5334 C C . LEU A 1 715 ? -27.012 15.707 -50.069 1.00 77.19 715 LEU A C 1
ATOM 5336 O O . LEU A 1 715 ? -27.378 14.544 -50.231 1.00 77.19 715 LEU A O 1
ATOM 5340 N N . THR A 1 716 ? -27.519 16.689 -50.813 1.00 79.31 716 THR A N 1
ATOM 5341 C CA . THR A 1 716 ? -28.523 16.525 -51.867 1.00 79.31 716 THR A CA 1
ATOM 5342 C C . THR A 1 716 ? -28.112 15.502 -52.924 1.00 79.31 716 THR A C 1
ATOM 5344 O O . THR A 1 716 ? -28.957 14.703 -53.322 1.00 79.31 716 THR A O 1
ATOM 5347 N N . ALA A 1 717 ? -26.843 15.482 -53.353 1.00 78.19 717 ALA A N 1
ATOM 5348 C CA . ALA A 1 717 ? -26.363 14.514 -54.345 1.00 78.19 717 ALA A CA 1
ATOM 5349 C C . ALA A 1 717 ? -26.496 13.074 -53.820 1.00 78.19 717 ALA A C 1
ATOM 5351 O O . ALA A 1 717 ? -27.187 12.265 -54.433 1.00 78.19 717 ALA A O 1
ATOM 5352 N N . VAL A 1 718 ? -25.978 12.819 -52.611 1.00 79.56 718 VAL A N 1
ATOM 5353 C CA . VAL A 1 718 ? -26.066 11.529 -51.900 1.00 79.56 718 VAL A CA 1
ATOM 5354 C C . VAL A 1 718 ? -27.517 11.082 -51.708 1.00 79.56 718 VAL A C 1
ATOM 5356 O O . VAL A 1 718 ? -27.855 9.921 -51.924 1.00 79.56 718 VAL A O 1
ATOM 5359 N N . CYS A 1 719 ? -28.407 11.999 -51.316 1.00 83.06 719 CYS A N 1
ATOM 5360 C CA . CYS A 1 719 ? -29.817 11.660 -51.129 1.00 83.06 719 CYS A CA 1
ATOM 5361 C C . CYS A 1 719 ? -30.509 11.312 -52.451 1.00 83.06 719 CYS A C 1
ATOM 5363 O O . CYS A 1 719 ? -31.321 10.391 -52.484 1.00 83.06 719 CYS A O 1
ATOM 5365 N N . THR A 1 720 ? -30.184 12.039 -53.521 1.00 84.19 720 THR A N 1
ATOM 5366 C CA . THR A 1 720 ? -30.817 11.880 -54.834 1.00 84.19 720 THR A CA 1
ATOM 5367 C C . THR A 1 720 ? -30.396 10.575 -55.499 1.00 84.19 720 THR A C 1
ATOM 5369 O O . THR A 1 720 ? -31.255 9.846 -55.993 1.00 84.19 720 THR A O 1
ATOM 5372 N N . SER A 1 721 ? -29.103 10.237 -55.487 1.00 80.06 721 SER A N 1
ATOM 5373 C CA . SER A 1 721 ? -28.627 8.965 -56.042 1.00 80.06 721 SER A CA 1
ATOM 5374 C C . SER A 1 721 ? -29.143 7.765 -55.249 1.00 80.06 721 SER A C 1
ATOM 5376 O O . SER A 1 721 ? -29.544 6.769 -55.853 1.00 80.06 721 SER A O 1
ATOM 5378 N N . PHE A 1 722 ? -29.255 7.884 -53.922 1.00 85.56 722 PHE A N 1
ATOM 5379 C CA . PHE A 1 722 ? -29.883 6.855 -53.092 1.00 85.56 722 PHE A CA 1
ATOM 5380 C C . PHE A 1 722 ? -31.382 6.668 -53.394 1.00 85.56 722 PHE A C 1
ATOM 5382 O O . PHE A 1 722 ? -31.852 5.536 -53.503 1.00 85.56 722 PHE A O 1
ATOM 5389 N N . ASP A 1 723 ? -32.144 7.752 -53.568 1.00 86.38 723 ASP A N 1
ATOM 5390 C CA . ASP A 1 723 ? -33.582 7.671 -53.874 1.00 86.38 723 ASP A CA 1
ATOM 5391 C C . ASP A 1 723 ? -33.858 7.119 -55.275 1.00 86.38 723 ASP A C 1
ATOM 5393 O O . ASP A 1 723 ? -34.798 6.342 -55.468 1.00 86.38 723 ASP A O 1
ATOM 5397 N N . LEU A 1 724 ? -33.016 7.467 -56.252 1.00 82.44 724 LEU A N 1
ATOM 5398 C CA . LEU A 1 724 ? -33.066 6.893 -57.597 1.00 82.44 724 LEU A CA 1
ATOM 5399 C C . LEU A 1 724 ? -32.800 5.383 -57.569 1.00 82.44 724 LEU A C 1
ATOM 5401 O O . LEU A 1 724 ? -33.528 4.623 -58.211 1.00 82.44 724 LEU A O 1
ATOM 5405 N N . LEU A 1 725 ? -31.812 4.943 -56.782 1.00 83.38 725 LEU A N 1
ATOM 5406 C CA . LEU A 1 725 ? -31.537 3.525 -56.559 1.00 83.38 725 LEU A CA 1
ATOM 5407 C C . LEU A 1 725 ? -32.739 2.818 -55.912 1.00 83.38 725 LEU A C 1
ATOM 5409 O O . LEU A 1 725 ? -33.215 1.819 -56.451 1.00 83.38 725 LEU A O 1
ATOM 5413 N N . GLY A 1 726 ? -33.284 3.359 -54.818 1.00 80.19 726 GLY A N 1
ATOM 5414 C CA . GLY A 1 726 ? -34.455 2.787 -54.142 1.00 80.19 726 GLY A CA 1
ATOM 5415 C C . GLY A 1 726 ? -35.679 2.683 -55.059 1.00 80.19 726 GLY A C 1
ATOM 5416 O O . GLY A 1 726 ? -36.331 1.641 -55.119 1.00 80.19 726 GLY A O 1
ATOM 5417 N N . THR A 1 727 ? -35.942 3.722 -55.855 1.00 82.25 727 THR A N 1
ATOM 5418 C CA . THR A 1 727 ? -37.052 3.737 -56.821 1.00 82.25 727 THR A CA 1
ATOM 5419 C C . THR A 1 727 ? -36.876 2.664 -57.897 1.00 82.25 727 THR A C 1
ATOM 5421 O O . THR A 1 727 ? -37.835 1.969 -58.230 1.00 82.25 727 THR A O 1
ATOM 5424 N N . SER A 1 728 ? -35.654 2.478 -58.409 1.00 80.25 728 SER A N 1
ATOM 5425 C CA . SER A 1 728 ? -35.359 1.447 -59.415 1.00 80.25 728 SER A CA 1
ATOM 5426 C C . SER A 1 728 ? -35.568 0.017 -58.899 1.00 80.25 728 SER A C 1
ATOM 5428 O O . SER A 1 728 ? -35.929 -0.867 -59.672 1.00 80.25 728 SER A O 1
ATOM 5430 N N . LEU A 1 729 ? -35.412 -0.188 -57.587 1.00 81.44 729 LEU A N 1
ATOM 5431 C CA . LEU A 1 729 ? -35.627 -1.460 -56.892 1.00 81.44 729 LEU A CA 1
ATOM 5432 C C . LEU A 1 729 ? -37.078 -1.647 -56.407 1.00 81.44 729 LEU A C 1
ATOM 5434 O O . LEU A 1 729 ? -37.410 -2.671 -55.812 1.00 81.44 729 LEU A O 1
ATOM 5438 N N . GLY A 1 730 ? -37.960 -0.668 -56.632 1.00 74.31 730 GLY A N 1
ATOM 5439 C CA . GLY A 1 730 ? -39.353 -0.715 -56.178 1.00 74.31 730 GLY A CA 1
ATOM 5440 C C . GLY A 1 730 ? -39.525 -0.586 -54.660 1.00 74.31 730 GLY A C 1
ATOM 5441 O O . GLY A 1 730 ? -40.545 -1.039 -54.122 1.00 74.31 730 GLY A O 1
ATOM 5442 N N . VAL A 1 731 ? -38.543 -0.003 -53.962 1.00 64.56 731 VAL A N 1
ATOM 5443 C CA . VAL A 1 731 ? -38.594 0.306 -52.523 1.00 64.56 731 VAL A CA 1
ATOM 5444 C C . VAL A 1 731 ? -39.799 1.209 -52.235 1.00 64.56 731 VAL A C 1
ATOM 5446 O O . VAL A 1 731 ? -39.956 2.257 -52.857 1.00 64.56 731 VAL A O 1
ATOM 5449 N N . GLY A 1 732 ? -40.684 0.787 -51.326 1.00 57.25 732 GLY A N 1
ATOM 5450 C CA . GLY A 1 732 ? -41.902 1.531 -50.962 1.00 57.25 732 GLY A CA 1
ATOM 5451 C C . GLY A 1 732 ? -43.143 1.319 -51.849 1.00 57.25 732 GLY A C 1
ATOM 5452 O O . GLY A 1 732 ? -44.169 1.953 -51.603 1.00 57.25 732 GLY A O 1
ATOM 5453 N N . SER A 1 733 ? -43.112 0.423 -52.846 1.00 50.44 733 SER A N 1
ATOM 5454 C CA . SER A 1 733 ? -44.320 0.021 -53.592 1.00 50.44 733 SER A CA 1
ATOM 5455 C C . SER A 1 733 ? -44.999 -1.205 -52.955 1.00 50.44 733 SER A C 1
ATOM 5457 O O . SER A 1 733 ? -44.437 -2.299 -52.927 1.00 50.44 733 SER A O 1
ATOM 5459 N N . ASN A 1 734 ? -46.223 -1.032 -52.438 1.00 49.53 734 ASN A N 1
ATOM 5460 C CA . ASN A 1 734 ? -47.067 -2.135 -51.963 1.00 49.53 734 ASN A CA 1
ATOM 5461 C C . ASN A 1 734 ? -47.638 -2.900 -53.164 1.00 49.53 734 ASN A C 1
ATOM 5463 O O . ASN A 1 734 ? -48.733 -2.606 -53.640 1.00 49.53 734 ASN A O 1
ATOM 5467 N N . SER A 1 735 ? -46.908 -3.901 -53.643 1.00 45.88 735 SER A N 1
ATOM 5468 C CA . SER A 1 735 ? -47.496 -4.993 -54.420 1.00 45.88 735 SER A CA 1
ATOM 5469 C C . SER A 1 735 ? -47.305 -6.281 -53.622 1.00 45.88 735 SER A C 1
ATOM 5471 O O . SER A 1 735 ? -46.189 -6.622 -53.240 1.00 45.88 735 SER A O 1
ATOM 5473 N N . GLY A 1 736 ? -48.424 -6.914 -53.250 1.00 44.44 736 GLY A N 1
ATOM 5474 C CA . GLY A 1 736 ? -48.448 -8.134 -52.438 1.00 44.44 736 GLY A CA 1
ATOM 5475 C C . GLY A 1 736 ? -47.769 -9.319 -53.139 1.00 44.44 736 GLY A C 1
ATOM 5476 O O . GLY A 1 736 ? -47.557 -9.268 -54.350 1.00 44.44 736 GLY A O 1
ATOM 5477 N N . PRO A 1 737 ? -47.430 -10.388 -52.398 1.00 39.25 737 PRO A N 1
ATOM 5478 C CA . PRO A 1 737 ? -46.563 -11.443 -52.903 1.00 39.25 737 PRO A CA 1
ATOM 5479 C C . PRO A 1 737 ? -47.299 -12.281 -53.951 1.00 39.25 737 PRO A C 1
ATOM 5481 O O . PRO A 1 737 ? -48.168 -13.091 -53.625 1.00 39.25 737 PRO A O 1
ATOM 5484 N N . GLU A 1 738 ? -46.939 -12.113 -55.221 1.00 35.66 738 GLU A N 1
ATOM 5485 C CA . GLU A 1 738 ? -47.335 -13.042 -56.273 1.00 35.66 738 GLU A CA 1
ATOM 5486 C C . GLU A 1 738 ? -46.331 -14.207 -56.285 1.00 35.66 738 GLU A C 1
ATOM 5488 O O . GLU A 1 738 ? -45.216 -14.102 -56.793 1.00 35.66 738 GLU A O 1
ATOM 5493 N N . LEU A 1 739 ? -46.723 -15.323 -55.660 1.00 46.19 739 LEU A N 1
ATOM 5494 C CA . LEU A 1 739 ? -45.986 -16.591 -55.623 1.00 46.19 739 LEU A CA 1
ATOM 5495 C C . LEU A 1 739 ? -45.518 -17.007 -57.028 1.00 46.19 739 LEU A C 1
ATOM 5497 O O . LEU A 1 739 ? -46.297 -17.537 -57.819 1.00 46.19 739 LEU A O 1
ATOM 5501 N N . SER A 1 740 ? -44.227 -16.828 -57.319 1.00 36.31 740 SER A N 1
ATOM 5502 C CA . SER A 1 740 ? -43.624 -17.245 -58.586 1.00 36.31 740 SER A CA 1
ATOM 5503 C C . SER A 1 740 ? -42.235 -17.852 -58.386 1.00 36.31 740 SER A C 1
ATOM 5505 O O . SER A 1 740 ? -41.256 -17.151 -58.188 1.00 36.31 740 SER A O 1
ATOM 5507 N N . ARG A 1 741 ? -42.196 -19.189 -58.476 1.00 38.22 741 ARG A N 1
ATOM 5508 C CA . ARG A 1 741 ? -41.084 -20.080 -58.874 1.00 38.22 741 ARG A CA 1
ATOM 5509 C C . ARG A 1 741 ? -39.660 -19.502 -58.814 1.00 38.22 741 ARG A C 1
ATOM 5511 O O . ARG A 1 741 ? -39.292 -18.693 -59.661 1.00 38.22 741 ARG A O 1
ATOM 5518 N N . VAL A 1 742 ? -38.832 -20.103 -57.950 1.00 39.28 742 VAL A N 1
ATOM 5519 C CA . VAL A 1 742 ? -37.359 -20.053 -57.986 1.00 39.28 742 VAL A CA 1
ATOM 5520 C C . VAL A 1 742 ? -36.871 -20.208 -59.431 1.00 39.28 742 VAL A C 1
ATOM 5522 O O . VAL A 1 742 ? -36.964 -21.288 -60.022 1.00 39.28 742 VAL A O 1
ATOM 5525 N N . ARG A 1 743 ? -36.386 -19.109 -60.014 1.00 45.72 743 ARG A N 1
ATOM 5526 C CA . ARG A 1 743 ? -35.553 -19.127 -61.218 1.00 45.72 743 ARG A CA 1
ATOM 5527 C C . ARG A 1 743 ? -34.084 -19.106 -60.774 1.00 45.72 743 ARG A C 1
ATOM 5529 O O . ARG A 1 743 ? -33.799 -18.550 -59.717 1.00 45.72 743 ARG A O 1
ATOM 5536 N N . PRO A 1 744 ? -33.153 -19.688 -61.551 1.00 47.25 744 PRO A N 1
ATOM 5537 C CA . PRO A 1 744 ? -31.722 -19.513 -61.302 1.00 47.25 744 PRO A CA 1
ATOM 5538 C C . PRO A 1 744 ? -31.418 -18.012 -61.286 1.00 47.25 744 PRO A C 1
ATOM 5540 O O . PRO A 1 744 ? -31.972 -17.318 -62.142 1.00 47.25 744 PRO A O 1
ATOM 5543 N N . HIS A 1 745 ? -30.607 -17.535 -60.326 1.00 56.53 745 HIS A N 1
ATOM 5544 C CA . HIS A 1 745 ? -30.249 -16.118 -60.163 1.00 56.53 745 HIS A CA 1
ATOM 5545 C C . HIS A 1 745 ? -30.035 -15.474 -61.538 1.00 56.53 745 HIS A C 1
ATOM 5547 O O . HIS A 1 745 ? -29.090 -15.822 -62.249 1.00 56.53 745 HIS A O 1
ATOM 5553 N N . ALA A 1 746 ? -30.975 -14.616 -61.945 1.00 60.09 746 ALA A N 1
ATOM 5554 C CA . ALA A 1 746 ? -30.861 -13.873 -63.189 1.00 60.09 746 ALA A CA 1
ATOM 5555 C C . ALA A 1 746 ? -29.574 -13.041 -63.136 1.00 60.09 746 ALA A C 1
ATOM 5557 O O . ALA A 1 746 ? -29.173 -12.613 -62.052 1.00 60.09 746 ALA A O 1
ATOM 5558 N N . ASP A 1 747 ? -28.915 -12.842 -64.280 1.00 73.12 747 ASP A N 1
ATOM 5559 C CA . ASP A 1 747 ? -27.704 -12.021 -64.308 1.00 73.12 747 ASP A CA 1
ATOM 5560 C C . ASP A 1 747 ? -27.989 -10.632 -63.706 1.00 73.12 747 ASP A C 1
ATOM 5562 O O . ASP A 1 747 ? -29.059 -10.070 -63.978 1.00 73.12 747 ASP A O 1
ATOM 5566 N N . PRO A 1 748 ? -27.065 -10.085 -62.886 1.00 79.88 748 PRO A N 1
ATOM 5567 C CA . PRO A 1 748 ? -27.253 -8.790 -62.246 1.00 79.88 748 PRO A CA 1
ATOM 5568 C C . PRO A 1 748 ? -27.599 -7.720 -63.280 1.00 79.88 748 PRO A C 1
ATOM 5570 O O . PRO A 1 748 ? -26.890 -7.559 -64.275 1.00 79.88 748 PRO A O 1
ATOM 5573 N N . ASP A 1 749 ? -28.690 -6.981 -63.057 1.00 85.25 749 ASP A N 1
ATOM 5574 C CA . ASP A 1 749 ? -29.080 -5.909 -63.976 1.00 85.25 749 ASP A CA 1
ATOM 5575 C C . ASP A 1 749 ? -27.975 -4.830 -64.004 1.00 85.25 749 ASP A C 1
ATOM 5577 O O . ASP A 1 749 ? -27.731 -4.171 -62.982 1.00 85.25 749 ASP A O 1
ATOM 5581 N N . PRO A 1 750 ? -27.318 -4.598 -65.158 1.00 83.44 750 PRO A N 1
ATOM 5582 C CA . PRO A 1 750 ? -26.233 -3.627 -65.266 1.00 83.44 750 PRO A CA 1
ATOM 5583 C C . PRO A 1 750 ? -26.687 -2.195 -64.951 1.00 83.44 750 PRO A C 1
ATOM 5585 O O . PRO A 1 750 ? -25.866 -1.359 -64.572 1.00 83.44 750 PRO A O 1
ATOM 5588 N N . ARG A 1 751 ? -27.987 -1.891 -65.066 1.00 84.94 751 ARG A N 1
ATOM 5589 C CA . ARG A 1 751 ? -28.545 -0.590 -64.672 1.00 84.94 751 ARG A CA 1
ATOM 5590 C C . ARG A 1 751 ? -28.559 -0.416 -63.155 1.00 84.94 751 ARG A C 1
ATOM 5592 O O . ARG A 1 751 ? -28.264 0.675 -62.681 1.00 84.94 751 ARG A O 1
ATOM 5599 N N . ILE A 1 752 ? -28.857 -1.476 -62.401 1.00 85.31 752 ILE A N 1
ATOM 5600 C CA . ILE A 1 752 ? -28.857 -1.454 -60.930 1.00 85.31 752 ILE A CA 1
ATOM 5601 C C . ILE A 1 752 ? -27.423 -1.317 -60.406 1.00 85.31 752 ILE A C 1
ATOM 5603 O O . ILE A 1 752 ? -27.173 -0.494 -59.527 1.00 85.31 752 ILE A O 1
ATOM 5607 N N . LEU A 1 753 ? -26.466 -2.045 -60.994 1.00 86.50 753 LEU A N 1
ATOM 5608 C CA . LEU A 1 753 ? -25.044 -1.912 -60.652 1.00 86.50 753 LEU A CA 1
ATOM 5609 C C . LEU A 1 753 ? -24.524 -0.487 -60.900 1.00 86.50 753 LEU A C 1
ATOM 5611 O O . LEU A 1 753 ? -23.860 0.081 -60.037 1.00 86.50 753 LEU A O 1
ATOM 5615 N N . ALA A 1 754 ? -24.903 0.136 -62.022 1.00 85.75 754 ALA A N 1
ATOM 5616 C CA . ALA A 1 754 ? -24.531 1.520 -62.317 1.00 85.75 754 ALA A CA 1
ATOM 5617 C C . ALA A 1 754 ? -25.130 2.540 -61.325 1.00 85.75 754 ALA A C 1
ATOM 5619 O O . ALA A 1 754 ? -24.485 3.543 -61.009 1.00 85.75 754 ALA A O 1
ATOM 5620 N N . LEU A 1 755 ? -26.345 2.296 -60.819 1.00 86.19 755 LEU A N 1
ATOM 5621 C CA . LEU A 1 755 ? -26.981 3.138 -59.797 1.00 86.19 755 LEU A CA 1
ATOM 5622 C C . LEU A 1 755 ? -26.328 2.966 -58.417 1.00 86.19 755 LEU A C 1
ATOM 5624 O O . LEU A 1 755 ? -26.124 3.959 -57.720 1.00 86.19 755 LEU A O 1
ATOM 5628 N N . LEU A 1 756 ? -25.939 1.741 -58.049 1.00 85.12 756 LEU A N 1
ATOM 5629 C CA . LEU A 1 756 ? -25.142 1.471 -56.846 1.00 85.12 756 LEU A CA 1
ATOM 5630 C C . LEU A 1 756 ? -23.784 2.181 -56.911 1.00 85.12 756 LEU A C 1
ATOM 5632 O O . LEU A 1 756 ? -23.407 2.871 -55.966 1.00 85.12 756 LEU A O 1
ATOM 5636 N N . ASP A 1 757 ? -23.092 2.091 -58.049 1.00 88.25 757 ASP A N 1
ATOM 5637 C CA . ASP A 1 757 ? -21.821 2.785 -58.285 1.00 88.25 757 ASP A CA 1
ATOM 5638 C C . ASP A 1 757 ? -21.950 4.310 -58.193 1.00 88.25 757 ASP A C 1
ATOM 5640 O O . ASP A 1 757 ? -21.035 4.990 -57.723 1.00 88.25 757 ASP A O 1
ATOM 5644 N N . ALA A 1 758 ? -23.079 4.865 -58.640 1.00 84.69 758 ALA A N 1
ATOM 5645 C CA . ALA A 1 758 ? -23.364 6.287 -58.491 1.00 84.69 758 ALA A CA 1
ATOM 5646 C C . ALA A 1 758 ? -23.586 6.689 -57.031 1.00 84.69 758 ALA A C 1
ATOM 5648 O O . ALA A 1 758 ? -22.957 7.637 -56.569 1.00 84.69 758 ALA A O 1
ATOM 5649 N N . ALA A 1 759 ? -24.392 5.932 -56.286 1.00 80.06 759 ALA A N 1
ATOM 5650 C CA . ALA A 1 759 ? -24.663 6.224 -54.883 1.00 80.06 759 ALA A CA 1
ATOM 5651 C C . ALA A 1 759 ? -23.406 6.104 -53.993 1.00 80.06 759 ALA A C 1
ATOM 5653 O O . ALA A 1 759 ? -23.186 6.946 -53.122 1.00 80.06 759 ALA A O 1
ATOM 5654 N N . ILE A 1 760 ? -22.545 5.108 -54.240 1.00 83.88 760 ILE A N 1
ATOM 5655 C CA . ILE A 1 760 ? -21.269 4.933 -53.521 1.00 83.88 760 ILE A CA 1
ATOM 5656 C C . ILE A 1 760 ? -20.311 6.092 -53.816 1.00 83.88 760 ILE A C 1
ATOM 5658 O O . ILE A 1 760 ? -19.685 6.638 -52.904 1.00 83.88 760 ILE A O 1
ATOM 5662 N N . ARG A 1 761 ? -20.187 6.483 -55.090 1.00 87.81 761 ARG A N 1
ATOM 5663 C CA . ARG A 1 761 ? -19.316 7.591 -55.499 1.00 87.81 761 ARG A CA 1
ATOM 5664 C C . ARG A 1 761 ? -19.736 8.899 -54.840 1.00 87.81 761 ARG A C 1
ATOM 5666 O O . ARG A 1 761 ? -18.884 9.538 -54.231 1.00 87.81 761 ARG A O 1
ATOM 5673 N N . ASP A 1 762 ? -21.017 9.249 -54.902 1.00 81.25 762 ASP A N 1
ATOM 5674 C CA . ASP A 1 762 ? -21.517 10.500 -54.327 1.00 81.25 762 ASP A CA 1
ATOM 5675 C C . ASP A 1 762 ? -21.315 10.534 -52.800 1.00 81.25 762 ASP A C 1
ATOM 5677 O O . ASP A 1 762 ? -20.943 11.567 -52.241 1.00 81.25 762 ASP A O 1
ATOM 5681 N N . ALA A 1 763 ? -21.507 9.399 -52.111 1.00 77.19 763 ALA A N 1
ATOM 5682 C CA . ALA A 1 763 ? -21.283 9.288 -50.667 1.00 77.19 763 ALA A CA 1
ATOM 5683 C C . ALA A 1 763 ? -19.799 9.449 -50.283 1.00 77.19 763 ALA A C 1
ATOM 5685 O O . ALA A 1 763 ? -19.476 10.130 -49.305 1.00 77.19 763 ALA A O 1
ATOM 5686 N N . ASN A 1 764 ? -18.886 8.861 -51.061 1.00 79.19 764 ASN A N 1
ATOM 5687 C CA . ASN A 1 764 ? -17.443 8.985 -50.840 1.00 79.19 764 ASN A CA 1
ATOM 5688 C C . ASN A 1 764 ? -16.913 10.383 -51.184 1.00 79.19 764 ASN A C 1
ATOM 5690 O O . ASN A 1 764 ? -16.078 10.915 -50.451 1.00 79.19 764 ASN A O 1
ATOM 5694 N N . GLU A 1 765 ? -17.413 10.991 -52.261 1.00 81.19 765 GLU A N 1
ATOM 5695 C CA . GLU A 1 765 ? -17.083 12.366 -52.642 1.00 81.19 765 GLU A CA 1
ATOM 5696 C C . GLU A 1 765 ? -17.512 13.334 -51.538 1.00 81.19 765 GLU A C 1
ATOM 5698 O O . GLU A 1 765 ? -16.674 14.085 -51.035 1.00 81.19 765 GLU A O 1
ATOM 5703 N N . PHE A 1 766 ? -18.753 13.224 -51.049 1.00 78.38 766 PHE A N 1
ATOM 5704 C CA . PHE A 1 766 ? -19.232 14.001 -49.906 1.00 78.38 766 PHE A CA 1
ATOM 5705 C C . PHE A 1 766 ? -18.320 13.842 -48.682 1.00 78.38 766 PHE A C 1
ATOM 5707 O O . PHE A 1 766 ? -17.879 14.841 -48.124 1.00 78.38 766 PHE A O 1
ATOM 5714 N N . ALA A 1 767 ? -17.969 12.612 -48.286 1.00 72.44 767 ALA A N 1
ATOM 5715 C CA . ALA A 1 767 ? -17.108 12.371 -47.124 1.00 72.44 767 ALA A CA 1
ATOM 5716 C C . ALA A 1 767 ? -15.699 12.979 -47.279 1.00 72.44 767 ALA A C 1
ATOM 5718 O O . ALA A 1 767 ? -15.105 13.428 -46.296 1.00 72.44 767 ALA A O 1
ATOM 5719 N N . SER A 1 768 ? -15.171 13.036 -48.505 1.00 70.38 768 SER A N 1
ATOM 5720 C CA . SER A 1 768 ? -13.840 13.588 -48.781 1.00 70.38 768 SER A CA 1
ATOM 5721 C C . SER A 1 768 ? -13.740 15.096 -48.519 1.00 70.38 768 SER A C 1
ATOM 5723 O O . SER A 1 768 ? -12.696 15.567 -48.065 1.00 70.38 768 SER A O 1
ATOM 5725 N N . HIS A 1 769 ? -14.840 15.840 -48.686 1.00 70.12 769 HIS A N 1
ATOM 5726 C CA . HIS A 1 769 ? -14.898 17.274 -48.382 1.00 70.12 769 HIS A CA 1
ATOM 5727 C C . HIS A 1 769 ? -14.756 17.587 -46.884 1.00 70.12 769 HIS A C 1
ATOM 5729 O O . HIS A 1 769 ? -14.417 18.713 -46.532 1.00 70.12 769 HIS A O 1
ATOM 5735 N N . PHE A 1 770 ? -14.945 16.598 -46.004 1.00 65.06 770 PHE A N 1
ATOM 5736 C CA . PHE A 1 770 ? -14.814 16.756 -44.553 1.00 65.06 770 PHE A CA 1
ATOM 5737 C C . PHE A 1 770 ? -13.473 16.255 -43.993 1.00 65.06 770 PHE A C 1
ATOM 5739 O O . PHE A 1 770 ? -13.230 16.374 -42.793 1.00 65.06 770 PHE A O 1
ATOM 5746 N N . ALA A 1 771 ? -12.568 15.739 -44.832 1.00 59.94 771 ALA A N 1
ATOM 5747 C CA . ALA A 1 771 ? -11.259 15.240 -44.397 1.00 59.94 771 ALA A CA 1
ATOM 5748 C C . ALA A 1 771 ? -10.417 16.250 -43.573 1.00 59.94 771 ALA A C 1
ATOM 5750 O O . ALA A 1 771 ? -9.835 15.823 -42.574 1.00 59.94 771 ALA A O 1
ATOM 5751 N N . PRO A 1 772 ? -10.387 17.568 -43.884 1.00 56.06 772 PRO A N 1
ATOM 5752 C CA . PRO A 1 772 ? -9.654 18.558 -43.080 1.00 56.06 772 PRO A CA 1
ATOM 5753 C C . PRO A 1 772 ? -10.219 18.749 -41.661 1.00 56.06 772 PRO A C 1
ATOM 5755 O O . PRO A 1 772 ? -9.495 19.130 -40.745 1.00 56.06 772 PRO A O 1
ATOM 5758 N N . VAL A 1 773 ? -11.514 18.472 -41.476 1.00 56.41 773 VAL A N 1
ATOM 5759 C CA . VAL A 1 773 ? -12.235 18.619 -40.200 1.00 56.41 773 VAL A CA 1
ATOM 5760 C C . VAL A 1 773 ? -11.983 17.422 -39.272 1.00 56.41 773 VAL A C 1
ATOM 5762 O O . VAL A 1 773 ? -12.026 17.559 -38.055 1.00 56.41 773 VAL A O 1
ATOM 5765 N N . VAL A 1 774 ? -11.685 16.245 -39.831 1.00 52.84 774 VAL A N 1
ATOM 5766 C CA . VAL A 1 774 ? -11.449 15.005 -39.068 1.00 52.84 774 VAL A CA 1
ATOM 5767 C C . VAL A 1 774 ? -10.029 14.944 -38.486 1.00 52.84 774 VAL A C 1
ATOM 5769 O O . VAL A 1 774 ? -9.823 14.368 -37.419 1.00 52.84 774 VAL A O 1
ATOM 5772 N N . THR A 1 775 ? -9.040 15.572 -39.132 1.00 46.12 775 THR A N 1
ATOM 5773 C CA . THR A 1 775 ? -7.628 15.566 -38.692 1.00 46.12 775 THR A CA 1
ATOM 5774 C C . THR A 1 775 ? -7.332 16.410 -37.446 1.00 46.12 775 THR A C 1
ATOM 5776 O O . THR A 1 775 ? -6.194 16.438 -36.989 1.00 46.12 775 THR A O 1
ATOM 5779 N N . THR A 1 776 ? -8.324 17.098 -36.879 1.00 53.19 776 THR A N 1
ATOM 5780 C CA . THR A 1 776 ? -8.162 18.041 -35.754 1.00 53.19 776 THR A CA 1
ATOM 5781 C C . THR A 1 776 ? -8.705 17.528 -34.411 1.00 53.19 776 THR A C 1
ATOM 5783 O O . THR A 1 776 ? -8.804 18.296 -33.454 1.00 53.19 776 THR A O 1
ATOM 5786 N N . TYR A 1 777 ? -8.984 16.221 -34.306 1.00 46.25 777 TYR A N 1
ATOM 5787 C CA . TYR A 1 777 ? -9.439 15.522 -33.090 1.00 46.25 777 TYR A CA 1
ATOM 5788 C C . TYR A 1 777 ? -8.583 15.815 -31.838 1.00 46.25 777 TYR A C 1
ATOM 5790 O O . TYR A 1 777 ? -9.124 16.009 -30.748 1.00 46.25 777 TYR A O 1
ATOM 5798 N N . ASP A 1 778 ? -7.265 15.955 -31.998 1.00 44.78 778 ASP A N 1
ATOM 5799 C CA . ASP A 1 778 ? -6.330 16.174 -30.885 1.00 44.78 778 ASP A CA 1
ATOM 5800 C C . ASP A 1 778 ? -6.535 17.521 -30.167 1.00 44.78 778 ASP A C 1
ATOM 5802 O O . ASP A 1 778 ? -6.298 17.632 -28.965 1.00 44.78 778 ASP A O 1
ATOM 5806 N N . ALA A 1 779 ? -7.038 18.547 -30.865 1.00 48.19 779 ALA A N 1
ATOM 5807 C CA . ALA A 1 779 ? -7.272 19.866 -30.271 1.00 48.19 779 ALA A CA 1
ATOM 5808 C C . ALA A 1 779 ? -8.479 19.881 -29.313 1.00 48.19 779 ALA A C 1
ATOM 5810 O O . ALA A 1 779 ? -8.507 20.663 -28.361 1.00 48.19 779 ALA A O 1
ATOM 5811 N N . LEU A 1 780 ? -9.465 19.005 -29.539 1.00 47.59 780 LEU A N 1
ATOM 5812 C CA . LEU A 1 780 ? -10.680 18.907 -28.724 1.00 47.59 780 LEU A CA 1
ATOM 5813 C C . LEU A 1 780 ? -10.440 18.157 -27.412 1.00 47.59 780 LEU A C 1
ATOM 5815 O O . LEU A 1 780 ? -10.972 18.557 -26.381 1.00 47.59 780 LEU A O 1
ATOM 5819 N N . VAL A 1 781 ? -9.582 17.134 -27.430 1.00 45.72 781 VAL A N 1
ATOM 5820 C CA . VAL A 1 781 ? -9.182 16.372 -26.233 1.00 45.72 781 VAL A CA 1
ATOM 5821 C C . VAL A 1 781 ? -8.407 17.254 -25.243 1.00 45.72 781 VAL A C 1
ATOM 5823 O O . VAL A 1 781 ? -8.604 17.164 -24.033 1.00 45.72 781 VAL A O 1
ATOM 5826 N N . VAL A 1 782 ? -7.569 18.164 -25.750 1.00 45.78 782 VAL A N 1
ATOM 5827 C CA . VAL A 1 782 ? -6.826 19.132 -24.922 1.00 45.78 782 VAL A CA 1
ATOM 5828 C C . VAL A 1 782 ? -7.760 20.171 -24.285 1.00 45.78 782 VAL A C 1
ATOM 5830 O O . VAL A 1 782 ? -7.553 20.571 -23.139 1.00 45.78 782 VAL A O 1
ATOM 5833 N N . LEU A 1 783 ? -8.806 20.591 -25.003 1.00 48.00 783 LEU A N 1
ATOM 5834 C CA . LEU A 1 783 ? -9.830 21.507 -24.490 1.00 48.00 783 LEU A CA 1
ATOM 5835 C C . LEU A 1 783 ? -10.737 20.842 -23.445 1.00 48.00 783 LEU A C 1
ATOM 5837 O O . LEU A 1 783 ? -11.049 21.484 -22.444 1.00 48.00 783 LEU A O 1
ATOM 5841 N N . ASP A 1 784 ? -11.115 19.576 -23.638 1.00 41.62 784 ASP A N 1
ATOM 5842 C CA . ASP A 1 784 ? -11.909 18.790 -22.681 1.00 41.62 784 ASP A CA 1
ATOM 5843 C C . ASP A 1 784 ? -11.187 18.663 -21.331 1.00 41.62 784 ASP A C 1
ATOM 5845 O O . ASP A 1 784 ? -11.702 19.112 -20.307 1.00 41.62 784 ASP A O 1
ATOM 5849 N N . ALA A 1 785 ? -9.923 18.220 -21.348 1.00 46.03 785 ALA A N 1
ATOM 5850 C CA . ALA A 1 785 ? -9.085 18.117 -20.151 1.00 46.03 785 ALA A CA 1
ATOM 5851 C C . ALA A 1 785 ? -8.903 19.465 -19.421 1.00 46.03 785 ALA A C 1
ATOM 5853 O O . ALA A 1 785 ? -8.842 19.523 -18.189 1.00 46.03 785 ALA A O 1
ATOM 5854 N N . TRP A 1 786 ? -8.846 20.570 -20.172 1.00 49.09 786 TRP A N 1
ATOM 5855 C CA . TRP A 1 786 ? -8.773 21.917 -19.608 1.00 49.09 786 TRP A CA 1
ATOM 5856 C C . TRP A 1 786 ? -10.097 22.355 -18.963 1.00 49.09 786 TRP A C 1
ATOM 5858 O O . TRP A 1 786 ? -10.084 22.892 -17.855 1.00 49.09 786 TRP A O 1
ATOM 5868 N N . PHE A 1 787 ? -11.246 22.096 -19.596 1.00 46.81 787 PHE A N 1
ATOM 5869 C CA . PHE A 1 787 ? -12.558 22.450 -19.041 1.00 46.81 787 PHE A CA 1
ATOM 5870 C C . PHE A 1 787 ? -12.865 21.702 -17.752 1.00 46.81 787 PHE A C 1
ATOM 5872 O O . PHE A 1 787 ? -13.338 22.314 -16.790 1.00 46.81 787 PHE A O 1
ATOM 5879 N N . THR A 1 788 ? -12.543 20.408 -17.706 1.00 42.38 788 THR A N 1
ATOM 5880 C CA . THR A 1 788 ? -12.683 19.607 -16.490 1.00 42.38 788 THR A CA 1
ATOM 5881 C C . THR A 1 788 ? -11.855 20.211 -15.359 1.00 42.38 788 THR A C 1
ATOM 5883 O O . THR A 1 788 ? -12.354 20.312 -14.243 1.00 42.38 788 THR A O 1
ATOM 5886 N N . SER A 1 789 ? -10.645 20.707 -15.649 1.00 45.69 789 SER A N 1
ATOM 5887 C CA . SER A 1 789 ? -9.756 21.364 -14.680 1.00 45.69 789 SER A CA 1
ATOM 5888 C C . SER A 1 789 ? -10.245 22.748 -14.218 1.00 45.69 789 SER A C 1
ATOM 5890 O O . SER A 1 789 ? -10.135 23.067 -13.034 1.00 45.69 789 SER A O 1
ATOM 5892 N N . VAL A 1 790 ? -10.808 23.570 -15.109 1.00 42.62 790 VAL A N 1
ATOM 5893 C CA . VAL A 1 790 ? -11.295 24.921 -14.766 1.00 42.62 790 VAL A CA 1
ATOM 5894 C C . VAL A 1 790 ? -12.622 24.881 -14.012 1.00 42.62 790 VAL A C 1
ATOM 5896 O O . VAL A 1 790 ? -12.814 25.669 -13.090 1.00 42.62 790 VAL A O 1
ATOM 5899 N N . LEU A 1 791 ? -13.531 23.963 -14.354 1.00 39.00 791 LEU A N 1
ATOM 5900 C CA . LEU A 1 791 ? -14.808 23.817 -13.650 1.00 39.00 791 LEU A CA 1
ATOM 5901 C C . LEU A 1 791 ? -14.621 23.194 -12.262 1.00 39.00 791 LEU A C 1
ATOM 5903 O O . LEU A 1 791 ? -15.194 23.703 -11.302 1.00 39.00 791 LEU A O 1
ATOM 5907 N N . THR A 1 792 ? -13.766 22.175 -12.126 1.00 38.59 792 THR A N 1
ATOM 5908 C CA . THR A 1 792 ? -13.422 21.614 -10.804 1.00 38.59 792 THR A CA 1
ATOM 5909 C C . THR A 1 792 ? -12.610 22.594 -9.954 1.00 38.59 792 THR A C 1
ATOM 5911 O O . THR A 1 792 ? -12.868 22.728 -8.762 1.00 38.59 792 THR A O 1
ATOM 5914 N N . GLY A 1 793 ? -11.691 23.360 -10.552 1.00 39.31 793 GLY A N 1
ATOM 5915 C CA . GLY A 1 793 ? -10.919 24.384 -9.840 1.00 39.31 793 GLY A CA 1
ATOM 5916 C C . GLY A 1 793 ? -11.714 25.648 -9.478 1.00 39.31 793 GLY A C 1
ATOM 5917 O O . GLY A 1 793 ? -11.472 26.253 -8.436 1.00 39.31 793 GLY A O 1
ATOM 5918 N N . GLY A 1 794 ? -12.671 26.054 -10.319 1.00 37.34 794 GLY A N 1
ATOM 5919 C CA . GLY A 1 794 ? -13.504 27.244 -10.123 1.00 37.34 794 GLY A CA 1
ATOM 5920 C C . GLY A 1 794 ? -14.647 27.047 -9.124 1.00 37.34 794 GLY A C 1
ATOM 5921 O O . GLY A 1 794 ? -14.966 27.976 -8.385 1.00 37.34 794 GLY A O 1
ATOM 5922 N N . LEU A 1 795 ? -15.230 25.843 -9.051 1.00 31.33 795 LEU A N 1
ATOM 5923 C CA . LEU A 1 795 ? -16.203 25.489 -8.008 1.00 31.33 795 LEU A CA 1
ATOM 5924 C C . LEU A 1 795 ? -15.545 25.408 -6.630 1.00 31.33 795 LEU A C 1
ATOM 5926 O O . LEU A 1 795 ? -16.113 25.930 -5.677 1.00 31.33 795 LEU A O 1
ATOM 5930 N N . ASN A 1 796 ? -14.321 24.881 -6.538 1.00 32.41 796 ASN A N 1
ATOM 5931 C CA . ASN A 1 796 ? -13.570 24.900 -5.281 1.00 32.41 796 ASN A CA 1
ATOM 5932 C C . ASN A 1 796 ? -13.274 26.335 -4.812 1.00 32.41 796 ASN A C 1
ATOM 5934 O O . ASN A 1 796 ? -13.330 26.597 -3.624 1.00 32.41 796 ASN A O 1
ATOM 5938 N N . LEU A 1 797 ? -13.074 27.300 -5.720 1.00 33.50 797 LEU A N 1
ATOM 5939 C CA . LEU A 1 797 ? -12.931 28.720 -5.357 1.00 33.50 797 LEU A CA 1
ATOM 5940 C C . LEU A 1 797 ? -14.227 29.361 -4.831 1.00 33.50 797 LEU A C 1
ATOM 5942 O O . LEU A 1 797 ? -14.156 30.224 -3.962 1.00 33.50 797 LEU A O 1
ATOM 5946 N N . LEU A 1 798 ? -15.403 28.961 -5.327 1.00 30.06 798 LEU A N 1
ATOM 5947 C CA . LEU A 1 798 ? -16.685 29.452 -4.802 1.00 30.06 798 LEU A CA 1
ATOM 5948 C C . LEU A 1 798 ? -17.092 28.745 -3.506 1.00 30.06 798 LEU A C 1
ATOM 5950 O O . LEU A 1 798 ? -17.769 29.359 -2.693 1.00 30.06 798 LEU A O 1
ATOM 5954 N N . VAL A 1 799 ? -16.664 27.501 -3.293 1.00 32.28 799 VAL A N 1
ATOM 5955 C CA . VAL A 1 799 ? -16.926 26.743 -2.060 1.00 32.28 799 VAL A CA 1
ATOM 5956 C C . VAL A 1 799 ? -15.924 27.109 -0.953 1.00 32.28 799 VAL A C 1
ATOM 5958 O O . VAL A 1 799 ? -16.333 27.255 0.196 1.00 32.28 799 VAL A O 1
ATOM 5961 N N . ASP A 1 800 ? -14.659 27.394 -1.286 1.00 32.31 800 ASP A N 1
ATOM 5962 C CA . ASP A 1 800 ? -13.629 27.762 -0.301 1.00 32.31 800 ASP A CA 1
ATOM 5963 C C . ASP A 1 800 ? -13.704 29.235 0.154 1.00 32.31 800 ASP A C 1
ATOM 5965 O O . ASP A 1 800 ? -13.381 29.519 1.308 1.00 32.31 800 ASP A O 1
ATOM 5969 N N . ASP A 1 801 ? -14.166 30.178 -0.685 1.00 30.88 801 ASP A N 1
ATOM 5970 C CA . ASP A 1 801 ? -14.400 31.580 -0.264 1.00 30.88 801 ASP A CA 1
ATOM 5971 C C . ASP A 1 801 ? -15.860 31.859 0.165 1.00 30.88 801 ASP A C 1
ATOM 5973 O O . ASP A 1 801 ? -16.110 32.880 0.809 1.00 30.88 801 ASP A O 1
ATOM 5977 N N . ALA A 1 802 ? -16.823 30.958 -0.101 1.00 28.67 802 ALA A N 1
ATOM 5978 C CA . ALA A 1 802 ? -18.162 31.000 0.516 1.00 28.67 802 ALA A CA 1
ATOM 5979 C C . ALA A 1 802 ? -18.273 30.159 1.804 1.00 28.67 802 ALA A C 1
ATOM 5981 O O . ALA A 1 802 ? -19.348 30.092 2.402 1.00 28.67 802 ALA A O 1
ATOM 5982 N N . GLY A 1 803 ? -17.160 29.596 2.289 1.00 32.19 803 GLY A N 1
ATOM 5983 C CA . GLY A 1 803 ? -17.003 29.014 3.630 1.00 32.19 803 GLY A CA 1
ATOM 5984 C C . GLY A 1 803 ? -17.045 30.054 4.761 1.00 32.19 803 GLY A C 1
ATOM 5985 O O . GLY A 1 803 ? -16.235 30.029 5.688 1.00 32.19 803 GLY A O 1
ATOM 5986 N N . GLY A 1 804 ? -17.971 31.009 4.680 1.00 31.42 804 GLY A N 1
ATOM 5987 C CA . GLY A 1 804 ? -18.127 32.087 5.639 1.00 31.42 804 GLY A CA 1
ATOM 5988 C C . GLY A 1 804 ? -19.465 32.799 5.483 1.00 31.42 804 GLY A C 1
ATOM 5989 O O . GLY A 1 804 ? -19.619 33.638 4.604 1.00 31.42 804 GLY A O 1
ATOM 5990 N N . LEU A 1 805 ? -20.360 32.530 6.439 1.00 33.47 805 LEU A N 1
ATOM 5991 C CA . LEU A 1 805 ? -21.581 33.275 6.784 1.00 33.47 805 LEU A CA 1
ATOM 5992 C C . LEU A 1 805 ? -22.862 32.891 6.028 1.00 33.47 805 LEU A C 1
ATOM 5994 O O . LEU A 1 805 ? -23.357 33.607 5.164 1.00 33.47 805 LEU A O 1
ATOM 5998 N N . GLY A 1 806 ? -23.477 31.812 6.515 1.00 30.38 806 GLY A N 1
ATOM 5999 C CA . GLY A 1 806 ? -24.926 31.607 6.489 1.00 30.38 806 GLY A CA 1
ATOM 6000 C C . GLY A 1 806 ? -25.528 31.522 7.899 1.00 30.38 806 GLY A C 1
ATOM 6001 O O . GLY A 1 806 ? -26.478 30.779 8.094 1.00 30.38 806 GLY A O 1
ATOM 6002 N N . ASN A 1 807 ? -24.968 32.218 8.898 1.00 34.12 807 ASN A N 1
ATOM 6003 C CA . ASN A 1 807 ? -25.556 32.253 10.243 1.00 34.12 807 ASN A CA 1
ATOM 6004 C C . ASN A 1 807 ? -26.701 33.270 10.279 1.00 34.12 807 ASN A C 1
ATOM 6006 O O . ASN A 1 807 ? -26.480 34.455 10.025 1.00 34.12 807 ASN A O 1
ATOM 6010 N N . VAL A 1 808 ? -27.902 32.824 10.650 1.00 31.30 808 VAL A N 1
ATOM 6011 C CA . VAL A 1 808 ? -29.008 33.711 11.028 1.00 31.30 808 VAL A CA 1
ATOM 6012 C C . VAL A 1 808 ? -29.131 33.679 12.551 1.00 31.30 808 VAL A C 1
ATOM 6014 O O . VAL A 1 808 ? -29.522 32.668 13.126 1.00 31.30 808 VAL A O 1
ATOM 6017 N N . SER A 1 809 ? -28.782 34.784 13.208 1.00 30.80 809 SER A N 1
ATOM 6018 C CA . SER A 1 809 ? -29.012 34.986 14.644 1.00 30.80 809 SER A CA 1
ATOM 6019 C C . SER A 1 809 ? -30.297 35.788 14.843 1.00 30.80 809 SER A C 1
ATOM 6021 O O . SER A 1 809 ? -30.477 36.820 14.196 1.00 30.80 809 SER A O 1
ATOM 6023 N N . TYR A 1 810 ? -31.169 35.361 15.756 1.00 35.22 810 TYR A N 1
ATOM 6024 C CA . TYR A 1 810 ? -32.362 36.111 16.154 1.00 35.22 810 TYR A CA 1
ATOM 6025 C C . TYR A 1 810 ? -32.496 36.147 17.679 1.00 35.22 810 TYR A C 1
ATOM 6027 O O . TYR A 1 810 ? -32.013 35.272 18.395 1.00 35.22 810 TYR A O 1
ATOM 6035 N N . ALA A 1 811 ? -33.146 37.197 18.174 1.00 28.41 811 ALA A N 1
ATOM 6036 C CA . ALA A 1 811 ? -33.538 37.334 19.567 1.00 28.41 811 ALA A CA 1
ATOM 6037 C C . ALA A 1 811 ? -35.049 37.116 19.661 1.00 28.41 811 ALA A C 1
ATOM 6039 O O . ALA A 1 811 ? -35.809 37.831 19.009 1.00 28.41 811 ALA A O 1
ATOM 6040 N N . LEU A 1 812 ? -35.484 36.149 20.469 1.00 31.81 812 LEU A N 1
ATOM 6041 C CA . LEU A 1 812 ? -36.875 36.060 20.896 1.00 31.81 812 LEU A CA 1
ATOM 6042 C C . LEU A 1 812 ? -36.976 36.787 22.245 1.00 31.81 812 LEU A C 1
ATOM 6044 O O . LEU A 1 812 ? -36.462 36.305 23.251 1.00 31.81 812 LEU A O 1
ATOM 6048 N N . MET A 1 813 ? -37.589 37.973 22.268 1.00 29.08 813 MET A N 1
ATOM 6049 C CA . MET A 1 813 ? -38.020 38.593 23.524 1.00 29.08 813 MET A CA 1
ATOM 6050 C C . MET A 1 813 ? -39.484 38.225 23.742 1.00 29.08 813 MET A C 1
ATOM 6052 O O . MET A 1 813 ? -40.348 38.668 22.990 1.00 29.08 813 MET A O 1
ATOM 6056 N N . LEU A 1 814 ? -39.748 37.379 24.736 1.00 30.97 814 LEU A N 1
ATOM 6057 C CA . LEU A 1 814 ? -41.096 37.169 25.249 1.00 30.97 814 LEU A CA 1
ATOM 6058 C C . LEU A 1 814 ? -41.338 38.246 26.306 1.00 30.97 814 LEU A C 1
ATOM 6060 O O . LEU A 1 814 ? -40.778 38.174 27.401 1.00 30.97 814 LEU A O 1
ATOM 6064 N N . ASP A 1 815 ? -42.135 39.259 25.967 1.00 26.44 815 ASP A N 1
ATOM 6065 C CA . ASP A 1 815 ? -42.710 40.126 26.992 1.00 26.44 815 ASP A CA 1
ATOM 6066 C C . ASP A 1 815 ? -43.630 39.256 27.860 1.00 26.44 815 ASP A C 1
ATOM 6068 O O . ASP A 1 815 ? -44.460 38.503 27.347 1.00 26.44 815 ASP A O 1
ATOM 6072 N N . GLY A 1 816 ? -43.395 39.278 29.174 1.00 28.55 816 GLY A N 1
ATOM 6073 C CA . GLY A 1 816 ? -44.104 38.429 30.127 1.00 28.55 816 GLY A CA 1
ATOM 6074 C C . GLY A 1 816 ? -45.616 38.660 30.109 1.00 28.55 816 GLY A C 1
ATOM 6075 O O . GLY A 1 816 ? -46.032 39.799 29.949 1.00 28.55 816 GLY A O 1
ATOM 6076 N N . VAL A 1 817 ? -46.367 37.566 30.309 1.00 32.25 817 VAL A N 1
ATOM 6077 C CA . VAL A 1 817 ? -47.810 37.454 30.641 1.00 32.25 817 VAL A CA 1
ATOM 6078 C C . VAL A 1 817 ? -48.740 38.523 30.064 1.00 32.25 817 VAL A C 1
ATOM 6080 O O . VAL A 1 817 ? -48.761 39.657 30.593 1.00 32.25 817 VAL A O 1
#